Protein 3W5M (pdb70)

Sequence (1030 aa):
ALRVTSPSVEYVQRPLGLDAAHPRLSWPMASAAPGRRQSAYQVRVASSAAGLSHPDVWDSGKVVSDDSVLVPYAGPPLKPRTRYFWSVRVWDADGGASEWSAPSWWETGLMGASQWSAKWISAPAPLTEAPSLEGSSWIWFPEGEPANSAPAATRWFRRRTVDLPDDITGATLAISADNVYAVSVDGAEVARTDLEADNEGWRRPAVIDVLDHVHSGNNTLAVSASNASVGPAGWICVLVLTTASGEKKIFSDASWKSTDHEPADGWREPDFDDSGWPAAKVAAAWGAGPWGRVAPVASAANQLRHEFRLPHKKVSRARLYATALGLYEAHLNGRRVGRRDQLAPGWTDYRKRVQYQTYDVTSSVRPGANALAAYVAPGWYAGNVGMFGPHQYGERPALLAQLEVEYADGTSERITSGPDWRAASGPIVSADLLSGETYDARKETAGWTSPGFDDRAWLAVRGADNDVPEQIVAQVDGPVRIAKELPARKVTEPKPGVFVLDLGQNMVGSVRLRVSGDAGTTVRRLRHAEVLNPDGTIYTANLRSAAATDTYTLKGQGEETYEPRFTFHGFRYVEVTGFPGKPSTTSVTGRVMHTSAPFTFEFETNVPMLNKLHSNITWGQRGNFLSVPTDTPARDERLGWTGDINVFAPTAAYTMESARFLTKWLVDLRDAQTSDGAFTDVAPAVGNLLGGNGVAGWGDAGVTVPWALYQAYGDRQVLADALPSVHAWLRYLEKHSDGLLRPADGYGDWLNVSSDETPKDVIATAYFAHSADLAARMATELGKDAAPYTDLFTRIRKAFQTAYVASDGKVKGDTQSAYVLTLSMNLVPDALRKAAADRLVALIEAKDWHLSTGFLGTPRLLPVLTDTGHTDVAYRLLHQRTFPSWGYPIDKGSTTMWERWDSIQPDGGFQTPEMNSFNHYAYGSVGEWMYANIAGIAPGRAGYRRQVVIRPRPGGEVTSARATFASLHGPVSTRWQQRSGGFVLTCSVPPNTTAEVWIPADHPDRVQHTHGTFVRAEDGCAVFEVGSGSHRFTVKL

InterPro domains:
  IPR008902 Alpha-L-rhamnosidase, concanavalin-like domain [PF05592] (494-593)
  IPR008928 Six-hairpin glycosidase superfamily [SSF48208] (600-995)
  IPR008979 Galactose-binding-like domain superfamily [SSF49785] (107-230)
  IPR008979 Galactose-binding-like domain superfamily [SSF49785] (259-379)
  IPR012341 Six-hairpin glycosidase-like superfamily [G3DSA:1.50.10.10] (596-932)
  IPR013737 Bacterial alpha-L-rhamnosidase N-terminal [PF08531] (314-483)
  IPR013783 Immunoglobulin-like fold [G3DSA:2.60.40.10] (1-111)
  IPR016007 Alpha-L-rhamnosidase [PIRSF010631] (2-1030)
  IPR016007 Alpha-L-rhamnosidase [PTHR33307] (278-1029)
  IPR035396 Alpha-L-rhamnosidase, six-hairpin glycosidase domain [PF17389] (599-930)
  IPR035398 Alpha-L-rhamnosidase C-terminal domain [PF17390] (932-1008)
  IPR036116 Fibronectin type III superfamily [SSF49265] (26-110)
  IPR053565 Glycosyl Hydrolase 78 [NF041573] (3-1029)
  IPR061277 Rha78A-like, N-terminal immunoglobulin domain [PF25788] (6-113)

B-factor: mean 30.26, std 10.43, range [14.69, 96.05]

Solvent-accessible surface area: 38287 Å² total; per-residue (Å²): 117,6,140,19,41,68,16,18,1,25,28,35,81,120,16,51,10,33,38,36,60,104,0,15,1,7,0,20,8,30,22,118,47,60,48,38,127,1,42,2,22,14,1,45,0,0,68,48,45,92,23,11,69,156,37,100,34,40,61,30,26,115,49,131,26,70,73,2,26,19,15,72,2,70,18,74,130,21,127,45,48,26,64,9,39,1,4,0,64,0,21,14,48,143,42,40,50,12,141,74,7,81,77,12,46,0,0,0,0,0,44,31,67,103,38,27,55,14,128,36,2,1,4,18,44,102,31,15,72,12,50,34,0,89,61,3,18,0,0,0,21,52,36,69,111,0,17,110,49,3,57,58,28,45,24,32,0,5,44,72,8,97,5,46,104,122,32,95,19,3,34,10,0,0,2,2,11,22,10,11,2,5,0,4,46,27,39,86,28,20,125,55,59,88,157,81,35,120,85,24,27,123,146,12,38,59,35,99,1,75,119,62,16,84,56,25,98,0,3,9,0,0,18,1,15,6,54,70,117,12,48,0,0,0,0,5,1,3,11,0,55,16,110,111,38,113,84,81,10,52,0,37,57,75,2,61,0,13,48,136,140,20,72,148,23,23,43,82,62,146,45,105,29,89,73,26,60,51,3,67,60,18,11,57,36,30,46,42,75,11,27,174,14,52,10,70,37,16,19,0,4,1,0,1,26,60,22,201,3,38,141,86,157,29,66,41,0,6,2,0,0,0,0,2,0,0,8,17,8,18,1,12,46,171,68,10,42,154,10,19,6,9,2,5,1,2,14,4,138,76,37,0,5,3,9,19,22,82,8,44,121,22,15,103,80,11,57,0,0,3,0,2,9,3,0,5,2,12,4,4,1,40,4,4,81,58,23,42,61,57,26,17,99,39,12,0,1,3,4,0,0,12,0,53,5,71,94,71,59,64,72,112,25,35,0,3,110,96,2,67,0,16,57,5,0,1,65,37,0,6,4,8,42,4,0,46,18,14,2,138,104,64,34,98,44,21,19,34,28,77,43,92,27,199,100,20,75,61,13,75,55,26,91,22,112,103,4,136,82,23,35,9,37,62,3,2,24,8,60,56,57,87,78,22,86,7,176,106,47,51,80,34,105,126,38,36,13,4,0,11,3,20,16,6,0,2,0,0,0,50,0,81,3,63,26,116,62,33,36,38,0,110,0,80,0,0,6,19,53,42,141,89,21,24,10,27,35,51,2,3,81,88,4,55,2,27,0,23,3,14,0,76,34,124,56,109,7,67,3,61,1,62,4,2,7,0,2,0,47,24,0,16,0,33,38,33,46,58,161,7,60,56,105,7,0,16,0,12,2,4,5,1,31,13,82,82,15,11,109,14,82,10,69,10,108,29,0,44,72,0,21,35,0,1,12,23,0,0,25,4,0,1,5,3,1,0,8,4,0,1,2,6,6,12,8,0,0,28,0,0,7,0,9,7,0,1,47,0,0,2,17,1,0,12,0,0,35,2,0,29,4,0,2,39,2,0,62,19,19,34,39,130,76,6,0,0,12,2,2,0,1,39,12,23,159,54,36,63,9,20,6,0,8,0,1,0,2,0,14,0,0,30,9,1,14,53,11,10,22,0,127,79,8,0,48,76,0,9,95,12,0,78,30,0,8,159,22,3,79,158,68,28,122,60,21,60,18,62,61,100,26,61,2,1,83,36,25,37,113,26,105,1,35,66,25,2,3,2,0,0,4,1,0,13,0,0,15,4,0,11,87,0,0,84,71,30,72,126,107,19,64,79,29,65,72,12,21,72,98,0,72,146,23,0,37,112,44,12,21,50,116,91,0,76,3,95,40,48,5,1,2,0,0,0,2,0,2,31,1,69,0,4,40,125,100,35,52,160,35,0,2,68,66,0,25,38,28,0,101,81,94,102,51,14,4,2,0,0,5,0,0,2,10,46,0,2,40,2,0,12,106,34,64,41,20,106,13,0,3,125,3,0,24,30,151,83,61,14,2,4,0,17,13,23,78,79,42,8,11,3,14,15,4,33,10,24,0,25,54,80,134,42,42,48,36,51,54,137,39,0,1,3,0,5,1,1,6,0,0,4,0,39,4,0,0,23,18,0,0,0,0,23,38,35,147,26,3,6,36,44,0,33,0,47,3,55,30,24,55,97,2,62,37,6,107,2,49,2,51,12,31,11,10,80,1,26,5,157,2,66,76,168,110,77,16,12,39,0,40,7,42,3,5,11,4,4,56,2,28,0,14,0,43,10,132,120,34,122,168,12,101,69,90,60,34,87,77,60,96,62,74,106,49,11,0,0,1,89,9,22,2,11,86,4,119,0,41,16,127,171

CATH classification: 2.60.40.10 (+5 more: 2.60.120.260, 2.60.120.260, 2.60.120.260)

Secondary structure (DSSP, 8-state):
--EE-S-EETTBSS-EEE--SSPEEE--EE-SSSS--EEEEEEEEESSSGGGGS-SSEE---EE----SSEE--SSPPPTT-EEEEEEEEEESSS-B-PPPPPEEEEE---SGGG-----EE--HHHHS----TT-EEEE-SSSBTTTBB-S-EEEEEEEEEEPSS--EEEEEEEEESEEEEEETTEEEEE--TTT-SSGGGS-EEEE-TTT--SEEEEEEEEEE-SSSB--EEEEEEEEEETTEEEEEESSTTSEEESS-PPTTTTSTT---TTSPBPEEEEETT-TTT-S--------EEEEEEEEE-SS-EEEEEEEEEEESEEEEEETTEE-SS-SSBT----TTTEEEEEEEE-TTT--SEEEEEEEEEE-HHHHS--TTS-S-SS-SS-EEEEEEEEEETTS-EEEEE-STT-EEE--SEEEEETTTEEEEEGGG--TTTTSTT---TTSEE-EE--SPPPSEEEE--SPPEEEEEEEE--EEEEEETTEEEEEEEEEEEEEEEEEE---TT-EEEEEEESEE-TTS-EE-GGGTT---EEEEE----SSEEE--SS--EEEEEEEEES-SS---GGGEEEEEEEES--B-EEEEES-HHHHHHHHHHHHHHHHTEESEE-S-SSSS----BHHHHHHHHHHHHHHB--HHHHHHHHHHHHHH--TTSPPBSBSS--TT--B--TTTTTHHHHHHHHHHHHH--HHHHHHHHHHHHHHHHHHHHTSBTTBPPS-S--STT-SS----HHHHHHHHHHHHHHHHHHHHHHTT---HHHHHHHHHHHHHHHHHHB-TTS-BTT--HHHHHHHHHTT-S-GGGHHHHHHHHHHHHHHTTS-----TTTHHHHHHHHHHTT-HHHHHHHHH--SSSSSHHHHHTT-SS--SSTTSB-TTS-B--TTS--S--SGGGGGHHHHHHHTS--EEEEGGGTEEEE----BTTB-EEEEEEEETTEEEEEEEEEETTEEEEEEEE-TT-EEEEEEE-SSGGG-EESSSEEEEEETTEEEEEE-SEEEEEEE--

Radius of gyration: 32.04 Å; Cα contacts (8 Å, |Δi|>4): 2719; chains: 1; bounding box: 63×103×83 Å

Nearest PDB structures (foldseek):
  3w5n-assembly1_A  TM=1.001E+00  e=0.000E+00  Streptomyces avermitilis MA-4680 = NBRC 14893
  6i60-assembly2_B  TM=9.278E-01  e=6.886E-88  Dictyoglomus thermophilum H-6-12
  6i60-assembly1_A  TM=9.262E-01  e=3.200E-88  Dictyoglomus thermophilum H-6-12
  6gsz-assembly1_A  TM=9.195E-01  e=7.601E-87  Aspergillus terreus
  2okx-assembly1_A  TM=4.926E-01  e=2.659E-33  Bacillus sp. GL1

Foldseek 3Di:
DKAWDDKAWLQHFAAEAAQDQWIFIATFIFDQDFFKFFQWKWKAKAQDQVCRVVHDWDIPDIGGDRDGGRHTHDTDGDDAQGKIKMWMWTAIPVGDIYPTHRIGIYTHHQNFDVSAPFFKWFADCVQFFDDWQAPAFWWDAPDPQQLWWDAQFKKKKKAKDAAAAAFPWKKKKKAWQWWKWKDKQPHTFDIDDLVPTDPRNLAIDMGTCPVRDHGTIMMMMMMGGHRHITHITMWMWMWTDHPVGIDIDIPDQNMFMDRDDDDPVVRHDPDDRVVTHGIHGSGRQQDRPRGNRTHAFWFFKKKKDKDADAPAAWPWKKKKKAKLAFKWKFKAHGTFDFFFRPPFDFLQQAETAIEMGTCRVRDDHTMMMMMMGGTHAQNAAFAFPFGGNQQHHGMIMWMWMWIAGPVGDIDIDIHDQRMFIDRAFFRHFHAQQHTEGANQRHQPQNNRGPGDCPVTHTIDRDPGNHHPYYHHQQFFGKGQPDKQFFPFWDPLDPQKIKTFSLFFAKFWKKFWAADDAFQKKKKFFAADPDPSRHGDCLLQPPRRRMYMYGDRRDPGDIDHDRRYMATHRMIIIHRGDDDDGSRRIMGGHIAGPWDWFKDKDFPDPLVVLLVLQLLRLQRNQHHSARAQFSHHSHSFNFQLQCLQAQLLSLFTTVCVSSVLVQLVQQVVCQDPQLWGARTGVDTDPPGTLAFSTSLSLQRNLVSCCQAAVDLVSLVVSLVSLVSSLVSQVVQDDLLFHDQDHCALPQFQPQGDRSRLRRLLRSLLSLVSSLVSCVSVVHDSVVSVVVSVSSLVVSCVPAADPQGQGPSLGLQSLLSCLQSVSGPPVRNLSSLVSSLVNCVVVVLEHRTGLRRQLRRCVSCVVNPNNQSSLSQQPDQDPQHSNVVVVVSQSHAWNHSPCQHPVGHGDDSVHTGSRGSRNSSCSSVCCCAQQVWGAPHTQPLETERHHDDYHPTFWMKMWGQTSSGIWIWTWGDDPNKIKIKIFFTRSHKYKHWDAAPDAVQKDKPFFDFDDDDPRTTITITGGHIMMIMDDD

Structure (mmCIF, N/CA/C/O backbone):
data_3W5M
#
_entry.id   3W5M
#
_cell.length_a   52.769
_cell.length_b   128.414
_cell.length_c   75.173
_cell.angle_alpha   90.00
_cell.angle_beta   99.34
_cell.angle_gamma   90.00
#
_symmetry.space_group_name_H-M   'P 1 21 1'
#
loop_
_entity.id
_entity.type
_entity.pdbx_description
1 polymer 'Putative rhamnosidase'
2 non-polymer 'CALCIUM ION'
3 non-polymer 2-AMINO-2-HYDROXYMETHYL-PROPANE-1,3-DIOL
4 water water
#
loop_
_atom_site.group_PDB
_atom_site.id
_atom_site.type_symbol
_atom_site.label_atom_id
_atom_site.label_alt_id
_atom_site.label_comp_id
_atom_site.label_asym_id
_atom_site.label_entity_id
_atom_site.label_seq_id
_atom_site.pdbx_PDB_ins_code
_atom_site.Cartn_x
_atom_site.Cartn_y
_atom_site.Cartn_z
_atom_site.occupancy
_atom_site.B_iso_or_equiv
_atom_site.auth_seq_id
_atom_site.auth_comp_id
_atom_site.auth_asym_id
_atom_site.auth_atom_id
_atom_site.pdbx_PDB_model_num
ATOM 1 N N . ALA A 1 3 ? 30.773 55.608 19.838 1.00 57.20 3 ALA A N 1
ATOM 2 C CA . ALA A 1 3 ? 29.354 55.181 20.015 1.00 52.44 3 ALA A CA 1
ATOM 3 C C . ALA A 1 3 ? 29.178 53.643 20.048 1.00 48.79 3 ALA A C 1
ATOM 4 O O . ALA A 1 3 ? 30.115 52.867 19.803 1.00 46.63 3 ALA A O 1
ATOM 6 N N . LEU A 1 4 ? 27.956 53.243 20.381 1.00 45.42 4 LEU A N 1
ATOM 7 C CA . LEU A 1 4 ? 27.535 51.855 20.500 1.00 38.80 4 LEU A CA 1
ATOM 8 C C . LEU A 1 4 ? 26.952 51.416 19.157 1.00 32.85 4 LEU A C 1
ATOM 9 O O . LEU A 1 4 ? 26.183 52.150 18.565 1.00 33.99 4 LEU A O 1
ATOM 14 N N . ARG A 1 5 ? 27.314 50.240 18.660 1.00 29.57 5 ARG A N 1
ATOM 15 C CA . ARG A 1 5 ? 26.674 49.740 17.436 1.00 26.71 5 ARG A CA 1
ATOM 16 C C . ARG A 1 5 ? 26.230 48.279 17.573 1.00 25.39 5 ARG A C 1
ATOM 17 O O . ARG A 1 5 ? 26.871 47.520 18.265 1.00 24.29 5 ARG A O 1
ATOM 25 N N . VAL A 1 6 ? 25.149 47.904 16.899 1.00 26.55 6 VAL A N 1
ATOM 26 C CA . VAL A 1 6 ? 24.645 46.530 16.971 1.00 26.00 6 VAL A CA 1
ATOM 27 C C . VAL A 1 6 ? 25.388 45.683 15.947 1.00 29.14 6 VAL A C 1
ATOM 28 O O . VAL A 1 6 ? 25.540 46.095 14.796 1.00 29.57 6 VAL A O 1
ATOM 32 N N . THR A 1 7 ? 25.882 44.522 16.371 1.00 29.39 7 THR A N 1
ATOM 33 C CA . THR A 1 7 ? 26.605 43.615 15.468 1.00 31.64 7 THR A CA 1
ATOM 34 C C . THR A 1 7 ? 25.941 42.246 15.530 1.00 33.55 7 THR A C 1
ATOM 35 O O . THR A 1 7 ? 25.624 41.767 16.617 1.00 38.33 7 THR A O 1
ATOM 39 N N . SER A 1 8 ? 25.724 41.625 14.379 1.00 33.39 8 SER A N 1
ATOM 40 C CA . SER A 1 8 ? 25.219 40.231 14.327 1.00 35.27 8 SER A CA 1
ATOM 41 C C . SER A 1 8 ? 23.887 40.015 15.061 1.00 30.15 8 SER A C 1
ATOM 42 O O . SER A 1 8 ? 23.795 39.151 15.951 1.00 32.20 8 SER A O 1
ATOM 45 N N . PRO A 1 9 ? 22.852 40.772 14.687 1.00 28.33 9 PRO A N 1
ATOM 46 C CA . PRO A 1 9 ? 21.613 40.488 15.397 1.00 27.54 9 PRO A CA 1
ATOM 47 C C . PRO A 1 9 ? 21.048 39.113 15.002 1.00 25.15 9 PRO A C 1
ATOM 48 O O . PRO A 1 9 ? 21.315 38.609 13.913 1.00 24.47 9 PRO A O 1
ATOM 52 N N . SER A 1 10 ? 20.302 38.487 15.897 1.00 23.01 10 SER A N 1
ATOM 53 C CA . SER A 1 10 ? 19.845 37.121 15.629 1.00 20.94 10 SER A CA 1
ATOM 54 C C . SER A 1 10 ? 18.413 36.923 16.100 1.00 20.62 10 SER A C 1
ATOM 55 O O . SER A 1 10 ? 17.881 37.710 16.879 1.00 18.85 10 SER A O 1
ATOM 58 N N . VAL A 1 11 ? 17.804 35.855 15.601 1.00 20.09 11 VAL A N 1
ATOM 59 C CA . VAL A 1 11 ? 16.431 35.513 15.938 1.00 19.45 11 VAL A CA 1
ATOM 60 C C . VAL A 1 11 ? 16.463 34.033 16.324 1.00 19.39 11 VAL A C 1
ATOM 61 O O . VAL A 1 11 ? 16.924 33.189 15.559 1.00 19.09 11 VAL A O 1
ATOM 65 N N . GLU A 1 12 ? 15.994 33.711 17.523 1.00 17.83 12 GLU A N 1
ATOM 66 C CA . GLU A 1 12 ? 16.063 32.328 17.984 1.00 18.69 12 GLU A CA 1
ATOM 67 C C . GLU A 1 12 ? 17.455 31.705 17.771 1.00 18.01 12 GLU A C 1
ATOM 68 O O . GLU A 1 12 ? 17.560 30.584 17.251 1.00 18.55 12 GLU A O 1
ATOM 74 N N . TYR A 1 13 ? 18.490 32.433 18.211 1.00 18.11 13 TYR A N 1
ATOM 75 C CA . TYR A 1 13 ? 19.888 31.985 18.231 1.00 18.85 13 TYR A CA 1
ATOM 76 C C . TYR A 1 13 ? 20.561 31.976 16.873 1.00 19.32 13 TYR A C 1
ATOM 77 O O . TYR A 1 13 ? 21.717 31.592 16.777 1.00 21.56 13 TYR A O 1
ATOM 86 N N . VAL A 1 14 ? 19.863 32.351 15.817 1.00 19.45 14 VAL A N 1
ATOM 87 C CA . VAL A 1 14 ? 20.519 32.238 14.495 1.00 19.98 14 VAL A CA 1
ATOM 88 C C . VAL A 1 14 ? 20.335 33.513 13.651 1.00 22.24 14 VAL A C 1
ATOM 89 O O . VAL A 1 14 ? 19.388 34.257 13.848 1.00 22.12 14 VAL A O 1
ATOM 93 N N . GLN A 1 15 ? 21.218 33.718 12.674 1.00 22.69 15 GLN A N 1
ATOM 94 C CA . GLN A 1 15 ? 21.060 34.805 11.742 1.00 25.12 15 GLN A CA 1
ATOM 95 C C . GLN A 1 15 ? 20.163 34.341 10.596 1.00 23.68 15 GLN A C 1
ATOM 96 O O . GLN A 1 15 ? 20.403 33.295 9.991 1.00 23.41 15 GLN A O 1
ATOM 102 N N . ARG A 1 16 ? 19.104 35.092 10.327 1.00 22.15 16 ARG A N 1
ATOM 103 C CA . ARG A 1 16 ? 18.227 34.804 9.166 1.00 21.96 16 ARG A CA 1
ATOM 104 C C . ARG A 1 16 ? 17.616 33.389 9.104 1.00 21.46 16 ARG A C 1
ATOM 105 O O . ARG A 1 16 ? 17.758 32.680 8.098 1.00 22.78 16 ARG A O 1
ATOM 113 N N . PRO A 1 17 ? 16.913 32.961 10.171 1.00 19.57 17 PRO A N 1
ATOM 114 C CA . PRO A 1 17 ? 16.324 31.620 10.111 1.00 20.57 17 PRO A CA 1
ATOM 115 C C . PRO A 1 17 ? 15.227 31.573 9.068 1.00 21.67 17 PRO A C 1
ATOM 116 O O . PRO A 1 17 ? 14.413 32.497 8.988 1.00 21.66 17 PRO A O 1
ATOM 120 N N . LEU A 1 18 ? 15.238 30.515 8.272 1.00 22.24 18 LEU A N 1
ATOM 121 C CA . LEU A 1 18 ? 14.255 30.302 7.221 1.00 24.41 18 LEU A CA 1
ATOM 122 C C . LEU A 1 18 ? 13.342 29.176 7.662 1.00 24.89 18 LEU A C 1
ATOM 123 O O . LEU A 1 18 ? 13.780 28.014 7.797 1.00 27.06 18 LEU A O 1
ATOM 128 N N . GLY A 1 19 ? 12.060 29.489 7.860 1.00 23.59 19 GLY A N 1
ATOM 129 C CA . GLY A 1 19 ? 11.078 28.458 8.236 1.00 22.87 19 GLY A CA 1
ATOM 130 C C . GLY A 1 19 ? 10.950 28.342 9.758 1.00 23.71 19 GLY A C 1
ATOM 131 O O . GLY A 1 19 ? 11.031 27.252 10.307 1.00 25.81 19 GLY A O 1
ATOM 132 N N . LEU A 1 20 ? 10.762 29.468 10.422 1.00 20.98 20 LEU A N 1
ATOM 133 C CA . LEU A 1 20 ? 10.710 29.544 11.882 1.00 21.97 20 LEU A CA 1
ATOM 134 C C . LEU A 1 20 ? 9.243 29.671 12.278 1.00 23.80 20 LEU A C 1
ATOM 135 O O . LEU A 1 20 ? 8.566 30.613 11.842 1.00 24.11 20 LEU A O 1
ATOM 140 N N . ASP A 1 21 ? 8.759 28.754 13.116 1.00 23.49 21 ASP A N 1
ATOM 141 C CA . ASP A 1 21 ? 7.350 28.736 13.473 1.00 24.70 21 ASP A CA 1
ATOM 142 C C . ASP A 1 21 ? 6.965 29.399 14.803 1.00 25.08 21 ASP A C 1
ATOM 143 O O . ASP A 1 21 ? 5.775 29.466 15.114 1.00 24.87 21 ASP A O 1
ATOM 148 N N . ALA A 1 22 ? 7.941 29.912 15.557 1.00 25.62 22 ALA A N 1
ATOM 149 C CA . ALA A 1 22 ? 7.670 30.586 16.838 1.00 25.82 22 ALA A CA 1
ATOM 150 C C . ALA A 1 22 ? 6.657 31.724 16.654 1.00 26.29 22 ALA A C 1
ATOM 151 O O . ALA A 1 22 ? 6.785 32.524 15.721 1.00 23.32 22 ALA A O 1
ATOM 153 N N . ALA A 1 23 ? 5.629 31.776 17.513 1.00 23.73 23 ALA A N 1
ATOM 154 C CA . ALA A 1 23 ? 4.682 32.903 17.489 1.00 23.34 23 ALA A CA 1
ATOM 155 C C . ALA A 1 23 ? 5.332 34.225 17.935 1.00 22.28 23 ALA A C 1
ATOM 156 O O . ALA A 1 23 ? 4.994 35.335 17.448 1.00 22.52 23 ALA A O 1
ATOM 158 N N . HIS A 1 24 ? 6.255 34.113 18.879 1.00 21.53 24 HIS A N 1
ATOM 159 C CA . HIS A 1 24 ? 6.972 35.260 19.414 1.00 21.68 24 HIS A CA 1
ATOM 160 C C . HIS A 1 24 ? 8.467 35.017 19.361 1.00 20.73 24 HIS A C 1
ATOM 161 O O . HIS A 1 24 ? 9.121 34.783 20.404 1.00 21.03 24 HIS A O 1
ATOM 168 N N . PRO A 1 25 ? 9.042 35.075 18.129 1.00 21.20 25 PRO A N 1
ATOM 169 C CA . PRO A 1 25 ? 10.482 34.785 17.979 1.00 20.32 25 PRO A CA 1
ATOM 170 C C . PRO A 1 25 ? 11.316 35.725 18.840 1.00 19.82 25 PRO A C 1
ATOM 171 O O . PRO A 1 25 ? 11.012 36.915 18.919 1.00 22.30 25 PRO A O 1
ATOM 175 N N . ARG A 1 26 ? 12.373 35.201 19.456 1.00 20.31 26 ARG A N 1
ATOM 176 C CA . ARG A 1 26 ? 13.187 35.977 20.411 1.00 18.96 26 ARG A CA 1
ATOM 177 C C . ARG A 1 26 ? 14.380 36.599 19.722 1.00 20.01 26 ARG A C 1
ATOM 178 O O . ARG A 1 26 ? 15.200 35.898 19.119 1.00 19.79 26 ARG A O 1
ATOM 186 N N . LEU A 1 27 ? 14.496 37.911 19.863 1.00 18.96 27 LEU A N 1
ATOM 187 C CA . LEU A 1 27 ? 15.461 38.712 19.114 1.00 20.07 27 LEU A CA 1
ATOM 188 C C . LEU A 1 27 ? 16.644 39.042 20.018 1.00 19.73 27 LEU A C 1
ATOM 189 O O . LEU A 1 27 ? 16.463 39.279 21.233 1.00 21.92 27 LEU A O 1
ATOM 194 N N . SER A 1 28 ? 17.852 39.068 19.450 1.00 20.09 28 SER A N 1
ATOM 195 C CA . SER A 1 28 ? 19.054 39.393 20.218 1.00 20.56 28 SER A CA 1
ATOM 196 C C . SER A 1 28 ? 19.930 40.383 19.467 1.00 21.48 28 SER A C 1
ATOM 197 O O . SER A 1 28 ? 20.032 40.307 18.230 1.00 19.71 28 SER A O 1
ATOM 200 N N . TRP A 1 29 ? 20.564 41.292 20.196 1.00 21.56 29 TRP A N 1
ATOM 201 C CA . TRP A 1 29 ? 21.462 42.294 19.577 1.00 22.85 29 TRP A CA 1
ATOM 202 C C . TRP A 1 29 ? 22.771 42.492 20.351 1.00 24.56 29 TRP A C 1
ATOM 203 O O . TRP A 1 29 ? 22.901 43.414 21.156 1.00 24.99 29 TRP A O 1
ATOM 214 N N . PRO A 1 30 ? 23.757 41.617 20.096 1.00 24.00 30 PRO A N 1
ATOM 215 C CA . PRO A 1 30 ? 25.083 41.889 20.647 1.00 25.35 30 PRO A CA 1
ATOM 216 C C . PRO A 1 30 ? 25.516 43.299 20.201 1.00 24.85 30 PRO A C 1
ATOM 217 O O . PRO A 1 30 ? 25.183 43.737 19.079 1.00 23.95 30 PRO A O 1
ATOM 221 N N . MET A 1 31 ? 26.202 44.024 21.070 1.00 23.97 31 MET A N 1
ATOM 222 C CA . MET A 1 31 ? 26.666 45.360 20.707 1.00 24.49 31 MET A CA 1
ATOM 223 C C . MET A 1 31 ? 28.190 45.449 20.822 1.00 25.33 31 MET A C 1
ATOM 224 O O . MET A 1 31 ? 28.804 44.683 21.550 1.00 25.66 31 MET A O 1
ATOM 229 N N . ALA A 1 32 ? 28.792 46.376 20.084 1.00 26.60 32 ALA A N 1
ATOM 230 C CA . ALA A 1 32 ? 30.246 46.583 20.147 1.00 28.58 32 ALA A CA 1
ATOM 231 C C . ALA A 1 32 ? 30.550 48.043 20.389 1.00 28.42 32 ALA A C 1
ATOM 232 O O . ALA A 1 32 ? 29.835 48.921 19.906 1.00 30.09 32 ALA A O 1
ATOM 234 N N . SER A 1 33 ? 31.593 48.309 21.170 1.00 30.59 33 SER A N 1
ATOM 235 C CA . SER A 1 33 ? 32.000 49.696 21.429 1.00 33.14 33 SER A CA 1
ATOM 236 C C . SER A 1 33 ? 33.466 49.696 21.780 1.00 34.35 33 SER A C 1
ATOM 237 O O . SER A 1 33 ? 33.889 48.909 22.632 1.00 32.76 33 SER A O 1
ATOM 240 N N . ALA A 1 34 ? 34.221 50.600 21.160 1.00 34.38 34 ALA A N 1
ATOM 241 C CA . ALA A 1 34 ? 35.633 50.811 21.523 1.00 37.11 34 ALA A CA 1
ATOM 242 C C . ALA A 1 34 ? 35.805 51.479 22.915 1.00 39.78 34 ALA A C 1
ATOM 243 O O . ALA A 1 34 ? 36.849 51.319 23.551 1.00 41.76 34 ALA A O 1
ATOM 245 N N . ALA A 1 35 ? 34.786 52.202 23.389 1.00 37.53 35 ALA A N 1
ATOM 246 C CA . ALA A 1 35 ? 34.803 52.826 24.723 1.00 36.68 35 ALA A CA 1
ATOM 247 C C . ALA A 1 35 ? 34.340 51.859 25.816 1.00 35.56 35 ALA A C 1
ATOM 248 O O . ALA A 1 35 ? 33.350 51.153 25.625 1.00 37.11 35 ALA A O 1
ATOM 250 N N . PRO A 1 36 ? 35.024 51.852 26.977 1.00 35.48 36 PRO A N 1
ATOM 251 C CA . PRO A 1 36 ? 34.637 50.973 28.091 1.00 35.34 36 PRO A CA 1
ATOM 252 C C . PRO A 1 36 ? 33.365 51.414 28.815 1.00 34.83 36 PRO A C 1
ATOM 253 O O . PRO A 1 36 ? 32.924 52.543 28.638 1.00 37.81 36 PRO A O 1
ATOM 257 N N . GLY A 1 37 ? 32.785 50.509 29.596 1.00 33.51 37 GLY A N 1
ATOM 258 C CA . GLY A 1 37 ? 31.723 50.810 30.570 1.00 35.22 37 GLY A CA 1
ATOM 259 C C . GLY A 1 37 ? 30.321 51.101 30.044 1.00 36.25 37 GLY A C 1
ATOM 260 O O . GLY A 1 37 ? 29.598 51.884 30.658 1.00 35.86 37 GLY A O 1
ATOM 261 N N . ARG A 1 38 ? 29.935 50.462 28.933 1.00 34.41 38 ARG A N 1
ATOM 262 C CA . ARG A 1 38 ? 28.672 50.740 28.234 1.00 34.48 38 ARG A CA 1
ATOM 263 C C . ARG A 1 38 ? 27.529 49.846 28.689 1.00 35.69 38 ARG A C 1
ATOM 264 O O . ARG A 1 38 ? 27.705 48.634 28.850 1.00 33.43 38 ARG A O 1
ATOM 272 N N . ARG A 1 39 ? 26.364 50.459 28.896 1.00 34.88 39 ARG A N 1
ATOM 273 C CA . ARG A 1 39 ? 25.152 49.751 29.250 1.00 36.19 39 ARG A CA 1
ATOM 274 C C . ARG A 1 39 ? 24.032 50.264 28.364 1.00 36.26 39 ARG A C 1
ATOM 275 O O . ARG A 1 39 ? 24.041 51.426 27.947 1.00 34.53 39 ARG A O 1
ATOM 283 N N . GLN A 1 40 ? 23.054 49.408 28.106 1.00 32.86 40 GLN A N 1
ATOM 284 C CA . GLN A 1 40 ? 21.850 49.814 27.389 1.00 30.34 40 GLN A CA 1
ATOM 285 C C . GLN A 1 40 ? 20.774 50.323 28.363 1.00 30.53 40 GLN A C 1
ATOM 286 O O . GLN A 1 40 ? 20.477 49.673 29.357 1.00 29.56 40 GLN A O 1
ATOM 292 N N . SER A 1 41 ? 20.203 51.492 28.049 1.00 32.29 41 SER A N 1
ATOM 293 C CA . SER A 1 41 ? 19.071 52.046 28.796 1.00 32.25 41 SER A CA 1
ATOM 294 C C . SER A 1 41 ? 17.740 51.794 28.091 1.00 28.77 41 SER A C 1
ATOM 295 O O . SER A 1 41 ? 16.705 51.692 28.754 1.00 31.26 41 SER A O 1
ATOM 298 N N . ALA A 1 42 ? 17.764 51.706 26.761 1.00 30.21 42 ALA A N 1
ATOM 299 C CA . ALA A 1 42 ? 16.523 51.531 25.997 1.00 28.29 42 ALA A CA 1
ATOM 300 C C . ALA A 1 42 ? 16.776 50.842 24.682 1.00 27.30 42 ALA A C 1
ATOM 301 O O . ALA A 1 42 ? 17.911 50.843 24.206 1.00 29.08 42 ALA A O 1
ATOM 303 N N . TYR A 1 43 ? 15.727 50.280 24.076 1.00 25.08 43 TYR A N 1
ATOM 304 C CA . TYR A 1 43 ? 15.831 49.739 22.714 1.00 27.04 43 TYR A CA 1
ATOM 305 C C . TYR A 1 43 ? 14.575 50.059 21.936 1.00 26.13 43 TYR A C 1
ATOM 306 O O . TYR A 1 43 ? 13.552 50.392 22.515 1.00 29.50 43 TYR A O 1
ATOM 315 N N . GLN A 1 44 ? 14.655 49.923 20.626 1.00 26.77 44 GLN A N 1
ATOM 316 C CA . GLN A 1 44 ? 13.492 50.049 19.781 1.00 28.90 44 GLN A CA 1
ATOM 317 C C . GLN A 1 44 ? 13.610 49.098 18.639 1.00 27.41 44 GLN A C 1
ATOM 318 O O . GLN A 1 44 ? 14.590 49.151 17.886 1.00 26.72 44 GLN A O 1
ATOM 324 N N . VAL A 1 45 ? 12.582 48.256 18.468 1.00 26.60 45 VAL A N 1
ATOM 325 C CA . VAL A 1 45 ? 12.561 47.299 17.382 1.00 26.92 45 VAL A CA 1
ATOM 326 C C . VAL A 1 45 ? 11.515 47.663 16.340 1.00 26.70 45 VAL A C 1
ATOM 327 O O . VAL A 1 45 ? 10.399 48.018 16.678 1.00 28.56 45 VAL A O 1
ATOM 331 N N . ARG A 1 46 ? 11.888 47.577 15.077 1.00 27.76 46 ARG A N 1
ATOM 332 C CA . ARG A 1 46 ? 10.908 47.721 14.001 1.00 29.56 46 ARG A CA 1
ATOM 333 C C . ARG A 1 46 ? 10.899 46.491 13.147 1.00 28.02 46 ARG A C 1
ATOM 334 O O . ARG A 1 46 ? 11.946 45.910 12.910 1.00 27.32 46 ARG A O 1
ATOM 342 N N . VAL A 1 47 ? 9.708 46.118 12.678 1.00 27.62 47 VAL A N 1
ATOM 343 C CA . VAL A 1 47 ? 9.511 44.969 11.809 1.00 26.87 47 VAL A CA 1
ATOM 344 C C . VAL A 1 47 ? 8.630 45.432 10.657 1.00 26.79 47 VAL A C 1
ATOM 345 O O . VAL A 1 47 ? 7.641 46.138 10.881 1.00 26.10 47 VAL A O 1
ATOM 349 N N . ALA A 1 48 ? 8.993 45.024 9.447 1.00 26.88 48 ALA A N 1
ATOM 350 C CA . ALA A 1 48 ? 8.316 45.438 8.232 1.00 29.05 48 ALA A CA 1
ATOM 351 C C . ALA A 1 48 ? 8.385 44.360 7.154 1.00 30.42 48 ALA A C 1
ATOM 352 O O . ALA A 1 48 ? 9.160 43.387 7.266 1.00 29.57 48 ALA A O 1
ATOM 354 N N . SER A 1 49 ? 7.579 44.517 6.102 1.00 30.36 49 SER A N 1
ATOM 355 C CA . SER A 1 49 ? 7.477 43.511 5.049 1.00 30.29 49 SER A CA 1
ATOM 356 C C . SER A 1 49 ? 8.595 43.637 4.010 1.00 30.60 49 SER A C 1
ATOM 357 O O . SER A 1 49 ? 8.723 42.797 3.122 1.00 31.51 49 SER A O 1
ATOM 360 N N . SER A 1 50 ? 9.427 44.674 4.136 1.00 31.17 50 SER A N 1
ATOM 361 C CA . SER A 1 50 ? 10.600 44.820 3.279 1.00 34.19 50 SER A CA 1
ATOM 362 C C . SER A 1 50 ? 11.690 45.589 4.023 1.00 32.93 50 SER A C 1
ATOM 363 O O . SER A 1 50 ? 11.406 46.261 5.013 1.00 33.48 50 SER A O 1
ATOM 366 N N . ALA A 1 51 ? 12.926 45.478 3.535 1.00 35.02 51 ALA A N 1
ATOM 367 C CA . ALA A 1 51 ? 14.070 46.140 4.157 1.00 37.70 51 ALA A CA 1
ATOM 368 C C . ALA A 1 51 ? 13.934 47.660 4.089 1.00 39.48 51 ALA A C 1
ATOM 369 O O . ALA A 1 51 ? 14.123 48.333 5.101 1.00 41.10 51 ALA A O 1
ATOM 371 N N . ALA A 1 52 ? 13.565 48.185 2.915 1.00 41.59 52 ALA A N 1
ATOM 372 C CA . ALA A 1 52 ? 13.338 49.632 2.728 1.00 40.47 52 ALA A CA 1
ATOM 373 C C . ALA A 1 52 ? 12.152 50.115 3.547 1.00 39.38 52 ALA A C 1
ATOM 374 O O . ALA A 1 52 ? 12.160 51.221 4.073 1.00 42.49 52 ALA A O 1
ATOM 376 N N . GLY A 1 53 ? 11.143 49.265 3.684 1.00 39.09 53 GLY A N 1
ATOM 377 C CA . GLY A 1 53 ? 9.963 49.588 4.480 1.00 34.82 53 GLY A CA 1
ATOM 378 C C . GLY A 1 53 ? 10.172 49.835 5.961 1.00 34.86 53 GLY A C 1
ATOM 379 O O . GLY A 1 53 ? 9.249 50.248 6.645 1.00 33.48 53 GLY A O 1
ATOM 380 N N . LEU A 1 54 ? 11.377 49.581 6.478 1.00 36.23 54 LEU A N 1
ATOM 381 C CA . LEU A 1 54 ? 11.632 49.745 7.919 1.00 34.27 54 LEU A CA 1
ATOM 382 C C . LEU A 1 54 ? 11.539 51.185 8.459 1.00 37.39 54 LEU A C 1
ATOM 383 O O . LEU A 1 54 ? 11.262 51.393 9.646 1.00 37.80 54 LEU A O 1
ATOM 388 N N . SER A 1 55 ? 11.756 52.175 7.594 1.00 41.71 55 SER A N 1
ATOM 389 C CA . SER A 1 55 ? 11.601 53.593 7.980 1.00 45.27 55 SER A CA 1
ATOM 390 C C . SER A 1 55 ? 10.137 53.994 8.224 1.00 47.10 55 SER A C 1
ATOM 391 O O . SER A 1 55 ? 9.854 54.914 9.014 1.00 46.22 55 SER A O 1
ATOM 394 N N . HIS A 1 56 ? 9.220 53.299 7.548 1.00 46.02 56 HIS A N 1
ATOM 395 C CA . HIS A 1 56 ? 7.776 53.402 7.806 1.00 49.49 56 HIS A CA 1
ATOM 396 C C . HIS A 1 56 ? 7.228 51.983 7.987 1.00 45.28 56 HIS A C 1
ATOM 397 O O . HIS A 1 56 ? 6.617 51.439 7.071 1.00 43.47 56 HIS A O 1
ATOM 404 N N . PRO A 1 57 ? 7.476 51.370 9.165 1.00 43.80 57 PRO A N 1
ATOM 405 C CA . PRO A 1 57 ? 7.221 49.932 9.384 1.00 40.29 57 PRO A CA 1
ATOM 406 C C . PRO A 1 57 ? 5.740 49.574 9.411 1.00 37.03 57 PRO A C 1
ATOM 407 O O . PRO A 1 57 ? 4.974 50.180 10.143 1.00 38.03 57 PRO A O 1
ATOM 411 N N . ASP A 1 58 ? 5.365 48.575 8.621 1.00 37.36 58 ASP A N 1
ATOM 412 C CA . ASP A 1 58 ? 3.975 48.131 8.511 1.00 36.25 58 ASP A CA 1
ATOM 413 C C . ASP A 1 58 ? 3.625 46.929 9.394 1.00 37.05 58 ASP A C 1
ATOM 414 O O . ASP A 1 58 ? 2.457 46.560 9.467 1.00 37.14 58 ASP A O 1
ATOM 419 N N . VAL A 1 59 ? 4.610 46.309 10.056 1.00 33.93 59 VAL A N 1
ATOM 420 C CA . VAL A 1 59 ? 4.286 45.160 10.936 1.00 31.55 59 VAL A CA 1
ATOM 421 C C . VAL A 1 59 ? 4.306 45.575 12.408 1.00 30.07 59 VAL A C 1
ATOM 422 O O . VAL A 1 59 ? 3.308 45.473 13.106 1.00 31.82 59 VAL A O 1
ATOM 426 N N . TRP A 1 60 ? 5.443 46.071 12.887 1.00 31.23 60 TRP A N 1
ATOM 427 C CA . TRP A 1 60 ? 5.577 46.430 14.294 1.00 29.84 60 TRP A CA 1
ATOM 428 C C . TRP A 1 60 ? 6.597 47.539 14.482 1.00 29.96 60 TRP A C 1
ATOM 429 O O . TRP A 1 60 ? 7.565 47.644 13.737 1.00 29.18 60 TRP A O 1
ATOM 440 N N . ASP A 1 61 ? 6.341 48.361 15.486 1.00 30.82 61 ASP A N 1
ATOM 441 C CA . ASP A 1 61 ? 7.296 49.316 15.990 1.00 31.79 61 ASP A CA 1
ATOM 442 C C . ASP A 1 61 ? 7.092 49.336 17.481 1.00 29.72 61 ASP A C 1
ATOM 443 O O . ASP A 1 61 ? 6.091 49.841 17.954 1.00 30.97 61 ASP A O 1
ATOM 448 N N . SER A 1 62 ? 8.046 48.804 18.238 1.00 30.07 62 SER A N 1
ATOM 449 C CA . SER A 1 62 ? 7.907 48.747 19.688 1.00 28.49 62 SER A CA 1
ATOM 450 C C . SER A 1 62 ? 7.860 50.146 20.280 1.00 30.90 62 SER A C 1
ATOM 451 O O . SER A 1 62 ? 7.475 50.292 21.432 1.00 32.52 62 SER A O 1
ATOM 454 N N . GLY A 1 63 ? 8.290 51.147 19.504 1.00 33.99 63 GLY A N 1
ATOM 455 C CA . GLY A 1 63 ? 8.705 52.434 20.074 1.00 36.48 63 GLY A CA 1
ATOM 456 C C . GLY A 1 63 ? 9.892 52.266 21.027 1.00 37.33 63 GLY A C 1
ATOM 457 O O . GLY A 1 63 ? 10.419 51.154 21.200 1.00 37.55 63 GLY A O 1
ATOM 458 N N . LYS A 1 64 ? 10.316 53.357 21.658 1.00 38.41 64 LYS A N 1
ATOM 459 C CA . LYS A 1 64 ? 11.458 53.318 22.588 1.00 37.55 64 LYS A CA 1
ATOM 460 C C . LYS A 1 64 ? 11.061 52.633 23.897 1.00 36.33 64 LYS A C 1
ATOM 461 O O . LYS A 1 64 ? 10.201 53.113 24.623 1.00 37.07 64 LYS A O 1
ATOM 467 N N . VAL A 1 65 ? 11.691 51.492 24.187 1.00 35.57 65 VAL A N 1
ATOM 468 C CA . VAL A 1 65 ? 11.352 50.707 25.369 1.00 32.14 65 VAL A CA 1
ATOM 469 C C . VAL A 1 65 ? 12.483 50.807 26.376 1.00 34.96 65 VAL A C 1
ATOM 470 O O . VAL A 1 65 ? 13.642 50.489 26.068 1.00 33.81 65 VAL A O 1
ATOM 474 N N . VAL A 1 66 ? 12.144 51.265 27.580 1.00 35.04 66 VAL A N 1
ATOM 475 C CA . VAL A 1 66 ? 13.125 51.458 28.661 1.00 36.52 66 VAL A CA 1
ATOM 476 C C . VAL A 1 66 ? 13.410 50.102 29.303 1.00 37.92 66 VAL A C 1
ATOM 477 O O . VAL A 1 66 ? 12.541 49.517 29.954 1.00 35.42 66 VAL A O 1
ATOM 481 N N . SER A 1 67 ? 14.625 49.597 29.088 1.00 33.51 67 SER A N 1
ATOM 482 C CA . SER A 1 67 ? 15.001 48.227 29.455 1.00 33.90 67 SER A CA 1
ATOM 483 C C . SER A 1 67 ? 16.487 48.062 29.182 1.00 32.90 67 SER A C 1
ATOM 484 O O . SER A 1 67 ? 17.017 48.676 28.246 1.00 34.02 67 SER A O 1
ATOM 487 N N . ASP A 1 68 ? 17.160 47.254 29.994 1.00 32.74 68 ASP A N 1
ATOM 488 C CA . ASP A 1 68 ? 18.529 46.855 29.676 1.00 32.52 68 ASP A CA 1
ATOM 489 C C . ASP A 1 68 ? 18.599 45.468 29.025 1.00 31.62 68 ASP A C 1
ATOM 490 O O . ASP A 1 68 ? 19.682 44.897 28.924 1.00 31.41 68 ASP A O 1
ATOM 495 N N . ASP A 1 69 ? 17.456 44.929 28.597 1.00 29.29 69 ASP A N 1
ATOM 496 C CA . ASP A 1 69 ? 17.420 43.612 27.937 1.00 30.71 69 ASP A CA 1
ATOM 497 C C . ASP A 1 69 ? 17.917 43.719 26.501 1.00 26.57 69 ASP A C 1
ATOM 498 O O . ASP A 1 69 ? 17.430 44.543 25.724 1.00 26.23 69 ASP A O 1
ATOM 503 N N . SER A 1 70 ? 18.880 42.882 26.146 1.00 24.75 70 SER A N 1
ATOM 504 C CA . SER A 1 70 ? 19.425 42.908 24.783 1.00 22.58 70 SER A CA 1
ATOM 505 C C . SER A 1 70 ? 19.557 41.515 24.156 1.00 23.32 70 SER A C 1
ATOM 506 O O . SER A 1 70 ? 19.995 41.357 22.989 1.00 22.70 70 SER A O 1
ATOM 509 N N . VAL A 1 71 ? 19.121 40.513 24.910 1.00 22.94 71 VAL A N 1
ATOM 510 C CA . VAL A 1 71 ? 19.248 39.118 24.502 1.00 23.77 71 VAL A CA 1
ATOM 511 C C . VAL A 1 71 ? 17.920 38.402 24.715 1.00 22.82 71 VAL A C 1
ATOM 512 O O . VAL A 1 71 ? 17.313 38.484 25.811 1.00 25.14 71 VAL A O 1
ATOM 516 N N . LEU A 1 72 ? 17.467 37.718 23.666 1.00 21.12 72 LEU A N 1
ATOM 517 C CA . LEU A 1 72 ? 16.243 36.870 23.679 1.00 22.35 72 LEU A CA 1
ATOM 518 C C . LEU A 1 72 ? 14.981 37.666 24.040 1.00 24.51 72 LEU A C 1
ATOM 519 O O . LEU A 1 72 ? 14.146 37.226 24.856 1.00 23.22 72 LEU A O 1
ATOM 524 N N . VAL A 1 73 ? 14.864 38.850 23.444 1.00 21.61 73 VAL A N 1
ATOM 525 C CA . VAL A 1 73 ? 13.684 39.711 23.640 1.00 21.76 73 VAL A CA 1
ATOM 526 C C . VAL A 1 73 ? 12.573 39.244 22.705 1.00 20.86 73 VAL A C 1
ATOM 527 O O . VAL A 1 73 ? 12.752 39.226 21.473 1.00 19.83 73 VAL A O 1
ATOM 531 N N . PRO A 1 74 ? 11.414 38.822 23.264 1.00 22.19 74 PRO A N 1
ATOM 532 C CA . PRO A 1 74 ? 10.364 38.277 22.390 1.00 23.40 74 PRO A CA 1
ATOM 533 C C . PRO A 1 74 ? 9.683 39.313 21.533 1.00 22.78 74 PRO A C 1
ATOM 534 O O . PRO A 1 74 ? 9.300 40.402 22.013 1.00 24.65 74 PRO A O 1
ATOM 538 N N . TYR A 1 75 ? 9.546 38.981 20.258 1.00 24.07 75 TYR A N 1
ATOM 539 C CA . TYR A 1 75 ? 8.631 39.712 19.377 1.00 23.04 75 TYR A CA 1
ATOM 540 C C . TYR A 1 75 ? 7.294 39.924 20.074 1.00 24.51 75 TYR A C 1
ATOM 541 O O . TYR A 1 75 ? 6.708 38.971 20.594 1.00 24.79 75 TYR A O 1
ATOM 550 N N . ALA A 1 76 ? 6.811 41.161 20.085 1.00 24.96 76 ALA A N 1
ATOM 551 C CA . ALA A 1 76 ? 5.512 41.436 20.746 1.00 28.36 76 ALA A CA 1
ATOM 552 C C . ALA A 1 76 ? 4.615 42.335 19.917 1.00 29.22 76 ALA A C 1
ATOM 553 O O . ALA A 1 76 ? 3.861 43.141 20.448 1.00 30.62 76 ALA A O 1
ATOM 555 N N . GLY A 1 77 ? 4.681 42.184 18.603 1.00 28.26 77 GLY A N 1
ATOM 556 C CA . GLY A 1 77 ? 3.753 42.872 17.713 1.00 28.19 77 GLY A CA 1
ATOM 557 C C . GLY A 1 77 ? 2.555 42.013 17.340 1.00 28.94 77 GLY A C 1
ATOM 558 O O . GLY A 1 77 ? 2.270 41.029 18.010 1.00 27.83 77 GLY A O 1
ATOM 559 N N . PRO A 1 78 ? 1.853 42.390 16.255 1.00 30.38 78 PRO A N 1
ATOM 560 C CA . PRO A 1 78 ? 0.652 41.695 15.786 1.00 29.95 78 PRO A CA 1
ATOM 561 C C . PRO A 1 78 ? 0.957 40.253 15.366 1.00 29.89 78 PRO A C 1
ATOM 562 O O . PRO A 1 78 ? 2.087 39.954 15.006 1.00 31.28 78 PRO A O 1
ATOM 566 N N . PRO A 1 79 ? -0.039 39.347 15.447 1.00 29.75 79 PRO A N 1
ATOM 567 C CA . PRO A 1 79 ? 0.219 37.931 15.143 1.00 27.83 79 PRO A CA 1
ATOM 568 C C . PRO A 1 79 ? 0.913 37.739 13.792 1.00 27.09 79 PRO A C 1
ATOM 569 O O . PRO A 1 79 ? 0.489 38.319 12.790 1.00 26.74 79 PRO A O 1
ATOM 573 N N . LEU A 1 80 ? 1.964 36.917 13.766 1.00 25.81 80 LEU A N 1
ATOM 574 C CA . LEU A 1 80 ? 2.654 36.603 12.506 1.00 26.38 80 LEU A CA 1
ATOM 575 C C . LEU A 1 80 ? 1.854 35.649 11.615 1.00 26.33 80 LEU A C 1
ATOM 576 O O . LEU A 1 80 ? 1.124 34.782 12.116 1.00 29.50 80 LEU A O 1
ATOM 581 N N . LYS A 1 81 ? 1.994 35.824 10.303 1.00 24.88 81 LYS A N 1
ATOM 582 C CA . LYS A 1 81 ? 1.357 34.993 9.293 1.00 25.73 81 LYS A CA 1
ATOM 583 C C . LYS A 1 81 ? 2.364 33.941 8.811 1.00 25.11 81 LYS A C 1
ATOM 584 O O . LYS A 1 81 ? 3.597 34.186 8.866 1.00 24.31 81 LYS A O 1
ATOM 590 N N . PRO A 1 82 ? 1.857 32.802 8.306 1.00 24.26 82 PRO A N 1
ATOM 591 C CA . PRO A 1 82 ? 2.708 31.751 7.723 1.00 24.28 82 PRO A CA 1
ATOM 592 C C . PRO A 1 82 ? 3.371 32.177 6.397 1.00 23.97 82 PRO A C 1
ATOM 593 O O . PRO A 1 82 ? 2.878 33.080 5.715 1.00 24.11 82 PRO A O 1
ATOM 597 N N . ARG A 1 83 ? 4.473 31.512 6.057 1.00 21.99 83 ARG A N 1
ATOM 598 C CA . ARG A 1 83 ? 5.185 31.696 4.776 1.00 23.47 83 ARG A CA 1
ATOM 599 C C . ARG A 1 83 ? 5.586 33.139 4.510 1.00 23.13 83 ARG A C 1
ATOM 600 O O . ARG A 1 83 ? 5.572 33.574 3.347 1.00 24.16 83 ARG A O 1
ATOM 608 N N . THR A 1 84 ? 5.899 33.893 5.553 1.00 21.48 84 THR A N 1
ATOM 609 C CA . THR A 1 84 ? 6.165 35.313 5.355 1.00 22.83 84 THR A CA 1
ATOM 610 C C . THR A 1 84 ? 7.526 35.717 5.835 1.00 22.47 84 THR A C 1
ATOM 611 O O . THR A 1 84 ? 7.937 35.339 6.942 1.00 21.63 84 THR A O 1
ATOM 615 N N . ARG A 1 85 ? 8.232 36.478 4.997 1.00 21.40 85 ARG A N 1
ATOM 616 C CA . ARG A 1 85 ? 9.516 37.044 5.423 1.00 23.18 85 ARG A CA 1
ATOM 617 C C . ARG A 1 85 ? 9.325 38.368 6.183 1.00 24.93 85 ARG A C 1
ATOM 618 O O . ARG A 1 85 ? 8.650 39.290 5.699 1.00 26.30 85 ARG A O 1
ATOM 626 N N . TYR A 1 86 ? 9.856 38.442 7.399 1.00 23.24 86 TYR A N 1
ATOM 627 C CA . TYR A 1 86 ? 9.775 39.635 8.218 1.00 23.36 86 TYR A CA 1
ATOM 628 C C . TYR A 1 86 ? 11.138 40.282 8.351 1.00 25.58 86 TYR A C 1
ATOM 629 O O . TYR A 1 86 ? 12.084 39.660 8.842 1.00 23.67 86 TYR A O 1
ATOM 638 N N . PHE A 1 87 ? 11.230 41.540 7.926 1.00 24.60 87 PHE A N 1
ATOM 639 C CA . PHE A 1 87 ? 12.483 42.283 8.033 1.00 26.48 87 PHE A CA 1
ATOM 640 C C . PHE A 1 87 ? 12.479 43.049 9.339 1.00 26.07 87 PHE A C 1
ATOM 641 O O . PHE A 1 87 ? 11.416 43.476 9.828 1.00 27.06 87 PHE A O 1
ATOM 649 N N . TRP A 1 88 ? 13.645 43.129 9.972 1.00 25.26 88 TRP A N 1
ATOM 650 C CA . TRP A 1 88 ? 13.736 43.824 11.224 1.00 22.59 88 TRP A CA 1
ATOM 651 C C . TRP A 1 88 ? 15.052 44.533 11.429 1.00 24.20 88 TRP A C 1
ATOM 652 O O . TRP A 1 88 ? 16.060 44.227 10.815 1.00 24.17 88 TRP A O 1
ATOM 663 N N . SER A 1 89 ? 15.000 45.475 12.346 1.00 25.50 89 SER A N 1
ATOM 664 C CA . SER A 1 89 ? 16.105 46.321 12.665 1.00 27.00 89 SER A CA 1
ATOM 665 C C . SER A 1 89 ? 15.887 46.764 14.089 1.00 25.19 89 SER A C 1
ATOM 666 O O . SER A 1 89 ? 14.759 46.888 14.542 1.00 24.60 89 SER A O 1
ATOM 669 N N . VAL A 1 90 ? 16.977 46.993 14.799 1.00 26.37 90 VAL A N 1
ATOM 670 C CA . VAL A 1 90 ? 16.913 47.505 16.163 1.00 24.63 90 VAL A CA 1
ATOM 671 C C . VAL A 1 90 ? 17.959 48.630 16.329 1.00 27.15 90 VAL A C 1
ATOM 672 O O . VAL A 1 90 ? 18.973 48.683 15.603 1.00 28.44 90 VAL A O 1
ATOM 676 N N . ARG A 1 91 ? 17.685 49.519 17.266 1.00 25.76 91 ARG A N 1
ATOM 677 C CA . ARG A 1 91 ? 18.637 50.531 17.699 1.00 30.49 91 ARG A CA 1
ATOM 678 C C . ARG A 1 91 ? 18.486 50.639 19.190 1.00 29.06 91 ARG A C 1
ATOM 679 O O . ARG A 1 91 ? 17.455 50.259 19.749 1.00 29.01 91 ARG A O 1
ATOM 687 N N . VAL A 1 92 ? 19.537 51.107 19.847 1.00 28.35 92 VAL A N 1
ATOM 688 C CA . VAL A 1 92 ? 19.531 51.192 21.293 1.00 29.00 92 VAL A CA 1
ATOM 689 C C . VAL A 1 92 ? 20.048 52.552 21.728 1.00 32.75 92 VAL A C 1
ATOM 690 O O . VAL A 1 92 ? 20.697 53.268 20.945 1.00 36.14 92 VAL A O 1
ATOM 694 N N . TRP A 1 93 ? 19.782 52.863 22.985 1.00 31.24 93 TRP A N 1
ATOM 695 C CA . TRP A 1 93 ? 20.288 54.042 23.664 1.00 37.19 93 TRP A CA 1
ATOM 696 C C . TRP A 1 93 ? 21.232 53.594 24.779 1.00 37.74 93 TRP A C 1
ATOM 697 O O . TRP A 1 93 ? 20.870 52.745 25.611 1.00 40.62 93 TRP A O 1
ATOM 708 N N . ASP A 1 94 ? 22.445 54.148 24.785 1.00 36.23 94 ASP A N 1
ATOM 709 C CA . ASP A 1 94 ? 23.403 53.891 25.872 1.00 39.29 94 ASP A CA 1
ATOM 710 C C . ASP A 1 94 ? 22.934 54.565 27.166 1.00 38.16 94 ASP A C 1
ATOM 711 O O . ASP A 1 94 ? 21.907 55.227 27.174 1.00 42.34 94 ASP A O 1
ATOM 716 N N . ALA A 1 95 ? 23.687 54.411 28.249 1.00 39.12 95 ALA A N 1
ATOM 717 C CA . ALA A 1 95 ? 23.285 54.945 29.557 1.00 42.14 95 ALA A CA 1
ATOM 718 C C . ALA A 1 95 ? 23.250 56.485 29.641 1.00 43.44 95 ALA A C 1
ATOM 719 O O . ALA A 1 95 ? 22.739 57.038 30.606 1.00 44.88 95 ALA A O 1
ATOM 721 N N . ASP A 1 96 ? 23.791 57.167 28.634 1.00 48.56 96 ASP A N 1
ATOM 722 C CA . ASP A 1 96 ? 23.716 58.634 28.565 1.00 52.42 96 ASP A CA 1
ATOM 723 C C . ASP A 1 96 ? 22.476 59.122 27.828 1.00 53.06 96 ASP A C 1
ATOM 724 O O . ASP A 1 96 ? 21.907 60.157 28.181 1.00 55.90 96 ASP A O 1
ATOM 729 N N . GLY A 1 97 ? 22.054 58.366 26.816 1.00 49.86 97 GLY A N 1
ATOM 730 C CA . GLY A 1 97 ? 20.844 58.675 26.063 1.00 46.81 97 GLY A CA 1
ATOM 731 C C . GLY A 1 97 ? 21.114 58.778 24.575 1.00 48.98 97 GLY A C 1
ATOM 732 O O . GLY A 1 97 ? 20.212 59.081 23.793 1.00 53.71 97 GLY A O 1
ATOM 733 N N . GLY A 1 98 ? 22.357 58.530 24.174 1.00 45.59 98 GLY A N 1
ATOM 734 C CA . GLY A 1 98 ? 22.712 58.540 22.752 1.00 46.32 98 GLY A CA 1
ATOM 735 C C . GLY A 1 98 ? 22.290 57.264 22.038 1.00 45.63 98 GLY A C 1
ATOM 736 O O . GLY A 1 98 ? 22.553 56.161 22.518 1.00 45.81 98 GLY A O 1
ATOM 737 N N . ALA A 1 99 ? 21.664 57.427 20.877 1.00 43.57 99 ALA A N 1
ATOM 738 C CA . ALA A 1 99 ? 21.130 56.325 20.099 1.00 42.42 99 ALA A CA 1
ATOM 739 C C . ALA A 1 99 ? 22.167 55.784 19.131 1.00 42.39 99 ALA A C 1
ATOM 740 O O . ALA A 1 99 ? 23.014 56.524 18.647 1.00 40.11 99 ALA A O 1
ATOM 742 N N . SER A 1 100 ? 22.089 54.496 18.825 1.00 37.24 100 SER A N 1
ATOM 743 C CA . SER A 1 100 ? 23.003 53.896 17.869 1.00 33.79 100 SER A CA 1
ATOM 744 C C . SER A 1 100 ? 22.456 54.096 16.472 1.00 32.22 100 SER A C 1
ATOM 745 O O . SER A 1 100 ? 21.344 54.568 16.307 1.00 31.56 100 SER A O 1
ATOM 748 N N . GLU A 1 101 ? 23.221 53.692 15.463 1.00 35.52 101 GLU A N 1
ATOM 749 C CA . GLU A 1 101 ? 22.639 53.492 14.127 1.00 39.16 101 GLU A CA 1
ATOM 750 C C . GLU A 1 101 ? 21.543 52.419 14.260 1.00 38.51 101 GLU A C 1
ATOM 751 O O . GLU A 1 101 ? 21.539 51.647 15.236 1.00 35.42 101 GLU A O 1
ATOM 757 N N . TRP A 1 102 ? 20.624 52.374 13.297 1.00 33.90 102 TRP A N 1
ATOM 758 C CA . TRP A 1 102 ? 19.746 51.215 13.178 1.00 31.29 102 TRP A CA 1
ATOM 759 C C . TRP A 1 102 ? 20.615 50.090 12.695 1.00 32.41 102 TRP A C 1
ATOM 760 O O . TRP A 1 102 ? 21.518 50.314 11.853 1.00 29.55 102 TRP A O 1
ATOM 771 N N . SER A 1 103 ? 20.393 48.886 13.228 1.00 28.84 103 SER A N 1
ATOM 772 C CA . SER A 1 103 ? 21.225 47.766 12.825 1.00 30.22 103 SER A CA 1
ATOM 773 C C . SER A 1 103 ? 20.961 47.576 11.347 1.00 29.77 103 SER A C 1
ATOM 774 O O . SER A 1 103 ? 19.852 47.861 10.883 1.00 35.45 103 SER A O 1
ATOM 777 N N . ALA A 1 104 ? 21.950 47.108 10.597 1.00 32.39 104 ALA A N 1
ATOM 778 C CA . ALA A 1 104 ? 21.738 46.768 9.205 1.00 32.27 104 ALA A CA 1
ATOM 779 C C . ALA A 1 104 ? 20.534 45.805 9.150 1.00 35.17 104 ALA A C 1
ATOM 780 O O . ALA A 1 104 ? 20.482 44.834 9.906 1.00 32.35 104 ALA A O 1
ATOM 782 N N . PRO A 1 105 ? 19.544 46.094 8.283 1.00 36.65 105 PRO A N 1
ATOM 783 C CA . PRO A 1 105 ? 18.332 45.263 8.262 1.00 32.71 105 PRO A CA 1
ATOM 784 C C . PRO A 1 105 ? 18.610 43.767 8.165 1.00 32.31 105 PRO A C 1
ATOM 785 O O . PRO A 1 105 ? 19.516 43.339 7.448 1.00 32.54 105 PRO A O 1
ATOM 789 N N . SER A 1 106 ? 17.838 42.972 8.909 1.00 28.39 106 SER A N 1
ATOM 790 C CA . SER A 1 106 ? 17.972 41.525 8.836 1.00 26.34 106 SER A CA 1
ATOM 791 C C . SER A 1 106 ? 16.576 40.942 8.643 1.00 24.55 106 SER A C 1
ATOM 792 O O . SER A 1 106 ? 15.620 41.693 8.465 1.00 25.29 106 SER A O 1
ATOM 795 N N . TRP A 1 107 ? 16.437 39.620 8.665 1.00 23.52 107 TRP A N 1
ATOM 796 C CA . TRP A 1 107 ? 15.118 39.051 8.453 1.00 24.16 107 TRP A CA 1
ATOM 797 C C . TRP A 1 107 ? 14.986 37.675 9.095 1.00 24.89 107 TRP A C 1
ATOM 798 O O . TRP A 1 107 ? 16.005 37.003 9.383 1.00 25.27 107 TRP A O 1
ATOM 809 N N . TRP A 1 108 ? 13.744 37.281 9.366 1.00 23.13 108 TRP A N 1
ATOM 810 C CA . TRP A 1 108 ? 13.419 35.854 9.564 1.00 22.12 108 TRP A CA 1
ATOM 811 C C . TRP A 1 108 ? 12.220 35.533 8.693 1.00 22.33 108 TRP A C 1
ATOM 812 O O . TRP A 1 108 ? 11.485 36.437 8.298 1.00 22.92 108 TRP A O 1
ATOM 823 N N . GLU A 1 109 ? 12.031 34.264 8.367 1.00 22.06 109 GLU A N 1
ATOM 824 C CA . GLU A 1 109 ? 10.897 33.872 7.561 1.00 21.79 109 GLU A CA 1
ATOM 825 C C . GLU A 1 109 ? 10.128 32.757 8.254 1.00 21.74 109 GLU A C 1
ATOM 826 O O . GLU A 1 109 ? 10.702 31.745 8.649 1.00 19.47 109 GLU A O 1
ATOM 832 N N . THR A 1 110 ? 8.813 32.945 8.400 1.00 20.92 110 THR A N 1
ATOM 833 C CA . THR A 1 110 ? 7.986 31.915 9.015 1.00 20.20 110 THR A CA 1
ATOM 834 C C . THR A 1 110 ? 7.808 30.736 8.086 1.00 21.70 110 THR A C 1
ATOM 835 O O . THR A 1 110 ? 7.841 30.865 6.832 1.00 19.90 110 THR A O 1
ATOM 839 N N . GLY A 1 111 ? 7.616 29.569 8.693 1.00 22.68 111 GLY A N 1
ATOM 840 C CA . GLY A 1 111 ? 7.190 28.407 7.940 1.00 23.53 111 GLY A CA 1
ATOM 841 C C . GLY A 1 111 ? 5.680 28.317 7.813 1.00 24.74 111 GLY A C 1
ATOM 842 O O . GLY A 1 111 ? 4.962 29.337 7.784 1.00 24.67 111 GLY A O 1
ATOM 843 N N . LEU A 1 112 ? 5.192 27.078 7.766 1.00 22.75 112 LEU A N 1
ATOM 844 C CA . LEU A 1 112 ? 3.789 26.811 7.507 1.00 22.84 112 LEU A CA 1
ATOM 845 C C . LEU A 1 112 ? 2.913 27.048 8.731 1.00 24.94 112 LEU A C 1
ATOM 846 O O . LEU A 1 112 ? 1.698 27.204 8.601 1.00 25.71 112 LEU A O 1
ATOM 851 N N . MET A 1 113 ? 3.528 27.071 9.909 1.00 25.49 113 MET A N 1
ATOM 852 C CA . MET A 1 113 ? 2.845 27.383 11.177 1.00 29.68 113 MET A CA 1
ATOM 853 C C . MET A 1 113 ? 1.532 26.619 11.351 1.00 32.76 113 MET A C 1
ATOM 854 O O . MET A 1 113 ? 0.472 27.229 11.539 1.00 38.32 113 MET A O 1
ATOM 859 N N . GLY A 1 114 ? 1.581 25.302 11.274 1.00 34.15 114 GLY A N 1
ATOM 860 C CA . GLY A 1 114 ? 0.377 24.527 11.536 1.00 37.75 114 GLY A CA 1
ATOM 861 C C . GLY A 1 114 ? -0.009 23.561 10.441 1.00 40.14 114 GLY A C 1
ATOM 862 O O . GLY A 1 114 ? 0.168 23.844 9.242 1.00 35.00 114 GLY A O 1
ATOM 863 N N . ALA A 1 115 ? -0.577 22.431 10.872 1.00 41.11 115 ALA A N 1
ATOM 864 C CA . ALA A 1 115 ? -0.976 21.333 9.993 1.00 39.55 115 ALA A CA 1
ATOM 865 C C . ALA A 1 115 ? -1.894 21.763 8.863 1.00 36.20 115 ALA A C 1
ATOM 866 O O . ALA A 1 115 ? -1.785 21.229 7.772 1.00 37.81 115 ALA A O 1
ATOM 868 N N . SER A 1 116 ? -2.772 22.738 9.104 1.00 35.15 116 SER A N 1
ATOM 869 C CA . SER A 1 116 ? -3.769 23.104 8.112 1.00 35.28 116 SER A CA 1
ATOM 870 C C . SER A 1 116 ? -3.162 23.740 6.860 1.00 34.27 116 SER A C 1
ATOM 871 O O . SER A 1 116 ? -3.824 23.839 5.829 1.00 33.13 116 SER A O 1
ATOM 874 N N . GLN A 1 117 ? -1.893 24.148 6.948 1.00 31.16 117 GLN A N 1
ATOM 875 C CA . GLN A 1 117 ? -1.237 24.805 5.829 1.00 29.45 117 GLN A CA 1
ATOM 876 C C . GLN A 1 117 ? -0.589 23.807 4.869 1.00 27.95 117 GLN A C 1
ATOM 877 O O . GLN A 1 117 ? -0.112 24.205 3.789 1.00 28.24 117 GLN A O 1
ATOM 883 N N . TRP A 1 118 ? -0.618 22.521 5.233 1.00 24.69 118 TRP A N 1
ATOM 884 C CA . TRP A 1 118 ? -0.174 21.448 4.342 1.00 23.93 118 TRP A CA 1
ATOM 885 C C . TRP A 1 118 ? -1.353 20.923 3.546 1.00 24.37 118 TRP A C 1
ATOM 886 O O . TRP A 1 118 ? -2.430 20.648 4.103 1.00 24.22 118 TRP A O 1
ATOM 897 N N . SER A 1 119 ? -1.169 20.770 2.239 1.00 22.56 119 SER A N 1
ATOM 898 C CA . SER A 1 119 ? -2.123 20.002 1.462 1.00 24.51 119 SER A CA 1
ATOM 899 C C . SER A 1 119 ? -1.482 18.729 0.859 1.00 24.31 119 SER A C 1
ATOM 900 O O . SER A 1 119 ? -2.154 17.918 0.208 1.00 24.34 119 SER A O 1
ATOM 903 N N . ALA A 1 120 ? -0.176 18.567 1.075 1.00 23.49 120 ALA A N 1
ATOM 904 C CA . ALA A 1 120 ? 0.553 17.391 0.615 1.00 24.57 120 ALA A CA 1
ATOM 905 C C . ALA A 1 120 ? -0.006 16.100 1.254 1.00 23.64 120 ALA A C 1
ATOM 906 O O . ALA A 1 120 ? -0.610 16.155 2.325 1.00 24.17 120 ALA A O 1
ATOM 908 N N . LYS A 1 121 ? 0.183 14.957 0.597 1.00 23.42 121 LYS A N 1
ATOM 909 C CA . LYS A 1 121 ? -0.158 13.639 1.158 1.00 26.71 121 LYS A CA 1
ATOM 910 C C . LYS A 1 121 ? 1.089 12.810 1.435 1.00 25.67 121 LYS A C 1
ATOM 911 O O . LYS A 1 121 ? 2.077 12.864 0.672 1.00 23.17 121 LYS A O 1
ATOM 917 N N . TRP A 1 122 ? 1.035 12.016 2.504 1.00 23.04 122 TRP A N 1
ATOM 918 C CA . TRP A 1 122 ? 2.110 11.080 2.789 1.00 21.93 122 TRP A CA 1
ATOM 919 C C . TRP A 1 122 ? 2.151 10.008 1.721 1.00 21.54 122 TRP A C 1
ATOM 920 O O . TRP A 1 122 ? 1.135 9.363 1.440 1.00 24.07 122 TRP A O 1
ATOM 931 N N . ILE A 1 123 ? 3.331 9.780 1.138 1.00 20.45 123 ILE A N 1
ATOM 932 C CA . ILE A 1 123 ? 3.473 8.718 0.155 1.00 20.13 123 ILE A CA 1
ATOM 933 C C . ILE A 1 123 ? 4.655 7.796 0.458 1.00 20.70 123 ILE A C 1
ATOM 934 O O . ILE A 1 123 ? 5.666 8.219 1.048 1.00 19.45 123 ILE A O 1
ATOM 939 N N . SER A 1 124 ? 4.535 6.555 -0.012 1.00 22.61 124 SER A N 1
ATOM 940 C CA . SER A 1 124 ? 5.550 5.504 0.164 1.00 22.78 124 SER A CA 1
ATOM 941 C C . SER A 1 124 ? 5.769 4.814 -1.173 1.00 23.38 124 SER A C 1
ATOM 942 O O . SER A 1 124 ? 4.870 4.813 -2.013 1.00 22.19 124 SER A O 1
ATOM 945 N N . ALA A 1 125 ? 6.937 4.192 -1.359 1.00 22.66 125 ALA A N 1
ATOM 946 C CA . ALA A 1 125 ? 7.117 3.268 -2.485 1.00 21.52 125 ALA A CA 1
ATOM 947 C C . ALA A 1 125 ? 6.185 2.056 -2.275 1.00 22.27 125 ALA A C 1
ATOM 948 O O . ALA A 1 125 ? 5.878 1.717 -1.125 1.00 21.81 125 ALA A O 1
ATOM 950 N N . PRO A 1 126 ? 5.722 1.415 -3.373 1.00 20.75 126 PRO A N 1
ATOM 951 C CA . PRO A 1 126 ? 4.791 0.285 -3.242 1.00 22.89 126 PRO A CA 1
ATOM 952 C C . PRO A 1 126 ? 5.458 -0.982 -2.688 1.00 24.69 126 PRO A C 1
ATOM 953 O O . PRO A 1 126 ? 6.696 -1.033 -2.590 1.00 25.37 126 PRO A O 1
ATOM 957 N N . ALA A 1 127 ? 4.647 -1.985 -2.340 1.00 25.24 127 ALA A N 1
ATOM 958 C CA . ALA A 1 127 ? 5.102 -3.197 -1.639 1.00 26.48 127 ALA A CA 1
ATOM 959 C C . ALA A 1 127 ? 6.276 -3.961 -2.289 1.00 27.64 127 ALA A C 1
ATOM 960 O O . ALA A 1 127 ? 7.165 -4.423 -1.573 1.00 28.05 127 ALA A O 1
ATOM 962 N N . PRO A 1 128 ? 6.290 -4.082 -3.632 1.00 27.36 128 PRO A N 1
ATOM 963 C CA . PRO A 1 128 ? 7.422 -4.749 -4.282 1.00 27.61 128 PRO A CA 1
ATOM 964 C C . PRO A 1 128 ? 8.791 -4.078 -4.001 1.00 28.12 128 PRO A C 1
ATOM 965 O O . PRO A 1 128 ? 9.837 -4.724 -4.132 1.00 28.51 128 PRO A O 1
ATOM 969 N N . LEU A 1 129 ? 8.778 -2.798 -3.622 1.00 25.55 129 LEU A N 1
ATOM 970 C CA . LEU A 1 129 ? 10.009 -2.027 -3.395 1.00 25.77 129 LEU A CA 1
ATOM 971 C C . LEU A 1 129 ? 10.360 -1.862 -1.900 1.00 26.62 129 LEU A C 1
ATOM 972 O O . LEU A 1 129 ? 11.514 -1.619 -1.553 1.00 26.19 129 LEU A O 1
ATOM 977 N N . THR A 1 130 ? 9.368 -2.005 -1.030 1.00 26.69 130 THR A N 1
ATOM 978 C CA . THR A 1 130 ? 9.582 -1.756 0.393 1.00 27.79 130 THR A CA 1
ATOM 979 C C . THR A 1 130 ? 9.494 -3.030 1.237 1.00 31.94 130 THR A C 1
ATOM 980 O O . THR A 1 130 ? 9.776 -2.998 2.438 1.00 33.88 130 THR A O 1
ATOM 984 N N . GLU A 1 131 ? 9.041 -4.131 0.643 1.00 30.98 131 GLU A N 1
ATOM 985 C CA . GLU A 1 131 ? 9.019 -5.390 1.378 1.00 32.85 131 GLU A CA 1
ATOM 986 C C . GLU A 1 131 ? 10.004 -6.371 0.782 1.00 30.88 131 GLU A C 1
ATOM 987 O O . GLU A 1 131 ? 10.106 -6.499 -0.432 1.00 33.16 131 GLU A O 1
ATOM 993 N N . ALA A 1 132 ? 10.720 -7.072 1.648 1.00 29.64 132 ALA A N 1
ATOM 994 C CA . ALA A 1 132 ? 11.564 -8.168 1.205 1.00 30.72 132 ALA A CA 1
ATOM 995 C C . ALA A 1 132 ? 10.663 -9.259 0.647 1.00 31.21 132 ALA A C 1
ATOM 996 O O . ALA A 1 132 ? 9.495 -9.379 1.075 1.00 29.10 132 ALA A O 1
ATOM 998 N N . PRO A 1 133 ? 11.181 -10.039 -0.328 1.00 33.03 133 PRO A N 1
ATOM 999 C CA . PRO A 1 133 ? 10.544 -11.295 -0.727 1.00 31.78 133 PRO A CA 1
ATOM 1000 C C . PRO A 1 133 ? 10.116 -12.009 0.555 1.00 31.47 133 PRO A C 1
ATOM 1001 O O . PRO A 1 133 ? 10.922 -12.122 1.460 1.00 31.44 133 PRO A O 1
ATOM 1005 N N . SER A 1 134 ? 8.852 -12.421 0.654 1.00 29.74 134 SER A N 1
ATOM 1006 C CA . SER A 1 134 ? 8.314 -12.929 1.916 1.00 32.11 134 SER A CA 1
ATOM 1007 C C . SER A 1 134 ? 8.152 -14.460 1.958 1.00 30.23 134 SER A C 1
ATOM 1008 O O . SER A 1 134 ? 8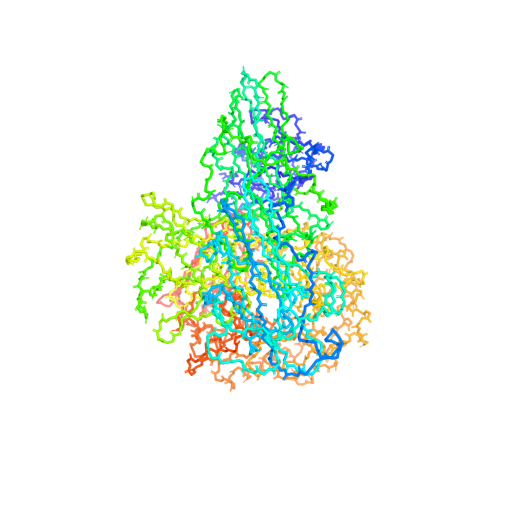.222 -15.144 0.942 1.00 28.52 134 SER A O 1
ATOM 1011 N N . LEU A 1 135 ? 7.894 -14.971 3.147 1.00 27.56 135 LEU A N 1
ATOM 1012 C CA . LEU A 1 135 ? 7.783 -16.409 3.362 1.00 26.27 135 LEU A CA 1
ATOM 1013 C C . LEU A 1 135 ? 6.348 -16.914 3.241 1.00 26.56 135 LEU A C 1
ATOM 1014 O O . LEU A 1 135 ? 6.084 -18.111 3.405 1.00 26.78 135 LEU A O 1
ATOM 1019 N N . GLU A 1 136 ? 5.423 -16.002 2.940 1.00 29.44 136 GLU A N 1
ATOM 1020 C CA . GLU A 1 136 ? 3.998 -16.311 2.809 1.00 30.17 136 GLU A CA 1
ATOM 1021 C C . GLU A 1 136 ? 3.766 -17.311 1.683 1.00 30.33 136 GLU A C 1
ATOM 1022 O O . GLU A 1 136 ? 4.358 -17.213 0.609 1.00 33.36 136 GLU A O 1
ATOM 1028 N N . GLY A 1 137 ? 2.922 -18.293 1.943 1.00 29.35 137 GLY A N 1
ATOM 1029 C CA . GLY A 1 137 ? 2.725 -19.373 0.984 1.00 26.49 137 GLY A CA 1
ATOM 1030 C C . GLY A 1 137 ? 3.664 -20.548 1.212 1.00 25.70 137 GLY A C 1
ATOM 1031 O O . GLY A 1 137 ? 3.453 -21.601 0.632 1.00 25.71 137 GLY A O 1
ATOM 1032 N N . SER A 1 138 ? 4.686 -20.385 2.059 1.00 23.81 138 SER A N 1
ATOM 1033 C CA . SER A 1 138 ? 5.622 -21.458 2.325 1.00 22.67 138 SER A CA 1
ATOM 1034 C C . SER A 1 138 ? 5.264 -22.201 3.614 1.00 22.47 138 SER A C 1
ATOM 1035 O O . SER A 1 138 ? 4.329 -21.816 4.343 1.00 20.62 138 SER A O 1
ATOM 1038 N N . SER A 1 139 ? 5.994 -23.275 3.871 1.00 20.44 139 SER A N 1
ATOM 1039 C CA . SER A 1 139 ? 5.769 -24.089 5.066 1.00 21.72 139 SER A CA 1
ATOM 1040 C C . SER A 1 139 ? 7.064 -24.315 5.794 1.00 20.54 139 SER A C 1
ATOM 1041 O O . SER A 1 139 ? 8.133 -24.452 5.156 1.00 18.80 139 SER A O 1
ATOM 1044 N N . TRP A 1 140 ? 6.992 -24.358 7.130 1.00 19.81 140 TRP A N 1
ATOM 1045 C CA . TRP A 1 140 ? 8.109 -24.818 7.941 1.00 19.39 140 TRP A CA 1
ATOM 1046 C C . TRP A 1 140 ? 8.169 -26.325 7.820 1.00 19.20 140 TRP A C 1
ATOM 1047 O O . TRP A 1 140 ? 7.147 -26.989 8.002 1.00 19.84 140 TRP A O 1
ATOM 1058 N N . ILE A 1 141 ? 9.335 -26.859 7.463 1.00 17.59 141 ILE A N 1
ATOM 1059 C CA . ILE A 1 141 ? 9.469 -28.301 7.291 1.00 18.08 141 ILE A CA 1
ATOM 1060 C C . ILE A 1 141 ? 10.564 -28.884 8.169 1.00 17.54 141 ILE A C 1
ATOM 1061 O O . ILE A 1 141 ? 11.472 -28.169 8.632 1.00 18.14 141 ILE A O 1
ATOM 1066 N N . TRP A 1 142 ? 10.460 -30.195 8.422 1.00 18.68 142 TRP A N 1
ATOM 1067 C CA . TRP A 1 142 ? 11.492 -30.932 9.132 1.00 18.24 142 TRP A CA 1
ATOM 1068 C C . TRP A 1 142 ? 11.480 -32.356 8.645 1.00 17.79 142 TRP A C 1
ATOM 1069 O O . TRP A 1 142 ? 10.690 -32.711 7.777 1.00 18.19 142 TRP A O 1
ATOM 1080 N N . PHE A 1 143 ? 12.366 -33.174 9.196 1.00 18.54 143 PHE A N 1
ATOM 1081 C CA . PHE A 1 143 ? 12.286 -34.614 8.997 1.00 19.92 143 PHE A CA 1
ATOM 1082 C C . PHE A 1 143 ? 10.983 -35.160 9.637 1.00 21.32 143 PHE A C 1
ATOM 1083 O O . PHE A 1 143 ? 10.535 -34.626 10.678 1.00 21.48 143 PHE A O 1
ATOM 1091 N N . PRO A 1 144 ? 10.355 -36.185 9.014 1.00 21.25 144 PRO A N 1
ATOM 1092 C CA . PRO A 1 144 ? 9.107 -36.721 9.571 1.00 21.92 144 PRO A CA 1
ATOM 1093 C C . PRO A 1 144 ? 9.369 -37.537 10.827 1.00 23.15 144 PRO A C 1
ATOM 1094 O O . PRO A 1 144 ? 9.406 -38.772 10.777 1.00 21.77 144 PRO A O 1
ATOM 1098 N N . GLU A 1 145 ? 9.579 -36.833 11.931 1.00 24.31 145 GLU A N 1
ATOM 1099 C CA . GLU A 1 145 ? 9.706 -37.456 13.259 1.00 25.88 145 GLU A CA 1
ATOM 1100 C C . GLU A 1 145 ? 8.784 -36.683 14.217 1.00 25.95 145 GLU A C 1
ATOM 1101 O O . GLU A 1 145 ? 8.929 -35.472 14.389 1.00 24.29 145 GLU A O 1
ATOM 1107 N N . GLY A 1 146 ? 7.808 -37.378 14.791 1.00 26.95 146 GLY A N 1
ATOM 1108 C CA . GLY A 1 146 ? 6.836 -36.762 15.699 1.00 28.39 146 GLY A CA 1
ATOM 1109 C C . GLY A 1 146 ? 6.160 -35.481 15.200 1.00 29.53 146 GLY A C 1
ATOM 1110 O O . GLY A 1 146 ? 5.637 -35.406 14.074 1.00 28.00 146 GLY A O 1
ATOM 1111 N N . GLU A 1 147 ? 6.167 -34.485 16.074 1.00 28.00 147 GLU A N 1
ATOM 1112 C CA . GLU A 1 147 ? 5.475 -33.224 15.872 1.00 30.39 147 GLU A CA 1
ATOM 1113 C C . GLU A 1 147 ? 6.524 -32.115 16.042 1.00 25.86 147 GLU A C 1
ATOM 1114 O O . GLU A 1 147 ? 6.699 -31.559 17.134 1.00 23.54 147 GLU A O 1
ATOM 1120 N N . PRO A 1 148 ? 7.279 -31.834 14.972 1.00 23.40 148 PRO A N 1
ATOM 1121 C CA . PRO A 1 148 ? 8.456 -30.981 15.141 1.00 22.31 148 PRO A CA 1
ATOM 1122 C C . PRO A 1 148 ? 8.186 -29.552 15.621 1.00 22.94 148 PRO A C 1
ATOM 1123 O O . PRO A 1 148 ? 9.048 -28.962 16.292 1.00 23.56 148 PRO A O 1
ATOM 1127 N N . ALA A 1 149 ? 7.017 -29.010 15.311 1.00 22.74 149 ALA A N 1
ATOM 1128 C CA . ALA A 1 149 ? 6.652 -27.675 15.765 1.00 24.14 149 ALA A CA 1
ATOM 1129 C C . ALA A 1 149 ? 6.528 -27.639 17.299 1.00 26.55 149 ALA A C 1
ATOM 1130 O O . ALA A 1 149 ? 6.760 -26.608 17.921 1.00 25.70 149 ALA A O 1
ATOM 1132 N N . ASN A 1 150 ? 6.228 -28.791 17.888 1.00 26.26 150 ASN A N 1
ATOM 1133 C CA . ASN A 1 150 ? 6.174 -28.941 19.344 1.00 30.38 150 ASN A CA 1
ATOM 1134 C C . ASN A 1 150 ? 7.533 -29.356 19.913 1.00 30.63 150 ASN A C 1
ATOM 1135 O O . ASN A 1 150 ? 8.072 -28.686 20.801 1.00 30.89 150 ASN A O 1
ATOM 1140 N N . SER A 1 151 ? 8.100 -30.447 19.396 1.00 29.05 151 SER A N 1
ATOM 1141 C CA . SER A 1 151 ? 9.352 -30.976 19.927 1.00 28.40 151 SER A CA 1
ATOM 1142 C C . SER A 1 151 ? 10.060 -31.867 18.900 1.00 26.79 151 SER A C 1
ATOM 1143 O O . SER A 1 151 ? 9.440 -32.726 18.297 1.00 27.54 151 SER A O 1
ATOM 1146 N N . ALA A 1 152 ? 11.349 -31.643 18.712 1.00 26.24 152 ALA A N 1
ATOM 1147 C CA . ALA A 1 152 ? 12.183 -32.502 17.889 1.00 25.90 152 ALA A CA 1
ATOM 1148 C C . ALA A 1 152 ? 13.497 -32.681 18.635 1.00 26.15 152 ALA A C 1
ATOM 1149 O O . ALA A 1 152 ? 13.827 -31.847 19.494 1.00 29.19 152 ALA A O 1
ATOM 1151 N N . PRO A 1 153 ? 14.247 -33.776 18.343 1.00 27.47 153 PRO A N 1
ATOM 1152 C CA . PRO A 1 153 ? 15.551 -33.971 19.007 1.00 28.18 153 PRO A CA 1
ATOM 1153 C C . PRO A 1 153 ? 16.542 -32.856 18.661 1.00 27.36 153 PRO A C 1
ATOM 1154 O O . PRO A 1 153 ? 16.371 -32.171 17.640 1.00 29.23 153 PRO A O 1
ATOM 1158 N N . ALA A 1 154 ? 17.577 -32.694 19.486 1.00 28.15 154 ALA A N 1
ATOM 1159 C CA . ALA A 1 154 ? 18.672 -31.773 19.185 1.00 27.79 154 ALA A CA 1
ATOM 1160 C C . ALA A 1 154 ? 19.623 -32.460 18.190 1.00 29.95 154 ALA A C 1
ATOM 1161 O O . ALA A 1 154 ? 20.623 -33.093 18.580 1.00 34.57 154 ALA A O 1
ATOM 1163 N N . ALA A 1 155 ? 19.305 -32.346 16.907 1.00 28.19 155 ALA A N 1
ATOM 1164 C CA . ALA A 1 155 ? 20.033 -33.072 15.892 1.00 26.83 155 ALA A CA 1
ATOM 1165 C C . ALA A 1 155 ? 20.062 -32.286 14.586 1.00 26.23 155 ALA A C 1
ATOM 1166 O O . ALA A 1 155 ? 19.392 -31.249 14.452 1.00 27.59 155 ALA A O 1
ATOM 1168 N N . THR A 1 156 ? 20.872 -32.773 13.651 1.00 24.48 156 THR A N 1
ATOM 1169 C CA . THR A 1 156 ? 20.918 -32.256 12.276 1.00 23.58 156 THR A CA 1
ATOM 1170 C C . THR A 1 156 ? 20.072 -33.144 11.372 1.00 20.38 156 THR A C 1
ATOM 1171 O O . THR A 1 156 ? 20.073 -34.374 11.528 1.00 21.17 156 THR A O 1
ATOM 1175 N N . ARG A 1 157 ? 19.330 -32.524 10.450 1.00 20.61 157 ARG A N 1
ATOM 1176 C CA . ARG A 1 157 ? 18.582 -33.254 9.416 1.00 19.80 157 ARG A CA 1
ATOM 1177 C C . ARG A 1 157 ? 18.983 -32.695 8.046 1.00 19.51 157 ARG A C 1
ATOM 1178 O O . ARG A 1 157 ? 19.470 -31.568 7.959 1.00 19.86 157 ARG A O 1
ATOM 1186 N N . TRP A 1 158 ? 18.816 -33.514 7.013 1.00 18.79 158 TRP A N 1
ATOM 1187 C CA . TRP A 1 158 ? 19.283 -33.166 5.666 1.00 19.89 158 TRP A CA 1
ATOM 1188 C C . TRP A 1 158 ? 18.097 -33.193 4.705 1.00 19.71 158 TRP A C 1
ATOM 1189 O O . TRP A 1 158 ? 17.182 -34.038 4.856 1.00 21.41 158 TRP A O 1
ATOM 1200 N N . PHE A 1 159 ? 18.115 -32.299 3.713 1.00 17.91 159 PHE A N 1
ATOM 1201 C CA . PHE A 1 159 ? 16.986 -32.088 2.807 1.00 17.81 159 PHE A CA 1
ATOM 1202 C C . PHE A 1 159 ? 17.484 -31.843 1.400 1.00 18.26 159 PHE A C 1
ATOM 1203 O O . PHE A 1 159 ? 18.490 -31.127 1.224 1.00 17.95 159 PHE A O 1
ATOM 1211 N N . ARG A 1 160 ? 16.748 -32.397 0.440 1.00 18.62 160 ARG A N 1
ATOM 1212 C CA . ARG A 1 160 ? 17.021 -32.195 -0.981 1.00 19.03 160 ARG A CA 1
ATOM 1213 C C . ARG A 1 160 ? 15.760 -31.937 -1.766 1.00 19.89 160 ARG A C 1
ATOM 1214 O O . ARG A 1 160 ? 14.688 -32.481 -1.446 1.00 21.16 160 ARG A O 1
ATOM 1222 N N . ARG A 1 161 ? 15.901 -31.145 -2.828 1.00 20.10 161 ARG A N 1
ATOM 1223 C CA A ARG A 1 161 ? 14.835 -30.997 -3.812 0.50 21.47 161 ARG A CA 1
ATOM 1224 C CA B ARG A 1 161 ? 14.826 -30.884 -3.774 0.50 21.86 161 ARG A CA 1
ATOM 1225 C C . ARG A 1 161 ? 15.430 -30.634 -5.155 1.00 22.02 161 ARG A C 1
ATOM 1226 O O . ARG A 1 161 ? 16.286 -29.775 -5.272 1.00 24.56 161 ARG A O 1
ATOM 1241 N N . THR A 1 162 ? 14.981 -31.354 -6.165 1.00 23.51 162 THR A N 1
ATOM 1242 C CA . THR A 1 162 ? 15.341 -31.013 -7.540 1.00 26.40 162 THR A CA 1
ATOM 1243 C C . THR A 1 162 ? 14.129 -30.388 -8.195 1.00 27.09 162 THR A C 1
ATOM 1244 O O . THR A 1 162 ? 13.069 -31.013 -8.238 1.00 27.47 162 THR A O 1
ATOM 1248 N N . VAL A 1 163 ? 14.304 -29.161 -8.693 1.00 27.07 163 VAL A N 1
ATOM 1249 C CA . VAL A 1 163 ? 13.223 -28.373 -9.322 1.00 28.47 163 VAL A CA 1
ATOM 1250 C C . VAL A 1 163 ? 13.581 -27.924 -10.732 1.00 28.73 163 VAL A C 1
ATOM 1251 O O . VAL A 1 163 ? 14.731 -27.565 -11.007 1.00 28.58 163 VAL A O 1
ATOM 1255 N N . ASP A 1 164 ? 12.577 -27.937 -11.606 1.00 29.73 164 ASP A N 1
ATOM 1256 C CA . ASP A 1 164 ? 12.724 -27.575 -13.008 1.00 31.14 164 ASP A CA 1
ATOM 1257 C C . ASP A 1 164 ? 12.329 -26.099 -13.126 1.00 31.88 164 ASP A C 1
ATOM 1258 O O . ASP A 1 164 ? 11.162 -25.734 -12.967 1.00 34.28 164 ASP A O 1
ATOM 1263 N N . LEU A 1 165 ? 13.313 -25.248 -13.378 1.00 28.76 165 LEU A N 1
ATOM 1264 C CA . LEU A 1 165 ? 13.080 -23.798 -13.394 1.00 29.46 165 LEU A CA 1
ATOM 1265 C C . LEU A 1 165 ? 12.832 -23.303 -14.820 1.00 31.00 165 LEU A C 1
ATOM 1266 O O . LEU A 1 165 ? 13.332 -23.906 -15.762 1.00 29.16 165 LEU A O 1
ATOM 1271 N N . PRO A 1 166 ? 12.075 -22.185 -14.975 1.00 30.80 166 PRO A N 1
ATOM 1272 C CA . PRO A 1 166 ? 11.689 -21.757 -16.322 1.00 31.73 166 PRO A CA 1
ATOM 1273 C C . PRO A 1 166 ? 12.836 -21.121 -17.097 1.00 29.77 166 PRO A C 1
ATOM 1274 O O . PRO A 1 166 ? 13.911 -20.815 -16.540 1.00 27.55 166 PRO A O 1
ATOM 1278 N N . ASP A 1 167 ? 12.609 -20.931 -18.390 1.00 31.71 167 ASP A N 1
ATOM 1279 C CA . ASP A 1 167 ? 13.554 -20.232 -19.238 1.00 32.40 167 ASP A CA 1
ATOM 1280 C C . ASP A 1 167 ? 13.585 -18.727 -18.985 1.00 33.61 167 ASP A C 1
ATOM 1281 O O . ASP A 1 167 ? 12.638 -18.156 -18.424 1.00 32.26 167 ASP A O 1
ATOM 1286 N N . ASP A 1 168 ? 14.678 -18.084 -19.410 1.00 33.65 168 ASP A N 1
ATOM 1287 C CA . ASP A 1 168 ? 14.778 -16.617 -19.429 1.00 31.69 168 ASP A CA 1
ATOM 1288 C C . ASP A 1 168 ? 14.648 -15.977 -18.052 1.00 29.64 168 ASP A C 1
ATOM 1289 O O . ASP A 1 168 ? 13.942 -14.991 -17.876 1.00 28.04 168 ASP A O 1
ATOM 1294 N N . ILE A 1 169 ? 15.353 -16.546 -17.089 1.00 28.06 169 ILE A N 1
ATOM 1295 C CA . ILE A 1 169 ? 15.369 -16.043 -15.737 1.00 28.22 169 ILE A CA 1
ATOM 1296 C C . ILE A 1 169 ? 16.177 -14.750 -15.714 1.00 30.03 169 ILE A C 1
ATOM 1297 O O . ILE A 1 169 ? 17.345 -14.743 -16.112 1.00 29.08 169 ILE A O 1
ATOM 1302 N N . THR A 1 170 ? 15.565 -13.665 -15.247 1.00 28.05 170 THR A N 1
ATOM 1303 C CA . THR A 1 170 ? 16.291 -12.393 -15.095 1.00 30.52 170 THR A CA 1
ATOM 1304 C C . THR A 1 170 ? 16.707 -12.089 -13.641 1.00 30.11 170 THR A C 1
ATOM 1305 O O . THR A 1 170 ? 17.554 -11.234 -13.402 1.00 31.03 170 THR A O 1
ATOM 1309 N N . GLY A 1 171 ? 16.116 -12.787 -12.676 1.00 29.44 171 GLY A N 1
ATOM 1310 C CA . GLY A 1 171 ? 16.421 -12.527 -11.261 1.00 26.90 171 GLY A CA 1
ATOM 1311 C C . GLY A 1 171 ? 16.033 -13.710 -10.398 1.00 26.76 171 GLY A C 1
ATOM 1312 O O . GLY A 1 171 ? 15.103 -14.445 -10.744 1.00 27.93 171 GLY A O 1
ATOM 1313 N N . ALA A 1 172 ? 16.756 -13.913 -9.294 1.00 25.30 172 ALA A N 1
ATOM 1314 C CA . ALA A 1 172 ? 16.458 -15.024 -8.387 1.00 25.79 172 ALA A CA 1
ATOM 1315 C C . ALA A 1 172 ? 16.834 -14.633 -6.978 1.00 25.57 172 ALA A C 1
ATOM 1316 O O . ALA A 1 172 ? 17.939 -14.145 -6.736 1.00 26.32 172 ALA A O 1
ATOM 1318 N N . THR A 1 173 ? 15.915 -14.835 -6.042 1.00 24.87 173 THR A N 1
ATOM 1319 C CA . THR A 1 173 ? 16.206 -14.554 -4.628 1.00 23.92 173 THR A CA 1
ATOM 1320 C C . THR A 1 173 ? 15.763 -15.717 -3.771 1.00 23.45 173 THR A C 1
ATOM 1321 O O . THR A 1 173 ? 14.777 -16.396 -4.091 1.00 21.98 173 THR A O 1
ATOM 1325 N N . LEU A 1 174 ? 16.517 -15.951 -2.704 1.00 22.02 174 LEU A N 1
ATOM 1326 C CA . LEU A 1 174 ? 16.164 -16.967 -1.725 1.00 22.06 174 LEU A CA 1
ATOM 1327 C C . LEU A 1 174 ? 15.956 -16.317 -0.368 1.00 21.58 174 LEU A C 1
ATOM 1328 O O . LEU A 1 174 ? 16.852 -15.641 0.133 1.00 24.29 174 LEU A O 1
ATOM 1333 N N . ALA A 1 175 ? 14.771 -16.504 0.217 1.00 20.04 175 ALA A N 1
ATOM 1334 C CA . ALA A 1 175 ? 14.526 -16.072 1.596 1.00 20.53 175 ALA A CA 1
ATOM 1335 C C . ALA A 1 175 ? 14.455 -17.373 2.414 1.00 20.05 175 ALA A C 1
ATOM 1336 O O . ALA A 1 175 ? 13.830 -18.335 1.991 1.00 20.41 175 ALA A O 1
ATOM 1338 N N . ILE A 1 176 ? 15.131 -17.403 3.551 1.00 19.40 176 ILE A N 1
ATOM 1339 C CA . ILE A 1 176 ? 15.281 -18.664 4.288 1.00 20.86 176 ILE A CA 1
ATOM 1340 C C . ILE A 1 176 ? 15.468 -18.358 5.776 1.00 21.37 176 ILE A C 1
ATOM 1341 O O . ILE A 1 176 ? 16.123 -17.385 6.158 1.00 21.96 176 ILE A O 1
ATOM 1346 N N . SER A 1 177 ? 14.847 -19.174 6.615 1.00 21.68 177 SER A N 1
ATOM 1347 C CA . SER A 1 177 ? 15.044 -19.078 8.037 1.00 21.34 177 SER A CA 1
ATOM 1348 C C . SER A 1 177 ? 15.024 -20.489 8.631 1.00 22.24 177 SER A C 1
ATOM 1349 O O . SER A 1 177 ? 14.402 -21.378 8.051 1.00 19.61 177 SER A O 1
ATOM 1352 N N . ALA A 1 178 ? 15.685 -20.701 9.773 1.00 20.11 178 ALA A N 1
ATOM 1353 C CA . ALA A 1 178 ? 15.551 -22.010 10.430 1.00 21.52 178 ALA A CA 1
ATOM 1354 C C . ALA A 1 178 ? 15.577 -21.861 11.927 1.00 22.41 178 ALA A C 1
ATOM 1355 O O . ALA A 1 178 ? 16.277 -21.005 12.450 1.00 22.69 178 ALA A O 1
ATOM 1357 N N . ASP A 1 179 ? 14.802 -22.709 12.583 1.00 22.28 179 ASP A N 1
ATOM 1358 C CA . ASP A 1 179 ? 14.937 -22.980 14.001 1.00 21.89 179 ASP A CA 1
ATOM 1359 C C . ASP A 1 179 ? 15.719 -24.309 14.097 1.00 22.54 179 ASP A C 1
ATOM 1360 O O . ASP A 1 179 ? 15.112 -25.373 13.946 1.00 24.77 179 ASP A O 1
ATOM 1365 N N . ASN A 1 180 ? 17.041 -24.309 14.345 1.00 22.25 180 ASN A N 1
ATOM 1366 C CA . ASN A 1 180 ? 17.840 -23.138 14.722 1.00 24.17 180 ASN A CA 1
ATOM 1367 C C . ASN A 1 180 ? 18.821 -22.616 13.698 1.00 24.59 180 ASN A C 1
ATOM 1368 O O . ASN A 1 180 ? 19.060 -21.405 13.645 1.00 23.76 180 ASN A O 1
ATOM 1373 N N . VAL A 1 181 ? 19.406 -23.509 12.902 1.00 23.23 181 VAL A N 1
ATOM 1374 C CA . VAL A 1 181 ? 20.397 -23.069 11.900 1.00 24.52 181 VAL A CA 1
ATOM 1375 C C . VAL A 1 181 ? 20.278 -23.856 10.601 1.00 24.59 181 VAL A C 1
ATOM 1376 O O . VAL A 1 181 ? 19.668 -24.941 10.574 1.00 24.51 181 VAL A O 1
ATOM 1380 N N . TYR A 1 182 ? 20.891 -23.332 9.538 1.00 24.73 182 TYR A N 1
ATOM 1381 C CA . TYR A 1 182 ? 20.814 -23.966 8.223 1.00 24.09 182 TYR A CA 1
ATOM 1382 C C . TYR A 1 182 ? 22.113 -23.769 7.434 1.00 24.88 182 TYR A C 1
ATOM 1383 O O . TYR A 1 182 ? 22.906 -22.875 7.744 1.00 27.11 182 TYR A O 1
ATOM 1392 N N . ALA A 1 183 ? 22.330 -24.622 6.431 1.00 24.22 183 ALA A N 1
ATOM 1393 C CA . ALA A 1 183 ? 23.343 -24.380 5.394 1.00 22.42 183 ALA A CA 1
ATOM 1394 C C . ALA A 1 183 ? 22.704 -24.816 4.075 1.00 23.44 183 ALA A C 1
ATOM 1395 O O . ALA A 1 183 ? 22.289 -25.964 3.932 1.00 23.04 183 ALA A O 1
ATOM 1397 N N . VAL A 1 184 ? 22.561 -23.883 3.146 1.00 21.38 184 VAL A N 1
ATOM 1398 C CA . VAL A 1 184 ? 21.867 -24.164 1.900 1.00 21.97 184 VAL A CA 1
ATOM 1399 C C . VAL A 1 184 ? 22.820 -24.032 0.700 1.00 24.38 184 VAL A C 1
ATOM 1400 O O . VAL A 1 184 ? 23.706 -23.153 0.690 1.00 24.38 184 VAL A O 1
ATOM 1404 N N . SER A 1 185 ? 22.639 -24.932 -0.263 1.00 22.89 185 SER A N 1
ATOM 1405 C CA . SER A 1 185 ? 23.418 -24.969 -1.506 1.00 24.56 185 SER A CA 1
ATOM 1406 C C . SER A 1 185 ? 22.531 -25.081 -2.737 1.00 25.26 185 SER A C 1
ATOM 1407 O O . SER A 1 185 ? 21.409 -25.597 -2.672 1.00 24.10 185 SER A O 1
ATOM 1410 N N . VAL A 1 186 ? 23.050 -24.599 -3.868 1.00 26.05 186 VAL A N 1
ATOM 1411 C CA . VAL A 1 186 ? 22.470 -24.841 -5.171 1.00 28.24 186 VAL A CA 1
ATOM 1412 C C . VAL A 1 186 ? 23.490 -25.542 -6.089 1.00 31.97 186 VAL A C 1
ATOM 1413 O O . VAL A 1 186 ? 24.629 -25.080 -6.216 1.00 32.95 186 VAL A O 1
ATOM 1417 N N . ASP A 1 187 ? 23.064 -26.650 -6.705 1.00 33.63 187 ASP A N 1
ATOM 1418 C CA . ASP A 1 187 ? 23.900 -27.527 -7.553 1.00 35.80 187 ASP A CA 1
ATOM 1419 C C . ASP A 1 187 ? 25.262 -27.852 -6.931 1.00 36.08 187 ASP A C 1
ATOM 1420 O O . ASP A 1 187 ? 26.276 -27.977 -7.639 1.00 34.93 187 ASP A O 1
ATOM 1425 N N . GLY A 1 188 ? 25.270 -27.999 -5.609 1.00 31.68 188 GLY A N 1
ATOM 1426 C CA . GLY A 1 188 ? 26.490 -28.307 -4.862 1.00 30.93 188 GLY A CA 1
ATOM 1427 C C . GLY A 1 188 ? 27.266 -27.106 -4.330 1.00 28.91 188 GLY A C 1
ATOM 1428 O O . GLY A 1 188 ? 28.219 -27.272 -3.572 1.00 32.44 188 GLY A O 1
ATOM 1429 N N . ALA A 1 189 ? 26.890 -25.893 -4.702 1.00 27.72 189 ALA A N 1
ATOM 1430 C CA . ALA A 1 189 ? 27.621 -24.742 -4.172 1.00 30.05 189 ALA A CA 1
ATOM 1431 C C . ALA A 1 189 ? 26.839 -24.064 -3.048 1.00 31.35 189 ALA A C 1
ATOM 1432 O O . ALA A 1 189 ? 25.708 -23.643 -3.263 1.00 27.73 189 ALA A O 1
ATOM 1434 N N . GLU A 1 190 ? 27.440 -23.953 -1.858 1.00 31.72 190 GLU A N 1
ATOM 1435 C CA . GLU A 1 190 ? 26.779 -23.288 -0.719 1.00 32.97 190 GLU A CA 1
ATOM 1436 C C . GLU A 1 190 ? 26.505 -21.809 -1.023 1.00 33.55 190 GLU A C 1
ATOM 1437 O O . GLU A 1 190 ? 27.373 -21.105 -1.539 1.00 35.66 190 GLU A O 1
ATOM 1443 N N . VAL A 1 191 ? 25.303 -21.336 -0.713 1.00 31.61 191 VAL A N 1
ATOM 1444 C CA . VAL A 1 191 ? 24.961 -19.941 -0.982 1.00 31.81 191 VAL A CA 1
ATOM 1445 C C . VAL A 1 191 ? 24.668 -19.138 0.289 1.00 34.83 191 VAL A C 1
ATOM 1446 O O . VAL A 1 191 ? 24.654 -17.905 0.243 1.00 34.20 191 VAL A O 1
ATOM 1450 N N . ALA A 1 192 ? 24.440 -19.826 1.410 1.00 32.01 192 ALA A N 1
ATOM 1451 C CA . ALA A 1 192 ? 24.176 -19.173 2.696 1.00 30.82 192 ALA A CA 1
ATOM 1452 C C . ALA A 1 192 ? 24.207 -20.199 3.818 1.00 31.84 192 ALA A C 1
ATOM 1453 O O . ALA A 1 192 ? 23.905 -21.373 3.599 1.00 28.19 192 ALA A O 1
ATOM 1455 N N . ARG A 1 193 ? 24.558 -19.736 5.012 1.00 32.55 193 ARG A N 1
ATOM 1456 C CA . ARG A 1 193 ? 24.491 -20.536 6.237 1.00 32.10 193 ARG A CA 1
ATOM 1457 C C . ARG A 1 193 ? 24.386 -19.653 7.464 1.00 33.23 193 ARG A C 1
ATOM 1458 O O . ARG A 1 193 ? 24.735 -18.477 7.428 1.00 33.63 193 ARG A O 1
ATOM 1466 N N . THR A 1 194 ? 23.870 -20.231 8.539 1.00 33.13 194 THR A N 1
ATOM 1467 C CA . THR A 1 194 ? 23.935 -19.659 9.884 1.00 34.90 194 THR A CA 1
ATOM 1468 C C . THR A 1 194 ? 24.614 -20.671 10.791 1.00 37.09 194 THR A C 1
ATOM 1469 O O . THR A 1 194 ? 24.655 -21.865 10.470 1.00 36.07 194 THR A O 1
ATOM 1473 N N . ASP A 1 195 ? 25.181 -20.212 11.906 1.00 43.47 195 ASP A N 1
ATOM 1474 C CA . ASP A 1 195 ? 26.033 -21.098 12.728 1.00 52.40 195 ASP A CA 1
ATOM 1475 C C . ASP A 1 195 ? 25.500 -21.285 14.151 1.00 52.53 195 ASP A C 1
ATOM 1476 O O . ASP A 1 195 ? 25.033 -20.322 14.771 1.00 50.12 195 ASP A O 1
ATOM 1481 N N . LEU A 1 196 ? 25.559 -22.526 14.647 1.00 56.49 196 LEU A N 1
ATOM 1482 C CA . LEU A 1 196 ? 24.976 -22.880 15.954 1.00 61.83 196 LEU A CA 1
ATOM 1483 C C . LEU A 1 196 ? 25.502 -22.030 17.106 1.00 64.51 196 LEU A C 1
ATOM 1484 O O . LEU A 1 196 ? 24.719 -21.557 17.938 1.00 62.96 196 LEU A O 1
ATOM 1489 N N . GLU A 1 197 ? 26.820 -21.831 17.139 1.00 68.60 197 GLU A N 1
ATOM 1490 C CA . GLU A 1 197 ? 27.459 -21.001 18.171 1.00 73.67 197 GLU A CA 1
ATOM 1491 C C . GLU A 1 197 ? 26.998 -19.533 18.156 1.00 72.37 197 GLU A C 1
ATOM 1492 O O . GLU A 1 197 ? 26.869 -18.912 19.217 1.00 75.68 197 GLU A O 1
ATOM 1498 N N . ALA A 1 198 ? 26.723 -18.995 16.968 1.00 64.06 198 ALA A N 1
ATOM 1499 C CA . ALA A 1 198 ? 26.330 -17.595 16.828 1.00 59.42 198 ALA A CA 1
ATOM 1500 C C . ALA A 1 198 ? 24.813 -17.378 16.929 1.00 58.83 198 ALA A C 1
ATOM 1501 O O . ALA A 1 198 ? 24.352 -16.233 16.990 1.00 58.91 198 ALA A O 1
ATOM 1503 N N . ASP A 1 199 ? 24.041 -18.463 16.962 1.00 57.95 199 ASP A N 1
ATOM 1504 C CA . ASP A 1 199 ? 22.577 -18.350 16.973 1.00 57.88 199 ASP A CA 1
ATOM 1505 C C . ASP A 1 199 ? 22.017 -17.783 18.270 1.00 57.58 199 ASP A C 1
ATOM 1506 O O . ASP A 1 199 ? 22.297 -18.283 19.360 1.00 56.19 199 ASP A O 1
ATOM 1511 N N . ASN A 1 200 ? 21.222 -16.730 18.137 1.00 55.04 200 ASN A N 1
ATOM 1512 C CA . ASN A 1 200 ? 20.323 -16.355 19.209 1.00 53.59 200 ASN A CA 1
ATOM 1513 C C . ASN A 1 200 ? 18.902 -16.090 18.697 1.00 47.91 200 ASN A C 1
ATOM 1514 O O . ASN A 1 200 ? 18.538 -14.946 18.412 1.00 44.28 200 ASN A O 1
ATOM 1519 N N . GLU A 1 201 ? 18.116 -17.168 18.595 1.00 40.34 201 GLU A N 1
ATOM 1520 C CA . GLU A 1 201 ? 16.766 -17.143 18.022 1.00 38.56 201 GLU A CA 1
ATOM 1521 C C . GLU A 1 201 ? 16.765 -16.528 16.611 1.00 34.63 201 GLU A C 1
ATOM 1522 O O . GLU A 1 201 ? 15.886 -15.738 16.242 1.00 32.42 201 GLU A O 1
ATOM 1528 N N . GLY A 1 202 ? 17.776 -16.915 15.838 1.00 32.53 202 GLY A N 1
ATOM 1529 C CA . GLY A 1 202 ? 17.912 -16.526 14.446 1.00 29.29 202 GLY A CA 1
ATOM 1530 C C . GLY A 1 202 ? 16.729 -16.821 13.554 1.00 28.25 202 GLY A C 1
ATOM 1531 O O . GLY A 1 202 ? 16.580 -16.189 12.506 1.00 27.68 202 GLY A O 1
ATOM 1532 N N . TRP A 1 203 ? 15.867 -17.756 13.960 1.00 28.03 203 TRP A N 1
ATOM 1533 C CA . TRP A 1 203 ? 14.668 -18.072 13.169 1.00 26.80 203 TRP A CA 1
ATOM 1534 C C . TRP A 1 203 ? 13.749 -16.864 13.011 1.00 26.40 203 TRP A C 1
ATOM 1535 O O . TRP A 1 203 ? 12.952 -16.799 12.065 1.00 25.76 203 TRP A O 1
ATOM 1546 N N . ARG A 1 204 ? 13.849 -15.924 13.962 1.00 26.92 204 ARG A N 1
ATOM 1547 C CA . ARG A 1 204 ? 13.113 -14.655 13.905 1.00 26.35 204 ARG A CA 1
ATOM 1548 C C . ARG A 1 204 ? 13.535 -13.743 12.781 1.00 27.16 204 ARG A C 1
ATOM 1549 O O . ARG A 1 204 ? 12.782 -12.824 12.417 1.00 27.36 204 ARG A O 1
ATOM 1557 N N . ARG A 1 205 ? 14.735 -13.967 12.246 1.00 26.41 205 ARG A N 1
ATOM 1558 C CA . ARG A 1 205 ? 15.347 -13.017 11.305 1.00 25.64 205 ARG A CA 1
ATOM 1559 C C . ARG A 1 205 ? 15.776 -13.716 10.032 1.00 24.44 205 ARG A C 1
ATOM 1560 O O . ARG A 1 205 ? 16.962 -14.015 9.852 1.00 24.11 205 ARG A O 1
ATOM 1568 N N . PRO A 1 206 ? 14.801 -14.022 9.159 1.00 25.63 206 PRO A N 1
ATOM 1569 C CA . PRO A 1 206 ? 15.111 -14.634 7.859 1.00 25.70 206 PRO A CA 1
ATOM 1570 C C . PRO A 1 206 ? 16.118 -13.822 7.054 1.00 27.01 206 PRO A C 1
ATOM 1571 O O . PRO A 1 206 ? 16.078 -12.597 7.078 1.00 28.25 206 PRO A O 1
ATOM 1575 N N . ALA A 1 207 ? 17.005 -14.511 6.351 1.00 26.45 207 ALA A N 1
ATOM 1576 C CA . ALA A 1 207 ? 17.943 -13.888 5.417 1.00 25.64 207 ALA A CA 1
ATOM 1577 C C . ALA A 1 207 ? 17.358 -13.920 4.011 1.00 28.67 207 ALA A C 1
ATOM 1578 O O . ALA A 1 207 ? 16.646 -14.877 3.625 1.00 24.63 207 ALA A O 1
ATOM 1580 N N . VAL A 1 208 ? 17.666 -12.876 3.241 1.00 28.62 208 VAL A N 1
ATOM 1581 C CA . VAL A 1 208 ? 17.333 -12.832 1.825 1.00 30.38 208 VAL A CA 1
ATOM 1582 C C . VAL A 1 208 ? 18.642 -12.758 1.025 1.00 31.04 208 VAL A C 1
ATOM 1583 O O . VAL A 1 208 ? 19.457 -11.879 1.264 1.00 30.69 208 VAL A O 1
ATOM 1587 N N . ILE A 1 209 ? 18.828 -13.685 0.089 1.00 29.11 209 ILE A N 1
ATOM 1588 C CA . ILE A 1 209 ? 20.103 -13.838 -0.639 1.00 31.40 209 ILE A CA 1
ATOM 1589 C C . ILE A 1 209 ? 19.817 -13.780 -2.135 1.00 29.58 209 ILE A C 1
ATOM 1590 O O . ILE A 1 209 ? 18.921 -14.464 -2.611 1.00 27.92 209 ILE A O 1
ATOM 1595 N N . ASP A 1 210 ? 20.561 -12.963 -2.877 1.00 29.61 210 ASP A N 1
ATOM 1596 C CA . ASP A 1 210 ? 20.476 -13.031 -4.333 1.00 32.87 210 ASP A CA 1
ATOM 1597 C C . ASP A 1 210 ? 21.220 -14.284 -4.800 1.00 30.11 210 ASP A C 1
ATOM 1598 O O . ASP A 1 210 ? 22.369 -14.464 -4.451 1.00 31.76 210 ASP A O 1
ATOM 1603 N N . VAL A 1 211 ? 20.562 -15.128 -5.600 1.00 28.87 211 VAL A N 1
ATOM 1604 C CA . VAL A 1 211 ? 21.136 -16.406 -6.060 1.00 26.52 211 VAL A CA 1
ATOM 1605 C C . VAL A 1 211 ? 21.139 -16.545 -7.581 1.00 27.05 211 VAL A C 1
ATOM 1606 O O . VAL A 1 211 ? 21.257 -17.655 -8.108 1.00 24.51 211 VAL A O 1
ATOM 1610 N N . LEU A 1 212 ? 21.012 -15.425 -8.287 1.00 27.93 212 LEU A N 1
ATOM 1611 C CA . LEU A 1 212 ? 21.022 -15.470 -9.747 1.00 29.33 212 LEU A CA 1
ATOM 1612 C C . LEU A 1 212 ? 22.294 -16.150 -10.295 1.00 30.26 212 LEU A C 1
ATOM 1613 O O . LEU A 1 212 ? 22.218 -16.882 -11.294 1.00 34.17 212 LEU A O 1
ATOM 1618 N N . ASP A 1 213 ? 23.438 -15.922 -9.640 1.00 31.99 213 ASP A N 1
ATOM 1619 C CA . ASP A 1 213 ? 24.748 -16.501 -10.039 1.00 34.11 213 ASP A CA 1
ATOM 1620 C C . ASP A 1 213 ? 24.879 -18.016 -9.857 1.00 32.51 213 ASP A C 1
ATOM 1621 O O . ASP A 1 213 ? 25.904 -18.590 -10.243 1.00 30.95 213 ASP A O 1
ATOM 1626 N N . HIS A 1 214 ? 23.861 -18.661 -9.272 1.00 31.99 214 HIS A N 1
ATOM 1627 C CA . HIS A 1 214 ? 23.867 -20.124 -9.060 1.00 32.15 214 HIS A CA 1
ATOM 1628 C C . HIS A 1 214 ? 22.670 -20.874 -9.647 1.00 31.29 214 HIS A C 1
ATOM 1629 O O . HIS A 1 214 ? 22.687 -22.095 -9.680 1.00 32.14 214 HIS A O 1
ATOM 1636 N N . VAL A 1 215 ? 21.650 -20.166 -10.128 1.00 28.31 215 VAL A N 1
ATOM 1637 C CA . VAL A 1 215 ? 20.503 -20.841 -10.757 1.00 27.68 215 VAL A CA 1
ATOM 1638 C C . VAL A 1 215 ? 20.492 -20.758 -12.278 1.00 29.20 215 VAL A C 1
ATOM 1639 O O . VAL A 1 215 ? 21.110 -19.863 -12.872 1.00 29.09 215 VAL A O 1
ATOM 1643 N N . HIS A 1 216 ? 19.794 -21.702 -12.896 1.00 27.21 216 HIS A N 1
ATOM 1644 C CA . HIS A 1 216 ? 19.681 -21.749 -14.346 1.00 29.42 216 HIS A CA 1
ATOM 1645 C C . HIS A 1 216 ? 18.365 -22.389 -14.741 1.00 29.25 216 HIS A C 1
ATOM 1646 O O . HIS A 1 216 ? 17.625 -22.890 -13.902 1.00 28.50 216 HIS A O 1
ATOM 1653 N N . SER A 1 217 ? 18.063 -22.384 -16.028 1.00 30.07 217 SER A N 1
ATOM 1654 C CA . SER A 1 217 ? 16.854 -23.010 -16.487 1.00 30.09 217 SER A CA 1
ATOM 1655 C C . SER A 1 217 ? 16.995 -24.520 -16.347 1.00 29.51 217 SER A C 1
ATOM 1656 O O . SER A 1 217 ? 18.108 -25.046 -16.285 1.00 31.35 217 SER A O 1
ATOM 1659 N N . GLY A 1 218 ? 15.871 -25.224 -16.283 1.00 29.02 218 GLY A N 1
ATOM 1660 C CA . GLY A 1 218 ? 15.926 -26.682 -16.219 1.00 29.78 218 GLY A CA 1
ATOM 1661 C C . GLY A 1 218 ? 16.113 -27.125 -14.782 1.00 28.93 218 GLY A C 1
ATOM 1662 O O . GLY A 1 218 ? 15.861 -26.355 -13.851 1.00 27.74 218 GLY A O 1
ATOM 1663 N N . ASN A 1 219 ? 16.558 -28.363 -14.596 1.00 30.15 219 ASN A N 1
ATOM 1664 C CA . ASN A 1 219 ? 16.680 -28.934 -13.247 1.00 28.74 219 ASN A CA 1
ATOM 1665 C C . ASN A 1 219 ? 17.821 -28.316 -12.437 1.00 28.31 219 ASN A C 1
ATOM 1666 O O . ASN A 1 219 ? 18.952 -28.222 -12.913 1.00 27.49 219 ASN A O 1
ATOM 1671 N N . ASN A 1 220 ? 17.523 -27.912 -11.203 1.00 25.88 220 ASN A N 1
ATOM 1672 C CA . ASN A 1 220 ? 18.506 -27.351 -10.274 1.00 25.03 220 ASN A CA 1
ATOM 1673 C C . ASN A 1 220 ? 18.275 -28.150 -8.996 1.00 24.06 220 ASN A C 1
ATOM 1674 O O . ASN A 1 220 ? 17.112 -28.384 -8.645 1.00 22.71 220 ASN A O 1
ATOM 1679 N N . THR A 1 221 ? 19.347 -28.521 -8.304 1.00 22.74 221 THR A N 1
ATOM 1680 C CA . THR A 1 221 ? 19.244 -29.273 -7.059 1.00 23.88 221 THR A CA 1
ATOM 1681 C C . THR A 1 221 ? 19.518 -28.351 -5.883 1.00 23.10 221 THR A C 1
ATOM 1682 O O . THR A 1 221 ? 20.567 -27.721 -5.802 1.00 24.80 221 THR A O 1
ATOM 1686 N N . LEU A 1 222 ? 18.546 -28.240 -4.982 1.00 22.07 222 LEU A N 1
ATOM 1687 C CA . LEU A 1 222 ? 18.693 -27.439 -3.771 1.00 22.14 222 LEU A CA 1
ATOM 1688 C C . LEU A 1 222 ? 18.919 -28.446 -2.665 1.00 21.62 222 LEU A C 1
ATOM 1689 O O . LEU A 1 222 ? 18.322 -29.535 -2.679 1.00 21.58 222 LEU A O 1
ATOM 1694 N N . ALA A 1 223 ? 19.795 -28.102 -1.731 1.00 22.03 223 ALA A N 1
ATOM 1695 C CA . ALA A 1 223 ? 20.082 -28.986 -0.611 1.00 20.89 223 ALA A CA 1
ATOM 1696 C C . ALA A 1 223 ? 20.286 -28.170 0.633 1.00 20.27 223 ALA A C 1
ATOM 1697 O O . ALA A 1 223 ? 20.913 -27.095 0.609 1.00 21.73 223 ALA A O 1
ATOM 1699 N N . VAL A 1 224 ? 19.784 -28.675 1.757 1.00 19.10 224 VAL A N 1
ATOM 1700 C CA . VAL A 1 224 ? 19.805 -27.875 2.974 1.00 19.55 224 VAL A CA 1
ATOM 1701 C C . VAL A 1 224 ? 20.135 -28.838 4.082 1.00 20.09 224 VAL A C 1
ATOM 1702 O O . VAL A 1 224 ? 19.558 -29.909 4.134 1.00 19.30 224 VAL A O 1
ATOM 1706 N N . SER A 1 225 ? 21.098 -28.483 4.923 1.00 21.14 225 SER A N 1
ATOM 1707 C CA . SER A 1 225 ? 21.209 -29.096 6.273 1.00 21.50 225 SER A CA 1
ATOM 1708 C C . SER A 1 225 ? 20.604 -28.112 7.272 1.00 22.94 225 SER A C 1
ATOM 1709 O O . SER A 1 225 ? 20.679 -26.906 7.076 1.00 22.72 225 SER A O 1
ATOM 1712 N N . ALA A 1 226 ? 19.953 -28.623 8.313 1.00 21.92 226 ALA A N 1
ATOM 1713 C CA . ALA A 1 226 ? 19.396 -27.768 9.344 1.00 22.45 226 ALA A CA 1
ATOM 1714 C C . ALA A 1 226 ? 19.580 -28.490 10.659 1.00 23.68 226 ALA A C 1
ATOM 1715 O O . ALA A 1 226 ? 19.461 -29.719 10.717 1.00 22.41 226 ALA A O 1
ATOM 1717 N N . SER A 1 227 ? 19.854 -27.725 11.716 1.00 24.08 227 SER A N 1
ATOM 1718 C CA . SER A 1 227 ? 20.120 -28.314 13.026 1.00 25.33 227 SER A CA 1
ATOM 1719 C C . SER A 1 227 ? 19.230 -27.701 14.089 1.00 23.99 227 SER A C 1
ATOM 1720 O O . SER A 1 227 ? 18.988 -26.486 14.098 1.00 23.93 227 SER A O 1
ATOM 1723 N N . ASN A 1 228 ? 18.747 -28.546 14.991 1.00 23.70 228 ASN A N 1
ATOM 1724 C CA . ASN A 1 228 ? 17.979 -28.065 16.141 1.00 23.58 228 ASN A CA 1
ATOM 1725 C C . ASN A 1 228 ? 18.933 -28.052 17.324 1.00 24.62 228 ASN A C 1
ATOM 1726 O O . ASN A 1 228 ? 19.616 -29.054 17.572 1.00 26.77 228 ASN A O 1
ATOM 1731 N N . ALA A 1 229 ? 18.988 -26.927 18.039 1.00 25.53 229 ALA A N 1
ATOM 1732 C CA . ALA A 1 229 ? 20.024 -26.689 19.069 1.00 27.55 229 ALA A CA 1
ATOM 1733 C C . ALA A 1 229 ? 19.775 -27.403 20.393 1.00 29.71 229 ALA A C 1
ATOM 1734 O O . ALA A 1 229 ? 20.711 -27.688 21.161 1.00 30.70 229 ALA A O 1
ATOM 1736 N N . SER A 1 230 ? 18.516 -27.688 20.678 1.00 30.85 230 SER A N 1
ATOM 1737 C CA . SER A 1 230 ? 18.157 -28.390 21.890 1.00 32.24 230 SER A CA 1
ATOM 1738 C C . SER A 1 230 ? 16.802 -29.043 21.675 1.00 32.66 230 SER A C 1
ATOM 1739 O O . SER A 1 230 ? 16.089 -28.707 20.726 1.00 34.06 230 SER A O 1
ATOM 1742 N N . VAL A 1 231 ? 16.434 -29.963 22.556 1.00 31.08 231 VAL A N 1
ATOM 1743 C CA . VAL A 1 231 ? 15.140 -30.617 22.454 1.00 31.86 231 VAL A CA 1
ATOM 1744 C C . VAL A 1 231 ? 14.032 -29.572 22.576 1.00 31.98 231 VAL A C 1
ATOM 1745 O O . VAL A 1 231 ? 13.977 -28.810 23.551 1.00 33.08 231 VAL A O 1
ATOM 1749 N N . GLY A 1 232 ? 13.150 -29.552 21.579 1.00 29.02 232 GLY A N 1
ATOM 1750 C CA . GLY A 1 232 ? 12.131 -28.536 21.439 1.00 28.24 232 GLY A CA 1
ATOM 1751 C C . GLY A 1 232 ? 11.874 -28.315 19.959 1.00 26.39 232 GLY A C 1
ATOM 1752 O O . GLY A 1 232 ? 12.334 -29.117 19.144 1.00 27.61 232 GLY A O 1
ATOM 1753 N N . PRO A 1 233 ? 11.141 -27.246 19.611 1.00 26.33 233 PRO A N 1
ATOM 1754 C CA . PRO A 1 233 ? 10.685 -26.987 18.222 1.00 24.04 233 PRO A CA 1
ATOM 1755 C C . PRO A 1 233 ? 11.806 -26.903 17.188 1.00 22.90 233 PRO A C 1
ATOM 1756 O O . PRO A 1 233 ? 12.878 -26.387 17.476 1.00 23.40 233 PRO A O 1
ATOM 1760 N N . ALA A 1 234 ? 11.555 -27.450 16.008 1.00 22.03 234 ALA A N 1
ATOM 1761 C CA . ALA A 1 234 ? 12.514 -27.367 14.915 1.00 20.43 234 ALA A CA 1
ATOM 1762 C C . ALA A 1 234 ? 11.739 -27.244 13.647 1.00 21.72 234 ALA A C 1
ATOM 1763 O O . ALA A 1 234 ? 10.597 -27.715 13.534 1.00 23.10 234 ALA A O 1
ATOM 1765 N N . GLY A 1 235 ? 12.367 -26.592 12.680 1.00 19.28 235 GLY A N 1
ATOM 1766 C CA . GLY A 1 235 ? 11.787 -26.469 11.364 1.00 20.95 235 GLY A CA 1
ATOM 1767 C C . GLY A 1 235 ? 12.575 -25.446 10.565 1.00 18.57 235 GLY A C 1
ATOM 1768 O O . GLY A 1 235 ? 13.247 -24.580 11.138 1.00 20.12 235 GLY A O 1
ATOM 1769 N N . TRP A 1 236 ? 12.449 -25.495 9.244 1.00 19.17 236 TRP A N 1
ATOM 1770 C CA . TRP A 1 236 ? 13.116 -24.464 8.423 1.00 18.36 236 TRP A CA 1
ATOM 1771 C C . TRP A 1 236 ? 12.156 -24.146 7.285 1.00 18.73 236 TRP A C 1
ATOM 1772 O O . TRP A 1 236 ? 11.268 -24.948 6.967 1.00 18.42 236 TRP A O 1
ATOM 1783 N N . ILE A 1 237 ? 12.279 -22.949 6.718 1.00 16.95 237 ILE A N 1
ATOM 1784 C CA . ILE A 1 237 ? 11.314 -22.503 5.742 1.00 17.82 237 ILE A CA 1
ATOM 1785 C C . ILE A 1 237 ? 12.056 -21.683 4.675 1.00 18.65 237 ILE A C 1
ATOM 1786 O O . ILE A 1 237 ? 13.027 -20.964 5.002 1.00 18.53 237 ILE A O 1
ATOM 1791 N N . CYS A 1 238 ? 11.627 -21.773 3.414 1.00 19.30 238 CYS A N 1
ATOM 1792 C CA . CYS A 1 238 ? 12.241 -20.922 2.396 1.00 20.10 238 CYS A CA 1
ATOM 1793 C C . CYS A 1 238 ? 11.270 -20.598 1.272 1.00 19.41 238 CYS A C 1
ATOM 1794 O O . CYS A 1 238 ? 10.229 -21.271 1.119 1.00 19.16 238 CYS A O 1
ATOM 1797 N N . VAL A 1 239 ? 11.591 -19.539 0.518 1.00 18.50 239 VAL A N 1
ATOM 1798 C CA . VAL A 1 239 ? 10.984 -19.320 -0.797 1.00 19.50 239 VAL A CA 1
ATOM 1799 C C . VAL A 1 239 ? 12.105 -18.957 -1.765 1.00 19.86 239 VAL A C 1
ATOM 1800 O O . VAL A 1 239 ? 12.956 -18.121 -1.460 1.00 20.70 239 VAL A O 1
ATOM 1804 N N . LEU A 1 240 ? 12.086 -19.605 -2.912 1.00 21.01 240 LEU A N 1
ATOM 1805 C CA . LEU A 1 240 ? 12.980 -19.239 -4.007 1.00 21.55 240 LEU A CA 1
ATOM 1806 C C . LEU A 1 240 ? 12.106 -18.551 -5.041 1.00 22.66 240 LEU A C 1
ATOM 1807 O O . LEU A 1 240 ? 11.182 -19.160 -5.583 1.00 22.84 240 LEU A O 1
ATOM 1812 N N . VAL A 1 241 ? 12.349 -17.257 -5.254 1.00 23.88 241 VAL A N 1
ATOM 1813 C CA . VAL A 1 241 ? 11.572 -16.476 -6.248 1.00 25.31 241 VAL A CA 1
ATOM 1814 C C . VAL A 1 241 ? 12.378 -16.346 -7.538 1.00 24.99 241 VAL A C 1
ATOM 1815 O O . VAL A 1 241 ? 13.474 -15.827 -7.522 1.00 27.74 241 VAL A O 1
ATOM 1819 N N . LEU A 1 242 ? 11.829 -16.808 -8.642 1.00 26.56 242 LEU A N 1
ATOM 1820 C CA . LEU A 1 242 ? 12.489 -16.632 -9.922 1.00 26.95 242 LEU A CA 1
ATOM 1821 C C . LEU A 1 242 ? 11.689 -15.617 -10.719 1.00 29.64 242 LEU A C 1
ATOM 1822 O O . LEU A 1 242 ? 10.488 -15.814 -10.960 1.00 30.81 242 LEU A O 1
ATOM 1827 N N . THR A 1 243 ? 12.343 -14.528 -11.107 1.00 31.75 243 THR A N 1
ATOM 1828 C CA . THR A 1 243 ? 11.701 -13.508 -11.927 1.00 32.51 243 THR A CA 1
ATOM 1829 C C . THR A 1 243 ? 12.059 -13.715 -13.405 1.00 34.17 243 THR A C 1
ATOM 1830 O O . THR A 1 243 ? 13.226 -13.902 -13.746 1.00 32.28 243 THR A O 1
ATOM 1834 N N . THR A 1 244 ? 11.027 -13.742 -14.243 1.00 35.63 244 THR A N 1
ATOM 1835 C CA . THR A 1 244 ? 11.131 -13.726 -15.704 1.00 41.97 244 THR A CA 1
ATOM 1836 C C . THR A 1 244 ? 10.206 -12.598 -16.208 1.00 45.54 244 THR A C 1
ATOM 1837 O O . THR A 1 244 ? 9.401 -12.064 -15.428 1.00 43.83 244 THR A O 1
ATOM 1841 N N . ALA A 1 245 ? 10.309 -12.235 -17.489 1.00 50.18 245 ALA A N 1
ATOM 1842 C CA . ALA A 1 245 ? 9.464 -11.167 -18.061 1.00 54.78 245 ALA A CA 1
ATOM 1843 C C . ALA A 1 245 ? 7.953 -11.468 -17.968 1.00 57.37 245 ALA A C 1
ATOM 1844 O O . ALA A 1 245 ? 7.129 -10.548 -17.972 1.00 59.38 245 ALA A O 1
ATOM 1846 N N . SER A 1 246 ? 7.609 -12.756 -17.867 1.00 61.07 246 SER A N 1
ATOM 1847 C CA . SER A 1 246 ? 6.223 -13.202 -17.718 1.00 59.02 246 SER A CA 1
ATOM 1848 C C . SER A 1 246 ? 5.845 -13.492 -16.254 1.00 60.42 246 SER A C 1
ATOM 1849 O O . SER A 1 246 ? 5.103 -14.441 -15.975 1.00 63.90 246 SER A O 1
ATOM 1852 N N . GLY A 1 247 ? 6.358 -12.673 -15.333 1.00 52.70 247 GLY A N 1
ATOM 1853 C CA . GLY A 1 247 ? 6.020 -12.771 -13.914 1.00 50.35 247 GLY A CA 1
ATOM 1854 C C . GLY A 1 247 ? 6.977 -13.571 -13.033 1.00 47.34 247 GLY A C 1
ATOM 1855 O O . GLY A 1 247 ? 8.105 -13.870 -13.425 1.00 45.07 247 GLY A O 1
ATOM 1856 N N . GLU A 1 248 ? 6.510 -13.900 -11.831 1.00 43.58 248 GLU A N 1
ATOM 1857 C CA . GLU A 1 248 ? 7.287 -14.652 -10.853 1.00 43.30 248 GLU A CA 1
ATOM 1858 C C . GLU A 1 248 ? 6.912 -16.123 -10.850 1.00 42.86 248 GLU A C 1
ATOM 1859 O O . GLU A 1 248 ? 5.771 -16.487 -11.140 1.00 45.11 248 GLU A O 1
ATOM 1865 N N . LYS A 1 249 ? 7.883 -16.966 -10.526 1.00 39.05 249 LYS A N 1
ATOM 1866 C CA . LYS A 1 249 ? 7.618 -18.352 -10.145 1.00 35.03 249 LYS A CA 1
ATOM 1867 C C . LYS A 1 249 ? 8.221 -18.562 -8.748 1.00 31.76 249 LYS A C 1
ATOM 1868 O O . LYS A 1 249 ? 9.372 -18.178 -8.502 1.00 28.41 249 LYS A O 1
ATOM 1874 N N . LYS A 1 250 ? 7.444 -19.149 -7.836 1.00 28.98 250 LYS A N 1
ATOM 1875 C CA . LYS A 1 250 ? 7.945 -19.407 -6.481 1.00 28.48 250 LYS A CA 1
ATOM 1876 C C . LYS A 1 250 ? 8.079 -20.900 -6.203 1.00 26.75 250 LYS A C 1
ATOM 1877 O O . LYS A 1 250 ? 7.198 -21.671 -6.564 1.00 27.76 250 LYS A O 1
ATOM 1883 N N . ILE A 1 251 ? 9.184 -21.303 -5.574 1.00 24.26 251 ILE A N 1
ATOM 1884 C CA . ILE A 1 251 ? 9.386 -22.669 -5.107 1.00 23.14 251 ILE A CA 1
ATOM 1885 C C . ILE A 1 251 ? 9.413 -22.592 -3.577 1.00 22.16 251 ILE A C 1
ATOM 1886 O O . ILE A 1 251 ? 10.148 -21.776 -3.018 1.00 20.49 251 ILE A O 1
ATOM 1891 N N . PHE A 1 252 ? 8.631 -23.441 -2.912 1.00 20.62 252 PHE A N 1
ATOM 1892 C CA . PHE A 1 252 ? 8.555 -23.392 -1.446 1.00 21.82 252 PHE A CA 1
ATOM 1893 C C . PHE A 1 252 ? 9.235 -24.558 -0.777 1.00 21.19 252 PHE A C 1
ATOM 1894 O O . PHE A 1 252 ? 9.447 -25.590 -1.406 1.00 20.72 252 PHE A O 1
ATOM 1902 N N . SER A 1 253 ? 9.542 -24.407 0.519 1.00 21.57 253 SER A N 1
ATOM 1903 C CA . SER A 1 253 ? 9.807 -25.553 1.380 1.00 19.92 253 SER A CA 1
ATOM 1904 C C . SER A 1 253 ? 8.442 -26.218 1.667 1.00 21.18 253 SER A C 1
ATOM 1905 O O . SER A 1 253 ? 7.459 -25.547 2.047 1.00 21.36 253 SER A O 1
ATOM 1908 N N . ASP A 1 254 ? 8.371 -27.521 1.439 1.00 21.19 254 ASP A N 1
ATOM 1909 C CA . ASP A 1 254 ? 7.086 -28.247 1.520 1.00 21.75 254 ASP A CA 1
ATOM 1910 C C . ASP A 1 254 ? 7.369 -29.749 1.384 1.00 21.24 254 ASP A C 1
ATOM 1911 O O . ASP A 1 254 ? 8.539 -30.147 1.384 1.00 20.05 254 ASP A O 1
ATOM 1916 N N . ALA A 1 255 ? 6.320 -30.583 1.313 1.00 20.98 255 ALA A N 1
ATOM 1917 C CA . ALA A 1 255 ? 6.494 -32.053 1.289 1.00 21.30 255 ALA A CA 1
ATOM 1918 C C . ALA A 1 255 ? 7.049 -32.614 -0.040 1.00 22.34 255 ALA A C 1
ATOM 1919 O O . ALA A 1 255 ? 7.291 -33.822 -0.168 1.00 24.67 255 ALA A O 1
ATOM 1921 N N . SER A 1 256 ? 7.233 -31.747 -1.024 1.00 22.62 256 SER A N 1
ATOM 1922 C CA . SER A 1 256 ? 7.952 -32.142 -2.249 1.00 24.53 256 SER A CA 1
ATOM 1923 C C . SER A 1 256 ? 9.467 -32.317 -2.038 1.00 24.45 256 SER A C 1
ATOM 1924 O O . SER A 1 256 ? 10.167 -32.824 -2.941 1.00 25.44 256 SER A O 1
ATOM 1927 N N . TRP A 1 257 ? 9.981 -31.883 -0.879 1.00 22.85 257 TRP A N 1
ATOM 1928 C CA . TRP A 1 257 ? 11.390 -32.055 -0.533 1.00 21.54 257 TRP A CA 1
ATOM 1929 C C . TRP A 1 257 ? 11.565 -33.420 0.078 1.00 22.61 257 TRP A C 1
ATOM 1930 O O . TRP A 1 257 ? 10.663 -33.910 0.759 1.00 23.24 257 TRP A O 1
ATOM 1941 N N . LYS A 1 258 ? 12.727 -34.016 -0.153 1.00 20.62 258 LYS A N 1
ATOM 1942 C CA . LYS A 1 258 ? 13.099 -35.278 0.497 1.00 20.93 258 LYS A CA 1
ATOM 1943 C C . LYS A 1 258 ? 13.931 -34.948 1.715 1.00 20.10 258 LYS A C 1
ATOM 1944 O O . LYS A 1 258 ? 14.664 -33.960 1.707 1.00 18.08 258 LYS A O 1
ATOM 1950 N N . SER A 1 259 ? 13.830 -35.773 2.762 1.00 20.43 259 SER A N 1
ATOM 1951 C CA . SER A 1 259 ? 14.614 -35.573 3.967 1.00 19.37 259 SER A CA 1
ATOM 1952 C C . SER A 1 259 ? 15.239 -36.865 4.487 1.00 19.49 259 SER A C 1
ATOM 1953 O O . SER A 1 259 ? 14.712 -37.944 4.235 1.00 18.68 259 SER A O 1
ATOM 1956 N N . THR A 1 260 ? 16.349 -36.749 5.217 1.00 19.58 260 THR A N 1
ATOM 1957 C CA . THR A 1 260 ? 16.906 -37.921 5.906 1.00 21.93 260 THR A CA 1
ATOM 1958 C C . THR A 1 260 ? 17.405 -37.578 7.287 1.00 21.83 260 THR A C 1
ATOM 1959 O O . THR A 1 260 ? 17.790 -36.435 7.524 1.00 20.92 260 THR A O 1
ATOM 1963 N N . ASP A 1 261 ? 17.387 -38.571 8.182 1.00 24.38 261 ASP A N 1
ATOM 1964 C CA . ASP A 1 261 ? 17.902 -38.428 9.549 1.00 26.43 261 ASP A CA 1
ATOM 1965 C C . ASP A 1 261 ? 19.232 -39.137 9.843 1.00 29.49 261 ASP A C 1
ATOM 1966 O O . ASP A 1 261 ? 19.630 -39.222 11.006 1.00 29.08 261 ASP A O 1
ATOM 1971 N N . HIS A 1 262 ? 19.901 -39.668 8.816 1.00 29.56 262 HIS A N 1
ATOM 1972 C CA . HIS A 1 262 ? 21.245 -40.254 8.987 1.00 34.28 262 HIS A CA 1
ATOM 1973 C C . HIS A 1 262 ? 22.160 -39.468 8.085 1.00 33.18 262 HIS A C 1
ATOM 1974 O O . HIS A 1 262 ? 21.835 -39.280 6.897 1.00 33.34 262 HIS A O 1
ATOM 1981 N N . GLU A 1 263 ? 23.285 -39.008 8.630 1.00 32.44 263 GLU A N 1
ATOM 1982 C CA . GLU A 1 263 ? 24.256 -38.264 7.849 1.00 32.77 263 GLU A CA 1
ATOM 1983 C C . GLU A 1 263 ? 24.527 -38.917 6.476 1.00 31.63 263 GLU A C 1
ATOM 1984 O O . GLU A 1 263 ? 24.953 -40.077 6.411 1.00 31.33 263 GLU A O 1
ATOM 1990 N N . PRO A 1 264 ? 24.244 -38.193 5.375 1.00 30.50 264 PRO A N 1
ATOM 1991 C CA . PRO A 1 264 ? 24.434 -38.831 4.068 1.00 30.03 264 PRO A CA 1
ATOM 1992 C C . PRO A 1 264 ? 25.906 -38.911 3.610 1.00 31.67 264 PRO A C 1
ATOM 1993 O O . PRO A 1 264 ? 26.770 -38.206 4.140 1.00 30.61 264 PRO A O 1
ATOM 1997 N N . ALA A 1 265 ? 26.150 -39.766 2.621 1.00 30.29 265 ALA A N 1
ATOM 1998 C CA . ALA A 1 265 ? 27.455 -39.924 1.967 1.00 31.57 265 ALA A CA 1
ATOM 1999 C C . ALA A 1 265 ? 27.881 -38.610 1.328 1.00 33.97 265 ALA A C 1
ATOM 2000 O O . ALA A 1 265 ? 27.049 -37.759 1.004 1.00 33.07 265 ALA A O 1
ATOM 2002 N N . ASP A 1 266 ? 29.167 -38.397 1.109 1.00 35.30 266 ASP A N 1
ATOM 2003 C CA . ASP A 1 266 ? 29.435 -37.150 0.426 1.00 39.41 266 ASP A CA 1
ATOM 2004 C C . ASP A 1 266 ? 29.009 -37.176 -1.041 1.00 34.78 266 ASP A C 1
ATOM 2005 O O . ASP A 1 266 ? 28.922 -38.244 -1.659 1.00 35.67 266 ASP A O 1
ATOM 2010 N N . GLY A 1 267 ? 28.654 -35.995 -1.541 1.00 29.78 267 GLY A N 1
ATOM 2011 C CA . GLY A 1 267 ? 27.986 -35.865 -2.821 1.00 29.83 267 GLY A CA 1
ATOM 2012 C C . GLY A 1 267 ? 26.539 -35.488 -2.611 1.00 25.53 267 GLY A C 1
ATOM 2013 O O . GLY A 1 267 ? 25.858 -35.125 -3.556 1.00 27.31 267 GLY A O 1
ATOM 2014 N N . TRP A 1 268 ? 26.071 -35.549 -1.365 1.00 26.08 268 TRP A N 1
ATOM 2015 C CA . TRP A 1 268 ? 24.627 -35.406 -1.080 1.00 24.03 268 TRP A CA 1
ATOM 2016 C C . TRP A 1 268 ? 24.059 -34.065 -1.484 1.00 25.01 268 TRP A C 1
ATOM 2017 O O . TRP A 1 268 ? 22.829 -33.919 -1.563 1.00 25.82 268 TRP A O 1
ATOM 2028 N N . ARG A 1 269 ? 24.925 -33.068 -1.700 1.00 24.06 269 ARG A N 1
ATOM 2029 C CA . ARG A 1 269 ? 24.451 -31.768 -2.191 1.00 23.75 269 ARG A CA 1
ATOM 2030 C C . ARG A 1 269 ? 24.394 -31.721 -3.725 1.00 25.45 269 ARG A C 1
ATOM 2031 O O . ARG A 1 269 ? 23.857 -30.777 -4.290 1.00 26.70 269 ARG A O 1
ATOM 2039 N N . GLU A 1 270 ? 24.929 -32.745 -4.387 1.00 27.10 270 GLU A N 1
ATOM 2040 C CA . GLU A 1 270 ? 25.078 -32.690 -5.864 1.00 29.77 270 GLU A CA 1
ATOM 2041 C C . GLU A 1 270 ? 23.847 -33.150 -6.613 1.00 28.74 270 GLU A C 1
ATOM 2042 O O . GLU A 1 270 ? 23.062 -33.965 -6.091 1.00 28.28 270 GLU A O 1
ATOM 2048 N N . PRO A 1 271 ? 23.683 -32.671 -7.861 1.00 29.58 271 PRO A N 1
ATOM 2049 C CA . PRO A 1 271 ? 22.538 -33.088 -8.651 1.00 30.62 271 PRO A CA 1
ATOM 2050 C C . PRO A 1 271 ? 22.288 -34.597 -8.732 1.00 33.34 271 PRO A C 1
ATOM 2051 O O . PRO A 1 271 ? 21.131 -35.012 -8.603 1.00 35.90 271 PRO A O 1
ATOM 2055 N N . ASP A 1 272 ? 23.329 -35.407 -8.932 1.00 31.06 272 ASP A N 1
ATOM 2056 C CA . ASP A 1 272 ? 23.094 -36.821 -9.282 1.00 36.83 272 ASP A CA 1
ATOM 2057 C C . ASP A 1 272 ? 23.115 -37.818 -8.118 1.00 35.41 272 ASP A C 1
ATOM 2058 O O . ASP A 1 272 ? 23.157 -39.038 -8.323 1.00 41.78 272 ASP A O 1
ATOM 2063 N N . PHE A 1 273 ? 23.036 -37.291 -6.904 1.00 32.09 273 PHE A N 1
ATOM 2064 C CA . PHE A 1 273 ? 23.037 -38.090 -5.685 1.00 30.81 273 PHE A CA 1
ATOM 2065 C C . PHE A 1 273 ? 21.734 -38.874 -5.589 1.00 29.95 273 PHE A C 1
ATOM 2066 O O . PHE A 1 273 ? 20.673 -38.352 -5.954 1.00 28.56 273 PHE A O 1
ATOM 2074 N N . ASP A 1 274 ? 21.781 -40.108 -5.086 1.00 26.29 274 ASP A N 1
ATOM 2075 C CA . ASP A 1 274 ? 20.546 -40.875 -5.028 1.00 27.16 274 ASP A CA 1
ATOM 2076 C C . ASP A 1 274 ? 19.784 -40.661 -3.709 1.00 25.52 274 ASP A C 1
ATOM 2077 O O . ASP A 1 274 ? 20.215 -41.123 -2.671 1.00 25.53 274 ASP A O 1
ATOM 2082 N N . ASP A 1 275 ? 18.654 -39.982 -3.779 1.00 25.11 275 ASP A N 1
ATOM 2083 C CA . ASP A 1 275 ? 17.871 -39.743 -2.562 1.00 27.32 275 ASP A CA 1
ATOM 2084 C C . ASP A 1 275 ? 16.553 -40.482 -2.700 1.00 27.26 275 ASP A C 1
ATOM 2085 O O . ASP A 1 275 ? 15.563 -40.178 -2.011 1.00 25.74 275 ASP A O 1
ATOM 2090 N N . SER A 1 276 ? 16.509 -41.456 -3.605 1.00 26.57 276 SER A N 1
ATOM 2091 C CA . SER A 1 276 ? 15.227 -42.109 -3.850 1.00 26.98 276 SER A CA 1
ATOM 2092 C C . SER A 1 276 ? 14.706 -42.871 -2.610 1.00 26.93 276 SER A C 1
ATOM 2093 O O . SER A 1 276 ? 13.494 -43.040 -2.473 1.00 27.37 276 SER A O 1
ATOM 2096 N N . GLY A 1 277 ? 15.601 -43.256 -1.702 1.00 26.88 277 GLY A N 1
ATOM 2097 C CA . GLY A 1 277 ? 15.230 -43.920 -0.436 1.00 28.10 277 GLY A CA 1
ATOM 2098 C C . GLY A 1 277 ? 14.919 -42.985 0.728 1.00 27.96 277 GLY A C 1
ATOM 2099 O O . GLY A 1 277 ? 14.588 -43.446 1.827 1.00 31.98 277 GLY A O 1
ATOM 2100 N N . TRP A 1 278 ? 15.028 -41.668 0.514 1.00 26.14 278 TRP A N 1
ATOM 2101 C CA . TRP A 1 278 ? 14.756 -40.657 1.564 1.00 25.19 278 TRP A CA 1
ATOM 2102 C C . TRP A 1 278 ? 13.232 -40.427 1.622 1.00 23.20 278 TRP A C 1
ATOM 2103 O O . TRP A 1 278 ? 12.601 -40.274 0.578 1.00 26.00 278 TRP A O 1
ATOM 2114 N N . PRO A 1 279 ? 12.628 -40.397 2.826 1.00 22.69 279 PRO A N 1
ATOM 2115 C CA . PRO A 1 279 ? 11.205 -40.069 2.923 1.00 21.34 279 PRO A CA 1
ATOM 2116 C C . PRO A 1 279 ? 10.929 -38.617 2.573 1.00 22.25 279 PRO A C 1
ATOM 2117 O O . PRO A 1 279 ? 11.857 -37.784 2.579 1.00 21.92 279 PRO A O 1
ATOM 2121 N N . ALA A 1 280 ? 9.672 -38.294 2.280 1.00 21.56 280 ALA A N 1
ATOM 2122 C CA . ALA A 1 280 ? 9.275 -36.904 2.082 1.00 20.01 280 ALA A CA 1
ATOM 2123 C C . ALA A 1 280 ? 9.467 -36.113 3.381 1.00 20.98 280 ALA A C 1
ATOM 2124 O O . ALA A 1 280 ? 9.230 -36.642 4.474 1.00 20.77 280 ALA A O 1
ATOM 2126 N N . ALA A 1 281 ? 9.894 -34.852 3.260 1.00 19.43 281 ALA A N 1
ATOM 2127 C CA . ALA A 1 281 ? 9.897 -33.943 4.387 1.00 19.63 281 ALA A CA 1
ATOM 2128 C C . ALA A 1 281 ? 8.468 -33.779 4.917 1.00 20.10 281 ALA A C 1
ATOM 2129 O O . ALA A 1 281 ? 7.495 -33.922 4.161 1.00 21.46 281 ALA A O 1
ATOM 2131 N N . LYS A 1 282 ? 8.356 -33.498 6.209 1.00 19.10 282 LYS A N 1
ATOM 2132 C CA . LYS A 1 282 ? 7.079 -33.252 6.864 1.00 20.42 282 LYS A CA 1
ATOM 2133 C C . LYS A 1 282 ? 6.893 -31.754 7.094 1.00 20.99 282 LYS A C 1
ATOM 2134 O O . LYS A 1 282 ? 7.809 -31.069 7.570 1.00 21.07 282 LYS A O 1
ATOM 2140 N N . VAL A 1 283 ? 5.694 -31.257 6.774 1.00 20.23 283 VAL A N 1
ATOM 2141 C CA . VAL A 1 283 ? 5.340 -29.881 7.116 1.00 19.73 283 VAL A CA 1
ATOM 2142 C C . VAL A 1 283 ? 5.140 -29.865 8.637 1.00 19.77 283 VAL A C 1
ATOM 2143 O O . VAL A 1 283 ? 4.315 -30.645 9.186 1.00 19.45 283 VAL A O 1
ATOM 2147 N N . ALA A 1 284 ? 5.908 -29.009 9.311 1.00 19.43 284 ALA A N 1
ATOM 2148 C CA . ALA A 1 284 ? 5.784 -28.801 10.767 1.00 20.62 284 ALA A CA 1
ATOM 2149 C C . ALA A 1 284 ? 4.675 -27.781 11.076 1.00 21.15 284 ALA A C 1
ATOM 2150 O O . ALA A 1 284 ? 3.960 -27.910 12.073 1.00 20.85 284 ALA A O 1
ATOM 2152 N N . ALA A 1 285 ? 4.547 -26.765 10.220 1.00 20.94 285 ALA A N 1
ATOM 2153 C CA . ALA A 1 285 ? 3.503 -25.721 10.313 1.00 21.39 285 ALA A CA 1
ATOM 2154 C C . ALA A 1 285 ? 3.535 -24.902 9.046 1.00 21.44 285 ALA A C 1
ATOM 2155 O O . ALA A 1 285 ? 4.619 -24.660 8.496 1.00 21.31 285 ALA A O 1
ATOM 2157 N N . ALA A 1 286 ? 2.362 -24.436 8.613 1.00 21.17 286 ALA A N 1
ATOM 2158 C CA . ALA A 1 286 ? 2.299 -23.456 7.543 1.00 22.17 286 ALA A CA 1
ATOM 2159 C C . ALA A 1 286 ? 2.883 -22.144 8.091 1.00 22.65 286 ALA A C 1
ATOM 2160 O O . ALA A 1 286 ? 2.956 -21.926 9.324 1.00 20.90 286 ALA A O 1
ATOM 2162 N N . TRP A 1 287 ? 3.314 -21.268 7.186 1.00 22.14 287 TRP A N 1
ATOM 2163 C CA . TRP A 1 287 ? 3.801 -19.984 7.645 1.00 22.79 287 TRP A CA 1
ATOM 2164 C C . TRP A 1 287 ? 2.702 -19.287 8.445 1.00 22.52 287 TRP A C 1
ATOM 2165 O O . TRP A 1 287 ? 1.546 -19.275 8.045 1.00 24.32 287 TRP A O 1
ATOM 2176 N N . GLY A 1 288 ? 3.069 -18.729 9.585 1.00 24.82 288 GLY A N 1
ATOM 2177 C CA . GLY A 1 288 ? 2.060 -18.083 10.419 1.00 26.97 288 GLY A CA 1
ATOM 2178 C C . GLY A 1 288 ? 1.580 -18.980 11.526 1.00 28.53 288 GLY A C 1
ATOM 2179 O O . GLY A 1 288 ? 1.135 -18.490 12.573 1.00 28.05 288 GLY A O 1
ATOM 2180 N N . ALA A 1 289 ? 1.670 -20.291 11.308 1.00 28.58 289 ALA A N 1
ATOM 2181 C CA . ALA A 1 289 ? 1.346 -21.281 12.339 1.00 28.63 289 ALA A CA 1
ATOM 2182 C C . ALA A 1 289 ? 2.565 -21.702 13.159 1.00 30.51 289 ALA A C 1
ATOM 2183 O O . ALA A 1 289 ? 3.652 -21.137 13.027 1.00 31.52 289 ALA A O 1
ATOM 2185 N N . GLY A 1 290 ? 2.387 -22.694 14.029 1.00 29.47 290 GLY A N 1
ATOM 2186 C CA . GLY A 1 290 ? 3.482 -23.159 14.901 1.00 28.64 290 GLY A CA 1
ATOM 2187 C C . GLY A 1 290 ? 3.834 -22.115 15.948 1.00 29.39 290 GLY A C 1
ATOM 2188 O O . GLY A 1 290 ? 3.093 -21.143 16.125 1.00 32.80 290 GLY A O 1
ATOM 2189 N N . PRO A 1 291 ? 4.958 -22.295 16.647 1.00 28.30 291 PRO A N 1
ATOM 2190 C CA . PRO A 1 291 ? 5.343 -21.280 17.637 1.00 28.84 291 PRO A CA 1
ATOM 2191 C C . PRO A 1 291 ? 6.010 -20.047 17.041 1.00 29.14 291 PRO A C 1
ATOM 2192 O O . PRO A 1 291 ? 6.344 -19.115 17.784 1.00 29.57 291 PRO A O 1
ATOM 2196 N N . TRP A 1 292 ? 6.221 -20.037 15.717 1.00 27.42 292 TRP A N 1
ATOM 2197 C CA . TRP A 1 292 ? 7.122 -19.065 15.119 1.00 25.54 292 TRP A CA 1
ATOM 2198 C C . TRP A 1 292 ? 6.450 -17.770 14.651 1.00 27.74 292 TRP A C 1
ATOM 2199 O O . TRP A 1 292 ? 7.139 -16.757 14.466 1.00 30.83 292 TRP A O 1
ATOM 2210 N N . GLY A 1 293 ? 5.122 -17.812 14.453 1.00 29.16 293 GLY A N 1
ATOM 2211 C CA . GLY A 1 293 ? 4.325 -16.653 14.040 1.00 28.49 293 GLY A CA 1
ATOM 2212 C C . GLY A 1 293 ? 4.648 -16.118 12.653 1.00 30.90 293 GLY A C 1
ATOM 2213 O O . GLY A 1 293 ? 5.204 -16.835 11.807 1.00 28.90 293 GLY A O 1
ATOM 2214 N N . ARG A 1 294 ? 4.339 -14.843 12.435 1.00 29.29 294 ARG A N 1
ATOM 2215 C CA . ARG A 1 294 ? 4.352 -14.262 11.093 1.00 30.43 294 ARG A CA 1
ATOM 2216 C C . ARG A 1 294 ? 5.720 -13.683 10.727 1.00 30.63 294 ARG A C 1
ATOM 2217 O O . ARG A 1 294 ? 5.846 -12.502 10.379 1.00 29.94 294 ARG A O 1
ATOM 2225 N N . VAL A 1 295 ? 6.734 -14.543 10.763 1.00 28.88 295 VAL A N 1
ATOM 2226 C CA . VAL A 1 295 ? 8.119 -14.168 10.544 1.00 29.55 295 VAL A CA 1
ATOM 2227 C C . VAL A 1 295 ? 8.333 -13.602 9.134 1.00 26.32 295 VAL A C 1
ATOM 2228 O O . VAL A 1 295 ? 7.862 -14.175 8.163 1.00 25.26 295 VAL A O 1
ATOM 2232 N N . ALA A 1 296 ? 9.020 -12.461 9.031 1.00 26.24 296 ALA A N 1
ATOM 2233 C CA . ALA A 1 296 ? 9.320 -11.848 7.724 1.00 25.65 296 ALA A CA 1
ATOM 2234 C C . ALA A 1 296 ? 10.740 -11.308 7.637 1.00 25.65 296 ALA A C 1
ATOM 2235 O O . ALA A 1 296 ? 11.249 -10.738 8.602 1.00 27.45 296 ALA A O 1
ATOM 2237 N N . PRO A 1 297 ? 11.384 -11.459 6.468 1.00 26.16 297 PRO A N 1
ATOM 2238 C CA . PRO A 1 297 ? 12.686 -10.825 6.259 1.00 25.18 297 PRO A CA 1
ATOM 2239 C C . PRO A 1 297 ? 12.492 -9.309 6.276 1.00 24.19 297 PRO A C 1
ATOM 2240 O O . PRO A 1 297 ? 11.406 -8.824 5.949 1.00 26.57 297 PRO A O 1
ATOM 2244 N N . VAL A 1 298 ? 13.522 -8.584 6.685 1.00 26.91 298 VAL A N 1
ATOM 2245 C CA . VAL A 1 298 ? 13.495 -7.121 6.754 1.00 28.30 298 VAL A CA 1
ATOM 2246 C C . VAL A 1 298 ? 14.132 -6.534 5.485 1.00 29.72 298 VAL A C 1
ATOM 2247 O O . VAL A 1 298 ? 15.202 -6.947 5.095 1.00 30.95 298 VAL A O 1
ATOM 2251 N N . ALA A 1 299 ? 13.464 -5.599 4.833 1.00 30.55 299 ALA A N 1
ATOM 2252 C CA . ALA A 1 299 ? 14.084 -4.919 3.701 1.00 32.61 299 ALA A CA 1
ATOM 2253 C C . ALA A 1 299 ? 14.303 -3.474 4.142 1.00 30.26 299 ALA A C 1
ATOM 2254 O O . ALA A 1 299 ? 13.488 -2.906 4.849 1.00 32.57 299 ALA A O 1
ATOM 2256 N N . SER A 1 300 ? 15.420 -2.891 3.754 1.00 26.52 300 SER A N 1
ATOM 2257 C CA . SER A 1 300 ? 15.733 -1.553 4.189 1.00 24.76 300 SER A CA 1
ATOM 2258 C C . SER A 1 300 ? 16.182 -0.678 3.026 1.00 22.31 300 SER A C 1
ATOM 2259 O O . SER A 1 300 ? 17.077 0.121 3.195 1.00 20.78 300 SER A O 1
ATOM 2262 N N . ALA A 1 301 ? 15.556 -0.804 1.855 1.00 22.16 301 ALA A N 1
ATOM 2263 C CA . ALA A 1 301 ? 16.039 -0.041 0.705 1.00 21.91 301 ALA A CA 1
ATOM 2264 C C . ALA A 1 301 ? 15.718 1.443 0.902 1.00 22.17 301 ALA A C 1
ATOM 2265 O O . ALA A 1 301 ? 14.797 1.773 1.664 1.00 22.20 301 ALA A O 1
ATOM 2267 N N . ALA A 1 302 ? 16.515 2.319 0.276 1.00 19.27 302 ALA A N 1
ATOM 2268 C CA . ALA A 1 302 ? 16.207 3.756 0.138 1.00 19.54 302 ALA A CA 1
ATOM 2269 C C . ALA A 1 302 ? 15.736 3.921 -1.265 1.00 19.14 302 ALA A C 1
ATOM 2270 O O . ALA A 1 302 ? 16.556 4.050 -2.186 1.00 20.14 302 ALA A O 1
ATOM 2272 N N . ASN A 1 303 ? 14.427 3.850 -1.455 1.00 18.13 303 ASN A N 1
ATOM 2273 C CA . ASN A 1 303 ? 13.865 3.922 -2.825 1.00 17.51 303 ASN A CA 1
ATOM 2274 C C . ASN A 1 303 ? 13.848 5.302 -3.429 1.00 16.85 303 ASN A C 1
ATOM 2275 O O . ASN A 1 303 ? 13.930 6.295 -2.728 1.00 17.97 303 ASN A O 1
ATOM 2280 N N . GLN A 1 304 ? 13.743 5.372 -4.758 1.00 17.82 304 GLN A N 1
ATOM 2281 C CA . GLN A 1 304 ? 13.596 6.622 -5.466 1.00 17.63 304 GLN A CA 1
ATOM 2282 C C . GLN A 1 304 ? 12.133 6.959 -5.772 1.00 18.63 304 GLN A C 1
ATOM 2283 O O . GLN A 1 304 ? 11.392 6.107 -6.238 1.00 20.52 304 GLN A O 1
ATOM 2289 N N . LEU A 1 305 ? 11.734 8.194 -5.485 1.00 18.91 305 LEU A N 1
ATOM 2290 C CA . LEU A 1 305 ? 10.370 8.676 -5.770 1.00 20.11 305 LEU A CA 1
ATOM 2291 C C . LEU A 1 305 ? 10.477 9.941 -6.604 1.00 20.54 305 LEU A C 1
ATOM 2292 O O . LEU A 1 305 ? 11.375 10.750 -6.390 1.00 21.39 305 LEU A O 1
ATOM 2297 N N . ARG A 1 306 ? 9.601 10.121 -7.592 1.00 20.17 306 ARG A N 1
ATOM 2298 C CA . ARG A 1 306 ? 9.729 11.307 -8.433 1.00 20.37 306 ARG A CA 1
ATOM 2299 C C . ARG A 1 306 ? 8.406 11.717 -9.027 1.00 19.69 306 ARG A C 1
ATOM 2300 O O . ARG A 1 306 ? 7.488 10.898 -9.131 1.00 19.90 306 ARG A O 1
ATOM 2308 N N . HIS A 1 307 ? 8.376 12.971 -9.451 1.00 19.94 307 HIS A N 1
ATOM 2309 C CA . HIS A 1 307 ? 7.223 13.580 -10.080 1.00 22.83 307 HIS A CA 1
ATOM 2310 C C . HIS A 1 307 ? 7.673 14.673 -11.045 1.00 22.89 307 HIS A C 1
ATOM 2311 O O . HIS A 1 307 ? 8.381 15.608 -10.638 1.00 21.55 307 HIS A O 1
ATOM 2318 N N . GLU A 1 308 ? 7.242 14.578 -12.309 1.00 24.82 308 GLU A N 1
ATOM 2319 C CA . GLU A 1 308 ? 7.403 15.702 -13.252 1.00 26.12 308 GLU A CA 1
ATOM 2320 C C . GLU A 1 308 ? 6.148 16.562 -13.334 1.00 25.79 308 GLU A C 1
ATOM 2321 O O . GLU A 1 308 ? 5.025 16.059 -13.145 1.00 27.70 308 GLU A O 1
ATOM 2327 N N . PHE A 1 309 ? 6.354 17.846 -13.580 1.00 26.91 309 PHE A N 1
ATOM 2328 C CA . PHE A 1 309 ? 5.275 18.822 -13.655 1.00 28.86 309 PHE A CA 1
ATOM 2329 C C . PHE A 1 309 ? 5.723 20.014 -14.491 1.00 31.54 309 PHE A C 1
ATOM 2330 O O . PHE A 1 309 ? 6.927 20.257 -14.685 1.00 34.60 309 PHE A O 1
ATOM 2338 N N . ARG A 1 310 ? 4.740 20.763 -14.975 1.00 32.48 310 ARG A N 1
ATOM 2339 C CA . ARG A 1 310 ? 4.963 21.924 -15.812 1.00 34.80 310 ARG A CA 1
ATOM 2340 C C . ARG A 1 310 ? 4.644 23.177 -14.995 1.00 33.22 310 ARG A C 1
ATOM 2341 O O . ARG A 1 310 ? 3.655 23.211 -14.256 1.00 33.07 310 ARG A O 1
ATOM 2349 N N . LEU A 1 311 ? 5.505 24.183 -15.085 1.00 32.07 311 LEU A N 1
ATOM 2350 C CA . LEU A 1 311 ? 5.257 25.480 -14.476 1.00 33.29 311 LEU A CA 1
ATOM 2351 C C . LEU A 1 311 ? 5.062 26.529 -15.584 1.00 35.39 311 LEU A C 1
ATOM 2352 O O . LEU A 1 311 ? 5.528 26.320 -16.710 1.00 35.00 311 LEU A O 1
ATOM 2357 N N . PRO A 1 312 ? 4.379 27.654 -15.274 1.00 36.77 312 PRO A N 1
ATOM 2358 C CA . PRO A 1 312 ? 4.193 28.656 -16.336 1.00 37.89 312 PRO A CA 1
ATOM 2359 C C . PRO A 1 312 ? 5.472 29.408 -16.693 1.00 37.65 312 PRO A C 1
ATOM 2360 O O . PRO A 1 312 ? 6.401 29.462 -15.884 1.00 34.73 312 PRO A O 1
ATOM 2364 N N . HIS A 1 313 ? 5.515 29.990 -17.895 1.00 40.62 313 HIS A N 1
ATOM 2365 C CA . HIS A 1 313 ? 6.607 30.893 -18.280 1.00 40.88 313 HIS A CA 1
ATOM 2366 C C . HIS A 1 313 ? 6.328 32.302 -17.770 1.00 41.21 313 HIS A C 1
ATOM 2367 O O . HIS A 1 313 ? 5.922 33.189 -18.534 1.00 40.31 313 HIS A O 1
ATOM 2374 N N . LYS A 1 314 ? 6.516 32.490 -16.467 1.00 39.46 314 LYS A N 1
ATOM 2375 C CA . LYS A 1 314 ? 6.375 33.780 -15.818 1.00 36.60 314 LYS A CA 1
ATOM 2376 C C . LYS A 1 314 ? 7.547 33.936 -14.910 1.00 33.13 314 LYS A C 1
ATOM 2377 O O . LYS A 1 314 ? 8.133 32.950 -14.472 1.00 34.27 314 LYS A O 1
ATOM 2383 N N . LYS A 1 315 ? 7.837 35.180 -14.561 1.00 33.67 315 LYS A N 1
ATOM 2384 C CA . LYS A 1 315 ? 8.909 35.507 -13.649 1.00 31.50 315 LYS A CA 1
ATOM 2385 C C . LYS A 1 315 ? 8.585 35.004 -12.219 1.00 32.27 315 LYS A C 1
ATOM 2386 O O . LYS A 1 315 ? 7.549 35.339 -11.662 1.00 30.61 315 LYS A O 1
ATOM 2392 N N . VAL A 1 316 ? 9.480 34.187 -11.670 1.00 31.11 316 VAL A N 1
ATOM 2393 C CA . VAL A 1 316 ? 9.364 33.641 -10.305 1.00 29.33 316 VAL A CA 1
ATOM 2394 C C . VAL A 1 316 ? 9.834 34.686 -9.317 1.00 30.33 316 VAL A C 1
ATOM 2395 O O . VAL A 1 316 ? 10.917 35.268 -9.475 1.00 29.43 316 VAL A O 1
ATOM 2399 N N . SER A 1 317 ? 9.016 34.952 -8.304 1.00 25.94 317 SER A N 1
ATOM 2400 C CA . SER A 1 317 ? 9.436 35.820 -7.231 1.00 26.69 317 SER A CA 1
ATOM 2401 C C . SER A 1 317 ? 10.047 35.021 -6.082 1.00 27.04 317 SER A C 1
ATOM 2402 O O . SER A 1 317 ? 10.917 35.533 -5.381 1.00 26.91 317 SER A O 1
ATOM 2405 N N . ARG A 1 318 ? 9.610 33.766 -5.894 1.00 26.66 318 ARG A N 1
ATOM 2406 C CA . ARG A 1 318 ? 10.093 32.965 -4.744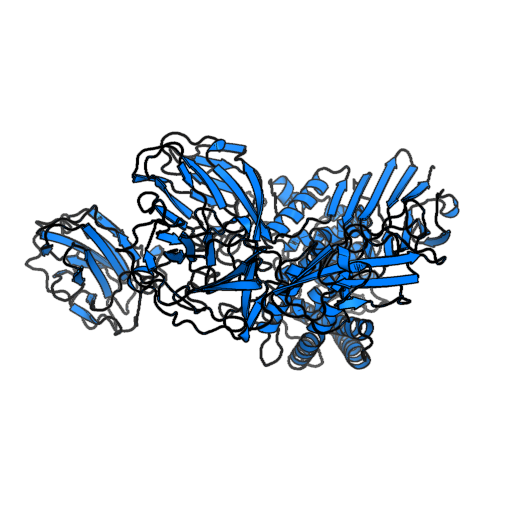 1.00 27.73 318 ARG A CA 1
ATOM 2407 C C . ARG A 1 318 ? 9.660 31.512 -4.893 1.00 24.98 318 ARG A C 1
ATOM 2408 O O . ARG A 1 318 ? 8.594 31.240 -5.430 1.00 25.26 318 ARG A O 1
ATOM 2416 N N . ALA A 1 319 ? 10.479 30.565 -4.441 1.00 23.12 319 ALA A N 1
ATOM 2417 C CA . ALA A 1 319 ? 10.007 29.179 -4.343 1.00 20.06 319 ALA A CA 1
ATOM 2418 C C . ALA A 1 319 ? 10.566 28.572 -3.067 1.00 20.63 319 ALA A C 1
ATOM 2419 O O . ALA A 1 319 ? 11.716 28.862 -2.683 1.00 20.08 319 ALA A O 1
ATOM 2421 N N . ARG A 1 320 ? 9.736 27.747 -2.405 1.00 18.82 320 ARG A N 1
ATOM 2422 C CA . ARG A 1 320 ? 10.112 27.100 -1.155 1.00 17.63 320 ARG A CA 1
ATOM 2423 C C . ARG A 1 320 ? 9.729 25.655 -1.256 1.00 17.37 320 ARG A C 1
ATOM 2424 O O . ARG A 1 320 ? 8.679 25.312 -1.852 1.00 17.33 320 ARG A O 1
ATOM 2432 N N . LEU A 1 321 ? 10.579 24.778 -0.724 1.00 16.98 321 LEU A N 1
ATOM 2433 C CA . LEU A 1 321 ? 10.183 23.398 -0.547 1.00 17.21 321 LEU A CA 1
ATOM 2434 C C . LEU A 1 321 ? 10.102 23.155 0.961 1.00 17.54 321 LEU A C 1
ATOM 2435 O O . LEU A 1 321 ? 11.070 23.395 1.671 1.00 17.68 321 LEU A O 1
ATOM 2440 N N . TYR A 1 322 ? 8.948 22.680 1.406 1.00 17.09 322 TYR A N 1
ATOM 2441 C CA . TYR A 1 322 ? 8.752 22.178 2.770 1.00 17.17 322 TYR A CA 1
ATOM 2442 C C . TYR A 1 322 ? 8.679 20.653 2.672 1.00 16.95 322 TYR A C 1
ATOM 2443 O O . TYR A 1 322 ? 7.941 20.100 1.834 1.00 17.42 322 TYR A O 1
ATOM 2452 N N . ALA A 1 323 ? 9.453 19.955 3.506 1.00 17.15 323 ALA A N 1
ATOM 2453 C CA . ALA A 1 323 ? 9.482 18.499 3.420 1.00 17.75 323 ALA A CA 1
ATOM 2454 C C . ALA A 1 323 ? 9.751 17.852 4.750 1.00 17.92 323 ALA A C 1
ATOM 2455 O O . ALA A 1 323 ? 10.353 18.451 5.659 1.00 18.20 323 ALA A O 1
ATOM 2457 N N . THR A 1 324 ? 9.323 16.609 4.841 1.00 19.67 324 THR A N 1
ATOM 2458 C CA . THR A 1 324 ? 9.656 15.762 5.982 1.00 19.84 324 THR A CA 1
ATOM 2459 C C . THR A 1 324 ? 9.502 14.299 5.562 1.00 18.71 324 THR A C 1
ATOM 2460 O O . THR A 1 324 ? 9.102 14.001 4.425 1.00 18.34 324 THR A O 1
ATOM 2464 N N . ALA A 1 325 ? 9.880 13.369 6.440 1.00 17.84 325 ALA A N 1
ATOM 2465 C CA . ALA A 1 325 ? 9.728 11.958 6.171 1.00 17.14 325 ALA A CA 1
ATOM 2466 C C . ALA A 1 325 ? 9.465 11.233 7.477 1.00 17.52 325 ALA A C 1
ATOM 2467 O O . ALA A 1 325 ? 9.920 11.657 8.543 1.00 17.64 325 ALA A O 1
ATOM 2469 N N . LEU A 1 326 ? 8.685 10.175 7.386 1.00 17.46 326 LEU A N 1
ATOM 2470 C CA . LEU A 1 326 ? 8.705 9.152 8.429 1.00 19.22 326 LEU A CA 1
ATOM 2471 C C . LEU A 1 326 ? 9.761 8.174 7.985 1.00 17.10 326 LEU A C 1
ATOM 2472 O O . LEU A 1 326 ? 9.513 7.324 7.127 1.00 17.61 326 LEU A O 1
ATOM 2477 N N . GLY A 1 327 ? 10.980 8.374 8.479 1.00 16.64 327 GLY A N 1
ATOM 2478 C CA . GLY A 1 327 ? 12.161 7.754 7.845 1.00 16.34 327 GLY A CA 1
ATOM 2479 C C . GLY A 1 327 ? 13.203 8.836 7.616 1.00 16.84 327 GLY A C 1
ATOM 2480 O O . GLY A 1 327 ? 13.373 9.722 8.462 1.00 16.90 327 GLY A O 1
ATOM 2481 N N . LEU A 1 328 ? 13.880 8.803 6.465 1.00 16.03 328 LEU A N 1
ATOM 2482 C CA . LEU A 1 328 ? 14.846 9.838 6.134 1.00 15.20 328 LEU A CA 1
ATOM 2483 C C . LEU A 1 328 ? 14.647 10.119 4.651 1.00 15.04 328 LEU A C 1
ATOM 2484 O O . LEU A 1 328 ? 14.195 9.239 3.932 1.00 14.69 328 LEU A O 1
ATOM 2489 N N . TYR A 1 329 ? 15.018 11.322 4.222 1.00 15.27 329 TYR A N 1
ATOM 2490 C CA . TYR A 1 329 ? 14.872 11.674 2.808 1.00 15.51 329 TYR A CA 1
ATOM 2491 C C . TYR A 1 329 ? 16.030 12.575 2.378 1.00 14.84 329 TYR A C 1
ATOM 2492 O O . TYR A 1 329 ? 16.702 13.230 3.210 1.00 15.53 329 TYR A O 1
ATOM 2501 N N . GLU A 1 330 ? 16.218 12.635 1.065 1.00 16.18 330 GLU A N 1
ATOM 2502 C CA . GLU A 1 330 ? 17.071 13.640 0.441 1.00 16.72 330 GLU A CA 1
ATOM 2503 C C . GLU A 1 330 ? 16.347 14.000 -0.833 1.00 16.76 330 GLU A C 1
ATOM 2504 O O . GLU A 1 330 ? 16.020 13.106 -1.604 1.00 18.12 330 GLU A O 1
ATOM 2510 N N . ALA A 1 331 ? 16.081 15.287 -1.019 1.00 16.47 331 ALA A N 1
ATOM 2511 C CA . ALA A 1 331 ? 15.302 15.756 -2.134 1.00 16.86 331 ALA A CA 1
ATOM 2512 C C . ALA A 1 331 ? 16.204 16.373 -3.174 1.00 18.37 331 ALA A C 1
ATOM 2513 O O . ALA A 1 331 ? 17.268 16.935 -2.856 1.00 19.05 331 ALA A O 1
ATOM 2515 N N . HIS A 1 332 ? 15.718 16.310 -4.401 1.00 19.42 332 HIS A N 1
ATOM 2516 C CA . HIS A 1 332 ? 16.391 16.812 -5.593 1.00 22.04 332 HIS A CA 1
ATOM 2517 C C . HIS A 1 332 ? 15.368 17.542 -6.452 1.00 22.22 332 HIS A C 1
ATOM 2518 O O . HIS A 1 332 ? 14.198 17.138 -6.521 1.00 22.94 332 HIS A O 1
ATOM 2525 N N . LEU A 1 333 ? 15.803 18.620 -7.107 1.00 19.85 333 LEU A N 1
ATOM 2526 C CA . LEU A 1 333 ? 14.905 19.389 -7.969 1.00 20.41 333 LEU A CA 1
ATOM 2527 C C . LEU A 1 333 ? 15.710 19.770 -9.241 1.00 20.57 333 LEU A C 1
ATOM 2528 O O . LEU A 1 333 ? 16.745 20.433 -9.137 1.00 21.98 333 LEU A O 1
ATOM 2533 N N . ASN A 1 334 ? 15.234 19.311 -10.391 1.00 21.58 334 ASN A N 1
ATOM 2534 C CA . ASN A 1 334 ? 15.835 19.672 -11.711 1.00 22.01 334 ASN A CA 1
ATOM 2535 C C . ASN A 1 334 ? 17.331 19.423 -11.740 1.00 23.31 334 ASN A C 1
ATOM 2536 O O . ASN A 1 334 ? 18.121 20.321 -12.049 1.00 25.65 334 ASN A O 1
ATOM 2541 N N . GLY A 1 335 ? 17.711 18.208 -11.348 1.00 23.50 335 GLY A N 1
ATOM 2542 C CA . GLY A 1 335 ? 19.092 17.748 -11.415 1.00 25.77 335 GLY A CA 1
ATOM 2543 C C . GLY A 1 335 ? 20.058 18.265 -10.363 1.00 27.24 335 GLY A C 1
ATOM 2544 O O . GLY A 1 335 ? 21.245 18.082 -10.507 1.00 27.92 335 GLY A O 1
ATOM 2545 N N . ARG A 1 336 ? 19.553 18.882 -9.296 1.00 24.89 336 ARG A N 1
ATOM 2546 C CA . ARG A 1 336 ? 20.377 19.498 -8.270 1.00 26.62 336 ARG A CA 1
ATOM 2547 C C . ARG A 1 336 ? 19.809 19.102 -6.904 1.00 26.01 336 ARG A C 1
ATOM 2548 O O . ARG A 1 336 ? 18.607 19.238 -6.664 1.00 25.24 336 ARG A O 1
ATOM 2556 N N . ARG A 1 337 ? 20.670 18.581 -6.035 1.00 24.44 337 ARG A N 1
ATOM 2557 C CA . ARG A 1 337 ? 20.274 18.241 -4.667 1.00 24.20 337 ARG A CA 1
ATOM 2558 C C . ARG A 1 337 ? 19.767 19.479 -3.938 1.00 22.00 337 ARG A C 1
ATOM 2559 O O . ARG A 1 337 ? 20.318 20.563 -4.097 1.00 21.14 337 ARG A O 1
ATOM 2567 N N . VAL A 1 338 ? 18.716 19.336 -3.119 1.00 19.96 338 VAL A N 1
ATOM 2568 C CA . VAL A 1 338 ? 18.146 20.476 -2.431 1.00 18.51 338 VAL A CA 1
ATOM 2569 C C . VAL A 1 338 ? 18.799 20.526 -1.034 1.00 19.37 338 VAL A C 1
ATOM 2570 O O . VAL A 1 338 ? 18.740 19.529 -0.269 1.00 19.00 338 VAL A O 1
ATOM 2574 N N . GLY A 1 339 ? 19.399 21.669 -0.716 1.00 19.07 339 GLY A N 1
ATOM 2575 C CA . GLY A 1 339 ? 20.019 21.908 0.588 1.00 21.10 339 GLY A CA 1
ATOM 2576 C C . GLY A 1 339 ? 21.296 21.144 0.870 1.00 22.52 339 GLY A C 1
ATOM 2577 O O . GLY A 1 339 ? 21.937 20.603 -0.034 1.00 23.86 339 GLY A O 1
ATOM 2578 N N . ARG A 1 340 ? 21.702 21.143 2.128 1.00 20.70 340 ARG A N 1
ATOM 2579 C CA A ARG A 1 340 ? 22.936 20.501 2.539 0.50 22.59 340 ARG A CA 1
ATOM 2580 C CA B ARG A 1 340 ? 22.923 20.427 2.501 0.50 22.46 340 ARG A CA 1
ATOM 2581 C C . ARG A 1 340 ? 22.738 19.726 3.842 1.00 23.15 340 ARG A C 1
ATOM 2582 O O . ARG A 1 340 ? 23.685 19.523 4.606 1.00 24.74 340 ARG A O 1
ATOM 2597 N N . ASP A 1 341 ? 21.508 19.297 4.098 1.00 20.98 341 ASP A N 1
ATOM 2598 C CA . ASP A 1 341 ? 21.227 18.594 5.352 1.00 22.77 341 ASP A CA 1
ATOM 2599 C C . ASP A 1 341 ? 21.551 17.131 5.142 1.00 20.92 341 ASP A C 1
ATOM 2600 O O . ASP A 1 341 ? 21.488 16.635 4.022 1.00 23.31 341 ASP A O 1
ATOM 2605 N N . GLN A 1 342 ? 21.864 16.437 6.230 1.00 18.62 342 GLN A N 1
ATOM 2606 C CA . GLN A 1 342 ? 22.081 15.001 6.202 1.00 18.34 342 GLN A CA 1
ATOM 2607 C C . GLN A 1 342 ? 21.077 14.376 7.172 1.00 19.98 342 GLN A C 1
ATOM 2608 O O . GLN A 1 342 ? 20.743 14.996 8.189 1.00 18.76 342 GLN A O 1
ATOM 2614 N N . LEU A 1 343 ? 20.640 13.147 6.883 1.00 18.69 343 LEU A N 1
ATOM 2615 C CA . LEU A 1 343 ? 19.753 12.417 7.813 1.00 18.14 343 LEU A CA 1
ATOM 2616 C C . LEU A 1 343 ? 18.486 13.193 8.210 1.00 18.85 343 LEU A C 1
ATOM 2617 O O . LEU A 1 343 ? 18.028 13.091 9.352 1.00 18.31 343 LEU A O 1
ATOM 2622 N N . ALA A 1 344 ? 17.924 13.970 7.280 1.00 18.57 344 ALA A N 1
ATOM 2623 C CA . ALA A 1 344 ? 16.720 14.763 7.547 1.00 18.75 344 ALA A CA 1
ATOM 2624 C C . ALA A 1 344 ? 15.587 13.757 7.646 1.00 18.43 344 ALA A C 1
ATOM 2625 O O . ALA A 1 344 ? 15.539 12.827 6.851 1.00 17.01 344 ALA A O 1
ATOM 2627 N N . PRO A 1 345 ? 14.609 13.970 8.550 1.00 16.69 345 PRO A N 1
ATOM 2628 C CA . PRO A 1 345 ? 14.298 15.111 9.370 1.00 17.33 345 PRO A CA 1
ATOM 2629 C C . PRO A 1 345 ? 14.877 14.980 10.790 1.00 18.24 345 PRO A C 1
ATOM 2630 O O . PRO A 1 345 ? 14.684 15.881 11.588 1.00 22.35 345 PRO A O 1
ATOM 2634 N N . GLY A 1 346 ? 15.552 13.878 11.096 1.00 17.23 346 GLY A N 1
ATOM 2635 C CA . GLY A 1 346 ? 16.070 13.682 12.466 1.00 18.35 346 GLY A CA 1
ATOM 2636 C C . GLY A 1 346 ? 15.109 12.815 13.274 1.00 18.51 346 GLY A C 1
ATOM 2637 O O . GLY A 1 346 ? 14.071 12.408 12.763 1.00 18.10 346 GLY A O 1
ATOM 2638 N N . TRP A 1 347 ? 15.464 12.547 14.540 1.00 17.34 347 TRP A N 1
ATOM 2639 C CA . TRP A 1 347 ? 14.746 11.615 15.385 1.00 17.54 347 TRP A CA 1
ATOM 2640 C C . TRP A 1 347 ? 13.915 12.375 16.421 1.00 17.66 347 TRP A C 1
ATOM 2641 O O . TRP A 1 347 ? 14.452 13.144 17.228 1.00 18.15 347 TRP A O 1
ATOM 2652 N N . THR A 1 348 ? 12.612 12.171 16.332 1.00 16.71 348 THR A N 1
ATOM 2653 C CA . THR A 1 348 ? 11.665 12.561 17.383 1.00 17.18 348 THR A CA 1
ATOM 2654 C C . THR A 1 348 ? 10.761 11.360 17.682 1.00 17.53 348 THR A C 1
ATOM 2655 O O . THR A 1 348 ? 10.787 10.351 16.948 1.00 16.83 348 THR A O 1
ATOM 2659 N N . ASP A 1 349 ? 9.943 11.437 18.746 1.00 18.72 349 ASP A N 1
ATOM 2660 C CA . ASP A 1 349 ? 8.910 10.413 18.876 1.00 20.00 349 ASP A CA 1
ATOM 2661 C C . ASP A 1 349 ? 7.837 10.654 17.800 1.00 20.10 349 ASP A C 1
ATOM 2662 O O . ASP A 1 349 ? 6.931 11.505 17.975 1.00 19.86 349 ASP A O 1
ATOM 2667 N N . TYR A 1 350 ? 7.925 9.903 16.693 1.00 19.64 350 TYR A N 1
ATOM 2668 C CA . TYR A 1 350 ? 7.096 10.176 15.520 1.00 20.07 350 TYR A CA 1
ATOM 2669 C C . TYR A 1 350 ? 5.576 10.047 15.733 1.00 22.13 350 TYR A C 1
ATOM 2670 O O . TYR A 1 350 ? 4.786 10.512 14.916 1.00 24.61 350 TYR A O 1
ATOM 2679 N N . ARG A 1 351 ? 5.176 9.392 16.806 1.00 23.75 351 ARG A N 1
ATOM 2680 C CA . ARG A 1 351 ? 3.757 9.338 17.176 1.00 26.04 351 ARG A CA 1
ATOM 2681 C C . ARG A 1 351 ? 3.300 10.727 17.633 1.00 25.99 351 ARG A C 1
ATOM 2682 O O . ARG A 1 351 ? 2.162 11.127 17.377 1.00 27.78 351 ARG A O 1
ATOM 2690 N N . LYS A 1 352 ? 4.188 11.463 18.305 1.00 24.26 352 LYS A N 1
ATOM 2691 C CA . LYS A 1 352 ? 3.841 12.769 18.856 1.00 23.64 352 LYS A CA 1
ATOM 2692 C C . LYS A 1 352 ? 4.193 13.931 17.953 1.00 22.95 352 LYS A C 1
ATOM 2693 O O . LYS A 1 352 ? 3.432 14.905 17.873 1.00 22.45 352 LYS A O 1
ATOM 2699 N N . ARG A 1 353 ? 5.338 13.850 17.276 1.00 20.13 353 ARG A N 1
ATOM 2700 C CA . ARG A 1 353 ? 5.745 14.965 16.418 1.00 20.18 353 ARG A 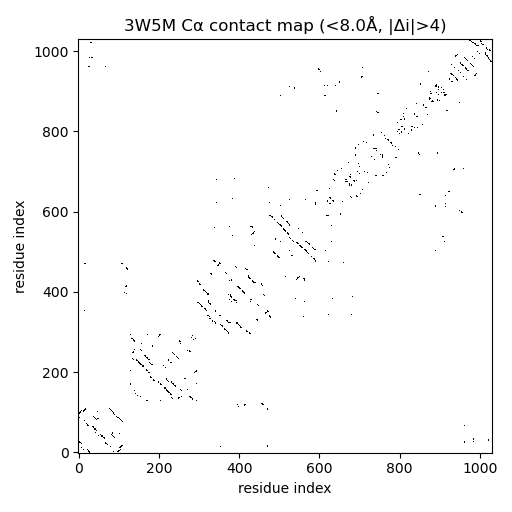CA 1
ATOM 2701 C C . ARG A 1 353 ? 6.764 14.487 15.382 1.00 19.17 353 ARG A C 1
ATOM 2702 O O . ARG A 1 353 ? 7.518 13.510 15.609 1.00 18.85 353 ARG A O 1
ATOM 2710 N N . VAL A 1 354 ? 6.736 15.142 14.230 1.00 18.99 354 VAL A N 1
ATOM 2711 C CA . VAL A 1 354 ? 7.806 14.992 13.252 1.00 18.51 354 VAL A CA 1
ATOM 2712 C C . VAL A 1 354 ? 8.252 16.414 12.885 1.00 18.70 354 VAL A C 1
ATOM 2713 O O . VAL A 1 354 ? 7.443 17.334 12.843 1.00 19.63 354 VAL A O 1
ATOM 2717 N N . GLN A 1 355 ? 9.538 16.594 12.612 1.00 18.25 355 GLN A N 1
ATOM 2718 C CA . GLN A 1 355 ? 10.056 17.932 12.309 1.00 18.02 355 GLN A CA 1
ATOM 2719 C C . GLN A 1 355 ? 10.159 18.080 10.787 1.00 17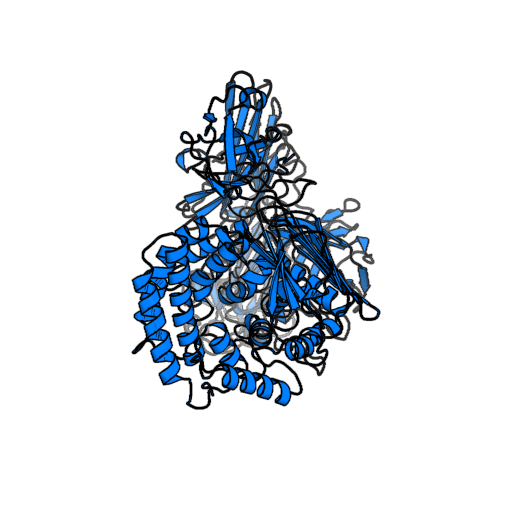.31 355 GLN A C 1
ATOM 2720 O O . GLN A 1 355 ? 10.524 17.130 10.122 1.00 19.27 355 GLN A O 1
ATOM 2726 N N . TYR A 1 356 ? 9.797 19.239 10.248 1.00 17.34 356 TYR A N 1
ATOM 2727 C CA . TYR A 1 356 ? 9.944 19.488 8.782 1.00 16.59 356 TYR A CA 1
ATOM 2728 C C . TYR A 1 356 ? 11.018 20.548 8.518 1.00 17.26 356 TYR A C 1
ATOM 2729 O O . TYR A 1 356 ? 11.396 21.353 9.409 1.00 17.47 356 TYR A O 1
ATOM 2738 N N . GLN A 1 357 ? 11.532 20.521 7.291 1.00 17.94 357 GLN A N 1
ATOM 2739 C CA . GLN A 1 357 ? 12.614 21.415 6.848 1.00 18.39 357 GLN A CA 1
ATOM 2740 C C . GLN A 1 357 ? 12.072 22.342 5.776 1.00 17.99 357 GLN A C 1
ATOM 2741 O O . GLN A 1 357 ? 11.138 21.986 5.057 1.00 18.24 357 GLN A O 1
ATOM 2747 N N . THR A 1 358 ? 12.664 23.531 5.690 1.00 18.43 358 THR A N 1
ATOM 2748 C CA . THR A 1 358 ? 12.279 24.545 4.702 1.00 19.87 358 THR A CA 1
ATOM 2749 C C . THR A 1 358 ? 13.518 24.899 3.872 1.00 18.90 358 THR A C 1
ATOM 2750 O O . THR A 1 358 ? 14.579 25.194 4.439 1.00 19.18 358 THR A O 1
ATOM 2754 N N . TYR A 1 359 ? 13.366 24.862 2.546 1.00 19.22 359 TYR A N 1
ATOM 2755 C CA . TYR A 1 359 ? 14.477 25.161 1.642 1.00 20.45 359 TYR A CA 1
ATOM 2756 C C . TYR A 1 359 ? 14.090 26.241 0.661 1.00 20.95 359 TYR A C 1
ATOM 2757 O O . TYR A 1 359 ? 12.972 26.254 0.162 1.00 19.33 359 TYR A O 1
ATOM 2766 N N . ASP A 1 360 ? 15.040 27.142 0.396 1.00 22.01 360 ASP A N 1
ATOM 2767 C CA . ASP A 1 360 ? 14.879 28.168 -0.622 1.00 22.14 360 ASP A CA 1
ATOM 2768 C C . ASP A 1 360 ? 15.301 27.571 -1.957 1.00 22.48 360 ASP A C 1
ATOM 2769 O O . ASP A 1 360 ? 16.491 27.265 -2.164 1.00 22.74 360 ASP A O 1
ATOM 2774 N N . VAL A 1 361 ? 14.358 27.418 -2.875 1.00 21.04 361 VAL A N 1
ATOM 2775 C CA . VAL A 1 361 ? 14.665 26.819 -4.166 1.00 22.15 361 VAL A CA 1
ATOM 2776 C C . VAL A 1 361 ? 14.311 27.738 -5.338 1.00 21.64 361 VAL A C 1
ATOM 2777 O O . VAL A 1 361 ? 14.107 27.271 -6.453 1.00 25.25 361 VAL A O 1
ATOM 2781 N N . THR A 1 362 ? 14.262 29.033 -5.072 1.00 23.30 362 THR A N 1
ATOM 2782 C CA . THR A 1 362 ? 13.902 30.027 -6.081 1.00 25.85 362 THR A CA 1
ATOM 2783 C C . THR A 1 362 ? 14.703 29.839 -7.377 1.00 28.87 362 THR A C 1
ATOM 2784 O O . THR A 1 362 ? 14.134 29.876 -8.471 1.00 28.78 362 THR A O 1
ATOM 2788 N N . SER A 1 363 ? 16.004 29.605 -7.256 1.00 28.75 363 SER A N 1
ATOM 2789 C CA . SER A 1 363 ? 16.857 29.599 -8.464 1.00 31.78 363 SER A CA 1
ATOM 2790 C C . SER A 1 363 ? 16.922 28.240 -9.151 1.00 29.55 363 SER A C 1
ATOM 2791 O O . SER A 1 363 ? 17.529 28.105 -10.229 1.00 31.84 363 SER A O 1
ATOM 2794 N N . SER A 1 364 ? 16.268 27.242 -8.551 1.00 27.15 364 SER A N 1
ATOM 2795 C CA . SER A 1 364 ? 16.195 25.899 -9.088 1.00 28.01 364 SER A CA 1
ATOM 2796 C C . SER A 1 364 ? 14.962 25.625 -9.927 1.00 27.38 364 SER A C 1
ATOM 2797 O O . SER A 1 364 ? 14.973 24.716 -10.739 1.00 30.19 364 SER A O 1
ATOM 2800 N N . VAL A 1 365 ? 13.890 26.390 -9.749 1.00 27.77 365 VAL A N 1
ATOM 2801 C CA . VAL A 1 365 ? 12.670 26.110 -10.515 1.00 28.05 365 VAL A CA 1
ATOM 2802 C C . VAL A 1 365 ? 12.822 26.659 -11.929 1.00 26.86 365 VAL A C 1
ATOM 2803 O O . VAL A 1 365 ? 13.619 27.564 -12.140 1.00 30.77 365 VAL A O 1
ATOM 2807 N N . ARG A 1 366 ? 12.057 26.102 -12.858 1.00 26.88 366 ARG A N 1
ATOM 2808 C CA . ARG A 1 366 ? 12.146 26.435 -14.290 1.00 29.02 366 ARG A CA 1
ATOM 2809 C C . ARG A 1 366 ? 10.795 26.748 -14.893 1.00 30.15 366 ARG A C 1
ATOM 2810 O O . ARG A 1 366 ? 9.767 26.223 -14.429 1.00 28.75 366 ARG A O 1
ATOM 2818 N N . PRO A 1 367 ? 10.786 27.576 -15.961 1.00 30.00 367 PRO A N 1
ATOM 2819 C CA . PRO A 1 367 ? 9.602 27.638 -16.807 1.00 32.23 367 PRO A CA 1
ATOM 2820 C C . PRO A 1 367 ? 9.458 26.323 -17.528 1.00 31.89 367 PRO A C 1
ATOM 2821 O O . PRO A 1 367 ? 10.456 25.727 -17.918 1.00 34.83 367 PRO A O 1
ATOM 2825 N N . GLY A 1 368 ? 8.239 25.865 -17.717 1.00 31.45 368 GLY A N 1
ATOM 2826 C CA . GLY A 1 368 ? 8.033 24.624 -18.421 1.00 32.34 368 GLY A CA 1
ATOM 2827 C C . GLY A 1 368 ? 8.344 23.458 -17.510 1.00 32.97 368 GLY A C 1
ATOM 2828 O O . GLY A 1 368 ? 7.964 23.459 -16.334 1.00 32.32 368 GLY A O 1
ATOM 2829 N N . ALA A 1 369 ? 9.070 22.484 -18.047 1.00 29.28 369 ALA A N 1
ATOM 2830 C CA . ALA A 1 369 ? 9.178 21.180 -17.430 1.00 27.74 369 ALA A CA 1
ATOM 2831 C C . ALA A 1 369 ? 10.134 21.153 -16.242 1.00 26.32 369 ALA A C 1
ATOM 2832 O O . ALA A 1 369 ? 11.255 21.678 -16.280 1.00 25.27 369 ALA A O 1
ATOM 2834 N N . ASN A 1 370 ? 9.647 20.526 -15.180 1.00 25.43 370 ASN A N 1
ATOM 2835 C CA . ASN A 1 370 ? 10.351 20.441 -13.909 1.00 24.78 370 ASN A CA 1
ATOM 2836 C C . ASN A 1 370 ? 10.251 19.007 -13.401 1.00 22.63 370 ASN A C 1
ATOM 2837 O O . ASN A 1 370 ? 9.318 18.278 -13.763 1.00 22.11 370 ASN A O 1
ATOM 2842 N N . ALA A 1 371 ? 11.223 18.590 -12.591 1.00 22.01 371 ALA A N 1
ATOM 2843 C CA . ALA A 1 371 ? 11.142 17.304 -11.903 1.00 22.13 371 ALA A CA 1
ATOM 2844 C C . ALA A 1 371 ? 11.507 17.501 -10.412 1.00 20.72 371 ALA A C 1
ATOM 2845 O O . ALA A 1 371 ? 12.493 18.152 -10.083 1.00 19.91 371 ALA A O 1
ATOM 2847 N N . LEU A 1 372 ? 10.691 16.938 -9.530 1.00 21.15 372 LEU A N 1
ATOM 2848 C CA . LEU A 1 372 ? 10.997 16.917 -8.092 1.00 20.86 372 LEU A CA 1
ATOM 2849 C C . LEU A 1 372 ? 11.188 15.438 -7.735 1.00 20.04 372 LEU A C 1
ATOM 2850 O O . LEU A 1 372 ? 10.480 14.572 -8.233 1.00 20.10 372 LEU A O 1
ATOM 2855 N N . ALA A 1 373 ? 12.182 15.133 -6.907 1.00 20.31 373 ALA A N 1
ATOM 2856 C CA . ALA A 1 373 ? 12.547 13.744 -6.705 1.00 18.82 373 ALA A CA 1
ATOM 2857 C C . ALA A 1 373 ? 13.078 13.571 -5.291 1.00 18.44 373 ALA A C 1
ATOM 2858 O O . ALA A 1 373 ? 13.573 14.529 -4.722 1.00 18.60 373 ALA A O 1
ATOM 2860 N N . ALA A 1 374 ? 12.985 12.360 -4.747 1.00 17.58 374 ALA A N 1
ATOM 2861 C CA . ALA A 1 374 ? 13.578 12.125 -3.409 1.00 18.01 374 ALA A CA 1
ATOM 2862 C C . ALA A 1 374 ? 14.000 10.681 -3.223 1.00 17.66 374 ALA A C 1
ATOM 2863 O O . ALA A 1 374 ? 13.367 9.785 -3.757 1.00 18.88 374 ALA A O 1
ATOM 2865 N N . TYR A 1 375 ? 15.071 10.465 -2.446 1.00 16.98 375 TYR A N 1
ATOM 2866 C CA . TYR A 1 375 ? 15.353 9.174 -1.855 1.00 16.16 375 TYR A CA 1
ATOM 2867 C C . TYR A 1 375 ? 14.603 9.152 -0.539 1.00 16.16 375 TYR A C 1
ATOM 2868 O O . TYR A 1 375 ? 14.546 10.178 0.134 1.00 16.67 375 TYR A O 1
ATOM 2877 N N . VAL A 1 376 ? 14.032 8.001 -0.225 1.00 16.34 376 VAL A N 1
ATOM 2878 C CA . VAL A 1 376 ? 13.296 7.799 1.044 1.00 17.15 376 VAL A CA 1
ATOM 2879 C C . VAL A 1 376 ? 13.783 6.519 1.731 1.00 16.81 376 VAL A C 1
ATOM 2880 O O . VAL A 1 376 ? 13.632 5.435 1.173 1.00 17.07 376 VAL A O 1
ATOM 2884 N N . ALA A 1 377 ? 14.344 6.634 2.949 1.00 17.88 377 ALA A N 1
ATOM 2885 C CA . ALA A 1 377 ? 14.999 5.498 3.633 1.00 17.81 377 ALA A CA 1
ATOM 2886 C C . ALA A 1 377 ? 14.379 5.225 5.000 1.00 17.94 377 ALA A C 1
ATOM 2887 O O . ALA A 1 377 ? 13.702 6.084 5.519 1.00 18.83 377 ALA A O 1
ATOM 2889 N N . PRO A 1 378 ? 14.663 4.055 5.602 1.00 18.82 378 PRO A N 1
ATOM 2890 C CA . PRO A 1 378 ? 14.074 3.699 6.932 1.00 18.29 378 PRO A CA 1
ATOM 2891 C C . PRO A 1 378 ? 14.454 4.566 8.133 1.00 18.63 378 PRO A C 1
ATOM 2892 O O . PRO A 1 378 ? 13.570 4.858 8.949 1.00 18.25 378 PRO A O 1
ATOM 2896 N N . GLY A 1 379 ? 15.742 4.945 8.287 1.00 18.35 379 GLY A N 1
ATOM 2897 C CA . GLY A 1 379 ? 16.185 5.799 9.409 1.00 17.96 379 GLY A CA 1
ATOM 2898 C C . GLY A 1 379 ? 15.820 5.237 10.776 1.00 17.43 379 GLY A C 1
ATOM 2899 O O . GLY A 1 379 ? 15.837 4.025 10.988 1.00 17.79 379 GLY A O 1
ATOM 2900 N N . TRP A 1 380 ? 15.472 6.127 11.700 1.00 17.04 380 TRP A N 1
ATOM 2901 C CA . TRP A 1 380 ? 15.069 5.728 13.041 1.00 17.75 380 TRP A CA 1
ATOM 2902 C C . TRP A 1 380 ? 13.622 5.267 13.049 1.00 17.97 380 TRP A C 1
ATOM 2903 O O . TRP A 1 380 ? 13.214 4.476 13.909 1.00 17.55 380 TRP A O 1
ATOM 2914 N N . TYR A 1 381 ? 12.839 5.766 12.101 1.00 17.88 381 TYR A N 1
ATOM 2915 C CA . TYR A 1 381 ? 11.428 5.417 12.020 1.00 18.50 381 TYR A CA 1
ATOM 2916 C C . TYR A 1 381 ? 11.216 3.891 11.808 1.00 19.42 381 TYR A C 1
ATOM 2917 O O . TYR A 1 381 ? 10.391 3.276 12.469 1.00 18.49 381 TYR A O 1
ATOM 2926 N N . ALA A 1 382 ? 11.986 3.295 10.898 1.00 18.24 382 ALA A N 1
ATOM 2927 C CA . ALA A 1 382 ? 11.731 1.904 10.487 1.00 19.46 382 ALA A CA 1
ATOM 2928 C C . ALA A 1 382 ? 12.977 1.006 10.507 1.00 19.02 382 ALA A C 1
ATOM 2929 O O . ALA A 1 382 ? 12.863 -0.207 10.423 1.00 20.62 382 ALA A O 1
ATOM 2931 N N . GLY A 1 383 ? 14.170 1.587 10.648 1.00 19.91 383 GLY A N 1
ATOM 2932 C CA . GLY A 1 383 ? 15.394 0.786 10.608 1.00 18.62 383 GLY A CA 1
ATOM 2933 C C . GLY A 1 383 ? 15.832 0.374 12.001 1.00 20.93 383 GLY A C 1
ATOM 2934 O O . GLY A 1 383 ? 15.127 0.663 12.991 1.00 18.87 383 GLY A O 1
ATOM 2935 N N . ASN A 1 384 ? 16.961 -0.348 12.091 1.00 21.15 384 ASN A N 1
ATOM 2936 C CA . ASN A 1 384 ? 17.494 -0.733 13.423 1.00 21.63 384 ASN A CA 1
ATOM 2937 C C . ASN A 1 384 ? 17.740 0.475 14.335 1.00 21.31 384 ASN A C 1
ATOM 2938 O O . ASN A 1 384 ? 18.293 1.489 13.909 1.00 22.95 384 ASN A O 1
ATOM 2943 N N . VAL A 1 385 ? 17.361 0.360 15.606 1.00 21.21 385 VAL A N 1
ATOM 2944 C CA . VAL A 1 385 ? 17.518 1.446 16.566 1.00 21.32 385 VAL A CA 1
ATOM 2945 C C . VAL A 1 385 ? 18.059 0.770 17.815 1.00 21.62 385 VAL A C 1
ATOM 2946 O O . VAL A 1 385 ? 17.466 -0.209 18.301 1.00 22.85 385 VAL A O 1
ATOM 2950 N N . GLY A 1 386 ? 19.189 1.277 18.301 1.00 22.28 386 GLY A N 1
ATOM 2951 C CA . GLY A 1 386 ? 19.855 0.727 19.502 1.00 23.21 386 GLY A CA 1
ATOM 2952 C C . GLY A 1 386 ? 20.034 -0.787 19.427 1.00 23.53 386 GLY A C 1
ATOM 2953 O O . GLY A 1 386 ? 20.407 -1.334 18.387 1.00 23.41 386 GLY A O 1
ATOM 2954 N N . MET A 1 387 ? 19.759 -1.465 20.543 1.00 24.87 387 MET A N 1
ATOM 2955 C CA . MET A 1 387 ? 19.882 -2.918 20.589 1.00 26.03 387 MET A CA 1
ATOM 2956 C C . MET A 1 387 ? 18.514 -3.612 20.429 1.00 26.07 387 MET A C 1
ATOM 2957 O O . MET A 1 387 ? 18.298 -4.761 20.858 1.00 26.03 387 MET A O 1
ATOM 2962 N N . PHE A 1 388 ? 17.600 -2.929 19.735 1.00 24.26 388 PHE A N 1
ATOM 2963 C CA . PHE A 1 388 ? 16.185 -3.271 19.738 1.00 24.72 388 PHE A CA 1
ATOM 2964 C C . PHE A 1 388 ? 15.607 -3.703 18.394 1.00 22.92 388 PHE A C 1
ATOM 2965 O O . PHE A 1 388 ? 14.429 -4.025 18.298 1.00 24.15 388 PHE A O 1
ATOM 2973 N N . GLY A 1 389 ? 16.426 -3.706 17.356 1.00 22.87 389 GLY A N 1
ATOM 2974 C CA . GLY A 1 389 ? 15.931 -4.118 16.033 1.00 22.57 389 GLY A CA 1
ATOM 2975 C C . GLY A 1 389 ? 15.130 -3.041 15.323 1.00 22.95 389 GLY A C 1
ATOM 2976 O O . GLY A 1 389 ? 15.112 -1.873 15.759 1.00 22.17 389 GLY A O 1
ATOM 2977 N N . PRO A 1 390 ? 14.497 -3.409 14.195 1.00 23.12 390 PRO A N 1
ATOM 2978 C CA . PRO A 1 390 ? 13.860 -2.484 13.271 1.00 23.12 390 PRO A CA 1
ATOM 2979 C C . PRO A 1 390 ? 12.392 -2.248 13.600 1.00 23.23 390 PRO A C 1
ATOM 2980 O O . PRO A 1 390 ? 11.893 -2.797 14.594 1.00 25.59 390 PRO A O 1
ATOM 2984 N N . HIS A 1 391 ? 11.725 -1.406 12.798 1.00 22.39 391 HIS A N 1
ATOM 2985 C CA . HIS A 1 391 ? 10.280 -1.163 12.886 1.00 21.56 391 HIS A CA 1
ATOM 2986 C C . HIS A 1 391 ? 9.837 -0.637 14.248 1.00 22.75 391 HIS A C 1
ATOM 2987 O O . HIS A 1 391 ? 8.791 -1.037 14.754 1.00 23.92 391 HIS A O 1
ATOM 2994 N N . GLN A 1 392 ? 10.631 0.248 14.845 1.00 22.87 392 GLN A N 1
ATOM 2995 C CA . GLN A 1 392 ? 10.253 0.842 16.138 1.00 23.93 392 GLN A CA 1
ATOM 2996 C C . GLN A 1 392 ? 8.978 1.688 16.031 1.00 24.86 392 GLN A C 1
ATOM 2997 O O . GLN A 1 392 ? 8.167 1.690 16.944 1.00 23.98 392 GLN A O 1
ATOM 3003 N N . TYR A 1 393 ? 8.783 2.388 14.915 1.00 22.08 393 TYR A N 1
ATOM 3004 C CA . TYR A 1 393 ? 7.624 3.264 14.776 1.00 21.24 393 TYR A CA 1
ATOM 3005 C C . TYR A 1 393 ? 6.679 2.854 13.645 1.00 23.33 393 TYR A C 1
ATOM 3006 O O . TYR A 1 393 ? 5.495 3.221 13.627 1.00 23.38 393 TYR A O 1
ATOM 3015 N N . GLY A 1 394 ? 7.217 2.146 12.664 1.00 23.25 394 GLY A N 1
ATOM 3016 C CA . GLY A 1 394 ? 6.430 1.737 11.501 1.00 23.53 394 GLY A CA 1
ATOM 3017 C C . GLY A 1 394 ? 7.271 0.822 10.637 1.00 24.48 394 GLY A C 1
ATOM 3018 O O . GLY A 1 394 ? 8.473 0.614 10.912 1.00 21.70 394 GLY A O 1
ATOM 3019 N N . GLU A 1 395 ? 6.660 0.295 9.582 1.00 24.86 395 GLU A N 1
ATOM 3020 C CA . GLU A 1 395 ? 7.316 -0.747 8.766 1.00 28.73 395 GLU A CA 1
ATOM 3021 C C . GLU A 1 395 ? 7.941 -0.214 7.494 1.00 28.17 395 GLU A C 1
ATOM 3022 O O . GLU A 1 395 ? 8.875 -0.823 6.974 1.00 27.08 395 GLU A O 1
ATOM 3028 N N . ARG A 1 396 ? 7.377 0.867 6.965 1.00 27.59 396 ARG A N 1
ATOM 3029 C CA . ARG A 1 396 ? 7.780 1.395 5.659 1.00 30.64 396 ARG A CA 1
ATOM 3030 C C . ARG A 1 396 ? 7.967 2.883 5.787 1.00 28.15 396 ARG A C 1
ATOM 3031 O O . ARG A 1 396 ? 7.132 3.567 6.419 1.00 29.51 396 ARG A O 1
ATOM 3039 N N . PRO A 1 397 ? 9.024 3.415 5.156 1.00 23.02 397 PRO A N 1
ATOM 3040 C CA . PRO A 1 397 ? 9.131 4.869 5.213 1.00 21.63 397 PRO A CA 1
ATOM 3041 C C . PRO A 1 397 ? 8.194 5.639 4.279 1.00 20.11 397 PRO A C 1
ATOM 3042 O O . PRO A 1 397 ? 7.748 5.136 3.225 1.00 20.75 397 PRO A O 1
ATOM 3046 N N . ALA A 1 398 ? 7.909 6.869 4.675 1.00 17.97 398 ALA A N 1
ATOM 3047 C CA . ALA A 1 398 ? 7.013 7.729 3.945 1.00 18.85 398 ALA A CA 1
ATOM 3048 C C . ALA A 1 398 ? 7.557 9.146 3.817 1.00 17.64 398 ALA A C 1
ATOM 3049 O O . ALA A 1 398 ? 8.287 9.613 4.679 1.00 17.53 398 ALA A O 1
ATOM 3051 N N . LEU A 1 399 ? 7.185 9.804 2.724 1.00 17.06 399 LEU A N 1
ATOM 3052 C CA . LEU A 1 399 ? 7.603 11.173 2.373 1.00 16.80 399 LEU A CA 1
ATOM 3053 C C . LEU A 1 399 ? 6.413 12.136 2.384 1.00 16.77 399 LEU A C 1
ATOM 3054 O O . LEU A 1 399 ? 5.330 11.803 1.896 1.00 17.96 399 LEU A O 1
ATOM 3059 N N . LEU A 1 400 ? 6.642 13.357 2.862 1.00 16.66 400 LEU A N 1
ATOM 3060 C CA . LEU A 1 400 ? 5.685 14.446 2.716 1.00 17.84 400 LEU A CA 1
ATOM 3061 C C . LEU A 1 400 ? 6.425 15.632 2.101 1.00 18.93 400 LEU A C 1
ATOM 3062 O O . LEU A 1 400 ? 7.457 16.081 2.617 1.00 18.80 400 LEU A O 1
ATOM 3067 N N . ALA A 1 401 ? 5.953 16.115 0.951 1.00 18.62 401 ALA A N 1
ATOM 3068 C CA . ALA A 1 401 ? 6.665 17.240 0.299 1.00 19.48 401 ALA A CA 1
ATOM 3069 C C . ALA A 1 401 ? 5.689 18.233 -0.330 1.00 17.42 401 ALA A C 1
ATOM 3070 O O . ALA A 1 401 ? 4.695 17.823 -0.938 1.00 18.83 401 ALA A O 1
ATOM 3072 N N . GLN A 1 402 ? 5.972 19.510 -0.159 1.00 17.72 402 GLN A N 1
ATOM 3073 C CA . GLN A 1 402 ? 5.129 20.604 -0.706 1.00 17.66 402 GLN A CA 1
ATOM 3074 C C . GLN A 1 402 ? 6.012 21.712 -1.249 1.00 16.40 402 GLN A C 1
ATOM 3075 O O . GLN A 1 402 ? 6.716 22.366 -0.508 1.00 15.50 402 GLN A O 1
ATOM 3081 N N . LEU A 1 403 ? 5.974 21.871 -2.574 1.00 18.06 403 LEU A N 1
ATOM 3082 C CA . LEU A 1 403 ? 6.733 22.906 -3.251 1.00 19.26 403 LEU A CA 1
ATOM 3083 C C . LEU A 1 403 ? 5.788 24.030 -3.621 1.00 19.45 403 LEU A C 1
ATOM 3084 O O . LEU A 1 403 ? 4.746 23.795 -4.268 1.00 23.20 403 LEU A O 1
ATOM 3089 N N . GLU A 1 404 ? 6.133 25.233 -3.188 1.00 20.51 404 GLU A N 1
ATOM 3090 C CA . GLU A 1 404 ? 5.318 26.428 -3.433 1.00 21.00 404 GLU A CA 1
ATOM 3091 C C . GLU A 1 404 ? 6.100 27.426 -4.251 1.00 20.96 404 GLU A C 1
ATOM 3092 O O . GLU A 1 404 ? 7.156 27.863 -3.852 1.00 19.90 404 GLU A O 1
ATOM 3098 N N . VAL A 1 405 ? 5.571 27.760 -5.412 1.00 19.65 405 VAL A N 1
ATOM 3099 C CA . VAL A 1 405 ? 6.208 28.761 -6.269 1.00 22.08 405 VAL A CA 1
ATOM 3100 C C . VAL A 1 405 ? 5.296 29.978 -6.373 1.00 21.58 405 VAL A C 1
ATOM 3101 O O . VAL A 1 405 ? 4.122 29.830 -6.741 1.00 26.14 405 VAL A O 1
ATOM 3105 N N . GLU A 1 406 ? 5.824 31.151 -6.043 1.00 22.53 406 GLU A N 1
ATOM 3106 C CA . GLU A 1 406 ? 5.101 32.435 -6.155 1.00 25.13 406 GLU A CA 1
ATOM 3107 C C . GLU A 1 406 ? 5.645 33.160 -7.372 1.00 24.81 406 GLU A C 1
ATOM 3108 O O . GLU A 1 406 ? 6.851 33.166 -7.598 1.00 25.02 406 GLU A O 1
ATOM 3114 N N . TYR A 1 407 ? 4.757 33.810 -8.104 1.00 24.37 407 TYR A N 1
ATOM 3115 C CA . TYR A 1 407 ? 5.125 34.530 -9.317 1.00 25.37 407 TYR A CA 1
ATOM 3116 C C . TYR A 1 407 ? 4.956 36.044 -9.110 1.00 25.76 407 TYR A C 1
ATOM 3117 O O . TYR A 1 407 ? 4.176 36.472 -8.245 1.00 25.86 407 TYR A O 1
ATOM 3126 N N . ALA A 1 408 ? 5.727 36.837 -9.863 1.00 25.26 408 ALA A N 1
ATOM 3127 C CA . ALA A 1 408 ? 5.754 38.278 -9.703 1.00 24.95 408 ALA A CA 1
ATOM 3128 C C . ALA A 1 408 ? 4.390 38.906 -9.962 1.00 23.68 408 ALA A C 1
ATOM 3129 O O . ALA A 1 408 ? 4.101 39.939 -9.396 1.00 28.12 408 ALA A O 1
ATOM 3131 N N . ASP A 1 409 ? 3.544 38.270 -10.768 1.00 25.34 409 ASP A N 1
ATOM 3132 C CA . ASP A 1 409 ? 2.162 38.764 -10.976 1.00 23.94 409 ASP A CA 1
ATOM 3133 C C . ASP A 1 409 ? 1.201 38.453 -9.810 1.00 25.65 409 ASP A C 1
ATOM 3134 O O . ASP A 1 409 ? -0.003 38.723 -9.911 1.00 23.31 409 ASP A O 1
ATOM 3139 N N . GLY A 1 410 ? 1.745 37.864 -8.744 1.00 24.97 410 GLY A N 1
ATOM 3140 C CA . GLY A 1 410 ? 0.999 37.516 -7.532 1.00 23.07 410 GLY A CA 1
ATOM 3141 C C . GLY A 1 410 ? 0.327 36.153 -7.567 1.00 23.02 410 GLY A C 1
ATOM 3142 O O . GLY A 1 410 ? -0.338 35.782 -6.590 1.00 24.22 410 GLY A O 1
ATOM 3143 N N . THR A 1 411 ? 0.449 35.419 -8.678 1.00 21.43 411 THR A N 1
ATOM 3144 C CA . THR A 1 411 ? -0.105 34.054 -8.772 1.00 21.56 411 THR A CA 1
ATOM 3145 C C . THR A 1 411 ? 0.869 33.038 -8.159 1.00 21.66 411 THR A C 1
ATOM 3146 O O . THR A 1 411 ? 2.024 33.369 -7.849 1.00 22.34 411 THR A O 1
ATOM 3150 N N . SER A 1 412 ? 0.397 31.816 -7.968 1.00 22.87 412 SER A N 1
ATOM 3151 C CA . SER A 1 412 ? 1.260 30.761 -7.432 1.00 23.04 412 SER A CA 1
ATOM 3152 C C . SER A 1 412 ? 0.854 29.366 -7.863 1.00 22.19 412 SER A C 1
ATOM 3153 O O . SER A 1 412 ? -0.243 29.132 -8.384 1.00 21.97 412 SER A O 1
ATOM 3156 N N . GLU A 1 413 ? 1.771 28.419 -7.674 1.00 22.58 413 GLU A N 1
ATOM 3157 C CA . GLU A 1 413 ? 1.523 27.034 -8.004 1.00 24.61 413 GLU A CA 1
ATOM 3158 C C . GLU A 1 413 ? 1.976 26.242 -6.790 1.00 23.56 413 GLU A C 1
ATOM 3159 O O . GLU A 1 413 ? 2.963 26.598 -6.144 1.00 23.80 413 GLU A O 1
ATOM 3165 N N . ARG A 1 414 ? 1.246 25.185 -6.484 1.00 23.34 414 ARG A N 1
ATOM 3166 C CA . ARG A 1 414 ? 1.654 24.265 -5.429 1.00 24.63 414 ARG A CA 1
ATOM 3167 C C . ARG A 1 414 ? 1.763 22.845 -5.991 1.00 24.45 414 ARG A C 1
ATOM 3168 O O . ARG A 1 414 ? 0.808 22.312 -6.567 1.00 25.24 414 ARG A O 1
ATOM 3176 N N . ILE A 1 415 ? 2.937 22.232 -5.833 1.00 24.14 415 ILE A N 1
ATOM 3177 C CA . ILE A 1 415 ? 3.173 20.871 -6.300 1.00 23.09 415 ILE A CA 1
ATOM 3178 C C . ILE A 1 415 ? 3.377 20.051 -5.028 1.00 23.53 415 ILE A C 1
ATOM 3179 O O . ILE A 1 415 ? 4.114 20.468 -4.144 1.00 23.37 415 ILE A O 1
ATOM 3184 N N . THR A 1 416 ? 2.681 18.926 -4.902 1.00 23.59 416 THR A N 1
ATOM 3185 C CA . THR A 1 416 ? 2.810 18.130 -3.686 1.00 22.57 416 THR A CA 1
ATOM 3186 C C . THR A 1 416 ? 3.028 16.652 -3.957 1.00 22.73 416 THR A C 1
ATOM 3187 O O . THR A 1 416 ? 2.691 16.130 -5.024 1.00 21.47 416 THR A O 1
ATOM 3191 N N . SER A 1 417 ? 3.580 15.984 -2.948 1.00 21.02 417 SER A N 1
ATOM 3192 C CA . SER A 1 417 ? 3.551 14.550 -2.846 1.00 20.36 417 SER A CA 1
ATOM 3193 C C . SER A 1 417 ? 2.100 14.080 -2.853 1.00 22.54 417 SER A C 1
ATOM 3194 O O . SER A 1 417 ? 1.218 14.682 -2.191 1.00 21.95 417 SER A O 1
ATOM 3197 N N . GLY A 1 418 ? 1.889 12.996 -3.587 1.00 22.15 418 GLY A N 1
ATOM 3198 C CA . GLY A 1 418 ? 0.569 12.413 -3.800 1.00 23.66 418 GLY A CA 1
ATOM 3199 C C . GLY A 1 418 ? 0.581 11.275 -4.816 1.00 25.40 418 GLY A C 1
ATOM 3200 O O . GLY A 1 418 ? 1.649 10.830 -5.260 1.00 23.30 418 GLY A O 1
ATOM 3201 N N . PRO A 1 419 ? -0.618 10.782 -5.183 1.00 26.78 419 PRO A N 1
ATOM 3202 C CA . PRO A 1 419 ? -0.777 9.498 -5.873 1.00 26.57 419 PRO A CA 1
ATOM 3203 C C . PRO A 1 419 ? -0.158 9.448 -7.262 1.00 25.97 419 PRO A C 1
ATOM 3204 O O . PRO A 1 419 ? 0.098 8.350 -7.760 1.00 24.94 419 PRO A O 1
ATOM 3208 N N . ASP A 1 420 ? 0.094 10.606 -7.874 1.00 25.74 420 ASP A N 1
ATOM 3209 C CA . ASP A 1 420 ? 0.639 10.632 -9.228 1.00 27.92 420 ASP A CA 1
ATOM 3210 C C . ASP A 1 420 ? 2.183 10.406 -9.283 1.00 27.00 420 ASP A C 1
ATOM 3211 O O . ASP A 1 420 ? 2.762 10.250 -10.368 1.00 27.73 420 ASP A O 1
ATOM 3216 N N . TRP A 1 421 ? 2.854 10.374 -8.127 1.00 22.96 421 TRP A N 1
ATOM 3217 C CA . TRP A 1 421 ? 4.310 10.135 -8.100 1.00 21.56 421 TRP A CA 1
ATOM 3218 C C . TRP A 1 421 ? 4.654 8.693 -8.483 1.00 20.96 421 TRP A C 1
ATOM 3219 O O . TRP A 1 421 ? 3.840 7.772 -8.339 1.00 22.40 421 TRP A O 1
ATOM 3230 N N . ARG A 1 422 ? 5.883 8.472 -8.955 1.00 21.09 422 ARG A N 1
ATOM 3231 C CA . ARG A 1 422 ? 6.306 7.147 -9.376 1.00 21.14 422 ARG A CA 1
ATOM 3232 C C . ARG A 1 422 ? 7.594 6.760 -8.631 1.00 19.64 422 ARG A C 1
ATOM 3233 O O . ARG A 1 422 ? 8.313 7.634 -8.200 1.00 19.57 422 ARG A O 1
ATOM 3241 N N . ALA A 1 423 ? 7.818 5.465 -8.493 1.00 20.19 423 ALA A N 1
ATOM 3242 C CA . ALA A 1 423 ? 8.880 4.901 -7.660 1.00 21.15 423 ALA A CA 1
ATOM 3243 C C . ALA A 1 423 ? 9.658 3.802 -8.351 1.00 21.93 423 ALA A C 1
ATOM 3244 O O . ALA A 1 423 ? 9.124 3.077 -9.213 1.00 24.32 423 ALA A O 1
ATOM 3246 N N . ALA A 1 424 ? 10.933 3.673 -7.969 1.00 20.61 424 ALA A N 1
ATOM 3247 C CA . ALA A 1 424 ? 11.825 2.610 -8.457 1.00 20.58 424 ALA A CA 1
ATOM 3248 C C . ALA A 1 424 ? 12.830 2.303 -7.366 1.00 21.09 424 ALA A C 1
ATOM 3249 O O . ALA A 1 424 ? 13.088 3.164 -6.505 1.00 21.15 424 ALA A O 1
ATOM 3251 N N . SER A 1 425 ? 13.436 1.117 -7.433 1.00 21.92 425 SER A N 1
ATOM 3252 C CA . SER A 1 425 ? 14.431 0.705 -6.426 1.00 23.84 425 SER A CA 1
ATOM 3253 C C . SER A 1 425 ? 15.707 1.552 -6.488 1.00 24.49 425 SER A C 1
ATOM 3254 O O . SER A 1 425 ? 16.209 1.986 -5.451 1.00 25.41 425 SER A O 1
ATOM 3257 N N . GLY A 1 426 ? 16.221 1.822 -7.691 1.00 21.88 426 GLY A N 1
ATOM 3258 C CA . GLY A 1 426 ? 17.466 2.604 -7.797 1.00 22.68 426 GLY A CA 1
ATOM 3259 C C . GLY A 1 426 ? 18.664 1.878 -7.171 1.00 20.23 426 GLY A C 1
ATOM 3260 O O . GLY A 1 426 ? 18.586 0.696 -6.937 1.00 20.41 426 GLY A O 1
ATOM 3261 N N . PRO A 1 427 ? 19.762 2.604 -6.872 1.00 19.46 427 PRO A N 1
ATOM 3262 C CA . PRO A 1 427 ? 20.994 1.927 -6.465 1.00 19.66 427 PRO A CA 1
ATOM 3263 C C . PRO A 1 427 ? 21.139 1.632 -4.961 1.00 20.36 427 PRO A C 1
ATOM 3264 O O . PRO A 1 427 ? 21.994 0.823 -4.568 1.00 21.03 427 PRO A O 1
ATOM 3268 N N . ILE A 1 428 ? 20.346 2.292 -4.118 1.00 19.06 428 ILE A N 1
ATOM 3269 C CA . ILE A 1 428 ? 20.553 2.072 -2.675 1.00 17.97 428 ILE A CA 1
ATOM 3270 C C . ILE A 1 428 ? 19.761 0.866 -2.185 1.00 20.22 428 ILE A C 1
ATOM 3271 O O . ILE A 1 428 ? 18.587 0.983 -1.786 1.00 19.59 428 ILE A O 1
ATOM 3276 N N . VAL A 1 429 ? 20.430 -0.290 -2.210 1.00 18.79 429 VAL A N 1
ATOM 3277 C CA . VAL A 1 429 ? 19.835 -1.596 -1.956 1.00 20.14 429 VAL A CA 1
ATOM 3278 C C . VAL A 1 429 ? 19.439 -1.741 -0.494 1.00 21.42 429 VAL A C 1
ATOM 3279 O O . VAL A 1 429 ? 18.379 -2.294 -0.158 1.00 22.82 429 VAL A O 1
ATOM 3283 N N . SER A 1 430 ? 20.272 -1.215 0.386 1.00 20.45 430 SER A N 1
ATOM 3284 C CA . SER A 1 430 ? 19.992 -1.310 1.804 1.00 21.26 430 SER A CA 1
ATOM 3285 C C . SER A 1 430 ? 20.548 -0.069 2.494 1.00 20.86 430 SER A C 1
ATOM 3286 O O . SER A 1 430 ? 21.617 0.423 2.138 1.00 18.77 430 SER A O 1
ATOM 3289 N N . ALA A 1 431 ? 19.826 0.472 3.471 1.00 21.11 431 ALA A N 1
ATOM 3290 C CA . ALA A 1 431 ? 20.328 1.658 4.161 1.00 19.41 431 ALA A CA 1
ATOM 3291 C C . ALA A 1 431 ? 19.847 1.601 5.601 1.00 21.56 431 ALA A C 1
ATOM 3292 O O . ALA A 1 431 ? 18.639 1.716 5.859 1.00 21.51 431 ALA A O 1
ATOM 3294 N N . ASP A 1 432 ? 20.780 1.430 6.520 1.00 19.01 432 ASP A N 1
ATOM 3295 C CA . ASP A 1 432 ? 20.403 1.304 7.931 1.00 20.09 432 ASP A CA 1
ATOM 3296 C C . ASP A 1 432 ? 21.377 2.101 8.755 1.00 19.55 432 ASP A C 1
ATOM 3297 O O . ASP A 1 432 ? 22.575 2.087 8.481 1.00 19.50 432 ASP A O 1
ATOM 3302 N N . LEU A 1 433 ? 20.894 2.763 9.809 1.00 19.00 433 LEU A N 1
ATOM 3303 C CA . LEU A 1 433 ? 21.806 3.633 10.558 1.00 18.34 433 LEU A CA 1
ATOM 3304 C C . LEU A 1 433 ? 22.924 2.836 11.204 1.00 20.05 433 LEU A C 1
ATOM 3305 O O . LEU A 1 433 ? 24.074 3.295 11.264 1.00 19.35 433 LEU A O 1
ATOM 3310 N N . LEU A 1 434 ? 22.576 1.665 11.716 1.00 19.40 434 LEU A N 1
ATOM 3311 C CA . LEU A 1 434 ? 23.552 0.809 12.387 1.00 20.46 434 LEU A CA 1
ATOM 3312 C C . LEU A 1 434 ? 24.318 -0.159 11.465 1.00 20.22 434 LEU A C 1
ATOM 3313 O O . LEU A 1 434 ? 25.532 -0.346 11.621 1.00 21.20 434 LEU A O 1
ATOM 3318 N N . SER A 1 435 ? 23.617 -0.771 10.516 1.00 21.41 435 SER A N 1
ATOM 3319 C CA . SER A 1 435 ? 24.225 -1.833 9.725 1.00 21.69 435 SER A CA 1
ATOM 3320 C C . SER A 1 435 ? 25.102 -1.278 8.625 1.00 21.59 435 SER A C 1
ATOM 3321 O O . SER A 1 435 ? 26.111 -1.909 8.240 1.00 22.04 435 SER A O 1
ATOM 3324 N N . GLY A 1 436 ? 24.720 -0.109 8.111 1.00 20.70 436 GLY A N 1
ATOM 3325 C CA . GLY A 1 436 ? 25.434 0.570 7.014 1.00 18.63 436 GLY A CA 1
ATOM 3326 C C . GLY A 1 436 ? 24.584 0.659 5.751 1.00 19.34 436 GLY A C 1
ATOM 3327 O O . GLY A 1 436 ? 23.393 0.345 5.751 1.00 19.24 436 GLY A O 1
ATOM 3328 N N . GLU A 1 437 ? 25.207 1.070 4.658 1.00 19.44 437 GLU A N 1
ATOM 3329 C CA . GLU A 1 437 ? 24.479 1.246 3.422 1.00 20.11 437 GLU A CA 1
ATOM 3330 C C . GLU A 1 437 ? 25.138 0.389 2.343 1.00 20.90 437 GLU A C 1
ATOM 3331 O O . GLU A 1 437 ? 26.356 0.262 2.331 1.00 21.63 437 GLU A O 1
ATOM 3337 N N . THR A 1 438 ? 24.329 -0.165 1.454 1.00 18.97 438 THR A N 1
ATOM 3338 C CA . THR A 1 438 ? 24.792 -1.023 0.366 1.00 20.82 438 THR A CA 1
ATOM 3339 C C . THR A 1 438 ? 24.295 -0.341 -0.884 1.00 19.52 438 THR A C 1
ATOM 3340 O O . THR A 1 438 ? 23.112 -0.043 -1.003 1.00 18.08 438 THR A O 1
ATOM 3344 N N . TYR A 1 439 ? 25.204 -0.064 -1.825 1.00 19.34 439 TYR A N 1
ATOM 3345 C CA . TYR A 1 439 ? 24.886 0.741 -2.980 1.00 18.30 439 TYR A CA 1
ATOM 3346 C C . TYR A 1 439 ? 25.454 0.010 -4.194 1.00 19.78 439 TYR A C 1
ATOM 3347 O O . TYR A 1 439 ? 26.629 -0.353 -4.182 1.00 19.07 439 TYR A O 1
ATOM 3356 N N . ASP A 1 440 ? 24.631 -0.194 -5.212 1.00 19.20 440 ASP A N 1
ATOM 3357 C CA . ASP A 1 440 ? 25.076 -0.830 -6.465 1.00 21.67 440 ASP A CA 1
ATOM 3358 C C . ASP A 1 440 ? 24.947 0.196 -7.605 1.00 21.65 440 ASP A C 1
ATOM 3359 O O . ASP A 1 440 ? 23.842 0.557 -8.033 1.00 22.70 440 ASP A O 1
ATOM 3364 N N . ALA A 1 441 ? 26.084 0.698 -8.089 1.00 21.23 441 ALA A N 1
ATOM 3365 C CA . ALA A 1 441 ? 26.090 1.805 -9.059 1.00 22.07 441 ALA A CA 1
ATOM 3366 C C . ALA A 1 441 ? 25.530 1.366 -10.405 1.00 23.68 441 ALA A C 1
ATOM 3367 O O . ALA A 1 441 ? 25.140 2.198 -11.227 1.00 23.19 441 ALA A O 1
ATOM 3369 N N . ARG A 1 442 ? 25.458 0.060 -10.606 1.00 22.66 442 ARG A N 1
ATOM 3370 C CA . ARG A 1 442 ? 24.867 -0.467 -11.841 1.00 26.05 442 ARG A CA 1
ATOM 3371 C C . ARG A 1 442 ? 23.375 -0.239 -11.891 1.00 27.92 442 ARG A C 1
ATOM 3372 O O . ARG A 1 442 ? 22.779 -0.232 -12.970 1.00 28.01 442 ARG A O 1
ATOM 3380 N N . LYS A 1 443 ? 22.788 -0.034 -10.715 1.00 26.45 443 LYS A N 1
ATOM 3381 C CA . LYS A 1 443 ? 21.355 0.150 -10.599 1.00 26.63 443 LYS A CA 1
ATOM 3382 C C . LYS A 1 443 ? 20.966 1.627 -10.619 1.00 26.59 443 LYS A C 1
ATOM 3383 O O . LYS A 1 443 ? 19.802 1.961 -10.355 1.00 27.91 443 LYS A O 1
ATOM 3389 N N . GLU A 1 444 ? 21.919 2.504 -10.920 1.00 24.88 444 GLU A N 1
ATOM 3390 C CA . GLU A 1 444 ? 21.628 3.919 -11.105 1.00 25.23 444 GLU A CA 1
ATOM 3391 C C . GLU A 1 444 ? 20.652 4.132 -12.274 1.00 27.25 444 GLU A C 1
ATOM 3392 O O . GLU A 1 444 ? 20.668 3.390 -13.255 1.00 27.92 444 GLU A O 1
ATOM 3398 N N . THR A 1 445 ? 19.800 5.142 -12.144 1.00 25.78 445 THR A N 1
ATOM 3399 C CA . THR A 1 445 ? 18.851 5.488 -13.204 1.00 26.64 445 THR A CA 1
ATOM 3400 C C . THR A 1 445 ? 19.197 6.908 -13.617 1.00 28.85 445 THR A C 1
ATOM 3401 O O . THR A 1 445 ? 18.604 7.887 -13.159 1.00 26.43 445 THR A O 1
ATOM 3405 N N . ALA A 1 446 ? 20.189 7.032 -14.498 1.00 27.27 446 ALA A N 1
ATOM 3406 C CA . ALA A 1 446 ? 20.683 8.346 -14.870 1.00 28.85 446 ALA A CA 1
ATOM 3407 C C . ALA A 1 446 ? 19.585 9.282 -15.367 1.00 27.06 446 ALA A C 1
ATOM 3408 O O . ALA A 1 446 ? 18.770 8.911 -16.236 1.00 28.95 446 ALA A O 1
ATOM 3410 N N . GLY A 1 447 ? 19.573 10.491 -14.818 1.00 24.49 447 GLY A N 1
ATOM 3411 C CA . GLY A 1 447 ? 18.651 11.539 -15.271 1.00 25.04 447 GLY A CA 1
ATOM 3412 C C . GLY A 1 447 ? 17.338 11.627 -14.489 1.00 24.49 447 GLY A C 1
ATOM 3413 O O . GLY A 1 447 ? 16.501 12.484 -14.782 1.00 23.28 447 GLY A O 1
ATOM 3414 N N . TRP A 1 448 ? 17.179 10.800 -13.459 1.00 23.66 448 TRP A N 1
ATOM 3415 C CA . TRP A 1 448 ? 15.876 10.694 -12.791 1.00 22.24 448 TRP A CA 1
ATOM 3416 C C . TRP A 1 448 ? 15.495 11.937 -11.990 1.00 23.31 448 TRP A C 1
ATOM 3417 O O . TRP A 1 448 ? 14.310 12.122 -11.647 1.00 23.20 448 TRP A O 1
ATOM 3428 N N . THR A 1 449 ? 16.471 12.771 -11.638 1.00 23.07 449 THR A N 1
ATOM 3429 C CA . THR A 1 449 ? 16.156 14.007 -10.904 1.00 24.26 449 THR A CA 1
ATOM 3430 C C . THR A 1 449 ? 15.919 15.181 -11.839 1.00 23.42 449 THR A C 1
ATOM 3431 O O . THR A 1 449 ? 15.747 16.302 -11.392 1.00 22.96 449 THR A O 1
ATOM 3435 N N . SER A 1 450 ? 15.902 14.901 -13.147 1.00 24.75 450 SER A N 1
ATOM 3436 C CA . SER A 1 450 ? 15.666 15.921 -14.167 1.00 25.66 450 SER A CA 1
ATOM 3437 C C . SER A 1 450 ? 14.413 15.664 -15.009 1.00 23.47 450 SER A C 1
ATOM 3438 O O . SER A 1 450 ? 14.002 14.516 -15.183 1.00 25.66 450 SER A O 1
ATOM 3441 N N . PRO A 1 451 ? 13.809 16.736 -15.553 1.00 25.40 451 PRO A N 1
ATOM 3442 C CA . PRO A 1 451 ? 12.642 16.529 -16.404 1.00 26.58 451 PRO A CA 1
ATOM 3443 C C . PRO A 1 451 ? 13.049 15.838 -17.693 1.00 28.36 451 PRO A C 1
ATOM 3444 O O . PRO A 1 451 ? 14.230 15.794 -18.004 1.00 29.48 451 PRO A O 1
ATOM 3448 N N . GLY A 1 452 ? 12.071 15.276 -18.408 1.00 30.83 452 GLY A N 1
ATOM 3449 C CA . GLY A 1 452 ? 12.324 14.567 -19.661 1.00 33.20 452 GLY A CA 1
ATOM 3450 C C . GLY A 1 452 ? 12.774 13.125 -19.461 1.00 34.30 452 GLY A C 1
ATOM 3451 O O . GLY A 1 452 ? 13.228 12.480 -20.400 1.00 37.25 452 GLY A O 1
ATOM 3452 N N . PHE A 1 453 ? 12.665 12.621 -18.232 1.00 33.73 453 PHE A N 1
ATOM 3453 C CA . PHE A 1 453 ? 13.091 11.251 -17.896 1.00 31.92 453 PHE A CA 1
ATOM 3454 C C . PHE A 1 453 ? 12.007 10.221 -18.203 1.00 32.30 453 PHE A C 1
ATOM 3455 O O . PHE A 1 453 ? 10.835 10.442 -17.950 1.00 34.08 453 PHE A O 1
ATOM 3463 N N . ASP A 1 454 ? 12.400 9.082 -18.759 1.00 34.67 454 ASP A N 1
ATOM 3464 C CA . ASP A 1 454 ? 11.441 8.033 -19.084 1.00 36.84 454 ASP A CA 1
ATOM 3465 C C . ASP A 1 454 ? 11.197 7.119 -17.885 1.00 35.36 454 ASP A C 1
ATOM 3466 O O . ASP A 1 454 ? 11.978 6.182 -17.661 1.00 34.33 454 ASP A O 1
ATOM 3471 N N . ASP A 1 455 ? 10.124 7.383 -17.125 1.00 34.72 455 ASP A N 1
ATOM 3472 C CA . ASP A 1 455 ? 9.756 6.556 -15.969 1.00 35.02 455 ASP A CA 1
ATOM 3473 C C . ASP A 1 455 ? 8.533 5.637 -16.169 1.00 37.46 455 ASP A C 1
ATOM 3474 O O . ASP A 1 455 ? 7.868 5.247 -15.201 1.00 34.35 455 ASP A O 1
ATOM 3479 N N . ARG A 1 456 ? 8.245 5.258 -17.411 1.00 42.73 456 ARG A N 1
ATOM 3480 C CA . ARG A 1 456 ? 7.051 4.439 -17.682 1.00 42.38 456 ARG A CA 1
ATOM 3481 C C . ARG A 1 456 ? 7.057 3.076 -16.987 1.00 40.90 456 ARG A C 1
ATOM 3482 O O . ARG A 1 456 ? 5.994 2.540 -16.681 1.00 43.30 456 ARG A O 1
ATOM 3490 N N . ALA A 1 457 ? 8.247 2.529 -16.737 1.00 38.93 457 ALA A N 1
ATOM 3491 C CA . ALA A 1 457 ? 8.389 1.262 -16.015 1.00 39.30 457 ALA A CA 1
ATOM 3492 C C . ALA A 1 457 ? 8.682 1.424 -14.510 1.00 35.82 457 ALA A C 1
ATOM 3493 O O . ALA A 1 457 ? 8.979 0.453 -13.827 1.00 38.78 457 ALA A O 1
ATOM 3495 N N . TRP A 1 458 ? 8.624 2.654 -14.010 1.00 33.06 458 TRP A N 1
ATOM 3496 C CA . TRP A 1 458 ? 8.544 2.891 -12.558 1.00 30.44 458 TRP A CA 1
ATOM 3497 C C . TRP A 1 458 ? 7.142 2.514 -12.033 1.00 32.58 458 TRP A C 1
ATOM 3498 O O . TRP A 1 458 ? 6.211 2.327 -12.823 1.00 34.69 458 TRP A O 1
ATOM 3509 N N . LEU A 1 459 ? 6.965 2.380 -10.714 1.00 28.82 459 LEU A N 1
ATOM 3510 C CA . LEU A 1 459 ? 5.666 1.941 -10.188 1.00 29.21 459 LEU A CA 1
ATOM 3511 C C . LEU A 1 459 ? 4.914 3.078 -9.516 1.00 29.45 459 LEU A C 1
ATOM 3512 O O . LEU A 1 459 ? 5.543 3.971 -8.957 1.00 29.49 459 LEU A O 1
ATOM 3517 N N . ALA A 1 460 ? 3.575 3.053 -9.561 1.00 25.62 460 ALA A N 1
ATOM 3518 C CA . ALA A 1 460 ? 2.789 4.040 -8.817 1.00 24.69 460 ALA A CA 1
ATOM 3519 C C . ALA A 1 460 ? 3.146 3.942 -7.332 1.00 23.05 460 ALA A C 1
ATOM 3520 O O . ALA A 1 460 ? 3.303 2.834 -6.798 1.00 23.75 460 ALA A O 1
ATOM 3522 N N . VAL A 1 461 ? 3.322 5.096 -6.689 1.00 22.75 461 VAL A N 1
ATOM 3523 C CA . VAL A 1 461 ? 3.451 5.153 -5.224 1.00 22.72 461 VAL A CA 1
ATOM 3524 C C . VAL A 1 461 ? 2.150 4.752 -4.555 1.00 24.89 461 VAL A C 1
ATOM 3525 O O . VAL A 1 461 ? 1.116 4.656 -5.198 1.00 25.63 461 VAL A O 1
ATOM 3529 N N . ARG A 1 462 ? 2.188 4.499 -3.257 1.00 27.24 462 ARG A N 1
ATOM 3530 C CA . ARG A 1 462 ? 0.953 4.244 -2.518 1.00 29.85 462 ARG A CA 1
ATOM 3531 C C . ARG A 1 462 ? 0.822 5.325 -1.464 1.00 30.19 462 ARG A C 1
ATOM 3532 O O . ARG A 1 462 ? 1.809 6.018 -1.130 1.00 28.46 462 ARG A O 1
ATOM 3540 N N . GLY A 1 463 ? -0.395 5.524 -0.967 1.00 30.57 463 GLY A N 1
ATOM 3541 C CA . GLY A 1 463 ? -0.567 6.328 0.224 1.00 31.23 463 GLY A CA 1
ATOM 3542 C C . GLY A 1 463 ? 0.064 5.509 1.320 1.00 33.13 463 GLY A C 1
ATOM 3543 O O . GLY A 1 463 ? -0.045 4.277 1.325 1.00 35.57 463 GLY A O 1
ATOM 3544 N N . ALA A 1 464 ? 0.749 6.183 2.225 1.00 33.92 464 ALA A N 1
ATOM 3545 C CA . ALA A 1 464 ? 1.378 5.557 3.369 1.00 35.31 464 ALA A CA 1
ATOM 3546 C C . ALA A 1 464 ? 0.321 5.071 4.359 1.00 38.28 464 ALA A C 1
ATOM 3547 O O . ALA A 1 464 ? -0.737 5.683 4.491 1.00 39.95 464 ALA A O 1
ATOM 3549 N N . ASP A 1 465 ? 0.608 3.973 5.044 1.00 39.66 465 ASP A N 1
ATOM 3550 C CA . ASP A 1 465 ? -0.323 3.407 6.021 1.00 43.38 465 ASP A CA 1
ATOM 3551 C C . ASP A 1 465 ? 0.198 3.661 7.426 1.00 42.20 465 ASP A C 1
ATOM 3552 O O . ASP A 1 465 ? -0.261 3.063 8.403 1.00 41.58 465 ASP A O 1
ATOM 3557 N N . ASN A 1 466 ? 1.175 4.559 7.494 1.00 40.67 466 ASN A N 1
ATOM 3558 C CA . ASN A 1 466 ? 1.789 5.000 8.729 1.00 40.30 466 ASN A CA 1
ATOM 3559 C C . ASN A 1 466 ? 0.822 5.825 9.576 1.00 40.54 466 ASN A C 1
ATOM 3560 O O . ASN A 1 466 ? 0.055 6.645 9.052 1.00 37.73 466 ASN A O 1
ATOM 3565 N N . ASP A 1 467 ? 0.865 5.626 10.891 1.00 42.53 467 ASP A N 1
ATOM 3566 C CA . ASP A 1 467 ? 0.204 6.543 11.812 1.00 42.04 467 ASP A CA 1
ATOM 3567 C C . ASP A 1 467 ? 0.689 7.967 11.532 1.00 39.94 467 ASP A C 1
ATOM 3568 O O . ASP A 1 467 ? 1.878 8.189 11.313 1.00 36.60 467 ASP A O 1
ATOM 3573 N N . VAL A 1 468 ? -0.237 8.916 11.505 1.00 35.55 468 VAL A N 1
ATOM 3574 C CA . VAL A 1 468 ? 0.079 10.308 11.275 1.00 36.93 468 VAL A CA 1
ATOM 3575 C C . VAL A 1 468 ? 0.565 10.916 12.593 1.00 36.54 468 VAL A C 1
ATOM 3576 O O . VAL A 1 468 ? -0.138 10.811 13.613 1.00 33.00 468 VAL A O 1
ATOM 3580 N N . PRO A 1 469 ? 1.762 11.548 12.595 1.00 34.94 469 PRO A N 1
ATOM 3581 C CA . PRO A 1 469 ? 2.219 12.259 13.798 1.00 34.86 469 PRO A CA 1
ATOM 3582 C C . PRO A 1 469 ? 1.205 13.296 14.220 1.00 33.78 469 PRO A C 1
ATOM 3583 O O . PRO A 1 469 ? 0.631 13.953 13.359 1.00 32.82 469 PRO A O 1
ATOM 3587 N N . GLU A 1 470 ? 1.014 13.453 15.533 1.00 34.00 470 GLU A N 1
ATOM 3588 C CA . GLU A 1 470 ? 0.104 14.461 16.084 1.00 33.86 470 GLU A CA 1
ATOM 3589 C C . GLU A 1 470 ? 0.423 15.892 15.634 1.00 35.85 470 GLU A C 1
ATOM 3590 O O . GLU A 1 470 ? -0.480 16.685 15.372 1.00 37.19 470 GLU A O 1
ATOM 3596 N N . GLN A 1 471 ? 1.711 16.216 15.533 1.00 30.90 471 GLN A N 1
ATOM 3597 C CA . GLN A 1 471 ? 2.153 17.569 15.192 1.00 27.16 471 GLN A CA 1
ATOM 3598 C C . GLN A 1 471 ? 3.246 17.477 14.131 1.00 25.60 471 GLN A C 1
ATOM 3599 O O . GLN A 1 471 ? 4.073 16.575 14.190 1.00 25.50 471 GLN A O 1
ATOM 3605 N N . ILE A 1 472 ? 3.220 18.393 13.166 1.00 23.76 472 ILE A N 1
ATOM 3606 C CA . ILE A 1 472 ? 4.296 18.577 12.198 1.00 24.24 472 ILE A CA 1
ATOM 3607 C C . ILE A 1 472 ? 4.860 19.963 12.485 1.00 25.17 472 ILE A C 1
ATOM 3608 O O . ILE A 1 472 ? 4.160 20.981 12.334 1.00 26.95 472 ILE A O 1
ATOM 3613 N N . VAL A 1 473 ? 6.108 20.014 12.964 1.00 22.78 473 VAL A N 1
ATOM 3614 C CA . VAL A 1 473 ? 6.658 21.258 13.507 1.00 21.79 473 VAL A CA 1
ATOM 3615 C C . VAL A 1 473 ? 7.967 21.609 12.814 1.00 20.11 473 VAL A C 1
ATOM 3616 O O . VAL A 1 473 ? 8.700 20.702 12.449 1.00 17.80 473 VAL A O 1
ATOM 3620 N N . ALA A 1 474 ? 8.236 22.902 12.610 1.00 19.41 474 ALA A N 1
ATOM 3621 C CA . ALA A 1 474 ? 9.489 23.333 11.945 1.00 20.69 474 ALA A CA 1
ATOM 3622 C C . ALA A 1 474 ? 10.647 22.877 12.821 1.00 21.19 474 ALA A C 1
ATOM 3623 O O . ALA A 1 474 ? 10.564 22.983 14.066 1.00 20.60 474 ALA A O 1
ATOM 3625 N N . GLN A 1 475 ? 11.694 22.338 12.200 1.00 20.30 475 GLN A N 1
ATOM 3626 C CA . GLN A 1 475 ? 12.804 21.769 12.972 1.00 20.48 475 GLN A CA 1
ATOM 3627 C C . GLN A 1 475 ? 13.391 22.808 13.926 1.00 20.22 475 GLN A C 1
ATOM 3628 O O . GLN A 1 475 ? 13.721 23.930 13.527 1.00 19.16 475 GLN A O 1
ATOM 3634 N N . VAL A 1 476 ? 13.520 22.423 15.194 1.00 19.70 476 VAL A N 1
ATOM 3635 C CA . VAL A 1 476 ? 13.999 23.332 16.219 1.00 19.45 476 VAL A CA 1
ATOM 3636 C C . VAL A 1 476 ? 15.536 23.345 16.311 1.00 18.88 476 VAL A C 1
ATOM 3637 O O . VAL A 1 476 ? 16.148 24.418 16.413 1.00 21.11 476 VAL A O 1
ATOM 3641 N N . ASP A 1 477 ? 16.158 22.171 16.343 1.00 19.60 477 ASP A N 1
ATOM 3642 C CA . ASP A 1 477 ? 17.624 22.090 16.398 1.00 19.36 477 ASP A CA 1
ATOM 3643 C C . ASP A 1 477 ? 18.233 22.393 15.016 1.00 19.12 477 ASP A C 1
ATOM 3644 O O . ASP A 1 477 ? 17.509 22.401 14.018 1.00 18.64 477 ASP A O 1
ATOM 3649 N N . GLY A 1 478 ? 19.544 22.674 14.968 1.00 18.47 478 GLY A N 1
ATOM 3650 C CA . GLY A 1 478 ? 20.262 22.764 13.677 1.00 18.18 478 GLY A CA 1
ATOM 3651 C C . GLY A 1 478 ? 20.297 21.427 12.994 1.00 16.86 478 GLY A C 1
ATOM 3652 O O . GLY A 1 478 ? 20.723 20.452 13.587 1.00 17.35 478 GLY A O 1
ATOM 3653 N N . PRO A 1 479 ? 19.859 21.372 11.728 1.00 18.36 479 PRO A N 1
ATOM 3654 C CA . PRO A 1 479 ? 19.940 20.176 10.924 1.00 17.45 479 PRO A CA 1
ATOM 3655 C C . PRO A 1 479 ? 21.363 19.626 10.917 1.00 16.45 479 PRO A C 1
ATOM 3656 O O . PRO A 1 479 ? 22.331 20.382 11.032 1.00 15.88 479 PRO A O 1
ATOM 3660 N N . VAL A 1 480 ? 21.494 18.316 10.865 1.00 16.82 480 VAL A N 1
ATOM 3661 C CA . VAL A 1 480 ? 22.804 17.695 10.797 1.00 16.89 480 VAL A CA 1
ATOM 3662 C C . VAL A 1 480 ? 23.398 18.073 9.432 1.00 17.46 480 VAL A C 1
ATOM 3663 O O . VAL A 1 480 ? 22.715 17.962 8.419 1.00 18.92 480 VAL A O 1
ATOM 3667 N N . ARG A 1 481 ? 24.643 18.556 9.431 1.00 18.06 481 ARG A N 1
ATOM 3668 C CA . ARG A 1 481 ? 25.308 18.892 8.153 1.00 18.04 481 ARG A CA 1
ATOM 3669 C C . ARG A 1 481 ? 26.762 18.478 8.248 1.00 18.67 481 ARG A C 1
ATOM 3670 O O . ARG A 1 481 ? 27.262 18.258 9.339 1.00 18.02 481 ARG A O 1
ATOM 3678 N N . ILE A 1 482 ? 27.427 18.311 7.097 1.00 18.47 482 ILE A N 1
ATOM 3679 C CA . ILE A 1 482 ? 28.881 18.044 7.093 1.00 18.06 482 ILE A CA 1
ATOM 3680 C C . ILE A 1 482 ? 29.578 19.318 7.529 1.00 19.23 482 ILE A C 1
ATOM 3681 O O . ILE A 1 482 ? 29.336 20.400 6.963 1.00 21.30 482 ILE A O 1
ATOM 3686 N N . ALA A 1 483 ? 30.403 19.220 8.568 1.00 20.00 483 ALA A N 1
ATOM 3687 C CA . ALA A 1 483 ? 31.058 20.406 9.111 1.00 20.31 483 ALA A CA 1
ATOM 3688 C C . ALA A 1 483 ? 32.498 20.468 8.636 1.00 21.79 483 ALA A C 1
ATOM 3689 O O . ALA A 1 483 ? 33.098 21.543 8.611 1.00 23.53 483 ALA A O 1
ATOM 3691 N N . LYS A 1 484 ? 33.065 19.312 8.308 1.00 22.60 484 LYS A N 1
ATOM 3692 C CA . LYS A 1 484 ? 34.467 19.234 7.819 1.00 23.79 484 LYS A CA 1
ATOM 3693 C C . LYS A 1 484 ? 34.793 17.864 7.279 1.00 23.94 484 LYS A C 1
ATOM 3694 O O . LYS A 1 484 ? 34.066 16.895 7.530 1.00 20.42 484 LYS A O 1
ATOM 3700 N N . GLU A 1 485 ? 35.866 17.809 6.486 1.00 22.96 485 GLU A N 1
ATOM 3701 C CA . GLU A 1 485 ? 36.347 16.559 5.920 1.00 23.91 485 GLU A CA 1
ATOM 3702 C C . GLU A 1 485 ? 37.696 16.211 6.563 1.00 24.49 485 GLU A C 1
ATOM 3703 O O . GLU A 1 485 ? 38.457 17.121 6.900 1.00 24.42 485 GLU A O 1
ATOM 3709 N N . LEU A 1 486 ? 37.959 14.922 6.766 1.00 22.76 486 LEU A N 1
ATOM 3710 C CA . LEU A 1 486 ? 39.238 14.434 7.283 1.00 24.96 486 LEU A CA 1
ATOM 3711 C C . LEU A 1 486 ? 39.877 13.502 6.270 1.00 25.40 486 LEU A C 1
ATOM 3712 O O . LEU A 1 486 ? 39.456 12.357 6.148 1.00 25.44 486 LEU A O 1
ATOM 3717 N N . PRO A 1 487 ? 40.913 13.973 5.548 1.00 27.68 487 PRO A N 1
ATOM 3718 C CA . PRO A 1 487 ? 41.545 13.060 4.574 1.00 27.15 487 PRO A CA 1
ATOM 3719 C C . PRO A 1 487 ? 42.256 11.945 5.328 1.00 26.62 487 PRO A C 1
ATOM 3720 O O . PRO A 1 487 ? 42.695 12.162 6.441 1.00 29.33 487 PRO A O 1
ATOM 3724 N N . ALA A 1 488 ? 42.355 10.757 4.749 1.00 27.87 488 ALA A N 1
ATOM 3725 C CA . ALA A 1 488 ? 43.098 9.677 5.370 1.00 28.49 488 ALA A CA 1
ATOM 3726 C C . ALA A 1 488 ? 44.548 10.139 5.508 1.00 30.89 488 ALA A C 1
ATOM 3727 O O . ALA A 1 488 ? 45.066 10.807 4.613 1.00 32.18 488 ALA A O 1
ATOM 3729 N N . ARG A 1 489 ? 45.169 9.829 6.643 1.00 33.78 489 ARG A N 1
ATOM 3730 C CA . ARG A 1 489 ? 46.505 10.320 6.958 1.00 34.94 489 ARG A CA 1
ATOM 3731 C C . ARG A 1 489 ? 47.562 9.289 6.612 1.00 36.19 489 ARG A C 1
ATOM 3732 O O . ARG A 1 489 ? 48.730 9.636 6.435 1.00 36.76 489 ARG A O 1
ATOM 3740 N N . LYS A 1 490 ? 47.153 8.023 6.540 1.00 33.51 490 LYS A N 1
ATOM 3741 C CA . LYS A 1 490 ? 48.016 6.918 6.111 1.00 35.34 490 LYS A CA 1
ATOM 3742 C C . LYS A 1 490 ? 47.204 5.673 5.763 1.00 35.92 490 LYS A C 1
ATOM 3743 O O . LYS A 1 490 ? 46.058 5.502 6.209 1.00 32.93 490 LYS A O 1
ATOM 3749 N N . VAL A 1 491 ? 47.833 4.806 4.975 1.00 33.48 491 VAL A N 1
ATOM 3750 C CA . VAL A 1 491 ? 47.273 3.541 4.525 1.00 33.16 491 VAL A CA 1
ATOM 3751 C C . VAL A 1 491 ? 48.223 2.441 4.981 1.00 36.03 491 VAL A C 1
ATOM 3752 O O . VAL A 1 491 ? 49.434 2.516 4.740 1.00 35.30 491 VAL A O 1
ATOM 3756 N N . THR A 1 492 ? 47.697 1.444 5.676 1.00 33.24 492 THR A N 1
ATOM 3757 C CA . THR A 1 492 ? 48.473 0.257 5.991 1.00 33.78 492 THR A CA 1
ATOM 3758 C C . THR A 1 492 ? 47.811 -0.949 5.323 1.00 34.09 492 THR A C 1
ATOM 3759 O O . THR A 1 492 ? 46.659 -0.879 4.900 1.00 32.28 492 THR A O 1
ATOM 3763 N N . GLU A 1 493 ? 48.554 -2.043 5.210 1.00 33.67 493 GLU A N 1
ATOM 3764 C CA . GLU A 1 493 ? 48.016 -3.303 4.718 1.00 33.12 493 GLU A CA 1
ATOM 3765 C C . GLU A 1 493 ? 48.420 -4.395 5.694 1.00 37.03 493 GLU A C 1
ATOM 3766 O O . GLU A 1 493 ? 49.435 -5.076 5.467 1.00 38.67 493 GLU A O 1
ATOM 3772 N N . PRO A 1 494 ? 47.669 -4.546 6.811 1.00 34.64 494 PRO A N 1
ATOM 3773 C CA . PRO A 1 494 ? 48.030 -5.532 7.846 1.00 36.39 494 PRO A CA 1
ATOM 3774 C C . PRO A 1 494 ? 47.778 -7.006 7.515 1.00 40.60 494 PRO A C 1
ATOM 3775 O O . PRO A 1 494 ? 48.274 -7.877 8.233 1.00 41.18 494 PRO A O 1
ATOM 3779 N N . LYS A 1 495 ? 46.987 -7.272 6.477 1.00 41.96 495 LYS A N 1
ATOM 3780 C CA . LYS A 1 495 ? 46.790 -8.615 5.918 1.00 40.53 495 LYS A CA 1
ATOM 3781 C C . LYS A 1 495 ? 46.661 -8.404 4.409 1.00 42.63 495 LYS A C 1
ATOM 3782 O O . LYS A 1 495 ? 46.208 -7.332 3.986 1.00 38.37 495 LYS A O 1
ATOM 3788 N N . PRO A 1 496 ? 47.068 -9.406 3.582 1.00 42.78 496 PRO A N 1
ATOM 3789 C CA . PRO A 1 496 ? 47.057 -9.158 2.131 1.00 43.03 496 PRO A CA 1
ATOM 3790 C C . PRO A 1 496 ? 45.664 -8.735 1.625 1.00 39.25 496 PRO A C 1
ATOM 3791 O O . PRO A 1 496 ? 44.672 -9.392 1.930 1.00 37.34 496 PRO A O 1
ATOM 3795 N N . GLY A 1 497 ? 45.614 -7.617 0.902 1.00 38.12 497 GLY A N 1
ATOM 3796 C CA . GLY A 1 497 ? 44.359 -7.098 0.317 1.00 37.85 497 GLY A CA 1
ATOM 3797 C C . GLY A 1 497 ? 43.362 -6.530 1.318 1.00 35.03 497 GLY A C 1
ATOM 3798 O O . GLY A 1 497 ? 42.227 -6.196 0.955 1.00 32.33 497 GLY A O 1
ATOM 3799 N N . VAL A 1 498 ? 43.775 -6.432 2.578 1.00 33.63 498 VAL A N 1
ATOM 3800 C CA . VAL A 1 498 ? 42.948 -5.799 3.618 1.00 32.38 498 VAL A CA 1
ATOM 3801 C C . VAL A 1 498 ? 43.647 -4.538 4.088 1.00 32.48 498 VAL A C 1
ATOM 3802 O O . VAL A 1 498 ? 44.620 -4.605 4.848 1.00 36.60 498 VAL A O 1
ATOM 3806 N N . PHE A 1 499 ? 43.166 -3.390 3.617 1.00 28.56 499 PHE A N 1
ATOM 3807 C CA . PHE A 1 499 ? 43.823 -2.116 3.862 1.00 29.88 499 PHE A CA 1
ATOM 3808 C C . PHE A 1 499 ? 43.125 -1.385 4.996 1.00 31.50 499 PHE A C 1
ATOM 3809 O O . PHE A 1 499 ? 41.898 -1.482 5.139 1.00 30.21 499 PHE A O 1
ATOM 3817 N N . VAL A 1 500 ? 43.911 -0.691 5.813 1.00 28.52 500 VAL A N 1
ATOM 3818 C CA . VAL A 1 500 ? 43.374 0.074 6.939 1.00 25.72 500 VAL A CA 1
ATOM 3819 C C . VAL A 1 500 ? 43.832 1.514 6.771 1.00 28.32 500 VAL A C 1
ATOM 3820 O O . VAL A 1 500 ? 45.033 1.782 6.640 1.00 28.73 500 VAL A O 1
ATOM 3824 N N . LEU A 1 501 ? 42.877 2.446 6.714 1.00 26.82 501 LEU A N 1
ATOM 3825 C CA . LEU A 1 501 ? 43.204 3.847 6.519 1.00 26.22 501 LEU A CA 1
ATOM 3826 C C . LEU A 1 501 ? 42.876 4.592 7.803 1.00 25.24 501 LEU A C 1
ATOM 3827 O O . LEU A 1 501 ? 41.786 4.417 8.369 1.00 25.72 501 LEU A O 1
ATOM 3832 N N . ASP A 1 502 ? 43.841 5.377 8.267 1.00 24.21 502 ASP A N 1
ATOM 3833 C CA . ASP A 1 502 ? 43.755 6.106 9.529 1.00 26.11 502 ASP A CA 1
ATOM 3834 C C . ASP A 1 502 ? 43.422 7.551 9.245 1.00 26.29 502 ASP A C 1
ATOM 3835 O O . ASP A 1 502 ? 44.150 8.235 8.530 1.00 26.05 502 ASP A O 1
ATOM 3840 N N . LEU A 1 503 ? 42.293 8.003 9.797 1.00 24.89 503 LEU A N 1
ATOM 3841 C CA . LEU A 1 503 ? 41.851 9.374 9.632 1.00 24.26 503 LEU A CA 1
ATOM 3842 C C . LEU A 1 503 ? 42.441 10.287 10.731 1.00 23.53 503 LEU A C 1
ATOM 3843 O O . LEU A 1 503 ? 42.320 11.505 10.651 1.00 25.32 503 LEU A O 1
ATOM 3848 N N . GLY A 1 504 ? 43.049 9.675 11.744 1.00 22.62 504 GLY A N 1
ATOM 3849 C CA . GLY A 1 504 ? 43.832 10.403 12.756 1.00 23.96 504 GLY A CA 1
ATOM 3850 C C . GLY A 1 504 ? 42.970 10.973 13.860 1.00 25.38 504 GLY A C 1
ATOM 3851 O O . GLY A 1 504 ? 43.488 11.535 14.846 1.00 25.29 504 GLY A O 1
ATOM 3852 N N . GLN A 1 505 ? 41.656 10.832 13.703 1.00 22.79 505 GLN A N 1
ATOM 3853 C CA . GLN A 1 505 ? 40.706 11.396 14.686 1.00 21.28 505 GLN A CA 1
ATOM 3854 C C . GLN A 1 505 ? 39.495 10.480 14.729 1.00 20.14 505 GLN A C 1
ATOM 3855 O O . GLN A 1 505 ? 39.014 10.083 13.677 1.00 19.14 505 GLN A O 1
ATOM 3861 N N . ASN A 1 506 ? 38.996 10.150 15.922 1.00 19.47 506 ASN A N 1
ATOM 3862 C CA . ASN A 1 506 ? 37.790 9.351 16.045 1.00 20.08 506 ASN A CA 1
ATOM 3863 C C . ASN A 1 506 ? 36.612 10.296 15.754 1.00 20.91 506 ASN A C 1
ATOM 3864 O O . ASN A 1 506 ? 36.296 11.156 16.577 1.00 21.21 506 ASN A O 1
ATOM 3869 N N . MET A 1 507 ? 35.964 10.106 14.593 1.00 20.14 507 MET A N 1
ATOM 3870 C CA . MET A 1 507 ? 34.984 11.044 14.067 1.00 17.62 507 MET A CA 1
ATOM 3871 C C . MET A 1 507 ? 33.632 10.346 13.873 1.00 17.47 507 MET A C 1
ATOM 3872 O O . MET A 1 507 ? 33.492 9.106 14.044 1.00 18.24 507 MET A O 1
ATOM 3877 N N . VAL A 1 508 ? 32.610 11.138 13.545 1.00 16.59 508 VAL A N 1
ATOM 3878 C CA . VAL A 1 508 ? 31.279 10.580 13.326 1.00 16.74 508 VAL A CA 1
ATOM 3879 C C . VAL A 1 508 ? 30.741 11.115 12.025 1.00 15.96 508 VAL A C 1
ATOM 3880 O O . VAL A 1 508 ? 30.765 12.336 11.795 1.00 16.37 508 VAL A O 1
ATOM 3884 N N . GLY A 1 509 ? 30.209 10.209 11.207 1.00 16.98 509 GLY A N 1
ATOM 3885 C CA . GLY A 1 509 ? 29.762 10.573 9.845 1.00 18.33 509 GLY A CA 1
ATOM 3886 C C . GLY A 1 509 ? 29.975 9.392 8.930 1.00 16.58 509 GLY A C 1
ATOM 3887 O O . GLY A 1 509 ? 29.679 8.244 9.294 1.00 16.64 509 GLY A O 1
ATOM 3888 N N . SER A 1 510 ? 30.461 9.646 7.716 1.00 18.74 510 SER A N 1
ATOM 3889 C CA . SER A 1 510 ? 30.694 8.532 6.795 1.00 19.41 510 SER A CA 1
ATOM 3890 C C . SER A 1 510 ? 31.754 9.001 5.786 1.00 21.39 510 SER A C 1
ATOM 3891 O O . SER A 1 510 ? 32.135 10.156 5.794 1.00 21.50 510 SER A O 1
ATOM 3894 N N . VAL A 1 511 ? 32.217 8.122 4.913 1.00 21.63 511 VAL A N 1
ATOM 3895 C CA . VAL A 1 511 ? 33.341 8.485 4.070 1.00 22.55 511 VAL A CA 1
ATOM 3896 C C . VAL A 1 511 ? 32.909 8.862 2.651 1.00 22.56 511 VAL A C 1
ATOM 3897 O O . VAL A 1 511 ? 31.785 8.622 2.250 1.00 23.92 511 VAL A O 1
ATOM 3901 N N . ARG A 1 512 ? 33.801 9.498 1.924 1.00 20.08 512 ARG A N 1
ATOM 3902 C CA . ARG A 1 512 ? 33.733 9.521 0.465 1.00 20.06 512 ARG A CA 1
ATOM 3903 C C . ARG A 1 512 ? 34.786 8.546 -0.015 1.00 20.75 512 ARG A C 1
ATOM 3904 O O . ARG A 1 512 ? 35.966 8.645 0.394 1.00 20.87 512 ARG A O 1
ATOM 3912 N N . LEU A 1 513 ? 34.362 7.620 -0.874 1.00 20.01 513 LEU A N 1
ATOM 3913 C CA . LEU A 1 513 ? 35.236 6.631 -1.494 1.00 21.18 513 LEU A CA 1
ATOM 3914 C C . LEU A 1 513 ? 35.431 7.055 -2.940 1.00 22.48 513 LEU A C 1
ATOM 3915 O O . LEU A 1 513 ? 34.429 7.348 -3.630 1.00 22.03 513 LEU A O 1
ATOM 3920 N N . ARG A 1 514 ? 36.702 7.136 -3.376 1.00 22.30 514 ARG A N 1
ATOM 3921 C CA . ARG A 1 514 ? 37.027 7.274 -4.803 1.00 25.22 514 ARG A CA 1
ATOM 3922 C C . ARG A 1 514 ? 37.670 5.971 -5.259 1.00 24.97 514 ARG A C 1
ATOM 3923 O O . ARG A 1 514 ? 38.572 5.446 -4.600 1.00 25.30 514 ARG A O 1
ATOM 3931 N N . VAL A 1 515 ? 37.178 5.420 -6.358 1.00 26.30 515 VAL A N 1
ATOM 3932 C CA . VAL A 1 515 ? 37.656 4.124 -6.834 1.00 26.11 515 VAL A CA 1
ATOM 3933 C C . VAL A 1 515 ? 37.453 4.004 -8.348 1.00 26.68 515 VAL A C 1
ATOM 3934 O O . VAL A 1 515 ? 36.454 4.467 -8.895 1.00 25.88 515 VAL A O 1
ATOM 3938 N N . SER A 1 516 ? 38.428 3.403 -9.025 1.00 28.57 516 SER A N 1
ATOM 3939 C CA . SER A 1 516 ? 38.302 3.111 -10.457 1.00 30.27 516 SER A CA 1
ATOM 3940 C C . SER A 1 516 ? 38.477 1.635 -10.625 1.00 29.30 516 SER A C 1
ATOM 3941 O O . SER A 1 516 ? 39.365 1.038 -10.017 1.00 32.07 516 SER A O 1
ATOM 3944 N N . GLY A 1 517 ? 37.651 1.026 -11.460 1.00 29.26 517 GLY A N 1
ATOM 3945 C CA . GLY A 1 517 ? 37.742 -0.419 -11.628 1.00 27.43 517 GLY A CA 1
ATOM 3946 C C . GLY A 1 517 ? 36.621 -0.964 -12.483 1.00 29.20 517 GLY A C 1
ATOM 3947 O O . GLY A 1 517 ? 35.757 -0.211 -12.977 1.00 28.44 517 GLY A O 1
ATOM 3948 N N . ASP A 1 518 ? 36.616 -2.277 -12.633 1.00 27.90 518 ASP A N 1
ATOM 3949 C CA . ASP A 1 518 ? 35.630 -2.927 -13.482 1.00 30.44 518 ASP A CA 1
ATOM 3950 C C . ASP A 1 518 ? 34.233 -2.865 -12.888 1.00 30.18 518 ASP A C 1
ATOM 3951 O O . ASP A 1 518 ? 34.079 -2.976 -11.653 1.00 30.14 518 ASP A O 1
ATOM 3956 N N . ALA A 1 519 ? 33.232 -2.656 -13.756 1.00 27.91 519 ALA A N 1
ATOM 3957 C CA . ALA A 1 519 ? 31.810 -2.785 -13.366 1.00 29.61 519 ALA A CA 1
ATOM 3958 C C . ALA A 1 519 ? 31.583 -4.128 -12.650 1.00 28.64 519 ALA A C 1
ATOM 3959 O O . ALA A 1 519 ? 32.070 -5.139 -13.111 1.00 31.42 519 ALA A O 1
ATOM 3961 N N . GLY A 1 520 ? 30.885 -4.135 -11.507 1.00 29.39 520 GLY A N 1
ATOM 3962 C CA . GLY A 1 520 ? 30.647 -5.387 -10.771 1.00 26.93 520 GLY A CA 1
ATOM 3963 C C . GLY A 1 520 ? 31.646 -5.639 -9.641 1.00 28.46 520 GLY A C 1
ATOM 3964 O O . GLY A 1 520 ? 31.460 -6.545 -8.837 1.00 29.46 520 GLY A O 1
ATOM 3965 N N . THR A 1 521 ? 32.730 -4.862 -9.578 1.00 29.75 521 THR A N 1
ATOM 3966 C CA . THR A 1 521 ? 33.686 -4.999 -8.452 1.00 28.10 521 THR A CA 1
ATOM 3967 C C . THR A 1 521 ? 32.981 -4.498 -7.186 1.00 26.03 521 THR A C 1
ATOM 3968 O O . THR A 1 521 ? 32.418 -3.425 -7.205 1.00 24.59 521 THR A O 1
ATOM 3972 N N . THR A 1 522 ? 33.006 -5.288 -6.124 1.00 25.94 522 THR A N 1
ATOM 3973 C CA . THR A 1 522 ? 32.454 -4.852 -4.815 1.00 26.23 522 THR A CA 1
ATOM 3974 C C . THR A 1 522 ? 33.483 -4.469 -3.739 1.00 25.31 522 THR A C 1
ATOM 3975 O O . THR A 1 522 ? 34.279 -5.299 -3.306 1.00 25.83 522 THR A O 1
ATOM 3979 N N . VAL A 1 523 ? 33.426 -3.209 -3.292 1.00 23.02 523 VAL A N 1
ATOM 3980 C CA . VAL A 1 523 ? 34.317 -2.723 -2.232 1.00 22.89 523 VAL A CA 1
ATOM 3981 C C . VAL A 1 523 ? 33.521 -2.680 -0.942 1.00 22.70 523 VAL A C 1
ATOM 3982 O O . VAL A 1 523 ? 32.409 -2.181 -0.928 1.00 22.32 523 VAL A O 1
ATOM 3986 N N . ARG A 1 524 ? 34.124 -3.199 0.111 1.00 21.97 524 ARG A N 1
ATOM 3987 C CA A ARG A 1 524 ? 33.525 -3.175 1.437 0.50 23.40 524 ARG A CA 1
ATOM 3988 C CA B ARG A 1 524 ? 33.531 -3.217 1.440 0.50 23.42 524 ARG A CA 1
ATOM 3989 C C . ARG A 1 524 ? 34.323 -2.262 2.365 1.00 23.20 524 ARG A C 1
ATOM 3990 O O . ARG A 1 524 ? 35.549 -2.264 2.357 1.00 21.75 524 ARG A O 1
ATOM 4005 N N . LEU A 1 525 ? 33.612 -1.461 3.162 1.00 22.47 525 LEU A N 1
ATOM 4006 C CA . LEU A 1 525 ? 34.246 -0.505 4.072 1.00 20.61 525 LEU A CA 1
ATOM 4007 C C . LEU A 1 525 ? 33.709 -0.791 5.441 1.00 20.33 525 LEU A C 1
ATOM 4008 O O . LEU A 1 525 ? 32.534 -0.553 5.687 1.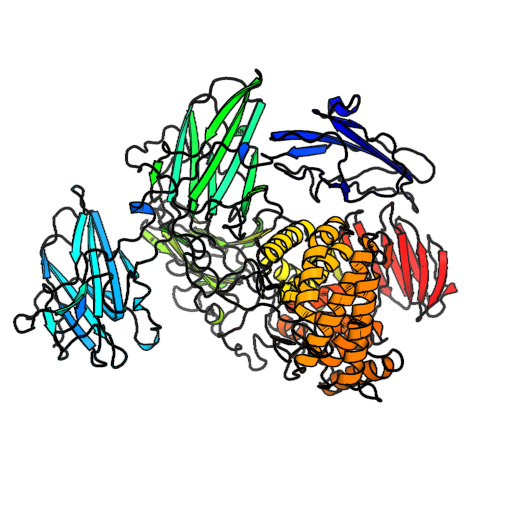00 22.22 525 LEU A O 1
ATOM 4013 N N . ARG A 1 526 ? 34.569 -1.261 6.326 1.00 19.88 526 ARG A N 1
ATOM 4014 C CA . ARG A 1 526 ? 34.215 -1.425 7.738 1.00 20.18 526 ARG A CA 1
ATOM 4015 C C . ARG A 1 526 ? 34.833 -0.288 8.551 1.00 19.84 526 ARG A C 1
ATOM 4016 O O . ARG A 1 526 ? 35.863 0.275 8.182 1.00 20.71 526 A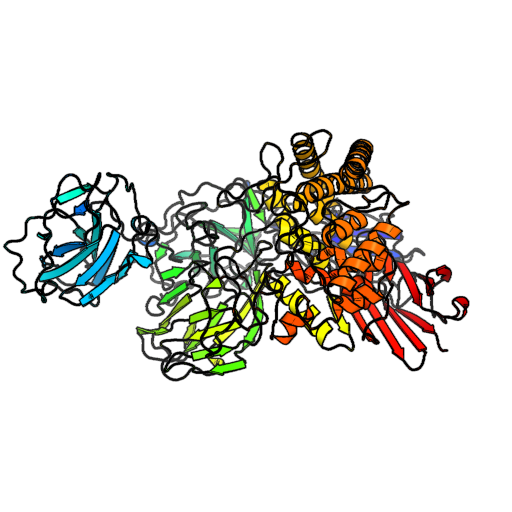RG A O 1
ATOM 4024 N N . HIS A 1 527 ? 34.185 0.070 9.660 1.00 19.61 527 HIS A N 1
ATOM 4025 C CA . HIS A 1 527 ? 34.562 1.245 10.398 1.00 19.73 527 HIS A CA 1
ATOM 4026 C C . HIS A 1 527 ? 34.807 0.871 11.849 1.00 20.18 527 HIS A C 1
ATOM 4027 O O . HIS A 1 527 ? 34.017 0.133 12.440 1.00 22.27 527 HIS A O 1
ATOM 4034 N N . ALA A 1 528 ? 35.917 1.365 12.394 1.00 20.49 528 ALA A N 1
ATOM 4035 C CA . ALA A 1 528 ? 36.333 1.015 13.772 1.00 20.42 528 ALA A CA 1
ATOM 4036 C C . ALA A 1 528 ? 36.890 2.183 14.518 1.00 19.21 528 ALA A C 1
ATOM 4037 O O . ALA A 1 528 ? 37.526 3.065 13.946 1.00 19.45 528 ALA A O 1
ATOM 4039 N N . GLU A 1 529 ? 36.711 2.151 15.838 1.00 20.51 529 GLU A N 1
ATOM 4040 C CA . GLU A 1 529 ? 37.246 3.209 16.695 1.00 22.63 529 GLU A CA 1
ATOM 4041 C C . GLU A 1 529 ? 38.726 2.982 17.050 1.00 23.09 529 GLU A C 1
ATOM 4042 O O . GLU A 1 529 ? 39.451 3.940 17.289 1.00 23.09 529 GLU A O 1
ATOM 4048 N N . VAL A 1 530 ? 39.139 1.717 17.111 1.00 22.72 530 VAL A N 1
ATOM 4049 C CA . VAL A 1 530 ? 40.495 1.324 17.559 1.00 23.73 530 VAL A CA 1
ATOM 4050 C C . VAL A 1 530 ? 41.015 0.136 16.748 1.00 24.78 530 VAL A C 1
ATOM 4051 O O . VAL A 1 530 ? 40.258 -0.479 15.970 1.00 23.66 530 VAL A O 1
ATOM 4055 N N . LEU A 1 531 ? 42.303 -0.179 16.945 1.00 24.49 531 LEU A N 1
ATOM 4056 C CA . LEU A 1 531 ? 42.986 -1.273 16.250 1.00 25.57 531 LEU A CA 1
ATOM 4057 C C . LEU A 1 531 ? 43.431 -2.337 17.226 1.00 28.43 531 LEU A C 1
ATOM 4058 O O . LEU A 1 531 ? 43.602 -2.070 18.428 1.00 28.39 531 LEU A O 1
ATOM 4063 N N . ASN A 1 532 ? 43.582 -3.560 16.733 1.00 29.46 532 ASN A N 1
ATOM 4064 C CA . ASN A 1 532 ? 44.255 -4.614 17.503 1.00 31.22 532 ASN A CA 1
ATOM 4065 C C . ASN A 1 532 ? 45.765 -4.382 17.432 1.00 31.97 532 ASN A C 1
ATOM 4066 O O . ASN A 1 532 ? 46.233 -3.653 16.551 1.00 30.04 532 ASN A O 1
ATOM 4071 N N . PRO A 1 533 ? 46.556 -5.023 18.334 1.00 35.38 533 PRO A N 1
ATOM 4072 C CA . PRO A 1 533 ? 48.016 -4.794 18.248 1.00 34.91 533 PRO A CA 1
ATOM 4073 C C . PRO A 1 533 ? 48.642 -5.167 16.894 1.00 35.54 533 PRO A C 1
ATOM 4074 O O . PRO A 1 533 ? 49.656 -4.590 16.524 1.00 38.97 533 PRO A O 1
ATOM 4078 N N . ASP A 1 534 ? 48.026 -6.068 16.134 1.00 38.25 534 ASP A N 1
ATOM 4079 C CA . ASP A 1 534 ? 48.550 -6.404 14.787 1.00 40.93 534 ASP A CA 1
ATOM 4080 C C . ASP A 1 534 ? 48.244 -5.361 13.693 1.00 39.11 534 ASP A C 1
ATOM 4081 O O . ASP A 1 534 ? 48.724 -5.476 12.556 1.00 39.41 534 ASP A O 1
ATOM 4086 N N . GLY A 1 535 ? 47.451 -4.344 14.029 1.00 35.54 535 GLY A N 1
ATOM 4087 C CA . GLY A 1 535 ? 47.158 -3.284 13.070 1.00 31.43 535 GLY A CA 1
ATOM 4088 C C . GLY A 1 535 ? 45.876 -3.511 12.282 1.00 30.67 535 GLY A C 1
ATOM 4089 O O . GLY A 1 535 ? 45.523 -2.686 11.432 1.00 29.49 535 GLY A O 1
ATOM 4090 N N . THR A 1 536 ? 45.179 -4.614 12.562 1.00 29.10 536 THR A N 1
ATOM 4091 C CA . THR A 1 536 ? 43.838 -4.868 11.983 1.00 27.77 536 THR A CA 1
ATOM 4092 C C . THR A 1 536 ? 42.789 -4.130 12.831 1.00 26.61 536 THR A C 1
ATOM 4093 O O . THR A 1 536 ? 43.037 -3.861 14.018 1.00 23.83 536 THR A O 1
ATOM 4097 N N . ILE A 1 537 ? 41.629 -3.828 12.236 1.00 25.23 537 ILE A N 1
ATOM 4098 C CA . ILE A 1 537 ? 40.563 -3.143 12.983 1.00 24.62 537 ILE A CA 1
ATOM 4099 C C . ILE A 1 537 ? 39.887 -4.020 14.028 1.00 24.61 537 ILE A C 1
ATOM 4100 O O . ILE A 1 537 ? 39.732 -5.242 13.856 1.00 23.26 537 ILE A O 1
ATOM 4105 N N . TYR A 1 538 ? 39.545 -3.391 15.152 1.00 23.13 538 TYR A N 1
ATOM 4106 C CA . TYR A 1 538 ? 38.844 -4.045 16.230 1.00 24.04 538 TYR A CA 1
ATOM 4107 C C . TYR A 1 538 ? 37.416 -3.535 16.218 1.00 24.71 538 TYR A C 1
ATOM 4108 O O . TYR A 1 538 ? 37.206 -2.320 16.303 1.00 25.07 538 TYR A O 1
ATOM 4117 N N . THR A 1 539 ? 36.453 -4.451 16.137 1.00 24.92 539 THR A N 1
ATOM 4118 C CA . THR A 1 539 ? 35.037 -4.069 16.015 1.00 26.87 539 THR A CA 1
ATOM 4119 C C . THR A 1 539 ? 34.143 -4.761 17.044 1.00 24.62 539 THR A C 1
ATOM 4120 O O . THR A 1 539 ? 32.948 -4.523 17.066 1.00 23.59 539 THR A O 1
ATOM 4124 N N . ALA A 1 540 ? 34.706 -5.610 17.905 1.00 25.94 540 ALA A N 1
ATOM 4125 C CA . ALA A 1 540 ? 33.887 -6.350 18.874 1.00 24.03 540 ALA A CA 1
ATOM 4126 C C . ALA A 1 540 ? 33.017 -5.449 19.775 1.00 23.17 540 ALA A C 1
ATOM 4127 O O . ALA A 1 540 ? 31.898 -5.827 20.170 1.00 23.67 540 ALA A O 1
ATOM 4129 N N . ASN A 1 541 ? 33.515 -4.255 20.075 1.00 23.67 541 ASN A N 1
ATOM 4130 C CA . ASN A 1 541 ? 32.784 -3.321 20.967 1.00 24.73 541 ASN A CA 1
ATOM 4131 C C . ASN A 1 541 ? 31.552 -2.689 20.293 1.00 23.99 541 ASN A C 1
ATOM 4132 O O . ASN A 1 541 ? 30.721 -2.048 20.952 1.00 21.61 541 ASN A O 1
ATOM 4137 N N . LEU A 1 542 ? 31.455 -2.862 18.963 1.00 22.59 542 LEU A N 1
ATOM 4138 C CA . LEU A 1 542 ? 30.314 -2.364 18.217 1.00 21.80 542 LEU A CA 1
ATOM 4139 C C . LEU A 1 542 ? 29.087 -3.269 18.389 1.00 23.27 542 LEU A C 1
ATOM 4140 O O . LEU A 1 542 ? 27.962 -2.869 18.050 1.00 22.97 542 LEU A O 1
ATOM 4145 N N . ARG A 1 543 ? 29.302 -4.479 18.929 1.00 22.51 543 ARG A N 1
ATOM 4146 C CA . ARG A 1 543 ? 28.271 -5.437 19.187 1.00 21.60 543 ARG A CA 1
ATOM 4147 C C . ARG A 1 543 ? 27.509 -5.746 17.889 1.00 24.78 543 ARG A C 1
ATOM 4148 O O . ARG A 1 543 ? 28.131 -6.086 16.888 1.00 22.64 543 ARG A O 1
ATOM 4156 N N . SER A 1 544 ? 26.194 -5.585 17.870 1.00 23.12 544 SER A N 1
ATOM 4157 C CA . SER A 1 544 ? 25.428 -5.935 16.669 1.00 24.64 544 SER A CA 1
ATOM 4158 C C . SER A 1 544 ? 25.488 -4.943 15.503 1.00 25.23 544 SER A C 1
ATOM 4159 O O . SER A 1 544 ? 25.049 -5.280 14.405 1.00 26.15 544 SER A O 1
ATOM 4162 N N . ALA A 1 545 ? 26.032 -3.742 15.710 1.00 23.71 545 ALA A N 1
ATOM 4163 C CA . ALA A 1 545 ? 26.145 -2.761 14.615 1.00 23.82 545 ALA A CA 1
ATOM 4164 C C . ALA A 1 545 ? 27.261 -3.148 13.618 1.00 23.31 545 ALA A C 1
ATOM 4165 O O . ALA A 1 545 ? 28.444 -3.041 13.937 1.00 26.07 545 ALA A O 1
ATOM 4167 N N . ALA A 1 546 ? 26.903 -3.587 12.409 1.00 23.57 546 ALA A N 1
ATOM 4168 C CA . ALA A 1 546 ? 27.927 -3.949 11.432 1.00 22.56 546 ALA A CA 1
ATOM 4169 C C . ALA A 1 546 ? 28.799 -2.755 11.011 1.00 22.25 546 ALA A C 1
ATOM 4170 O O . ALA A 1 546 ? 30.009 -2.910 10.791 1.00 23.53 546 ALA A O 1
ATOM 4172 N N . ALA A 1 547 ? 28.192 -1.561 10.924 1.00 21.64 547 ALA A N 1
ATOM 4173 C CA . ALA A 1 547 ? 28.869 -0.330 10.469 1.00 21.26 547 ALA A CA 1
ATOM 4174 C C . ALA A 1 547 ? 29.706 -0.582 9.194 1.00 19.88 547 ALA A C 1
ATOM 4175 O O . ALA A 1 547 ? 30.872 -0.189 9.102 1.00 19.63 547 ALA A O 1
ATOM 4177 N N . THR A 1 548 ? 29.074 -1.242 8.239 1.00 20.12 548 THR A N 1
ATOM 4178 C CA . THR A 1 548 ? 29.721 -1.602 6.970 1.00 20.11 548 THR A CA 1
ATOM 4179 C C . THR A 1 548 ? 28.983 -1.027 5.786 1.00 20.10 548 THR A C 1
ATOM 4180 O O . THR A 1 548 ? 27.773 -1.242 5.623 1.00 21.59 548 THR A O 1
ATOM 4184 N N . ASP A 1 549 ? 29.720 -0.314 4.936 1.00 20.13 549 ASP A N 1
ATOM 4185 C CA . ASP A 1 549 ? 29.144 0.206 3.684 1.00 21.03 549 ASP A CA 1
ATOM 4186 C C . ASP A 1 549 ? 29.764 -0.555 2.520 1.00 21.67 549 ASP A C 1
ATOM 4187 O O . ASP A 1 549 ? 30.974 -0.838 2.528 1.00 21.11 549 ASP A O 1
ATOM 4192 N N . THR A 1 550 ? 28.934 -0.890 1.532 1.00 22.20 550 THR A N 1
ATOM 4193 C CA . THR A 1 550 ? 29.334 -1.771 0.452 1.00 22.55 550 THR A CA 1
ATOM 4194 C C . THR A 1 550 ? 29.018 -1.018 -0.826 1.00 22.38 550 THR A C 1
ATOM 4195 O O . THR A 1 550 ? 27.928 -0.448 -0.958 1.00 22.46 550 THR A O 1
ATOM 4199 N N . TYR A 1 551 ? 29.970 -0.979 -1.765 1.00 22.18 551 TYR A N 1
ATOM 4200 C CA . TYR A 1 551 ? 29.759 -0.267 -3.010 1.00 21.48 551 TYR A CA 1
ATOM 4201 C C . TYR A 1 551 ? 30.157 -1.149 -4.183 1.00 22.30 551 TYR A C 1
ATOM 4202 O O . TYR A 1 551 ? 31.260 -1.647 -4.208 1.00 23.73 551 TYR A O 1
ATOM 4211 N N . THR A 1 552 ? 29.254 -1.312 -5.148 1.00 22.30 552 THR A N 1
ATOM 4212 C CA . THR A 1 552 ? 29.532 -2.112 -6.344 1.00 23.59 552 THR A CA 1
ATOM 4213 C C . THR A 1 552 ? 29.703 -1.151 -7.516 1.00 24.54 552 THR A C 1
ATOM 4214 O O . THR A 1 552 ? 28.854 -0.320 -7.763 1.00 24.07 552 THR A O 1
ATOM 4218 N N . LEU A 1 553 ? 30.818 -1.268 -8.229 1.00 23.14 553 LEU A N 1
ATOM 4219 C CA . LEU A 1 553 ? 31.185 -0.311 -9.279 1.00 25.19 553 LEU A CA 1
ATOM 4220 C C . LEU A 1 553 ? 30.358 -0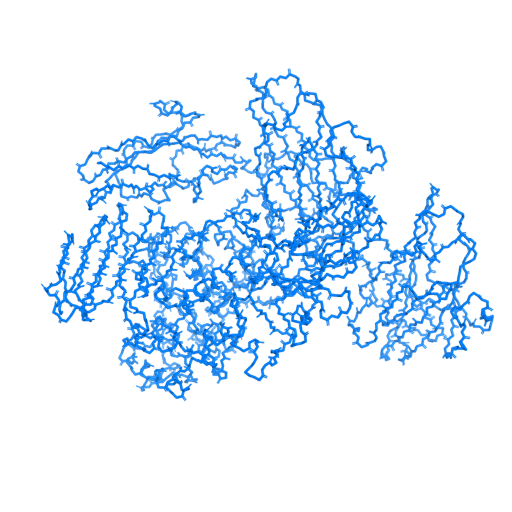.434 -10.554 1.00 24.17 553 LEU A C 1
ATOM 4221 O O . LEU A 1 553 ? 29.910 -1.530 -10.895 1.00 25.55 553 LEU A O 1
ATOM 4226 N N . LYS A 1 554 ? 30.175 0.698 -11.236 1.00 26.59 554 LYS A N 1
ATOM 4227 C CA . LYS A 1 554 ? 29.547 0.710 -12.578 1.00 28.02 554 LYS A CA 1
ATOM 4228 C C . LYS A 1 554 ? 30.589 0.696 -13.724 1.00 29.52 554 LYS A C 1
ATOM 4229 O O . LYS A 1 554 ? 30.218 0.638 -14.892 1.00 31.17 554 LYS A O 1
ATOM 4235 N N . GLY A 1 555 ? 31.878 0.763 -13.377 1.00 32.71 555 GLY A N 1
ATOM 4236 C CA . GLY A 1 555 ? 32.984 0.767 -14.360 1.00 32.58 555 GLY A CA 1
ATOM 4237 C C . GLY A 1 555 ? 33.066 2.023 -15.177 1.00 35.23 555 GLY A C 1
ATOM 4238 O O . GLY A 1 555 ? 33.192 1.969 -16.403 1.00 38.33 555 GLY A O 1
ATOM 4239 N N . GLN A 1 556 ? 33.016 3.166 -14.511 1.00 36.96 556 GLN A N 1
ATOM 4240 C CA . GLN A 1 556 ? 32.905 4.429 -15.205 1.00 41.66 556 GLN A CA 1
ATOM 4241 C C . GLN A 1 556 ? 33.857 5.462 -14.625 1.00 39.60 556 GLN A C 1
ATOM 4242 O O . GLN A 1 556 ? 33.429 6.338 -13.874 1.00 41.75 556 GLN A O 1
ATOM 4248 N N . GLY A 1 557 ? 35.145 5.356 -14.970 1.00 40.93 557 GLY A N 1
ATOM 4249 C CA . GLY A 1 557 ? 36.142 6.363 -14.582 1.00 39.54 557 GLY A CA 1
ATOM 4250 C C . GLY A 1 557 ? 36.424 6.385 -13.089 1.00 34.42 557 GLY A C 1
ATOM 4251 O O . GLY A 1 557 ? 36.406 5.354 -12.467 1.00 36.20 557 GLY A O 1
ATOM 4252 N N . GLU A 1 558 ? 36.712 7.558 -12.526 1.00 37.66 558 GLU A N 1
ATOM 4253 C CA . GLU A 1 558 ? 37.009 7.657 -11.093 1.00 35.82 558 GLU A CA 1
ATOM 4254 C C . GLU A 1 558 ? 35.697 7.842 -10.317 1.00 36.16 558 GLU A C 1
ATOM 4255 O O . GLU A 1 558 ? 35.278 8.981 -10.031 1.00 32.92 558 GLU A O 1
ATOM 4261 N N . GLU A 1 559 ? 35.073 6.715 -9.967 1.00 30.79 559 GLU A N 1
ATOM 4262 C CA . GLU A 1 559 ? 33.776 6.711 -9.285 1.00 29.32 559 GLU A CA 1
ATOM 4263 C C . GLU A 1 559 ? 33.828 7.349 -7.901 1.00 29.69 559 GLU A C 1
ATOM 4264 O O . GLU A 1 559 ? 34.869 7.335 -7.257 1.00 29.38 559 GLU A O 1
ATOM 4270 N N . THR A 1 560 ? 32.713 7.944 -7.471 1.00 28.26 560 THR A N 1
ATOM 4271 C CA . THR A 1 560 ? 32.656 8.607 -6.160 1.00 27.25 560 THR A CA 1
ATOM 4272 C C . THR A 1 560 ? 31.481 8.015 -5.440 1.00 25.25 560 THR A C 1
ATOM 4273 O O . THR A 1 560 ? 30.388 8.053 -5.989 1.00 26.04 560 THR A O 1
ATOM 4277 N N . TYR A 1 561 ? 31.697 7.459 -4.244 1.00 20.89 561 TYR A N 1
ATOM 4278 C CA . TYR A 1 561 ? 30.572 6.938 -3.454 1.00 20.81 561 TYR A CA 1
ATOM 4279 C C . TYR A 1 561 ? 30.513 7.676 -2.118 1.00 21.71 561 TYR A C 1
ATOM 4280 O O . TYR A 1 561 ? 31.524 7.740 -1.395 1.00 20.22 561 TYR A O 1
ATOM 4289 N N . GLU A 1 562 ? 29.337 8.227 -1.793 1.00 20.81 562 GLU A N 1
ATOM 4290 C CA . GLU A 1 562 ? 29.151 8.916 -0.518 1.00 21.77 562 GLU A CA 1
ATOM 4291 C C . GLU A 1 562 ? 27.855 8.403 0.094 1.00 20.99 562 GLU A C 1
ATOM 4292 O O . GLU A 1 562 ? 26.792 8.711 -0.422 1.00 22.44 562 GLU A O 1
ATOM 4298 N N . PRO A 1 563 ? 27.928 7.632 1.180 1.00 19.79 563 PRO A N 1
ATOM 4299 C CA . PRO A 1 563 ? 26.657 7.155 1.783 1.00 19.65 563 PRO A CA 1
ATOM 4300 C C . PRO A 1 563 ? 25.713 8.301 2.170 1.00 19.08 563 PRO A C 1
ATOM 4301 O O . PRO A 1 563 ? 26.168 9.432 2.436 1.00 21.89 563 PRO A O 1
ATOM 4305 N N . ARG A 1 564 ? 24.410 8.029 2.214 1.00 18.99 564 ARG A N 1
ATOM 4306 C CA . ARG A 1 564 ? 23.447 9.085 2.578 1.00 20.02 564 ARG A CA 1
ATOM 4307 C C . ARG A 1 564 ? 22.646 8.751 3.852 1.00 17.97 564 ARG A C 1
ATOM 4308 O O . ARG A 1 564 ? 22.233 9.651 4.570 1.00 17.96 564 ARG A O 1
ATOM 4316 N N . PHE A 1 565 ? 22.374 7.474 4.078 1.00 17.90 565 PHE A N 1
ATOM 4317 C CA . PHE A 1 565 ? 21.369 7.099 5.089 1.00 18.72 565 PHE A CA 1
ATOM 4318 C C . PHE A 1 565 ? 21.909 6.220 6.191 1.00 18.05 565 PHE A C 1
ATOM 4319 O O . PHE A 1 565 ? 21.210 5.327 6.747 1.00 19.50 565 PHE A O 1
ATOM 4327 N N . THR A 1 566 ? 23.173 6.456 6.505 1.00 18.21 566 THR A N 1
ATOM 4328 C CA . THR A 1 566 ? 23.807 5.723 7.614 1.00 17.89 566 THR A CA 1
ATOM 4329 C C . THR A 1 566 ? 24.826 6.669 8.226 1.00 16.65 566 THR A C 1
ATOM 4330 O O . THR A 1 566 ? 25.130 7.700 7.649 1.00 17.39 566 THR A O 1
ATOM 4334 N N . PHE A 1 567 ? 25.319 6.339 9.415 1.00 16.45 567 PHE A N 1
ATOM 4335 C CA . PHE A 1 567 ? 26.490 7.030 9.967 1.00 17.40 567 PHE A CA 1
ATOM 4336 C C . PHE A 1 567 ? 27.225 6.104 10.894 1.00 16.48 567 PHE A C 1
ATOM 4337 O O . PHE A 1 567 ? 26.621 5.175 11.423 1.00 16.84 567 PHE A O 1
ATOM 4345 N N . HIS A 1 568 ? 28.526 6.346 11.072 1.00 16.47 568 HIS A N 1
ATOM 4346 C CA . HIS A 1 568 ? 29.332 5.482 11.935 1.00 17.44 568 HIS A CA 1
ATOM 4347 C C . HIS A 1 568 ? 30.235 6.351 12.801 1.00 16.31 568 HIS A C 1
ATOM 4348 O O . HIS A 1 568 ? 30.516 7.518 12.481 1.00 17.86 568 HIS A O 1
ATOM 4355 N N . GLY A 1 569 ? 30.705 5.763 13.889 1.00 17.40 569 GLY A N 1
ATOM 4356 C CA . GLY A 1 569 ? 31.725 6.381 14.754 1.00 17.53 569 GLY A CA 1
ATOM 4357 C C . GLY A 1 569 ? 33.029 5.603 14.588 1.00 17.79 569 GLY A C 1
ATOM 4358 O O . GLY A 1 569 ? 33.061 4.385 14.796 1.00 19.64 569 GLY A O 1
ATOM 4359 N N . PHE A 1 570 ? 34.089 6.289 14.179 1.00 18.15 570 PHE A N 1
ATOM 4360 C CA . PHE A 1 570 ? 35.316 5.589 13.742 1.00 18.94 570 PHE A CA 1
ATOM 4361 C C . PHE A 1 570 ? 36.464 6.537 13.573 1.00 18.78 570 PHE A C 1
ATOM 4362 O O . PHE A 1 570 ? 36.268 7.737 13.285 1.00 18.32 570 PHE A O 1
ATOM 4370 N N . ARG A 1 571 ? 37.661 5.970 13.726 1.00 18.87 571 ARG A N 1
ATOM 4371 C CA . ARG A 1 571 ? 38.916 6.609 13.334 1.00 20.05 571 ARG A CA 1
ATOM 4372 C C . ARG A 1 571 ? 39.553 5.853 12.158 1.00 19.04 571 ARG A C 1
ATOM 4373 O O . ARG A 1 571 ? 40.304 6.427 11.354 1.00 21.25 571 ARG A O 1
ATOM 4381 N N . TYR A 1 572 ? 39.259 4.569 12.063 1.00 20.06 572 TYR A N 1
ATOM 4382 C CA . TYR A 1 572 ? 39.902 3.715 11.044 1.00 20.38 572 TYR A CA 1
ATOM 4383 C C . TYR A 1 572 ? 38.864 3.135 10.101 1.00 20.69 572 TYR A C 1
ATOM 4384 O O . TYR A 1 572 ? 37.764 2.761 10.531 1.00 20.27 572 TYR A O 1
ATOM 4393 N N . VAL A 1 573 ? 39.235 3.053 8.821 1.00 20.07 573 VAL A N 1
ATOM 4394 C CA . VAL A 1 573 ? 38.409 2.421 7.789 1.00 21.92 573 VAL A CA 1
ATOM 4395 C C . VAL A 1 573 ? 39.186 1.249 7.181 1.00 21.89 573 VAL A C 1
ATOM 4396 O O . VAL A 1 573 ? 40.291 1.444 6.661 1.00 22.40 573 VAL A O 1
ATOM 4400 N N . GLU A 1 574 ? 38.599 0.058 7.258 1.00 21.94 574 GLU A N 1
ATOM 4401 C CA . GLU A 1 574 ? 39.112 -1.146 6.600 1.00 24.11 574 GLU A CA 1
ATOM 4402 C C . GLU A 1 574 ? 38.465 -1.327 5.230 1.00 24.24 574 GLU A C 1
ATOM 4403 O O . GLU A 1 574 ? 37.245 -1.370 5.107 1.00 23.49 574 GLU A O 1
ATOM 4409 N N . VAL A 1 575 ? 39.298 -1.453 4.217 1.00 22.98 575 VAL A N 1
ATOM 4410 C CA . VAL A 1 575 ? 38.855 -1.459 2.818 1.00 24.19 575 VAL A CA 1
ATOM 4411 C C . VAL A 1 575 ? 39.233 -2.843 2.285 1.00 25.83 575 VAL A C 1
ATOM 4412 O O . VAL A 1 575 ? 40.417 -3.209 2.323 1.00 22.05 575 VAL A O 1
ATOM 4416 N N . THR A 1 576 ? 38.234 -3.635 1.867 1.00 25.46 576 THR A N 1
ATOM 4417 C CA . THR A 1 576 ? 38.479 -4.905 1.178 1.00 28.20 576 THR A CA 1
ATOM 4418 C C . THR A 1 576 ? 37.809 -4.890 -0.208 1.00 28.12 576 THR A C 1
ATOM 4419 O O . THR A 1 576 ? 36.825 -4.182 -0.421 1.00 27.31 576 THR A O 1
ATOM 4423 N N . GLY A 1 577 ? 38.347 -5.652 -1.157 1.00 29.15 577 GLY A N 1
ATOM 4424 C CA . GLY A 1 577 ? 37.800 -5.665 -2.522 1.00 25.06 577 GLY A CA 1
ATOM 4425 C C . GLY A 1 577 ? 38.197 -4.524 -3.428 1.00 28.51 577 GLY A C 1
ATOM 4426 O O . GLY A 1 577 ? 37.698 -4.445 -4.567 1.00 26.24 577 GLY A O 1
ATOM 4427 N N . PHE A 1 578 ? 39.080 -3.639 -2.949 1.00 26.16 578 PHE A N 1
ATOM 4428 C CA . PHE A 1 578 ? 39.558 -2.512 -3.733 1.00 29.73 578 PHE A CA 1
ATOM 4429 C C . PHE A 1 578 ? 40.343 -3.057 -4.935 1.00 31.86 578 PHE A C 1
ATOM 4430 O O . PHE A 1 578 ? 41.107 -4.017 -4.789 1.00 32.79 578 PHE A O 1
ATOM 4438 N N . PRO A 1 579 ? 40.124 -2.488 -6.124 1.00 32.84 579 PRO A N 1
ATOM 4439 C CA . PRO A 1 579 ? 40.962 -2.946 -7.240 1.00 36.89 579 PRO A CA 1
ATOM 4440 C C . PRO A 1 579 ? 42.318 -2.244 -7.210 1.00 37.16 579 PRO A C 1
ATOM 4441 O O . PRO A 1 579 ? 42.409 -1.038 -7.463 1.00 39.69 579 PRO A O 1
ATOM 4445 N N . GLY A 1 580 ? 43.369 -2.985 -6.884 1.00 39.59 580 GLY A N 1
ATOM 4446 C CA . GLY A 1 580 ? 44.680 -2.377 -6.755 1.00 39.83 580 GLY A CA 1
ATOM 4447 C C . GLY A 1 580 ? 44.891 -1.937 -5.327 1.00 39.51 580 GLY A C 1
ATOM 4448 O O . GLY A 1 580 ? 44.386 -2.561 -4.401 1.00 42.20 580 GLY A O 1
ATOM 4449 N N . LYS A 1 581 ? 45.627 -0.853 -5.145 1.00 43.16 581 LYS A N 1
ATOM 4450 C CA . LYS A 1 581 ? 45.973 -0.413 -3.800 1.00 41.57 581 LYS A CA 1
ATOM 4451 C C . LYS A 1 581 ? 45.351 0.939 -3.511 1.00 39.20 581 LYS A C 1
ATOM 4452 O O . LYS A 1 581 ? 45.602 1.905 -4.231 1.00 37.48 581 LYS A O 1
ATOM 4458 N N . PRO A 1 582 ? 44.520 1.020 -2.453 1.00 35.53 582 PRO A N 1
ATOM 4459 C CA . PRO A 1 582 ? 44.041 2.357 -2.096 1.00 35.58 582 PRO A CA 1
ATOM 4460 C C . PRO A 1 582 ? 45.181 3.285 -1.683 1.00 34.41 582 PRO A C 1
ATOM 4461 O O . PRO A 1 582 ? 46.176 2.840 -1.127 1.00 34.33 582 PRO A O 1
ATOM 4465 N N . SER A 1 583 ? 45.029 4.564 -1.970 1.00 33.74 583 SER A N 1
ATOM 4466 C CA . SER A 1 583 ? 45.952 5.567 -1.484 1.00 35.14 583 SER A CA 1
ATOM 4467 C C . SER A 1 583 ? 45.180 6.422 -0.496 1.00 36.07 583 SER A C 1
ATOM 4468 O O . SER A 1 583 ? 43.976 6.180 -0.259 1.00 34.37 583 SER A O 1
ATOM 4471 N N . THR A 1 584 ? 45.850 7.406 0.092 1.00 34.59 584 THR A N 1
ATOM 4472 C CA . THR A 1 584 ? 45.196 8.267 1.073 1.00 34.98 584 THR A CA 1
ATOM 4473 C C . THR A 1 584 ? 44.028 9.033 0.445 1.00 34.99 584 THR A C 1
ATOM 4474 O O . THR A 1 584 ? 43.089 9.415 1.152 1.00 35.80 584 THR A O 1
ATOM 4478 N N . THR A 1 585 ? 44.070 9.258 -0.868 1.00 31.75 585 THR A N 1
ATOM 4479 C CA . THR A 1 585 ? 42.998 10.005 -1.508 1.00 31.18 585 THR A CA 1
ATOM 4480 C C . THR A 1 585 ? 41.737 9.145 -1.706 1.00 27.54 585 THR A C 1
ATOM 4481 O O . THR A 1 585 ? 40.682 9.687 -2.002 1.00 28.08 585 THR A O 1
ATOM 4485 N N . SER A 1 586 ? 41.836 7.834 -1.522 1.00 25.03 586 SER A N 1
ATOM 4486 C CA . SER A 1 586 ? 40.695 6.942 -1.788 1.00 26.67 586 SER A CA 1
ATOM 4487 C C . SER A 1 586 ? 39.542 7.093 -0.784 1.00 25.53 586 SER A C 1
ATOM 4488 O O . SER A 1 586 ? 38.406 6.743 -1.096 1.00 26.74 586 SER A O 1
ATOM 4491 N N . VAL A 1 587 ? 39.870 7.537 0.423 1.00 22.87 587 VAL A N 1
ATOM 4492 C CA . VAL A 1 587 ? 38.902 7.601 1.535 1.00 24.14 587 VAL A CA 1
ATOM 4493 C C . VAL A 1 587 ? 39.064 8.935 2.282 1.00 22.73 587 VAL A C 1
ATOM 4494 O O . VAL A 1 587 ? 40.163 9.302 2.714 1.00 24.31 587 VAL A O 1
ATOM 4498 N N . THR A 1 588 ? 37.960 9.666 2.445 1.00 21.58 588 THR A N 1
ATOM 4499 C CA . THR A 1 588 ? 37.977 10.941 3.176 1.00 22.61 588 THR A CA 1
ATOM 4500 C C . THR A 1 588 ? 36.792 10.890 4.123 1.00 22.09 588 THR A C 1
ATOM 4501 O O . THR A 1 588 ? 35.697 10.595 3.679 1.00 21.82 588 THR A O 1
ATOM 4505 N N . GLY A 1 589 ? 37.006 11.164 5.406 1.00 20.82 589 GLY A N 1
ATOM 4506 C CA . GLY A 1 589 ? 35.872 11.197 6.331 1.00 18.95 589 GLY A CA 1
ATOM 4507 C C . GLY A 1 589 ? 35.071 12.472 6.192 1.00 20.38 589 GLY A C 1
ATOM 4508 O O . GLY A 1 589 ? 35.637 13.564 5.993 1.00 21.26 589 GLY A O 1
ATOM 4509 N N . ARG A 1 590 ? 33.735 12.362 6.301 1.00 19.36 590 ARG A N 1
ATOM 4510 C CA . ARG A 1 590 ? 32.883 13.547 6.260 1.00 18.03 590 ARG A CA 1
ATOM 4511 C C . ARG A 1 590 ? 32.240 13.634 7.632 1.00 18.40 590 ARG A C 1
ATOM 4512 O O . ARG A 1 590 ? 31.416 12.803 7.975 1.00 17.89 590 ARG A O 1
ATOM 4520 N N . VAL A 1 591 ? 32.691 14.598 8.418 1.00 17.06 591 VAL A N 1
ATOM 4521 C CA . VAL A 1 591 ? 32.264 14.762 9.823 1.00 16.79 591 VAL A CA 1
ATOM 4522 C C . VAL A 1 591 ? 30.885 15.444 9.841 1.00 17.57 591 VAL A C 1
ATOM 4523 O O . VAL A 1 591 ? 30.753 16.561 9.333 1.00 18.71 591 VAL A O 1
ATOM 4527 N N . MET A 1 592 ? 29.887 14.771 10.428 1.00 18.08 592 MET A N 1
ATOM 4528 C CA . MET A 1 592 ? 28.510 15.254 10.465 1.00 18.31 592 MET A CA 1
ATOM 4529 C C . MET A 1 592 ? 28.021 15.467 11.876 1.00 17.48 592 MET A C 1
ATOM 4530 O O . MET A 1 592 ? 28.235 14.609 12.711 1.00 17.92 592 MET A O 1
ATOM 4535 N N . HIS A 1 593 ? 27.346 16.595 12.111 1.00 17.45 593 HIS A N 1
ATOM 4536 C CA . HIS A 1 593 ? 26.698 16.866 13.417 1.00 16.62 593 HIS A CA 1
ATOM 4537 C C . HIS A 1 593 ? 25.725 18.010 13.269 1.00 17.10 593 HIS A C 1
ATOM 4538 O O . HIS A 1 593 ? 25.589 18.599 12.185 1.00 15.06 593 HIS A O 1
ATOM 4545 N N . THR A 1 594 ? 24.997 18.305 14.346 1.00 15.76 594 THR A N 1
ATOM 4546 C CA . THR A 1 594 ? 24.135 19.475 14.342 1.00 17.26 594 THR A CA 1
ATOM 4547 C C . THR A 1 594 ? 24.844 20.763 13.868 1.00 17.60 594 THR A C 1
ATOM 4548 O O . THR A 1 594 ? 26.010 21.024 14.214 1.00 17.31 594 THR A O 1
ATOM 4552 N N . SER A 1 595 ? 24.139 21.569 13.068 1.00 18.34 595 SER A N 1
ATOM 4553 C CA . SER A 1 595 ? 24.727 22.785 12.511 1.00 18.77 595 SER A CA 1
ATOM 4554 C C . SER A 1 595 ? 24.635 23.860 13.555 1.00 20.69 595 SER A C 1
ATOM 4555 O O . SER A 1 595 ? 23.694 24.659 13.563 1.00 22.39 595 SER A O 1
ATOM 4558 N N . ALA A 1 596 ? 25.587 23.843 14.487 1.00 20.12 596 ALA A N 1
ATOM 4559 C CA . ALA A 1 596 ? 25.697 24.881 15.506 1.00 20.61 596 ALA A CA 1
ATOM 4560 C C . ALA A 1 596 ? 27.161 25.256 15.582 1.00 20.53 596 ALA A C 1
ATOM 4561 O O . ALA A 1 596 ? 28.018 24.393 15.383 1.00 24.44 596 ALA A O 1
ATOM 4563 N N . PRO A 1 597 ? 27.467 26.544 15.834 1.00 19.91 597 PRO A N 1
ATOM 4564 C CA . PRO A 1 597 ? 28.858 26.986 15.884 1.00 20.14 597 PRO A CA 1
ATOM 4565 C C . PRO A 1 597 ? 29.585 26.498 17.139 1.00 20.72 597 PRO A C 1
ATOM 4566 O O . PRO A 1 597 ? 28.955 26.263 18.180 1.00 19.50 597 PRO A O 1
ATOM 4570 N N . PHE A 1 598 ? 30.908 26.339 17.029 1.00 21.79 598 PHE A N 1
ATOM 4571 C CA . PHE A 1 598 ? 31.736 26.146 18.222 1.00 20.98 598 PHE A CA 1
ATOM 4572 C C . PHE A 1 598 ? 31.920 27.494 18.900 1.00 20.87 598 PHE A C 1
ATOM 4573 O O . PHE A 1 598 ? 32.072 28.506 18.242 1.00 22.26 598 PHE A O 1
ATOM 4581 N N . THR A 1 599 ? 31.866 27.514 20.226 1.00 21.19 599 THR A N 1
ATOM 4582 C CA . THR A 1 599 ? 31.771 28.790 20.919 1.00 20.69 599 THR A CA 1
ATOM 4583 C C . THR A 1 599 ? 32.825 28.962 22.014 1.00 21.88 599 THR A C 1
ATOM 4584 O O . THR A 1 599 ? 32.727 29.889 22.826 1.00 20.49 599 THR A O 1
ATOM 4588 N N . PHE A 1 600 ? 33.837 28.101 22.046 1.00 22.44 600 PHE A N 1
ATOM 4589 C CA . PHE A 1 600 ? 34.898 28.271 23.039 1.00 23.76 600 PHE A CA 1
ATOM 4590 C C . PHE A 1 600 ? 36.269 27.930 22.502 1.00 26.14 600 PHE A C 1
ATOM 4591 O O . PHE A 1 600 ? 36.555 26.759 22.214 1.00 27.54 600 PHE A O 1
ATOM 4599 N N . GLU A 1 601 ? 37.115 28.950 22.379 1.00 24.98 601 GLU A N 1
ATOM 4600 C CA . GLU A 1 601 ? 38.521 28.750 21.994 1.00 29.95 601 GLU A CA 1
ATOM 4601 C C . GLU A 1 601 ? 39.351 28.728 23.269 1.00 28.19 601 GLU A C 1
ATOM 4602 O O . GLU A 1 601 ? 39.225 29.629 24.089 1.00 26.93 601 GLU A O 1
ATOM 4608 N N . PHE A 1 602 ? 40.198 27.715 23.425 1.00 27.40 602 PHE A N 1
ATOM 4609 C CA . PHE A 1 602 ? 40.948 27.509 24.659 1.00 25.32 602 PHE A CA 1
ATOM 4610 C C . PHE A 1 602 ? 42.343 27.047 24.285 1.00 26.31 602 PHE A C 1
ATOM 4611 O O . PHE A 1 602 ? 42.487 26.094 23.508 1.00 21.47 602 PHE A O 1
ATOM 4619 N N . GLU A 1 603 ? 43.365 27.713 24.845 1.00 26.53 603 GLU A N 1
ATOM 4620 C CA . GLU A 1 603 ? 44.755 27.331 24.602 1.00 28.84 603 GLU A CA 1
ATOM 4621 C C . GLU A 1 603 ? 45.610 27.670 25.812 1.00 30.16 603 GLU A C 1
ATOM 4622 O O . GLU A 1 603 ? 45.511 28.768 26.359 1.00 28.69 603 GLU A O 1
ATOM 4628 N N . THR A 1 604 ? 46.430 26.709 26.225 1.00 29.64 604 THR A N 1
ATOM 4629 C CA . THR A 1 604 ? 47.367 26.885 27.344 1.00 30.59 604 THR A CA 1
ATOM 4630 C C . THR A 1 604 ? 48.786 26.605 26.842 1.00 32.81 604 THR A C 1
ATOM 4631 O O . THR A 1 604 ? 48.971 26.185 25.687 1.00 28.53 604 THR A O 1
ATOM 4635 N N . ASN A 1 605 ? 49.777 26.852 27.707 1.00 34.57 605 ASN A N 1
ATOM 4636 C CA . ASN A 1 605 ? 51.165 26.447 27.459 1.00 35.77 605 ASN A CA 1
ATOM 4637 C C . ASN A 1 605 ? 51.415 24.928 27.526 1.00 34.62 605 ASN A C 1
ATOM 4638 O O . ASN A 1 605 ? 52.508 24.480 27.162 1.00 37.35 605 ASN A O 1
ATOM 4643 N N . VAL A 1 606 ? 50.423 24.163 27.998 1.00 31.80 606 VAL A N 1
ATOM 4644 C CA . VAL A 1 606 ? 50.517 22.721 28.242 1.00 32.35 606 VAL A CA 1
ATOM 4645 C C . VAL A 1 606 ? 49.848 21.844 27.173 1.00 34.80 606 VAL A C 1
ATOM 4646 O O . VAL A 1 606 ? 48.618 21.700 27.155 1.00 32.29 606 VAL A O 1
ATOM 4650 N N . PRO A 1 607 ? 50.665 21.236 26.288 1.00 35.43 607 PRO A N 1
ATOM 4651 C CA . PRO A 1 607 ? 50.117 20.422 25.195 1.00 33.21 607 PRO A CA 1
ATOM 4652 C C . PRO A 1 607 ? 49.014 19.435 25.622 1.00 32.43 607 PRO A C 1
ATOM 4653 O O . PRO A 1 607 ? 47.996 19.331 24.921 1.00 29.73 607 PRO A O 1
ATOM 4657 N N . MET A 1 608 ? 49.174 18.777 26.774 1.00 30.15 608 MET A N 1
ATOM 4658 C CA . MET A 1 608 ? 48.219 17.772 27.208 1.00 30.69 608 MET A CA 1
ATOM 4659 C C . MET A 1 608 ? 46.831 18.346 27.503 1.00 30.61 608 MET A C 1
ATOM 4660 O O . MET A 1 608 ? 45.797 17.652 27.350 1.00 29.43 608 MET A O 1
ATOM 4665 N N . LEU A 1 609 ? 46.795 19.602 27.935 1.00 29.75 609 LEU A N 1
ATOM 4666 C CA . LEU A 1 609 ? 45.495 20.203 28.239 1.00 28.52 609 LEU A CA 1
ATOM 4667 C C . LEU A 1 609 ? 44.840 20.655 26.969 1.00 27.41 609 LEU A C 1
ATOM 4668 O O . LEU A 1 609 ? 43.612 20.628 26.863 1.00 30.01 609 LEU A O 1
ATOM 4673 N N . ASN A 1 610 ? 45.653 21.097 26.020 1.00 26.63 610 ASN A N 1
ATOM 4674 C CA . ASN A 1 610 ? 45.136 21.475 24.717 1.00 27.58 610 ASN A CA 1
ATOM 4675 C C . ASN A 1 610 ? 44.526 20.265 24.007 1.00 27.06 610 ASN A C 1
ATOM 4676 O O . ASN A 1 610 ? 43.484 20.391 23.341 1.00 24.21 610 ASN A O 1
ATOM 4681 N N . LYS A 1 611 ? 45.166 19.102 24.172 1.00 27.32 611 LYS A N 1
ATOM 4682 C CA . LYS A 1 611 ? 44.627 17.831 23.654 1.00 27.69 611 LYS A CA 1
ATOM 4683 C C . LYS A 1 611 ? 43.341 17.413 24.356 1.00 27.75 611 LYS A C 1
ATOM 4684 O O . LYS A 1 611 ? 42.373 16.968 23.711 1.00 24.86 611 LYS A O 1
ATOM 4690 N N . LEU A 1 612 ? 43.312 17.562 25.680 1.00 24.09 612 LEU A N 1
ATOM 4691 C CA . LEU A 1 612 ? 42.129 17.266 26.427 1.00 22.42 612 LEU A CA 1
ATOM 4692 C C . LEU A 1 612 ? 40.899 18.081 25.926 1.00 22.30 612 LEU A C 1
ATOM 4693 O O . LEU A 1 612 ? 39.807 17.509 25.679 1.00 21.86 612 LEU A O 1
ATOM 4698 N N . HIS A 1 613 ? 41.096 19.385 25.760 1.00 22.09 613 HIS A N 1
ATOM 4699 C CA . HIS A 1 613 ? 40.088 20.281 25.204 1.00 22.29 613 HIS A CA 1
ATOM 4700 C C . HIS A 1 613 ? 39.651 19.837 23.789 1.00 22.28 613 HIS A C 1
ATOM 4701 O O . HIS A 1 613 ? 38.453 19.727 23.526 1.00 22.14 613 HIS A O 1
ATOM 4708 N N . SER A 1 614 ? 40.611 19.556 22.907 1.00 21.55 614 SER A N 1
ATOM 4709 C CA . SER A 1 614 ? 40.280 19.023 21.575 1.00 22.01 614 SER A CA 1
ATOM 4710 C C . SER A 1 614 ? 39.396 17.766 21.687 1.00 22.12 614 SER A C 1
ATOM 4711 O O . SER A 1 614 ? 38.358 17.664 21.012 1.00 22.24 614 SER A O 1
ATOM 4714 N N . ASN A 1 615 ? 39.773 16.841 22.563 1.00 21.50 615 ASN A N 1
ATOM 4715 C CA . ASN A 1 615 ? 39.042 15.582 22.754 1.00 21.61 615 ASN A CA 1
ATOM 4716 C C . ASN A 1 615 ? 37.614 15.803 23.249 1.00 22.62 615 ASN A C 1
ATOM 4717 O O . ASN A 1 615 ? 36.673 15.134 22.801 1.00 21.62 615 ASN A O 1
ATOM 4722 N N . ILE A 1 616 ? 37.465 16.722 24.197 1.00 21.63 616 ILE A N 1
ATOM 4723 C CA . ILE A 1 616 ? 36.142 17.153 24.660 1.00 21.68 616 ILE A CA 1
ATOM 4724 C C . ILE A 1 616 ? 35.234 17.623 23.499 1.00 19.84 616 ILE A C 1
ATOM 4725 O O . ILE A 1 616 ? 34.092 17.189 23.416 1.00 20.29 616 ILE A O 1
ATOM 4730 N N . THR A 1 617 ? 35.745 18.514 22.662 1.00 20.83 617 THR A N 1
ATOM 4731 C CA . THR A 1 617 ? 34.963 19.097 21.553 1.00 20.73 617 THR A CA 1
ATOM 4732 C C . THR A 1 617 ? 34.682 18.044 20.507 1.00 21.43 617 THR A C 1
ATOM 4733 O O . THR A 1 617 ? 33.647 18.093 19.838 1.00 20.53 617 THR A O 1
ATOM 4737 N N . TRP A 1 618 ? 35.586 17.073 20.363 1.00 18.61 618 TRP A N 1
ATOM 4738 C CA . TRP A 1 618 ? 35.316 15.969 19.432 1.00 19.75 618 TRP A CA 1
ATOM 4739 C C . TRP A 1 618 ? 34.301 14.967 20.001 1.00 19.73 618 TRP A C 1
ATOM 4740 O O . TRP A 1 618 ? 33.471 14.460 19.264 1.00 20.08 618 TRP A O 1
ATOM 4751 N N . GLY A 1 619 ? 34.374 14.646 21.303 1.00 17.55 619 GLY A N 1
ATOM 4752 C CA . GLY A 1 619 ? 33.387 13.793 21.931 1.00 18.14 619 GLY A CA 1
ATOM 4753 C C . GLY A 1 619 ? 32.012 14.447 21.901 1.00 17.89 619 GLY A C 1
ATOM 4754 O O . GLY A 1 619 ? 30.997 13.773 21.682 1.00 18.37 619 GLY A O 1
ATOM 4755 N N . GLN A 1 620 ? 31.966 15.768 22.081 1.00 18.75 620 GLN A N 1
ATOM 4756 C CA . GLN A 1 620 ? 30.673 16.448 22.064 1.00 18.41 620 GLN A CA 1
ATOM 4757 C C . GLN A 1 620 ? 30.094 16.402 20.643 1.00 18.15 620 GLN A C 1
ATOM 4758 O O . GLN A 1 620 ? 28.960 15.968 20.425 1.00 17.67 620 GLN A O 1
ATOM 4764 N N . ARG A 1 621 ? 30.878 16.830 19.682 1.00 18.84 621 ARG A N 1
ATOM 4765 C CA . ARG A 1 621 ? 30.327 16.936 18.320 1.00 19.97 621 ARG A CA 1
ATOM 4766 C C . ARG A 1 621 ? 29.937 15.573 17.756 1.00 19.54 621 ARG A C 1
ATOM 4767 O O . ARG A 1 621 ? 28.951 15.455 17.006 1.00 19.48 621 ARG A O 1
ATOM 4775 N N . GLY A 1 622 ? 30.678 14.537 18.131 1.00 17.92 622 GLY A N 1
ATOM 4776 C CA . GLY A 1 622 ? 30.377 13.193 17.645 1.00 18.33 622 GLY A CA 1
ATOM 4777 C C . GLY A 1 622 ? 29.031 12.679 18.129 1.00 20.86 622 GLY A C 1
ATOM 4778 O O . GLY A 1 622 ? 28.387 11.830 17.495 1.00 21.05 622 GLY A O 1
ATOM 4779 N N . ASN A 1 623 ? 28.604 13.192 19.278 1.00 18.84 623 ASN A N 1
ATOM 4780 C CA . ASN A 1 623 ? 27.358 12.731 19.864 1.00 19.30 623 ASN A CA 1
ATOM 4781 C C . ASN A 1 623 ? 26.229 13.756 19.827 1.00 19.78 623 ASN A C 1
ATOM 4782 O O . ASN A 1 623 ? 25.221 13.618 20.565 1.00 22.08 623 ASN A O 1
ATOM 4787 N N . PHE A 1 624 ? 26.399 14.807 19.034 1.00 19.55 624 PHE A N 1
ATOM 4788 C CA . PHE A 1 624 ? 25.356 15.826 18.904 1.00 18.69 624 PHE A CA 1
ATOM 4789 C C . PHE A 1 624 ? 24.802 15.707 17.473 1.00 18.63 624 PHE A C 1
ATOM 4790 O O . PHE A 1 624 ? 24.938 16.615 16.670 1.00 19.66 624 PHE A O 1
ATOM 4798 N N . LEU A 1 625 ? 24.188 14.563 17.171 1.00 18.98 625 LEU A N 1
ATOM 4799 C CA . LEU A 1 625 ? 23.540 14.278 15.880 1.00 20.41 625 LEU A CA 1
ATOM 4800 C C . LEU A 1 625 ? 22.067 13.968 16.124 1.00 19.03 625 LEU A C 1
ATOM 4801 O O . LEU A 1 625 ? 21.722 12.859 16.521 1.00 20.74 625 LEU A O 1
ATOM 4806 N N . SER A 1 626 ? 21.217 14.952 15.870 1.00 18.71 626 SER A N 1
ATOM 4807 C CA . SER A 1 626 ? 19.748 14.909 16.124 1.00 18.47 626 SER A CA 1
ATOM 4808 C C . SER A 1 626 ? 19.331 14.798 17.618 1.00 18.10 626 SER A C 1
ATOM 4809 O O . SER A 1 626 ? 18.449 15.548 18.087 1.00 18.40 626 SER A O 1
ATOM 4812 N N . VAL A 1 627 ? 19.947 13.877 18.351 1.00 18.71 627 VAL A N 1
ATOM 4813 C CA . VAL A 1 627 ? 19.734 13.802 19.826 1.00 17.93 627 VAL A CA 1
ATOM 4814 C C . VAL A 1 627 ? 21.100 13.692 20.491 1.00 18.51 627 VAL A C 1
ATOM 4815 O O . VAL A 1 627 ? 22.061 13.229 19.847 1.00 18.17 627 VAL A O 1
ATOM 4819 N N . PRO A 1 628 ? 21.223 14.130 21.760 1.00 19.24 628 PRO A N 1
ATOM 4820 C CA . PRO A 1 628 ? 22.494 13.987 22.469 1.00 19.22 628 PRO A CA 1
ATOM 4821 C C . PRO A 1 628 ? 22.702 12.490 22.853 1.00 20.28 628 PRO A C 1
ATOM 4822 O O . PRO A 1 628 ? 21.993 11.951 23.711 1.00 18.63 628 PRO A O 1
ATOM 4826 N N . THR A 1 629 ? 23.623 11.813 22.163 1.00 18.02 629 THR A N 1
ATOM 4827 C CA . THR A 1 629 ? 23.730 10.365 22.314 1.00 19.90 629 THR A CA 1
ATOM 4828 C C . THR A 1 629 ? 24.816 9.979 23.298 1.00 20.19 629 THR A C 1
ATOM 4829 O O . THR A 1 629 ? 25.729 10.768 23.556 1.00 20.26 629 THR A O 1
ATOM 4833 N N . ASP A 1 630 ? 24.688 8.768 23.846 1.00 19.55 630 ASP A N 1
ATOM 4834 C CA . ASP A 1 630 ? 25.757 8.193 24.672 1.00 21.23 630 ASP A CA 1
ATOM 4835 C C . ASP A 1 630 ? 26.987 7.826 23.843 1.00 20.57 630 ASP A C 1
ATOM 4836 O O . ASP A 1 630 ? 28.089 8.170 24.224 1.00 22.15 630 ASP A O 1
ATOM 4841 N N . THR A 1 631 ? 26.778 7.162 22.701 1.00 21.09 631 THR A N 1
ATOM 4842 C CA . THR A 1 631 ? 27.886 6.791 21.821 1.00 21.07 631 THR A CA 1
ATOM 4843 C C . THR A 1 631 ? 27.380 6.754 20.403 1.00 20.69 631 THR A C 1
ATOM 4844 O O . THR A 1 631 ? 26.225 6.430 20.176 1.00 22.17 631 THR A O 1
ATOM 4848 N N . PRO A 1 632 ? 28.231 7.134 19.446 1.00 21.66 632 PRO A N 1
ATOM 4849 C CA . PRO A 1 632 ? 27.794 7.187 18.044 1.00 21.35 632 PRO A CA 1
ATOM 4850 C C . PRO A 1 632 ? 28.140 5.924 17.244 1.00 21.60 632 PRO A C 1
ATOM 4851 O O . PRO A 1 632 ? 27.855 5.863 16.031 1.00 23.03 632 PRO A O 1
ATOM 4855 N N . ALA A 1 633 ? 28.737 4.931 17.890 1.00 20.63 633 ALA A N 1
ATOM 4856 C CA . ALA A 1 633 ? 29.390 3.849 17.135 1.00 21.16 633 ALA A CA 1
ATOM 4857 C C . ALA A 1 633 ? 28.732 2.477 17.308 1.00 21.72 633 ALA A C 1
ATOM 4858 O O . ALA A 1 633 ? 28.444 1.800 16.314 1.00 19.41 633 ALA A O 1
ATOM 4860 N N . ARG A 1 634 ? 28.486 2.040 18.548 1.00 21.48 634 ARG A N 1
ATOM 4861 C CA . ARG A 1 634 ? 27.886 0.725 18.726 1.00 21.45 634 ARG A CA 1
ATOM 4862 C C . ARG A 1 634 ? 26.391 0.711 18.452 1.00 22.17 634 ARG A C 1
ATOM 4863 O O . ARG A 1 634 ? 25.808 1.740 18.074 1.00 23.46 634 ARG A O 1
ATOM 4871 N N . ASP A 1 635 ? 25.761 -0.441 18.667 1.00 21.54 635 ASP A N 1
ATOM 4872 C CA . ASP A 1 635 ? 24.301 -0.569 18.517 1.00 21.54 635 ASP A CA 1
ATOM 4873 C C . ASP A 1 635 ? 23.550 0.042 19.741 1.00 22.29 635 ASP A C 1
ATOM 4874 O O . ASP A 1 635 ? 22.838 -0.664 20.467 1.00 22.67 635 ASP A O 1
ATOM 4879 N N . GLU A 1 636 ? 23.725 1.350 19.956 1.00 20.40 636 GLU A N 1
ATOM 4880 C CA . GLU A 1 636 ? 23.024 2.051 21.023 1.00 19.66 636 GLU A CA 1
ATOM 4881 C C . GLU A 1 636 ? 22.629 3.420 20.464 1.00 18.03 636 GLU A C 1
ATOM 4882 O O . GLU A 1 636 ? 21.647 3.484 19.762 1.00 18.20 636 GLU A O 1
ATOM 4888 N N . ARG A 1 637 ? 23.412 4.469 20.696 1.00 17.64 637 ARG A N 1
ATOM 4889 C CA . ARG A 1 637 ? 23.141 5.808 20.106 1.00 17.63 637 ARG A CA 1
ATOM 4890 C C . ARG A 1 637 ? 21.787 6.322 20.531 1.00 18.85 637 ARG A C 1
ATOM 4891 O O . ARG A 1 637 ? 20.997 6.776 19.701 1.00 17.78 637 ARG A O 1
ATOM 4899 N N . LEU A 1 638 ? 21.526 6.211 21.838 1.00 17.46 638 LEU A N 1
ATOM 4900 C CA . LEU A 1 638 ? 20.259 6.623 22.418 1.00 18.32 638 LEU A CA 1
ATOM 4901 C C . LEU A 1 638 ? 20.435 7.912 23.201 1.00 18.22 638 LEU A C 1
ATOM 4902 O O . LEU A 1 638 ? 21.562 8.256 23.584 1.00 18.44 638 LEU A O 1
ATOM 4907 N N . GLY A 1 639 ? 19.324 8.630 23.412 1.00 19.70 639 GLY A N 1
ATOM 4908 C CA . GLY A 1 639 ? 19.347 9.933 24.090 1.00 19.74 639 GLY A CA 1
ATOM 4909 C C . GLY A 1 639 ? 19.392 9.738 25.599 1.00 20.39 639 GLY A C 1
ATOM 4910 O O . GLY A 1 639 ? 18.404 9.974 26.296 1.00 19.69 639 GLY A O 1
ATOM 4911 N N . TRP A 1 640 ? 20.534 9.274 26.089 1.00 19.16 640 TRP A N 1
ATOM 4912 C CA . TRP A 1 640 ? 20.681 8.902 27.509 1.00 20.25 640 TRP A CA 1
ATOM 4913 C C . TRP A 1 640 ? 20.671 10.130 28.404 1.00 19.79 640 TRP A C 1
ATOM 4914 O O . TRP A 1 640 ? 21.447 11.051 28.215 1.00 20.33 640 TRP A O 1
ATOM 4925 N N . THR A 1 641 ? 19.745 10.131 29.359 1.00 19.72 641 THR A N 1
ATOM 4926 C CA . THR A 1 641 ? 19.536 11.287 30.235 1.00 19.86 641 THR A CA 1
ATOM 4927 C C . THR A 1 641 ? 20.729 11.521 31.186 1.00 19.94 641 THR A C 1
ATOM 4928 O O . THR A 1 641 ? 21.199 12.634 31.355 1.00 20.52 641 THR A O 1
ATOM 4932 N N . GLY A 1 642 ? 21.249 10.444 31.767 1.00 21.46 642 GLY A N 1
ATOM 4933 C CA . GLY A 1 642 ? 22.401 10.529 32.660 1.00 20.33 642 GLY A CA 1
ATOM 4934 C C . GLY A 1 642 ? 23.599 11.212 32.044 1.00 21.96 642 GLY A C 1
ATOM 4935 O O . GLY A 1 642 ? 24.203 12.122 32.641 1.00 22.06 642 GLY A O 1
ATOM 4936 N N . ASP A 1 643 ? 23.926 10.817 30.809 1.00 20.76 643 ASP A N 1
ATOM 4937 C CA . ASP A 1 643 ? 25.094 11.344 30.158 1.00 22.02 643 ASP A CA 1
ATOM 4938 C C . ASP A 1 643 ? 24.981 12.836 29.878 1.00 20.41 643 ASP A C 1
ATOM 4939 O O . ASP A 1 643 ? 25.947 13.570 30.013 1.00 21.00 643 ASP A O 1
ATOM 4944 N N . ILE A 1 644 ? 23.821 13.278 29.410 1.00 19.70 644 ILE A N 1
ATOM 4945 C CA . ILE A 1 644 ? 23.674 14.701 29.117 1.00 20.36 644 ILE A CA 1
ATOM 4946 C C . ILE A 1 644 ? 23.513 15.534 30.406 1.00 20.91 644 ILE A C 1
ATOM 4947 O O . ILE A 1 644 ? 24.003 16.672 30.481 1.00 22.52 644 ILE A O 1
ATOM 4952 N N . ASN A 1 645 ? 22.893 14.949 31.426 1.00 21.12 645 ASN A N 1
ATOM 4953 C CA . ASN A 1 645 ? 22.859 15.551 32.768 1.00 22.45 645 ASN A CA 1
ATOM 4954 C C . ASN A 1 645 ? 24.264 15.959 33.169 1.00 23.07 645 ASN A C 1
ATOM 4955 O O . ASN A 1 645 ? 24.511 17.117 33.463 1.00 21.95 645 ASN A O 1
ATOM 4960 N N . VAL A 1 646 ? 25.204 15.021 33.155 1.00 22.17 646 VAL A N 1
ATOM 4961 C CA . VAL A 1 646 ? 26.548 15.353 33.616 1.00 23.74 646 VAL A CA 1
ATOM 4962 C C . VAL A 1 646 ? 27.316 16.308 32.681 1.00 24.08 646 VAL A C 1
ATOM 4963 O O . VAL A 1 646 ? 28.108 17.125 33.145 1.00 23.68 646 VAL A O 1
ATOM 4967 N N . PHE A 1 647 ? 27.072 16.207 31.373 1.00 21.87 647 PHE A N 1
ATOM 4968 C CA . PHE A 1 647 ? 27.866 16.935 30.386 1.00 21.54 647 PHE A CA 1
ATOM 4969 C C . PHE A 1 647 ? 27.319 18.305 29.959 1.00 21.53 647 PHE A C 1
ATOM 4970 O O . PHE A 1 647 ? 28.076 19.114 29.403 1.00 20.85 647 PHE A O 1
ATOM 4978 N N . ALA A 1 648 ? 26.040 18.578 30.231 1.00 20.94 648 ALA A N 1
ATOM 4979 C CA . ALA A 1 648 ? 25.414 19.809 29.717 1.00 20.64 648 ALA A CA 1
ATOM 4980 C C . ALA A 1 648 ? 26.167 21.115 29.991 1.00 20.63 648 ALA A C 1
ATOM 4981 O O . ALA A 1 648 ? 26.332 21.912 29.088 1.00 20.57 648 ALA A O 1
ATOM 4983 N N . PRO A 1 649 ? 26.639 21.347 31.237 1.00 19.48 649 PRO A N 1
ATOM 4984 C CA . PRO A 1 649 ? 27.342 22.606 31.466 1.00 20.76 649 PRO A CA 1
ATOM 4985 C C . PRO A 1 649 ? 28.610 22.760 30.622 1.00 20.86 649 PRO A C 1
ATOM 4986 O O . PRO A 1 649 ? 28.894 23.842 30.156 1.00 23.06 649 PRO A O 1
ATOM 4990 N N . THR A 1 650 ? 29.349 21.671 30.409 1.00 19.32 650 THR A N 1
ATOM 4991 C CA . THR A 1 650 ? 30.522 21.722 29.552 1.00 19.57 650 THR A CA 1
ATOM 4992 C C . THR A 1 650 ? 30.090 21.980 28.083 1.00 19.41 650 THR A C 1
ATOM 4993 O O . THR A 1 650 ? 30.669 22.819 27.404 1.00 19.76 650 THR A O 1
ATOM 4997 N N . ALA A 1 651 ? 29.090 21.240 27.621 1.00 20.84 651 ALA A N 1
ATOM 4998 C CA . ALA A 1 651 ? 28.546 21.355 26.254 1.00 20.55 651 ALA A CA 1
ATOM 4999 C C . ALA A 1 651 ? 28.153 22.783 25.930 1.00 20.70 651 ALA A C 1
ATOM 5000 O O . ALA A 1 651 ? 28.388 23.253 24.816 1.00 20.01 651 ALA A O 1
ATOM 5002 N N . ALA A 1 652 ? 27.563 23.475 26.911 1.00 20.43 652 ALA A N 1
ATOM 5003 C CA . ALA A 1 652 ? 27.135 24.869 26.717 1.00 22.01 652 ALA A CA 1
ATOM 5004 C C . ALA A 1 652 ? 28.269 25.901 26.683 1.00 23.97 652 ALA A C 1
ATOM 5005 O O . ALA A 1 652 ? 28.025 27.070 26.335 1.00 24.33 652 ALA A O 1
ATOM 5007 N N . TYR A 1 653 ? 29.496 25.507 27.058 1.00 21.61 653 TYR A N 1
ATOM 5008 C CA . TYR A 1 653 ? 30.655 26.337 26.762 1.00 20.91 653 TYR A CA 1
ATOM 5009 C C . TYR A 1 653 ? 31.101 26.127 25.310 1.00 21.67 653 TYR A C 1
ATOM 5010 O O . TYR A 1 653 ? 31.351 27.092 24.570 1.00 19.37 653 TYR A O 1
ATOM 5019 N N . THR A 1 654 ? 31.211 24.870 24.901 1.00 22.71 654 THR A N 1
ATOM 5020 C CA . THR A 1 654 ? 31.985 24.575 23.697 1.00 21.88 654 THR A CA 1
ATOM 5021 C C . THR A 1 654 ? 31.229 24.680 22.371 1.00 20.76 654 THR A C 1
ATOM 5022 O O . THR A 1 654 ? 31.851 24.961 21.364 1.00 23.06 654 THR A O 1
ATOM 5026 N N . MET A 1 655 ? 29.912 24.470 22.371 1.00 20.65 655 MET A N 1
ATOM 5027 C CA . MET A 1 655 ? 29.094 24.740 21.171 1.00 19.75 655 MET A CA 1
ATOM 5028 C C . MET A 1 655 ? 27.837 25.470 21.601 1.00 21.11 655 MET A C 1
ATOM 5029 O O . MET A 1 655 ? 27.416 25.368 22.765 1.00 18.83 655 MET A O 1
ATOM 5034 N N . GLU A 1 656 ? 27.259 26.228 20.681 1.00 20.34 656 GLU A N 1
ATOM 5035 C CA . GLU A 1 656 ? 25.926 26.769 20.909 1.00 22.12 656 GLU A CA 1
ATOM 5036 C C . GLU A 1 656 ? 24.979 25.568 21.021 1.00 21.18 656 GLU A C 1
ATOM 5037 O O . GLU A 1 656 ? 24.689 24.889 20.046 1.00 22.14 656 GLU A O 1
ATOM 5043 N N . SER A 1 657 ? 24.541 25.286 22.246 1.00 18.88 657 SER A N 1
ATOM 5044 C CA . SER A 1 657 ? 23.792 24.073 22.546 1.00 18.75 657 SER A CA 1
ATOM 5045 C C . SER A 1 657 ? 22.338 24.374 22.892 1.00 19.16 657 SER A C 1
ATOM 5046 O O . SER A 1 657 ? 21.566 23.451 23.164 1.00 17.21 657 SER A O 1
ATOM 5049 N N . ALA A 1 658 ? 21.935 25.652 22.804 1.00 18.66 658 ALA A N 1
ATOM 5050 C CA . ALA A 1 658 ? 20.564 26.024 23.169 1.00 18.57 658 ALA A CA 1
ATOM 5051 C C . ALA A 1 658 ? 19.501 25.409 22.274 1.00 16.95 658 ALA A C 1
ATOM 5052 O O . ALA A 1 658 ? 18.558 24.809 22.759 1.00 18.20 658 ALA A O 1
ATOM 5054 N N . ARG A 1 659 ? 19.612 25.570 20.955 1.00 17.02 659 ARG A N 1
ATOM 5055 C CA . ARG A 1 659 ? 18.584 25.004 20.107 1.00 16.53 659 ARG A CA 1
ATOM 5056 C C . ARG A 1 659 ? 18.594 23.463 20.235 1.00 17.15 659 ARG A C 1
ATOM 5057 O O . ARG A 1 659 ? 17.528 22.827 20.254 1.00 16.71 659 ARG A O 1
ATOM 5065 N N . PHE A 1 660 ? 19.796 22.871 20.313 1.00 16.88 660 PHE A N 1
ATOM 5066 C CA . PHE A 1 660 ? 19.924 21.404 20.303 1.00 16.41 660 PHE A CA 1
ATOM 5067 C C . PHE A 1 660 ? 19.291 20.802 21.558 1.00 17.27 660 PHE A C 1
ATOM 5068 O O . PHE A 1 660 ? 18.494 19.872 21.466 1.00 15.37 660 PHE A O 1
ATOM 5076 N N . LEU A 1 661 ? 19.644 21.347 22.715 1.00 17.25 661 LEU A N 1
ATOM 5077 C CA . LEU A 1 661 ? 19.097 20.808 23.971 1.00 17.32 661 LEU A CA 1
ATOM 5078 C C . LEU A 1 661 ? 17.675 21.263 24.265 1.00 17.36 661 LEU A C 1
ATOM 5079 O O . LEU A 1 661 ? 16.937 20.528 24.897 1.00 17.75 661 LEU A O 1
ATOM 5084 N N . THR A 1 662 ? 17.282 22.447 23.791 1.00 17.52 662 THR A N 1
ATOM 5085 C CA . THR A 1 662 ? 15.848 22.833 23.772 1.00 18.97 662 THR A CA 1
ATOM 5086 C C . THR A 1 662 ? 15.007 21.788 23.067 1.00 18.73 662 THR A C 1
ATOM 5087 O O . THR A 1 662 ? 13.993 21.338 23.592 1.00 17.56 662 THR A O 1
ATOM 5091 N N . LYS A 1 663 ? 15.429 21.400 21.863 1.00 18.50 663 LYS A N 1
ATOM 5092 C CA . LYS A 1 663 ? 14.766 20.363 21.110 1.00 18.09 663 LYS A CA 1
ATOM 5093 C C . LYS A 1 663 ? 14.743 19.052 21.910 1.00 17.93 663 LYS A C 1
ATOM 5094 O O . LYS A 1 663 ? 13.695 18.403 22.018 1.00 17.94 663 LYS A O 1
ATOM 5100 N N . TRP A 1 664 ? 15.880 18.667 22.467 1.00 16.50 664 TRP A N 1
ATOM 5101 C CA . TRP A 1 664 ? 15.943 17.392 23.189 1.00 17.64 664 TRP A CA 1
ATOM 5102 C C . TRP A 1 664 ? 15.013 17.406 24.430 1.00 16.54 664 TRP A C 1
ATOM 5103 O O . TRP A 1 664 ? 14.396 16.397 24.753 1.00 16.59 664 TRP A O 1
ATOM 5114 N N . LEU A 1 665 ? 14.930 18.531 25.108 1.00 17.76 665 LEU A N 1
ATOM 5115 C CA . LEU A 1 665 ? 14.034 18.588 26.295 1.00 17.52 665 LEU A CA 1
ATOM 5116 C C . LEU A 1 665 ? 12.571 18.444 25.908 1.00 17.14 665 LEU A C 1
ATOM 5117 O O . LEU A 1 665 ? 11.763 17.943 26.694 1.00 18.69 665 LEU A O 1
ATOM 5122 N N . VAL A 1 666 ? 12.198 18.872 24.685 1.00 16.69 666 VAL A N 1
ATOM 5123 C CA . VAL A 1 666 ? 10.899 18.540 24.173 1.00 17.13 666 VAL A CA 1
ATOM 5124 C C . VAL A 1 666 ? 10.732 17.024 24.049 1.00 18.11 666 VAL A C 1
ATOM 5125 O O . VAL A 1 666 ? 9.658 16.487 24.403 1.00 19.11 666 VAL A O 1
ATOM 5129 N N . ASP A 1 667 ? 11.774 16.336 23.567 1.00 18.12 667 ASP A N 1
ATOM 5130 C CA . ASP A 1 667 ? 11.732 14.862 23.458 1.00 18.67 667 ASP A CA 1
ATOM 5131 C C . ASP A 1 667 ? 11.586 14.249 24.855 1.00 17.48 667 ASP A C 1
ATOM 5132 O O . ASP A 1 667 ? 10.806 13.312 25.054 1.00 20.22 667 ASP A O 1
ATOM 5137 N N . LEU A 1 668 ? 12.330 14.780 25.809 1.00 17.96 668 LEU A N 1
ATOM 5138 C CA . LEU A 1 668 ? 12.295 14.219 27.161 1.00 18.24 668 LEU A CA 1
ATOM 5139 C C . LEU A 1 668 ? 10.904 14.356 27.783 1.00 19.20 668 LEU A C 1
ATOM 5140 O O . LEU A 1 668 ? 10.368 13.389 28.339 1.00 18.74 668 LEU A O 1
ATOM 5145 N N . ARG A 1 669 ? 10.328 15.551 27.693 1.00 20.15 669 ARG A N 1
ATOM 5146 C CA . ARG A 1 669 ? 8.936 15.757 28.121 1.00 20.63 669 ARG A CA 1
ATOM 5147 C C . ARG A 1 669 ? 7.910 14.959 27.353 1.00 21.56 669 ARG A C 1
ATOM 5148 O O . ARG A 1 669 ? 6.919 14.523 27.941 1.00 22.56 669 ARG A O 1
ATOM 5156 N N . ASP A 1 670 ? 8.141 14.692 26.072 1.00 20.78 670 ASP A N 1
ATOM 5157 C CA . ASP A 1 670 ? 7.225 13.840 25.300 1.00 20.76 670 ASP A CA 1
ATOM 5158 C C . ASP A 1 670 ? 7.242 12.422 25.866 1.00 22.68 670 ASP A C 1
ATOM 5159 O O . ASP A 1 670 ? 6.270 11.681 25.677 1.00 25.06 670 ASP A O 1
ATOM 5164 N N . ALA A 1 671 ? 8.359 12.030 26.489 1.00 20.84 671 ALA A N 1
ATOM 5165 C CA . ALA A 1 671 ? 8.533 10.649 26.999 1.00 20.44 671 ALA A CA 1
ATOM 5166 C C . ALA A 1 671 ? 8.160 10.503 28.481 1.00 20.48 671 ALA A C 1
ATOM 5167 O O . ALA A 1 671 ? 8.076 9.363 28.992 1.00 22.89 671 ALA A O 1
ATOM 5169 N N . GLN A 1 672 ? 7.963 11.620 29.162 1.00 19.90 672 GLN A N 1
ATOM 5170 C CA . GLN A 1 672 ? 7.709 11.563 30.636 1.00 20.96 672 GLN A CA 1
ATOM 5171 C C . GLN A 1 672 ? 6.481 10.689 30.897 1.00 21.54 672 GLN A C 1
ATOM 5172 O O . GLN A 1 672 ? 5.445 10.810 30.204 1.00 21.66 672 GLN A O 1
ATOM 5178 N N . THR A 1 673 ? 6.578 9.781 31.869 1.00 22.14 673 THR A N 1
ATOM 5179 C CA . THR A 1 673 ? 5.481 8.822 32.042 1.00 20.91 673 THR A CA 1
ATOM 5180 C C . THR A 1 673 ? 4.297 9.510 32.692 1.00 22.85 673 THR A C 1
ATOM 5181 O O . THR A 1 673 ? 4.440 10.615 33.240 1.00 23.37 673 THR A O 1
ATOM 5185 N N . SER A 1 674 ? 3.138 8.852 32.617 1.00 23.85 674 SER A N 1
ATOM 5186 C CA . SER A 1 674 ? 1.888 9.419 33.122 1.00 27.75 674 SER A CA 1
ATOM 5187 C C . SER A 1 674 ? 1.948 9.630 34.632 1.00 29.78 674 SER A C 1
ATOM 5188 O O . SER A 1 674 ? 1.175 10.408 35.154 1.00 34.58 674 SER A O 1
ATOM 5191 N N . ASP A 1 675 ? 2.835 8.939 35.337 1.00 31.23 675 ASP A N 1
ATOM 5192 C CA . ASP A 1 675 ? 2.989 9.218 36.769 1.00 32.13 675 ASP A CA 1
ATOM 5193 C C . ASP A 1 675 ? 4.168 10.155 37.080 1.00 31.51 675 ASP A C 1
ATOM 5194 O O . ASP A 1 675 ? 4.597 10.307 38.236 1.00 28.79 675 ASP A O 1
ATOM 5199 N N . GLY A 1 676 ? 4.674 10.802 36.035 1.00 25.83 676 GLY A N 1
ATOM 5200 C CA . GLY A 1 676 ? 5.633 11.918 36.184 1.00 25.90 676 GLY A CA 1
ATOM 5201 C C . GLY A 1 676 ? 7.098 11.532 36.204 1.00 23.95 676 GLY A C 1
ATOM 5202 O O . GLY A 1 676 ? 7.967 12.355 36.523 1.00 25.16 676 GLY A O 1
ATOM 5203 N N . ALA A 1 677 ? 7.406 10.275 35.876 1.00 22.93 677 ALA A N 1
ATOM 5204 C CA . ALA A 1 677 ? 8.791 9.856 35.895 1.00 21.28 677 ALA A CA 1
ATOM 5205 C C . ALA A 1 677 ? 9.471 10.233 34.555 1.00 21.71 677 ALA A C 1
ATOM 5206 O O . ALA A 1 677 ? 8.977 9.859 33.490 1.00 21.18 677 ALA A O 1
ATOM 5208 N N . PHE A 1 678 ? 10.590 10.952 34.627 1.00 20.43 678 PHE A N 1
ATOM 5209 C CA . PHE A 1 678 ? 11.475 11.060 33.447 1.00 21.62 678 PHE A CA 1
ATOM 5210 C C . PHE A 1 678 ? 12.104 9.680 33.129 1.00 23.41 678 PHE A C 1
ATOM 5211 O O . PHE A 1 678 ? 12.491 8.942 34.040 1.00 24.27 678 PHE A O 1
ATOM 5219 N N . THR A 1 679 ? 12.235 9.356 31.837 1.00 24.02 679 THR A N 1
ATOM 5220 C CA . THR A 1 679 ? 12.796 8.073 31.358 1.00 22.55 679 THR A CA 1
ATOM 5221 C C . THR A 1 679 ? 14.331 8.054 31.330 1.00 23.40 679 THR A C 1
ATOM 5222 O O . THR A 1 679 ? 14.986 9.097 31.432 1.00 21.74 679 THR A O 1
ATOM 5226 N N . ASP A 1 680 ? 14.913 6.851 31.228 1.00 22.13 680 ASP A N 1
ATOM 5227 C CA . ASP A 1 680 ? 16.347 6.701 31.142 1.00 23.47 680 ASP A CA 1
ATOM 5228 C C . ASP A 1 680 ? 16.855 7.229 29.790 1.00 21.21 680 ASP A C 1
ATOM 5229 O O . ASP A 1 680 ? 17.956 7.736 29.696 1.00 21.89 680 ASP A O 1
ATOM 5234 N N . VAL A 1 681 ? 16.049 7.069 28.751 1.00 21.07 681 VAL A N 1
ATOM 5235 C CA . VAL A 1 681 ? 16.412 7.619 27.424 1.00 20.00 681 VAL A CA 1
ATOM 5236 C C . VAL A 1 681 ? 15.255 8.394 26.830 1.00 18.45 681 VAL A C 1
ATOM 5237 O O . VAL A 1 681 ? 14.079 8.075 27.068 1.00 19.20 681 VAL A O 1
ATOM 5241 N N . ALA A 1 682 ? 15.582 9.394 26.000 1.00 19.08 682 ALA A N 1
ATOM 5242 C CA . ALA A 1 682 ? 14.570 10.141 25.271 1.00 18.93 682 ALA A CA 1
ATOM 5243 C C . ALA A 1 682 ? 15.134 10.498 23.884 1.00 18.31 682 ALA A C 1
ATOM 5244 O O . ALA A 1 682 ? 16.241 11.015 23.805 1.00 18.72 682 ALA A O 1
ATOM 5246 N N . PRO A 1 683 ? 14.382 10.210 22.802 1.00 20.38 683 PRO A N 1
ATOM 5247 C CA . PRO A 1 683 ? 13.103 9.475 22.689 1.00 19.63 683 PRO A CA 1
ATOM 5248 C C . PRO A 1 683 ? 13.157 8.105 23.348 1.00 20.52 683 PRO A C 1
ATOM 5249 O O . PRO A 1 683 ? 14.190 7.435 23.343 1.00 19.49 683 PRO A O 1
ATOM 5253 N N . ALA A 1 684 ? 12.027 7.701 23.910 1.00 22.72 684 ALA A N 1
ATOM 5254 C CA . ALA A 1 684 ? 11.956 6.452 24.651 1.00 26.08 684 ALA A CA 1
ATOM 5255 C C . ALA A 1 684 ? 11.739 5.282 23.691 1.00 24.94 684 ALA A C 1
ATOM 5256 O O . ALA A 1 684 ? 10.739 5.220 22.983 1.00 31.61 684 ALA A O 1
ATOM 5258 N N . VAL A 1 685 ? 12.726 4.401 23.634 1.00 25.44 685 VAL A N 1
ATOM 5259 C CA . VAL A 1 685 ? 12.648 3.176 22.849 1.00 26.32 685 VAL A CA 1
ATOM 5260 C C . VAL A 1 685 ? 13.126 2.005 23.697 1.00 27.55 685 VAL A C 1
ATOM 5261 O O . VAL A 1 685 ? 13.847 2.202 24.690 1.00 27.96 685 VAL A O 1
ATOM 5265 N N . GLY A 1 686 ? 12.678 0.810 23.316 1.00 28.20 686 GLY A N 1
ATOM 5266 C CA . GLY A 1 686 ? 13.164 -0.447 23.854 1.00 32.53 686 GLY A CA 1
ATOM 5267 C C . GLY A 1 686 ? 12.923 -0.775 25.323 1.00 36.08 686 GLY A C 1
ATOM 5268 O O . GLY A 1 686 ? 13.683 -1.547 25.908 1.00 41.59 686 GLY A O 1
ATOM 5269 N N . ASN A 1 687 ? 11.900 -0.204 25.942 1.00 36.55 687 ASN A N 1
ATOM 5270 C CA . ASN A 1 687 ? 11.594 -0.567 27.357 1.00 40.49 687 ASN A CA 1
ATOM 5271 C C . ASN A 1 687 ? 12.778 -0.522 28.349 1.00 37.03 687 ASN A C 1
ATOM 5272 O O . ASN A 1 687 ? 12.992 -1.449 29.148 1.00 37.64 687 ASN A O 1
ATOM 5277 N N A LEU A 1 688 ? 13.590 0.513 28.221 0.80 33.51 688 LEU A N 1
ATOM 5278 N N B LEU A 1 688 ? 13.499 0.597 28.357 0.20 34.05 688 LEU A N 1
ATOM 5279 C CA A LEU A 1 688 ? 14.543 0.837 29.251 0.80 30.04 688 LEU A CA 1
ATOM 5280 C CA B LEU A 1 688 ? 14.716 0.741 29.173 0.20 31.10 688 LEU A CA 1
ATOM 5281 C C A LEU A 1 688 ? 13.690 1.489 30.313 0.80 29.77 688 LEU A C 1
ATOM 5282 C C B LEU A 1 688 ? 14.514 1.021 30.666 0.20 29.70 688 LEU A C 1
ATOM 5283 O O A LEU A 1 688 ? 12.526 1.840 30.064 0.80 27.89 688 LEU A O 1
ATOM 5284 O O B LEU A 1 688 ? 15.299 0.555 31.498 0.20 28.95 688 LEU A O 1
ATOM 5293 N N A GLY A 1 689 ? 14.253 1.638 31.497 0.80 29.43 689 GLY A N 1
ATOM 5294 N N B GLY A 1 689 ? 13.478 1.785 31.004 0.20 28.64 689 GLY A N 1
ATOM 5295 C CA A GLY A 1 689 ? 13.478 2.097 32.631 0.80 27.69 689 GLY A CA 1
ATOM 5296 C CA B GLY A 1 689 ? 13.196 2.122 32.399 0.20 27.72 689 GLY A CA 1
ATOM 5297 C C A GLY A 1 689 ? 13.235 3.593 32.714 0.80 28.37 689 GLY A C 1
ATOM 5298 C C B GLY A 1 689 ? 13.012 3.613 32.632 0.20 27.49 689 GLY A C 1
ATOM 5299 O O A GLY A 1 689 ? 13.442 4.353 31.757 0.80 24.64 689 GLY A O 1
ATOM 5300 O O B GLY A 1 689 ? 13.091 4.406 31.689 0.20 26.20 689 GLY A O 1
ATOM 5301 N N . ASN A 1 690 ? 12.769 3.999 33.887 1.00 26.71 690 ASN A N 1
ATOM 5302 C CA . ASN A 1 690 ? 12.530 5.406 34.225 1.00 27.30 690 ASN A CA 1
ATOM 5303 C C . ASN A 1 690 ? 12.674 5.621 35.729 1.00 29.86 690 ASN A C 1
ATOM 5304 O O . ASN A 1 690 ? 12.794 4.6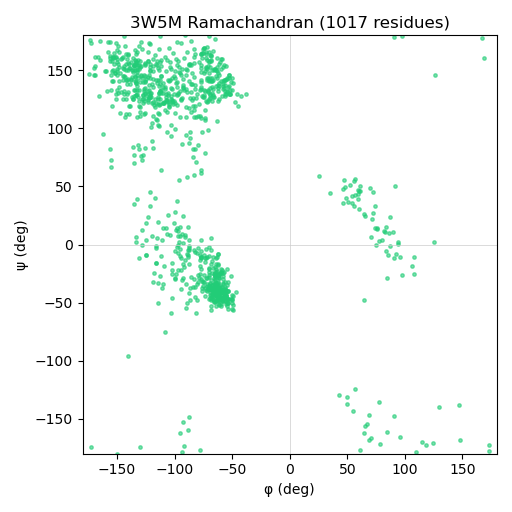54 36.488 1.00 28.80 690 ASN A O 1
ATOM 5309 N N . GLY A 1 691 ? 12.639 6.878 36.160 1.00 27.29 691 GLY A N 1
ATOM 5310 C CA . GLY A 1 691 ? 12.661 7.192 37.605 1.00 26.05 691 GLY A CA 1
ATOM 5311 C C . GLY A 1 691 ? 13.987 6.967 38.298 1.00 25.67 691 GLY A C 1
ATOM 5312 O O . GLY A 1 691 ? 14.032 6.742 39.519 1.00 25.84 691 GLY A O 1
ATOM 5313 N N . VAL A 1 692 ? 15.081 7.073 37.546 1.00 24.20 692 VAL A N 1
ATOM 5314 C CA . VAL A 1 692 ? 16.394 6.805 38.061 1.00 24.54 692 VAL A CA 1
ATOM 5315 C C . VAL A 1 692 ? 17.139 8.081 38.401 1.00 25.18 692 VAL A C 1
ATOM 5316 O O . VAL A 1 692 ? 17.371 8.937 37.515 1.00 23.37 692 VAL A O 1
ATOM 5320 N N . ALA A 1 693 ? 17.573 8.177 39.661 1.00 23.98 693 ALA A N 1
ATOM 5321 C CA . ALA A 1 693 ? 18.429 9.276 40.124 1.00 24.14 693 ALA A CA 1
ATOM 5322 C C . ALA A 1 693 ? 19.680 9.523 39.298 1.00 23.24 693 ALA A C 1
ATOM 5323 O O . ALA A 1 693 ? 20.462 8.610 39.070 1.00 24.08 693 ALA A O 1
ATOM 5325 N N . GLY A 1 694 ? 19.887 10.786 38.909 1.00 22.09 694 GLY A N 1
ATOM 5326 C CA . GLY A 1 694 ? 21.052 11.216 38.145 1.00 22.44 694 GLY A CA 1
ATOM 5327 C C . GLY A 1 694 ? 20.833 11.007 36.649 1.00 22.93 694 GLY A C 1
ATOM 5328 O O . GLY A 1 694 ? 21.638 11.465 35.832 1.00 25.79 694 GLY A O 1
ATOM 5329 N N . TRP A 1 695 ? 19.753 10.315 36.308 1.00 20.87 695 TRP A N 1
ATOM 5330 C CA . TRP A 1 695 ? 19.390 10.058 34.914 1.00 21.73 695 TRP A CA 1
ATOM 5331 C C . TRP A 1 695 ? 18.156 10.939 34.635 1.00 20.73 695 TRP A C 1
ATOM 5332 O O . TRP A 1 695 ? 18.288 12.014 34.060 1.00 20.21 695 TRP A O 1
ATOM 5343 N N . GLY A 1 696 ? 16.992 10.535 35.136 1.00 20.88 696 GLY A N 1
ATOM 5344 C CA . GLY A 1 696 ? 15.758 11.292 34.989 1.00 21.64 696 GLY A CA 1
ATOM 5345 C C . GLY A 1 696 ? 15.910 12.742 35.400 1.00 21.14 696 GLY A C 1
ATOM 5346 O O . GLY A 1 696 ? 15.201 13.621 34.862 1.00 21.24 696 GLY A O 1
ATOM 5347 N N . ASP A 1 697 ? 16.854 13.023 36.312 1.00 20.83 697 ASP A N 1
ATOM 5348 C CA . ASP A 1 697 ? 17.111 14.398 36.749 1.00 22.42 697 ASP A CA 1
ATOM 5349 C C . ASP A 1 697 ? 17.611 15.370 35.677 1.00 20.40 697 ASP A C 1
ATOM 5350 O O . ASP A 1 697 ? 17.624 16.580 35.907 1.00 19.38 697 ASP A O 1
ATOM 5355 N N . ALA A 1 698 ? 17.988 14.849 34.506 1.00 19.53 698 ALA A N 1
ATOM 5356 C CA . ALA A 1 698 ? 18.308 15.692 33.375 1.00 20.41 698 ALA A CA 1
ATOM 5357 C C . ALA A 1 698 ? 17.183 16.662 33.060 1.00 19.94 698 ALA A C 1
ATOM 5358 O O . ALA A 1 698 ? 17.438 17.768 32.582 1.00 20.32 698 ALA A O 1
ATOM 5360 N N . GLY A 1 699 ? 15.949 16.241 33.305 1.00 18.90 699 GLY A N 1
ATOM 5361 C CA . GLY A 1 699 ? 14.753 17.095 33.133 1.00 20.51 699 GLY A CA 1
ATOM 5362 C C . GLY A 1 699 ? 14.761 18.391 33.945 1.00 21.41 699 GLY A C 1
ATOM 5363 O O . GLY A 1 699 ? 14.053 19.339 33.606 1.00 21.11 699 GLY A O 1
ATOM 5364 N N . VAL A 1 700 ? 15.538 18.410 35.038 1.00 21.35 700 VAL A N 1
ATOM 5365 C CA . VAL A 1 700 ? 15.752 19.584 35.882 1.00 20.11 700 VAL A CA 1
ATOM 5366 C C . VAL A 1 700 ? 17.110 20.262 35.611 1.00 20.75 700 VAL A C 1
ATOM 5367 O O . VAL A 1 700 ? 17.200 21.497 35.452 1.00 20.03 700 VAL A O 1
ATOM 5371 N N . THR A 1 701 ? 18.173 19.459 35.521 1.00 19.22 701 THR A N 1
ATOM 5372 C CA . THR A 1 701 ? 19.532 19.992 35.472 1.00 19.49 701 THR A CA 1
ATOM 5373 C C . THR A 1 701 ? 19.894 20.571 34.118 1.00 20.79 701 THR A C 1
ATOM 5374 O O . THR A 1 701 ? 20.682 21.491 34.033 1.00 21.60 701 THR A O 1
ATOM 5378 N N . VAL A 1 702 ? 19.327 20.001 33.072 1.00 18.79 702 VAL A N 1
ATOM 5379 C CA . VAL A 1 702 ? 19.644 20.485 31.718 1.00 19.14 702 VAL A CA 1
ATOM 5380 C C . VAL A 1 702 ? 18.971 21.867 31.424 1.00 18.51 702 VAL A C 1
ATOM 5381 O O . VAL A 1 702 ? 19.633 22.773 30.898 1.00 20.46 702 VAL A O 1
ATOM 5385 N N . PRO A 1 703 ? 17.679 22.050 31.781 1.00 18.83 703 PRO A N 1
ATOM 5386 C CA . PRO A 1 703 ? 17.145 23.415 31.684 1.00 18.66 703 PRO A CA 1
ATOM 5387 C C . PRO A 1 703 ? 17.941 24.403 32.520 1.00 19.25 703 PRO A C 1
ATOM 5388 O O . PRO A 1 703 ? 18.204 25.535 32.093 1.00 16.71 703 PRO A O 1
ATOM 5392 N N . TRP A 1 704 ? 18.360 23.992 33.726 1.00 20.30 704 TRP A N 1
ATOM 5393 C CA . TRP A 1 704 ? 19.128 24.911 34.546 1.00 20.38 704 TRP A CA 1
ATOM 5394 C C . TRP A 1 704 ? 20.477 25.241 33.931 1.00 20.21 704 TRP A C 1
ATOM 5395 O O . TRP A 1 704 ? 20.908 26.397 33.941 1.00 19.76 704 TRP A O 1
ATOM 5406 N N . ALA A 1 705 ? 21.146 24.227 33.391 1.00 20.29 705 ALA A N 1
ATOM 5407 C CA . ALA A 1 705 ? 22.412 24.463 32.715 1.00 20.93 705 ALA A CA 1
ATOM 5408 C C . ALA A 1 705 ? 22.247 25.441 31.526 1.00 19.67 705 ALA A C 1
ATOM 5409 O O . ALA A 1 705 ? 23.075 26.333 31.351 1.00 19.12 705 ALA A O 1
ATOM 5411 N N . LEU A 1 706 ? 21.172 25.305 30.748 1.00 21.04 706 LEU A N 1
ATOM 5412 C CA . LEU A 1 706 ? 20.919 26.237 29.621 1.00 19.88 706 LEU A CA 1
ATOM 5413 C C . LEU A 1 706 ? 20.619 27.629 30.157 1.00 19.64 706 LEU A C 1
ATOM 5414 O O . LEU A 1 706 ? 21.096 28.615 29.646 1.00 20.34 706 LEU A O 1
ATOM 5419 N N . TYR A 1 707 ? 19.880 27.697 31.246 1.00 19.50 707 TYR A N 1
ATOM 5420 C CA . TYR A 1 707 ? 19.620 28.995 31.840 1.00 20.65 707 TYR A CA 1
ATOM 5421 C C . TYR A 1 707 ? 20.906 29.707 32.315 1.00 19.99 707 TYR A C 1
ATOM 5422 O O . TYR A 1 707 ? 21.111 30.900 32.030 1.00 20.78 707 TYR A O 1
ATOM 5431 N N . GLN A 1 708 ? 21.773 28.993 33.026 1.00 21.33 708 GLN A N 1
ATOM 5432 C CA . GLN A 1 708 ? 23.067 29.525 33.427 1.00 21.53 708 GLN A CA 1
ATOM 5433 C C . GLN A 1 708 ? 23.930 30.012 32.241 1.00 22.41 708 GLN A C 1
ATOM 5434 O O . GLN A 1 708 ? 24.522 31.105 32.290 1.00 21.13 708 GLN A O 1
ATOM 5440 N N . ALA A 1 709 ? 23.988 29.220 31.168 1.00 22.52 709 ALA A N 1
ATOM 5441 C CA . ALA A 1 709 ? 24.843 29.579 30.032 1.00 22.80 709 ALA A CA 1
ATOM 5442 C C . ALA A 1 709 ? 24.263 30.675 29.165 1.00 22.34 709 ALA A C 1
ATOM 5443 O O . ALA A 1 709 ? 25.013 31.540 28.657 1.00 22.16 709 ALA A O 1
ATOM 5445 N N . TYR A 1 710 ? 22.950 30.647 28.978 1.00 22.43 710 TYR A N 1
ATOM 5446 C CA . TYR A 1 710 ? 22.322 31.504 27.958 1.00 22.70 710 TYR A CA 1
ATOM 5447 C C . TYR A 1 710 ? 21.374 32.539 28.564 1.00 24.66 710 TYR A C 1
ATOM 5448 O O . TYR A 1 710 ? 21.025 33.515 27.905 1.00 25.98 710 TYR A O 1
ATOM 5457 N N . GLY A 1 711 ? 20.977 32.341 29.819 1.00 25.60 711 GLY A N 1
ATOM 5458 C CA . GLY A 1 711 ? 19.990 33.245 30.411 1.00 25.87 711 GLY A CA 1
ATOM 5459 C C . GLY A 1 711 ? 18.622 33.023 29.797 1.00 27.09 711 GLY A C 1
ATOM 5460 O O . GLY A 1 711 ? 17.766 33.917 29.855 1.00 29.68 711 GLY A O 1
ATOM 5461 N N . ASP A 1 712 ? 18.401 31.831 29.222 1.00 25.18 712 ASP A N 1
ATOM 5462 C CA . ASP A 1 712 ? 17.170 31.513 28.499 1.00 24.67 712 ASP A CA 1
ATOM 5463 C C . ASP A 1 712 ? 16.006 31.245 29.449 1.00 25.62 712 ASP A C 1
ATOM 5464 O O . ASP A 1 712 ? 15.865 30.115 29.941 1.00 25.18 712 ASP A O 1
ATOM 5469 N N . ARG A 1 713 ? 15.164 32.260 29.692 1.00 25.08 713 ARG A N 1
ATOM 5470 C CA . ARG A 1 713 ? 14.043 32.107 30.637 1.00 27.09 713 ARG A CA 1
ATOM 5471 C C . ARG A 1 713 ? 12.958 31.214 30.074 1.00 24.13 713 ARG A C 1
ATOM 5472 O O . ARG A 1 713 ? 12.269 30.557 30.817 1.00 23.08 713 ARG A O 1
ATOM 5480 N N . GLN A 1 714 ? 12.808 31.162 28.753 1.00 22.83 714 GLN A N 1
ATOM 5481 C CA . GLN A 1 714 ? 11.762 30.338 28.176 1.00 23.28 714 GLN A CA 1
ATOM 5482 C C . GLN A 1 714 ? 11.986 28.842 28.435 1.00 22.95 714 GLN A C 1
ATOM 5483 O O . GLN A 1 714 ? 11.027 28.091 28.631 1.00 21.32 714 GLN A O 1
ATOM 5489 N N . VAL A 1 715 ? 13.248 28.433 28.446 1.00 22.33 715 VAL A N 1
ATOM 5490 C CA . VAL A 1 715 ? 13.593 27.041 28.723 1.00 22.35 715 VAL A CA 1
ATOM 5491 C C . VAL A 1 715 ? 13.112 26.660 30.139 1.00 21.61 715 VAL A C 1
ATOM 5492 O O . VAL A 1 715 ? 12.616 25.561 30.337 1.00 20.53 715 VAL A O 1
ATOM 5496 N N . LEU A 1 716 ? 13.251 27.578 31.091 1.00 19.01 716 LEU A N 1
ATOM 5497 C CA . LEU A 1 716 ? 12.776 27.302 32.456 1.00 20.68 716 LEU A CA 1
ATOM 5498 C C . LEU A 1 716 ? 11.261 27.254 32.533 1.00 21.52 716 LEU A C 1
ATOM 5499 O O . LEU A 1 716 ? 10.686 26.334 33.126 1.00 22.18 716 LEU A O 1
ATOM 5504 N N . ALA A 1 717 ? 10.597 28.239 31.927 1.00 21.61 717 ALA A N 1
ATOM 5505 C CA . ALA A 1 717 ? 9.136 28.241 31.930 1.00 22.70 717 ALA A CA 1
ATOM 5506 C C . ALA A 1 717 ? 8.552 26.946 31.327 1.00 23.03 717 ALA A C 1
ATOM 5507 O O . ALA A 1 717 ? 7.591 26.391 31.838 1.00 22.55 717 ALA A O 1
ATOM 5509 N N . ASP A 1 718 ? 9.166 26.435 30.264 1.00 22.67 718 ASP A N 1
ATOM 5510 C CA . ASP A 1 718 ? 8.645 25.264 29.591 1.00 22.86 718 ASP A CA 1
ATOM 5511 C C . ASP A 1 718 ? 8.939 23.966 30.354 1.00 21.88 718 ASP A C 1
ATOM 5512 O O . ASP A 1 718 ? 8.253 22.976 30.147 1.00 23.63 718 ASP A O 1
ATOM 5517 N N . ALA A 1 719 ? 9.946 23.994 31.234 1.00 21.20 719 ALA A N 1
ATOM 5518 C CA . ALA A 1 719 ? 10.416 22.811 31.976 1.00 20.18 719 ALA A CA 1
ATOM 5519 C C . ALA A 1 719 ? 9.715 22.724 33.329 1.00 20.97 719 ALA A C 1
ATOM 5520 O O . ALA A 1 719 ? 9.466 21.634 33.827 1.00 20.61 719 ALA A O 1
ATOM 5522 N N . LEU A 1 720 ? 9.351 23.867 33.902 1.00 22.56 720 LEU A N 1
ATOM 5523 C CA . LEU A 1 720 ? 8.928 23.846 35.321 1.00 25.39 720 LEU A CA 1
ATOM 5524 C C . LEU A 1 720 ? 7.747 22.905 35.665 1.00 24.62 720 LEU A C 1
ATOM 5525 O O . LEU A 1 720 ? 7.859 22.168 36.633 1.00 24.74 720 LEU A O 1
ATOM 5530 N N . PRO A 1 721 ? 6.658 22.858 34.854 1.00 25.52 721 PRO A N 1
ATOM 5531 C CA . PRO A 1 721 ? 5.576 21.883 35.142 1.00 24.45 721 PRO A CA 1
ATOM 5532 C C . PRO A 1 721 ? 6.004 20.403 35.128 1.00 24.16 721 PRO A C 1
ATOM 5533 O O . PRO A 1 721 ? 5.546 19.614 35.967 1.00 23.48 721 PRO A O 1
ATOM 5537 N N . SER A 1 722 ? 6.876 20.017 34.192 1.00 22.86 722 SER A N 1
ATOM 5538 C CA . SER A 1 722 ? 7.424 18.636 34.172 1.00 21.56 722 SER A CA 1
ATOM 5539 C C . SER A 1 722 ? 8.304 18.376 35.402 1.00 22.33 722 SER A C 1
ATOM 5540 O O . SER A 1 722 ? 8.326 17.263 35.915 1.00 22.77 722 SER A O 1
ATOM 5543 N N . VAL A 1 723 ? 8.992 19.420 35.873 1.00 22.01 723 VAL A N 1
ATOM 5544 C CA . VAL A 1 723 ? 9.852 19.353 37.061 1.00 23.00 723 VAL A CA 1
ATOM 5545 C C . VAL A 1 723 ? 8.963 19.114 38.304 1.00 23.01 723 VAL A C 1
ATOM 5546 O O . VAL A 1 723 ? 9.260 18.234 39.106 1.00 22.43 723 VAL A O 1
ATOM 5550 N N . HIS A 1 724 ? 7.873 19.879 38.421 1.00 24.67 724 HIS A N 1
ATOM 5551 C CA . HIS A 1 724 ? 6.865 19.659 39.485 1.00 25.91 724 HIS A CA 1
ATOM 5552 C C . HIS A 1 724 ? 6.389 18.212 39.486 1.00 25.61 724 HIS A C 1
ATOM 5553 O O . HIS A 1 724 ? 6.338 17.574 40.550 1.00 25.50 724 HIS A O 1
ATOM 5560 N N . ALA A 1 725 ? 6.053 17.677 38.306 1.00 23.16 725 ALA A N 1
ATOM 5561 C CA . ALA A 1 725 ? 5.536 16.325 38.216 1.00 23.30 725 ALA A CA 1
ATOM 5562 C C . ALA A 1 725 ? 6.594 15.291 38.614 1.00 22.25 725 ALA A C 1
ATOM 5563 O O . ALA A 1 725 ? 6.254 14.257 39.184 1.00 24.21 725 ALA A O 1
ATOM 5565 N N . TRP A 1 726 ? 7.866 15.584 38.309 1.00 21.78 726 TRP A N 1
ATOM 5566 C CA . TRP A 1 726 ? 9.002 14.714 38.646 1.00 20.94 726 TRP A CA 1
ATOM 5567 C C . TRP A 1 726 ? 9.165 14.698 40.155 1.00 23.11 726 TRP A C 1
ATOM 5568 O O . TRP A 1 726 ? 9.317 13.616 40.742 1.00 23.23 726 TRP A O 1
ATOM 5579 N N . LEU A 1 727 ? 9.093 15.876 40.784 1.00 23.06 727 LEU A N 1
ATOM 5580 C CA . LEU A 1 727 ? 9.297 15.960 42.249 1.00 24.24 727 LEU A CA 1
ATOM 5581 C C . LEU A 1 727 ? 8.184 15.233 42.986 1.00 25.67 727 LEU A C 1
ATOM 5582 O O . LEU A 1 727 ? 8.421 14.591 44.042 1.00 28.53 727 LEU A O 1
ATOM 5587 N N . ARG A 1 728 ? 6.970 15.344 42.449 1.00 23.85 728 ARG A N 1
ATOM 5588 C CA . ARG A 1 728 ? 5.797 14.666 42.993 1.00 26.36 728 ARG A CA 1
ATOM 5589 C C . ARG A 1 728 ? 5.966 13.147 42.891 1.00 28.39 728 ARG A C 1
ATOM 5590 O O . ARG A 1 728 ? 5.702 12.410 43.863 1.00 26.12 728 ARG A O 1
ATOM 5598 N N . TYR A 1 729 ? 6.446 12.687 41.734 1.00 25.75 729 TYR A N 1
ATOM 5599 C CA . TYR A 1 729 ? 6.832 11.293 41.552 1.00 25.63 729 TYR A CA 1
ATOM 5600 C C . TYR A 1 729 ? 7.875 10.860 42.576 1.00 25.39 729 TYR A C 1
ATOM 5601 O O . TYR A 1 729 ? 7.755 9.783 43.167 1.00 29.68 729 TYR A O 1
ATOM 5610 N N . LEU A 1 730 ? 8.891 11.681 42.796 1.00 24.69 730 LEU A N 1
ATOM 5611 C CA . LEU A 1 730 ? 9.994 11.297 43.663 1.00 26.50 730 LEU A CA 1
ATOM 5612 C C . LEU A 1 730 ? 9.556 11.237 45.130 1.00 30.05 730 LEU A C 1
ATOM 5613 O O . LEU A 1 730 ? 10.023 10.390 45.889 1.00 32.91 730 LEU A O 1
ATOM 5618 N N . GLU A 1 731 ? 8.684 12.153 45.528 1.00 29.29 731 GLU A N 1
ATOM 5619 C CA . GLU A 1 731 ? 8.152 12.139 46.901 1.00 32.31 731 GLU A CA 1
ATOM 5620 C C . GLU A 1 731 ? 7.289 10.906 47.148 1.00 32.18 731 GLU A C 1
ATOM 5621 O O . GLU A 1 731 ? 7.372 10.289 48.210 1.00 33.11 731 GLU A O 1
ATOM 5627 N N . LYS A 1 732 ? 6.473 10.536 46.165 1.00 31.39 732 LYS A N 1
ATOM 5628 C CA . LYS A 1 732 ? 5.658 9.327 46.264 1.00 32.53 732 LYS A CA 1
ATOM 5629 C C . LYS A 1 732 ? 6.529 8.063 46.386 1.00 31.95 732 LYS A C 1
ATOM 5630 O O . LYS A 1 732 ? 6.217 7.155 47.159 1.00 30.37 732 LYS A O 1
ATOM 5636 N N . HIS A 1 733 ? 7.626 8.020 45.640 1.00 28.95 733 HIS A N 1
ATOM 5637 C CA . HIS A 1 733 ? 8.587 6.907 45.685 1.00 29.78 733 HIS A CA 1
ATOM 5638 C C . HIS A 1 733 ? 9.784 7.157 46.612 1.00 29.38 733 HIS A C 1
ATOM 5639 O O . HIS A 1 733 ? 10.959 7.073 46.213 1.00 28.57 733 HIS A O 1
ATOM 5646 N N . SER A 1 734 ? 9.457 7.461 47.872 1.00 30.81 734 SER A N 1
ATOM 5647 C CA . SER A 1 734 ? 10.448 7.670 48.935 1.00 31.47 734 SER A CA 1
ATOM 5648 C C . SER A 1 734 ? 9.773 7.392 50.292 1.00 30.93 734 SER A C 1
ATOM 5649 O O . SER A 1 734 ? 8.548 7.382 50.386 1.00 28.27 734 SER A O 1
ATOM 5652 N N . ASP A 1 735 ? 10.585 7.176 51.320 1.00 31.79 735 ASP A N 1
ATOM 5653 C CA . ASP A 1 735 ? 10.076 6.883 52.664 1.00 33.58 735 ASP A CA 1
ATOM 5654 C C . ASP A 1 735 ? 10.738 7.882 53.618 1.00 30.55 735 ASP A C 1
ATOM 5655 O O . ASP A 1 735 ? 11.949 7.848 53.802 1.00 30.24 735 ASP A O 1
ATOM 5660 N N . GLY A 1 736 ? 9.939 8.791 54.185 1.00 31.06 736 GLY A N 1
ATOM 5661 C CA . GLY A 1 736 ? 10.451 9.935 54.959 1.00 31.71 736 GLY A CA 1
ATOM 5662 C C . GLY A 1 736 ? 11.511 10.686 54.187 1.00 33.71 736 GLY A C 1
ATOM 5663 O O . GLY A 1 736 ? 12.515 11.119 54.750 1.00 31.18 736 GLY A O 1
ATOM 5664 N N . LEU A 1 737 ? 11.297 10.762 52.866 1.00 33.40 737 LEU A N 1
ATOM 5665 C CA . LEU A 1 737 ? 12.142 11.476 51.906 1.00 31.90 737 LEU A CA 1
ATOM 5666 C C . LEU A 1 737 ? 13.439 10.767 51.525 1.00 34.25 737 LEU A C 1
ATOM 5667 O O . LEU A 1 737 ? 14.242 11.310 50.764 1.00 31.78 737 LEU A O 1
ATOM 5672 N N . LEU A 1 738 ? 13.646 9.554 52.045 1.00 31.16 738 LEU A N 1
ATOM 5673 C CA . LEU A 1 738 ? 14.829 8.790 51.688 1.00 29.41 738 LEU A CA 1
ATOM 5674 C C . LEU A 1 738 ? 14.467 7.966 50.476 1.00 28.98 738 LEU A C 1
ATOM 5675 O O . LEU A 1 738 ? 13.406 7.349 50.438 1.00 28.78 738 LEU A O 1
ATOM 5680 N N . ARG A 1 739 ? 15.343 7.969 49.473 1.00 28.24 739 ARG A N 1
ATOM 5681 C CA . ARG A 1 739 ? 15.050 7.232 48.248 1.00 27.98 739 ARG A CA 1
ATOM 5682 C C . ARG A 1 739 ? 15.643 5.819 48.286 1.00 28.70 739 ARG A C 1
ATOM 5683 O O . ARG A 1 739 ? 16.686 5.607 48.918 1.00 26.75 739 ARG A O 1
ATOM 5691 N N . PRO A 1 740 ? 15.001 4.864 47.573 1.00 30.16 740 PRO A N 1
ATOM 5692 C CA . PRO A 1 740 ? 15.496 3.479 47.473 1.00 30.10 740 PRO A CA 1
ATOM 5693 C C . PRO A 1 740 ? 16.916 3.388 46.907 1.00 32.10 740 PRO A C 1
ATOM 5694 O O . PRO A 1 740 ? 17.337 4.269 46.155 1.00 31.26 740 PRO A O 1
ATOM 5698 N N . ALA A 1 741 ? 17.663 2.341 47.268 1.00 30.28 741 ALA A N 1
ATOM 5699 C CA . ALA A 1 741 ? 18.989 2.144 46.714 1.00 33.30 741 ALA A CA 1
ATOM 5700 C C . ALA A 1 741 ? 18.900 1.431 45.341 1.00 36.02 741 ALA A C 1
ATOM 5701 O O . ALA A 1 741 ? 19.419 0.327 45.148 1.00 34.99 741 ALA A O 1
ATOM 5703 N N . ASP A 1 742 ? 18.203 2.072 44.409 1.00 36.20 742 ASP A N 1
ATOM 5704 C CA . ASP A 1 742 ? 18.046 1.561 43.049 1.00 38.55 742 ASP A CA 1
ATOM 5705 C C . ASP A 1 742 ? 18.769 2.495 42.091 1.00 36.57 742 ASP A C 1
ATOM 5706 O O . ASP A 1 742 ? 19.150 3.599 42.472 1.00 36.85 742 ASP A O 1
ATOM 5711 N N . GLY A 1 743 ? 18.933 2.066 40.841 1.00 36.06 743 GLY A N 1
ATOM 5712 C CA . GLY A 1 743 ? 19.470 2.940 39.797 1.00 34.26 743 GLY A CA 1
ATOM 5713 C C . GLY A 1 743 ? 20.864 2.570 39.348 1.00 34.27 743 GLY A C 1
ATOM 5714 O O . GLY A 1 743 ? 21.434 1.584 39.827 1.00 34.43 743 GLY A O 1
ATOM 5715 N N . TYR A 1 744 ? 21.420 3.352 38.421 1.00 30.23 744 TYR A N 1
ATOM 5716 C CA . TYR A 1 744 ? 22.763 3.112 37.939 1.00 30.84 744 TYR A CA 1
ATOM 5717 C C . TYR A 1 744 ? 23.861 3.522 38.929 1.00 31.41 744 TYR A C 1
ATOM 5718 O O . TYR A 1 744 ? 24.947 2.964 38.905 1.00 32.11 744 TYR A O 1
ATOM 5727 N N . GLY A 1 745 ? 23.564 4.488 39.801 1.00 32.23 745 GLY A N 1
ATOM 5728 C CA . GLY A 1 745 ? 24.532 5.042 40.747 1.00 30.66 745 GLY A CA 1
ATOM 5729 C C . GLY A 1 745 ? 25.646 5.817 40.077 1.00 32.99 745 GLY A C 1
ATOM 5730 O O . GLY A 1 745 ? 25.489 6.335 38.942 1.00 30.22 745 GLY A O 1
ATOM 5731 N N . ASP A 1 746 ? 26.785 5.881 40.758 1.00 28.99 746 ASP A N 1
ATOM 5732 C CA . ASP A 1 746 ? 27.976 6.508 40.223 1.00 31.98 746 ASP A CA 1
ATOM 5733 C C . ASP A 1 746 ? 28.627 5.565 39.203 1.00 30.91 746 ASP A C 1
ATOM 5734 O O . ASP A 1 746 ? 29.750 5.089 39.381 1.00 29.51 746 ASP A O 1
ATOM 5739 N N . TRP A 1 747 ? 27.887 5.324 38.122 1.00 28.61 747 TRP A N 1
ATOM 5740 C CA . TRP A 1 747 ? 28.284 4.437 37.017 1.00 27.39 747 TRP A CA 1
ATOM 5741 C C . TRP A 1 747 ? 29.760 4.482 36.633 1.00 26.39 747 TRP A C 1
ATOM 5742 O O . TRP A 1 747 ? 30.322 5.545 36.379 1.00 25.79 747 TRP A O 1
ATOM 5753 N N . LEU A 1 748 ? 30.383 3.302 36.540 1.00 25.90 748 LEU A N 1
ATOM 5754 C CA . LEU A 1 748 ? 31.772 3.166 36.076 1.00 25.88 748 LEU A CA 1
ATOM 5755 C C . LEU A 1 748 ? 32.807 3.913 36.943 1.00 27.16 748 LEU A C 1
ATOM 5756 O O . LEU A 1 748 ? 33.835 4.366 36.460 1.00 28.53 748 LEU A O 1
ATOM 5761 N N . ASN A 1 749 ? 32.521 4.039 38.238 1.00 30.29 749 ASN A N 1
ATOM 5762 C CA . ASN A 1 749 ? 33.551 4.421 39.214 1.00 30.45 749 ASN A CA 1
ATOM 5763 C C . ASN A 1 749 ? 34.715 3.403 39.199 1.00 33.63 749 ASN A C 1
ATOM 5764 O O . ASN A 1 749 ? 34.520 2.260 38.768 1.00 36.93 749 ASN A O 1
ATOM 5769 N N . VAL A 1 750 ? 35.885 3.802 39.702 1.00 32.89 750 VAL A N 1
ATOM 5770 C CA . VAL A 1 750 ? 37.064 2.914 39.784 1.00 35.29 750 VAL A CA 1
ATOM 5771 C C . VAL A 1 750 ? 37.106 2.230 41.154 1.00 36.59 750 VAL A C 1
ATOM 5772 O O . VAL A 1 750 ? 37.766 2.725 42.072 1.00 34.95 750 VAL A O 1
ATOM 5776 N N . SER A 1 751 ? 36.403 1.099 41.254 1.00 38.51 751 SER A N 1
ATOM 5777 C CA A SER A 1 751 ? 36.305 0.303 42.487 0.50 41.90 751 SER A CA 1
ATOM 5778 C CA B SER A 1 751 ? 36.291 0.304 42.485 0.50 41.95 751 SER A CA 1
ATOM 5779 C C . SER A 1 751 ? 36.130 1.158 43.749 1.00 44.97 751 SER A C 1
ATOM 5780 O O . SER A 1 751 ? 36.909 1.062 44.708 1.00 43.67 751 SER A O 1
ATOM 5785 N N . ASP A 1 752 ? 35.099 1.999 43.735 1.00 41.71 752 ASP A N 1
ATOM 5786 C CA . ASP A 1 752 ? 34.797 2.904 44.843 1.00 42.72 752 ASP A CA 1
ATOM 5787 C C . ASP A 1 752 ? 33.300 3.162 44.709 1.00 41.95 752 ASP A C 1
ATOM 5788 O O . ASP A 1 752 ? 32.891 4.245 44.279 1.00 42.71 752 ASP A O 1
ATOM 5793 N N . GLU A 1 753 ? 32.499 2.147 45.041 1.00 39.92 753 GLU A N 1
ATOM 5794 C CA . GLU A 1 753 ? 31.056 2.156 44.802 1.00 39.70 753 GLU A CA 1
ATOM 5795 C C . GLU A 1 753 ? 30.226 2.875 45.879 1.00 37.93 753 GLU A C 1
ATOM 5796 O O . GLU A 1 753 ? 30.074 2.381 46.993 1.00 37.77 753 GLU A O 1
ATOM 5802 N N . THR A 1 754 ? 29.675 4.034 45.528 1.00 34.39 754 THR A N 1
ATOM 5803 C CA . THR A 1 754 ? 28.787 4.777 46.427 1.00 33.92 754 THR A CA 1
ATOM 5804 C C . THR A 1 754 ? 27.429 4.106 46.533 1.00 33.66 754 THR A C 1
ATOM 5805 O O . THR A 1 754 ? 26.815 3.765 45.505 1.00 35.54 754 THR A O 1
ATOM 5809 N N . PRO A 1 755 ? 26.929 3.919 47.780 1.00 34.36 755 PRO A N 1
ATOM 5810 C CA . PRO A 1 755 ? 25.583 3.410 48.031 1.00 32.40 755 PRO A CA 1
ATOM 5811 C C . PRO A 1 755 ? 24.525 4.199 47.256 1.00 34.12 755 PRO A C 1
ATOM 5812 O O . PRO A 1 755 ? 24.507 5.428 47.294 1.00 34.07 755 PRO A O 1
ATOM 5816 N N . LYS A 1 756 ? 23.667 3.480 46.543 1.00 34.49 756 LYS A N 1
ATOM 5817 C CA . LYS A 1 756 ? 22.703 4.094 45.637 1.00 34.00 756 LYS A CA 1
ATOM 5818 C C . LYS A 1 756 ? 21.618 4.902 46.346 1.00 34.24 756 LYS A C 1
ATOM 5819 O O . LYS A 1 756 ? 21.056 5.809 45.746 1.00 31.40 756 LYS A O 1
ATOM 5825 N N . ASP A 1 757 ? 21.319 4.593 47.619 1.00 35.26 757 ASP A N 1
ATOM 5826 C CA . ASP A 1 757 ? 20.345 5.403 48.377 1.00 34.37 757 ASP A CA 1
ATOM 5827 C C . ASP A 1 757 ? 20.892 6.791 48.760 1.00 32.40 757 ASP A C 1
ATOM 5828 O O . ASP A 1 757 ? 20.148 7.758 48.768 1.00 34.59 757 ASP A O 1
ATOM 5833 N N . VAL A 1 758 ? 22.185 6.886 49.042 1.00 32.64 758 VAL A N 1
ATOM 5834 C CA . VAL A 1 758 ? 22.860 8.180 49.236 1.00 33.36 758 VAL A CA 1
ATOM 5835 C C . VAL A 1 758 ? 22.750 9.003 47.937 1.00 33.82 758 VAL A C 1
ATOM 5836 O O . VAL A 1 758 ? 22.373 10.178 47.952 1.00 31.75 758 VAL A O 1
ATOM 5840 N N . ILE A 1 759 ? 23.064 8.361 46.824 1.00 30.38 759 ILE A N 1
ATOM 5841 C CA . ILE A 1 759 ? 22.962 9.005 45.506 1.00 29.98 759 ILE A CA 1
ATOM 5842 C C . ILE A 1 759 ? 21.549 9.472 45.203 1.00 27.01 759 ILE A C 1
ATOM 5843 O O . ILE A 1 759 ? 21.337 10.632 44.812 1.00 27.19 759 ILE A O 1
ATOM 5848 N N . ALA A 1 760 ? 20.585 8.575 45.357 1.00 27.06 760 ALA A N 1
ATOM 5849 C CA . ALA A 1 760 ? 19.215 8.865 45.005 1.00 26.69 760 ALA A CA 1
ATOM 5850 C C . ALA A 1 760 ? 18.622 9.956 45.873 1.00 29.00 760 ALA A C 1
ATOM 5851 O O . ALA A 1 760 ? 17.920 10.833 45.376 1.00 24.92 760 ALA A O 1
ATOM 5853 N N . THR A 1 761 ? 18.900 9.913 47.182 1.00 26.45 761 THR A N 1
ATOM 5854 C CA . THR A 1 761 ? 18.363 10.945 48.047 1.00 25.45 761 THR A CA 1
ATOM 5855 C C . THR A 1 761 ? 19.069 12.299 47.765 1.00 23.02 761 THR A C 1
ATOM 5856 O O . THR A 1 761 ? 18.410 13.322 47.783 1.00 26.78 761 THR A O 1
ATOM 5860 N N . ALA A 1 762 ? 20.367 12.292 47.443 1.00 23.81 762 ALA A N 1
ATOM 5861 C CA . ALA A 1 762 ? 21.096 13.520 47.109 1.00 23.00 762 ALA A CA 1
ATOM 5862 C C . ALA A 1 762 ? 20.500 14.181 45.852 1.00 23.86 762 ALA A C 1
ATOM 5863 O O . ALA A 1 762 ? 20.215 15.395 45.823 1.00 23.60 762 ALA A O 1
ATOM 5865 N N . TYR A 1 763 ? 20.234 13.365 44.839 1.00 24.75 763 TYR A N 1
ATOM 5866 C CA . TYR A 1 763 ? 19.629 13.895 43.605 1.00 24.91 763 TYR A CA 1
ATOM 5867 C C . TYR A 1 763 ? 18.201 14.434 43.768 1.00 23.55 763 TYR A C 1
ATOM 5868 O O . TYR A 1 763 ? 17.837 15.451 43.149 1.00 24.15 763 TYR A O 1
ATOM 5877 N N . PHE A 1 764 ? 17.413 13.795 44.637 1.00 23.95 764 PHE A N 1
ATOM 5878 C CA . PHE A 1 764 ? 16.073 14.245 44.978 1.00 23.82 764 PHE A CA 1
ATOM 5879 C C . PHE A 1 764 ? 16.109 15.667 45.572 1.00 24.44 764 PHE A C 1
ATOM 5880 O O . PHE A 1 764 ? 15.393 16.569 45.114 1.00 23.24 764 PHE A O 1
ATOM 5888 N N . ALA A 1 765 ? 16.947 15.857 46.594 1.00 25.83 765 ALA A N 1
ATOM 5889 C CA . ALA A 1 765 ? 17.170 17.169 47.203 1.00 24.76 765 ALA A CA 1
ATOM 5890 C C . ALA A 1 765 ? 17.618 18.199 46.187 1.00 24.63 765 ALA A C 1
ATOM 5891 O O . ALA A 1 765 ? 17.089 19.312 46.173 1.00 25.03 765 ALA A O 1
ATOM 5893 N N . HIS A 1 766 ? 18.600 17.834 45.359 1.00 21.75 766 HIS A N 1
ATOM 5894 C CA . HIS A 1 766 ? 19.164 18.764 44.382 1.00 23.71 766 HIS A CA 1
ATOM 5895 C C . HIS A 1 766 ? 18.096 19.222 43.377 1.00 23.88 766 HIS A C 1
ATOM 5896 O O . HIS A 1 766 ? 18.063 20.411 42.989 1.00 22.35 766 HIS A O 1
ATOM 5903 N N . SER A 1 767 ? 17.265 18.275 42.937 1.00 23.72 767 SER A N 1
ATOM 5904 C CA . SER A 1 767 ? 16.137 18.617 42.071 1.00 26.24 767 SER A CA 1
ATOM 5905 C C . SER A 1 767 ? 15.147 19.585 42.747 1.00 24.89 767 SER A C 1
ATOM 5906 O O . SER A 1 767 ? 14.665 20.517 42.106 1.00 22.22 767 SER A O 1
ATOM 5909 N N . ALA A 1 768 ? 14.860 19.376 44.033 1.00 23.24 768 ALA A N 1
ATOM 5910 C CA . ALA A 1 768 ? 14.017 20.313 44.781 1.00 23.56 768 ALA A CA 1
ATOM 5911 C C . ALA A 1 768 ? 14.647 21.710 44.868 1.00 23.08 768 ALA A C 1
ATOM 5912 O O . ALA A 1 768 ? 13.946 22.725 44.755 1.00 24.05 768 ALA A O 1
ATOM 5914 N N . ASP A 1 769 ? 15.962 21.744 45.078 1.00 24.14 769 ASP A N 1
ATOM 5915 C CA . ASP A 1 769 ? 16.761 22.971 45.173 1.00 24.10 769 ASP A CA 1
ATOM 5916 C C . ASP A 1 769 ? 16.667 23.719 43.845 1.00 23.28 769 ASP A C 1
ATOM 5917 O O . ASP A 1 769 ? 16.375 24.921 43.802 1.00 22.49 769 ASP A O 1
ATOM 5922 N N . LEU A 1 770 ? 16.923 23.004 42.753 1.00 21.18 770 LEU A N 1
ATOM 5923 C CA . LEU A 1 770 ? 16.874 23.660 41.461 1.00 22.33 770 LEU A CA 1
ATOM 5924 C C . LEU A 1 770 ? 15.484 24.156 41.126 1.00 22.50 770 LEU A C 1
ATOM 5925 O O . LEU A 1 770 ? 15.337 25.247 40.544 1.00 22.43 770 LEU A O 1
ATOM 5930 N N . ALA A 1 771 ? 14.458 23.377 41.469 1.00 22.77 771 ALA A N 1
ATOM 5931 C CA . ALA A 1 771 ? 13.101 23.825 41.197 1.00 23.50 771 ALA A CA 1
ATOM 5932 C C . ALA A 1 771 ? 12.806 25.152 41.932 1.00 24.53 771 ALA A C 1
ATOM 5933 O O . ALA A 1 771 ? 12.139 26.027 41.379 1.00 21.00 771 ALA A O 1
ATOM 5935 N N . ALA A 1 772 ? 13.324 25.311 43.158 1.00 21.96 772 ALA A N 1
ATOM 5936 C CA . ALA A 1 772 ? 13.135 26.579 43.887 1.00 23.97 772 ALA A CA 1
ATOM 5937 C C . ALA A 1 772 ? 13.850 27.729 43.184 1.00 25.29 772 ALA A C 1
ATOM 5938 O O . ALA A 1 772 ? 13.325 28.846 43.114 1.00 26.67 772 ALA A O 1
ATOM 5940 N N . ARG A 1 773 ? 15.039 27.453 42.659 1.00 23.84 773 ARG A N 1
ATOM 5941 C CA . ARG A 1 773 ? 15.822 28.442 41.942 1.00 24.02 773 ARG A CA 1
ATOM 5942 C C . ARG A 1 773 ? 15.082 28.871 40.669 1.00 24.38 773 ARG A C 1
ATOM 5943 O O . ARG A 1 773 ? 15.056 30.065 40.350 1.00 25.20 773 ARG A O 1
ATOM 5951 N N . MET A 1 774 ? 14.474 27.907 39.972 1.00 23.74 774 MET A N 1
ATOM 5952 C CA . MET A 1 774 ? 13.682 28.186 38.754 1.00 25.87 774 MET A CA 1
ATOM 5953 C C . MET A 1 774 ? 12.454 29.039 39.067 1.00 26.25 774 MET A C 1
ATOM 5954 O O . MET A 1 774 ? 12.187 30.030 38.369 1.00 27.58 774 MET A O 1
ATOM 5959 N N . ALA A 1 775 ? 11.699 28.638 40.098 1.00 27.62 775 ALA A N 1
ATOM 5960 C CA . ALA A 1 775 ? 10.492 29.363 40.505 1.00 27.05 775 ALA A CA 1
ATOM 5961 C C . ALA A 1 775 ? 10.873 30.807 40.769 1.00 27.12 775 ALA A C 1
ATOM 5962 O O . ALA A 1 775 ? 10.165 31.741 40.343 1.00 28.64 775 ALA A O 1
ATOM 5964 N N . THR A 1 776 ? 11.997 30.980 41.464 1.00 27.70 776 THR A N 1
ATOM 5965 C CA . THR A 1 776 ? 12.531 32.291 41.829 1.00 30.34 776 THR A CA 1
ATOM 5966 C C . THR A 1 776 ? 12.871 33.127 40.581 1.00 31.06 776 THR A C 1
ATOM 5967 O O . THR A 1 776 ? 12.420 34.260 40.457 1.00 27.84 776 THR A O 1
ATOM 5971 N N . GLU A 1 777 ? 13.639 32.567 39.653 1.00 28.39 777 GLU A N 1
ATOM 5972 C CA . GLU A 1 777 ? 13.944 33.296 38.415 1.00 30.21 777 GLU A CA 1
ATOM 5973 C C . GLU A 1 777 ? 12.711 33.699 37.622 1.00 29.90 777 GLU A C 1
ATOM 5974 O O . GLU A 1 777 ? 12.703 34.741 36.970 1.00 33.74 777 GLU A O 1
ATOM 5980 N N . LEU A 1 778 ? 11.672 32.879 37.667 1.00 30.91 778 LEU A N 1
ATOM 5981 C CA . LEU A 1 778 ? 10.442 33.150 36.917 1.00 30.73 778 LEU A CA 1
ATOM 5982 C C . LEU A 1 778 ? 9.444 34.028 37.679 1.00 33.67 778 LEU A C 1
ATOM 5983 O O . LEU A 1 778 ? 8.341 34.244 37.188 1.00 35.13 778 LEU A O 1
ATOM 5988 N N . GLY A 1 779 ? 9.821 34.501 38.873 1.00 35.23 779 GLY A N 1
ATOM 5989 C CA . GLY A 1 779 ? 8.921 35.295 39.732 1.00 35.60 779 GLY A CA 1
ATOM 5990 C C . GLY A 1 779 ? 7.716 34.513 40.217 1.00 39.02 779 GLY A C 1
ATOM 5991 O O . GLY A 1 779 ? 6.675 35.084 40.491 1.00 44.41 779 GLY A O 1
ATOM 5992 N N . LYS A 1 780 ? 7.849 33.195 40.315 1.00 40.32 780 LYS A N 1
ATOM 5993 C CA . LYS A 1 780 ? 6.788 32.345 40.831 1.00 39.07 780 LYS A CA 1
ATOM 5994 C C . LYS A 1 780 ? 7.019 32.125 42.328 1.00 38.99 780 LYS A C 1
ATOM 5995 O O . LYS A 1 780 ? 8.046 32.539 42.866 1.00 37.38 780 LYS A O 1
ATOM 6001 N N . ASP A 1 781 ? 6.066 31.471 42.986 1.00 42.14 781 ASP A N 1
ATOM 6002 C CA . ASP A 1 781 ? 6.167 31.191 44.423 1.00 43.61 781 ASP A CA 1
ATOM 6003 C C . ASP A 1 781 ? 7.102 30.000 44.717 1.00 39.73 781 ASP A C 1
ATOM 6004 O O . ASP A 1 781 ? 6.759 28.850 44.445 1.00 45.02 781 ASP A O 1
ATOM 6009 N N . ALA A 1 782 ? 8.254 30.287 45.312 1.00 37.21 782 ALA A N 1
ATOM 6010 C CA . ALA A 1 782 ? 9.300 29.279 45.496 1.00 35.45 782 ALA A CA 1
ATOM 6011 C C . ALA A 1 782 ? 9.184 28.538 46.823 1.00 33.88 782 ALA A C 1
ATOM 6012 O O . ALA A 1 782 ? 9.832 27.509 46.996 1.00 31.29 782 ALA A O 1
ATOM 6014 N N . ALA A 1 783 ? 8.358 29.048 47.740 1.00 34.78 783 ALA A N 1
ATOM 6015 C CA . ALA A 1 783 ? 8.303 28.520 49.120 1.00 34.72 783 ALA A CA 1
ATOM 6016 C C . ALA A 1 783 ? 8.032 27.019 49.225 1.00 34.24 783 ALA A C 1
ATOM 6017 O O . ALA A 1 783 ? 8.740 26.344 49.982 1.00 36.54 783 ALA A O 1
ATOM 6019 N N . PRO A 1 784 ? 7.060 26.476 48.452 1.00 35.28 784 PRO A N 1
ATOM 6020 C CA . PRO A 1 784 ? 6.859 25.021 48.474 1.00 35.47 784 PRO A CA 1
ATOM 6021 C C . PRO A 1 784 ? 8.115 24.210 48.138 1.00 36.78 784 PRO A C 1
ATOM 6022 O O . PRO A 1 784 ? 8.384 23.203 48.791 1.00 32.91 784 PRO A O 1
ATOM 6026 N N . TYR A 1 785 ? 8.872 24.635 47.120 1.00 33.51 785 TYR A N 1
ATOM 6027 C CA . TYR A 1 785 ? 10.095 23.941 46.737 1.00 32.15 785 TYR A CA 1
ATOM 6028 C C . TYR A 1 785 ? 11.235 24.140 47.724 1.00 31.18 785 TYR A C 1
ATOM 6029 O O . TYR A 1 785 ? 12.015 23.222 47.984 1.00 29.44 785 TYR A O 1
ATOM 6038 N N . THR A 1 786 ? 11.354 25.349 48.254 1.00 28.86 786 THR A N 1
ATOM 6039 C CA . THR A 1 786 ? 12.399 25.620 49.217 1.00 30.01 786 THR A CA 1
ATOM 6040 C C . THR A 1 786 ? 12.170 24.775 50.470 1.00 29.65 786 THR A C 1
ATOM 6041 O O . THR A 1 786 ? 13.125 24.234 51.049 1.00 29.17 786 THR A O 1
ATOM 6045 N N . ASP A 1 787 ? 10.910 24.683 50.870 1.00 29.46 787 ASP A N 1
ATOM 6046 C CA . ASP A 1 787 ? 10.512 23.891 52.030 1.00 34.27 787 ASP A CA 1
ATOM 6047 C C . ASP A 1 787 ? 10.785 22.402 51.797 1.00 33.22 787 ASP A C 1
ATOM 6048 O O . ASP A 1 787 ? 11.296 21.705 52.690 1.00 31.10 787 ASP A O 1
ATOM 6053 N N . LEU A 1 788 ? 10.458 21.922 50.594 1.00 31.02 788 LEU A N 1
ATOM 6054 C CA . LEU A 1 788 ? 10.770 20.534 50.215 1.00 29.10 788 LEU A CA 1
ATOM 6055 C C . LEU A 1 788 ? 12.250 20.254 50.299 1.00 27.00 788 LEU A C 1
ATOM 6056 O O . LEU A 1 788 ? 12.633 19.235 50.856 1.00 27.33 788 LEU A O 1
ATOM 6061 N N . PHE A 1 789 ? 13.074 21.135 49.714 1.00 26.15 789 PHE A N 1
ATOM 6062 C CA . PHE A 1 789 ? 14.535 21.037 49.771 1.00 27.59 789 PHE A CA 1
ATOM 6063 C C . PHE A 1 789 ? 15.051 20.970 51.203 1.00 29.28 789 PHE A C 1
ATOM 6064 O O . PHE A 1 789 ? 15.827 20.065 51.532 1.00 27.17 789 PHE A O 1
ATOM 6072 N N . THR A 1 790 ? 14.609 21.920 52.034 1.00 28.55 790 THR A N 1
ATOM 6073 C CA . THR A 1 790 ? 14.934 21.942 53.489 1.00 29.78 790 THR A CA 1
ATOM 6074 C C . THR A 1 790 ? 14.654 20.581 54.159 1.00 30.48 790 THR A C 1
ATOM 6075 O O . THR A 1 790 ? 15.481 20.064 54.915 1.00 29.96 790 THR A O 1
ATOM 6079 N N . ARG A 1 791 ? 13.483 20.015 53.875 1.00 31.07 791 ARG A N 1
ATOM 6080 C CA . ARG A 1 791 ? 13.078 18.749 54.505 1.00 31.98 791 ARG A CA 1
ATOM 6081 C C . ARG A 1 791 ? 13.883 17.546 54.033 1.00 31.21 791 ARG A C 1
ATOM 6082 O O . ARG A 1 791 ? 14.230 16.683 54.838 1.00 27.87 791 ARG A O 1
ATOM 6090 N N . ILE A 1 792 ? 14.231 17.508 52.743 1.00 27.85 792 ILE A N 1
ATOM 6091 C CA . ILE A 1 792 ? 15.087 16.449 52.236 1.00 26.25 792 ILE A CA 1
ATOM 6092 C C . ILE A 1 792 ? 16.505 16.551 52.745 1.00 27.22 792 ILE A C 1
ATOM 6093 O O . ILE A 1 792 ? 17.112 15.528 53.095 1.00 27.30 792 ILE A O 1
ATOM 6098 N N . ARG A 1 793 ? 17.055 17.769 52.754 1.00 26.44 793 ARG A N 1
ATOM 6099 C CA . ARG A 1 793 ? 18.399 17.967 53.274 1.00 28.46 793 ARG A CA 1
ATOM 6100 C C . ARG A 1 793 ? 18.488 17.486 54.733 1.00 29.82 793 ARG A C 1
ATOM 6101 O O . ARG A 1 793 ? 19.494 16.909 55.113 1.00 31.40 793 ARG A O 1
ATOM 6109 N N . LYS A 1 794 ? 17.453 17.742 55.522 1.00 30.01 794 LYS A N 1
ATOM 6110 C CA . LYS A 1 794 ? 17.480 17.327 56.938 1.00 34.97 794 LYS A CA 1
ATOM 6111 C C . LYS A 1 794 ? 17.431 15.803 57.065 1.00 34.83 794 LYS A C 1
ATOM 6112 O O . LYS A 1 794 ? 18.223 15.209 57.794 1.00 35.42 794 LYS A O 1
ATOM 6118 N N . ALA A 1 795 ? 16.504 15.188 56.336 1.00 32.76 795 ALA A N 1
ATOM 6119 C CA . ALA A 1 795 ? 16.403 13.738 56.276 1.00 31.09 795 ALA A CA 1
ATOM 6120 C C . ALA A 1 795 ? 17.710 13.157 55.742 1.00 31.94 795 ALA A C 1
ATOM 6121 O O . ALA A 1 795 ? 18.230 12.176 56.300 1.00 32.23 795 ALA A O 1
ATOM 6123 N N . PHE A 1 796 ? 18.288 13.787 54.715 1.00 27.88 796 PHE A N 1
ATOM 6124 C CA . PHE A 1 796 ? 19.559 13.328 54.188 1.00 28.34 796 PHE A CA 1
ATOM 6125 C C . PHE A 1 796 ? 20.690 13.349 55.224 1.00 29.76 796 PHE A C 1
ATOM 6126 O O . PHE A 1 796 ? 21.463 12.379 55.329 1.00 29.31 796 PHE A O 1
ATOM 6134 N N . GLN A 1 797 ? 20.812 14.455 55.958 1.00 28.99 797 GLN A N 1
ATOM 6135 C CA . GLN A 1 797 ? 21.953 14.627 56.869 1.00 30.59 797 GLN A CA 1
ATOM 6136 C C . GLN A 1 797 ? 21.845 13.637 58.010 1.00 31.80 797 GLN A C 1
ATOM 6137 O O . GLN A 1 797 ? 22.835 13.036 58.419 1.00 32.95 797 GLN A O 1
ATOM 6143 N N . THR A 1 798 ? 20.624 13.451 58.482 1.00 29.59 798 THR A N 1
ATOM 6144 C CA . THR A 1 798 ? 20.365 12.494 59.554 1.00 34.71 798 THR A CA 1
ATOM 6145 C C . THR A 1 798 ? 20.723 11.058 59.163 1.00 35.37 798 THR A C 1
ATOM 6146 O O . THR A 1 798 ? 21.273 10.305 59.982 1.00 32.25 798 THR A O 1
ATOM 6150 N N . ALA A 1 799 ? 20.445 10.699 57.909 1.00 32.11 799 ALA A N 1
ATOM 6151 C CA . ALA A 1 799 ? 20.595 9.320 57.458 1.00 31.36 799 ALA A CA 1
ATOM 6152 C C . ALA A 1 799 ? 22.020 8.976 57.088 1.00 33.06 799 ALA A C 1
ATOM 6153 O O . ALA A 1 799 ? 22.469 7.862 57.365 1.00 35.54 799 ALA A O 1
ATOM 6155 N N . TYR A 1 800 ? 22.747 9.921 56.492 1.00 29.12 800 TYR A N 1
ATOM 6156 C CA . TYR A 1 800 ? 24.013 9.596 55.854 1.00 31.47 800 TYR A CA 1
ATOM 6157 C C . TYR A 1 800 ? 25.250 10.368 56.295 1.00 30.00 800 TYR A C 1
ATOM 6158 O O . TYR A 1 800 ? 26.371 9.995 55.908 1.00 30.48 800 TYR A O 1
ATOM 6167 N N . VAL A 1 801 ? 25.075 11.420 57.106 1.00 31.23 801 VAL A N 1
ATOM 6168 C CA . VAL A 1 801 ? 26.196 12.241 57.514 1.00 29.71 801 VAL A CA 1
ATOM 6169 C C . VAL A 1 801 ? 26.427 12.061 59.009 1.00 32.28 801 VAL A C 1
ATOM 6170 O O . VAL A 1 801 ? 25.522 12.305 59.810 1.00 31.06 801 VAL A O 1
ATOM 6174 N N . ALA A 1 802 ? 27.626 11.610 59.352 1.00 34.03 802 ALA A N 1
ATOM 6175 C CA . ALA A 1 802 ? 28.021 11.361 60.742 1.00 37.49 802 ALA A CA 1
ATOM 6176 C C . ALA A 1 802 ? 28.635 12.600 61.435 1.00 40.98 802 ALA A C 1
ATOM 6177 O O . ALA A 1 802 ? 29.050 13.572 60.778 1.00 40.51 802 ALA A O 1
ATOM 6179 N N . SER A 1 803 ? 28.739 12.532 62.765 1.00 39.79 803 SER A N 1
ATOM 6180 C CA . SER A 1 803 ? 29.184 13.666 63.586 1.00 37.86 803 SER A CA 1
ATOM 6181 C C . SER A 1 803 ? 30.544 14.195 63.230 1.00 38.20 803 SER A C 1
ATOM 6182 O O . SER A 1 803 ? 30.817 15.372 63.474 1.00 38.60 803 SER A O 1
ATOM 6185 N N . ASP A 1 804 ? 31.399 13.341 62.670 1.00 37.34 804 ASP A N 1
ATOM 6186 C CA . ASP A 1 804 ? 32.730 13.760 62.252 1.00 38.79 804 ASP A CA 1
ATOM 6187 C C . ASP A 1 804 ? 32.776 14.139 60.772 1.00 38.34 804 ASP A C 1
ATOM 6188 O O . ASP A 1 804 ? 33.857 14.375 60.226 1.00 38.86 804 ASP A O 1
ATOM 6193 N N . GLY A 1 805 ? 31.607 14.188 60.135 1.00 40.77 805 GLY A N 1
ATOM 6194 C CA . GLY A 1 805 ? 31.511 14.589 58.727 1.00 41.87 805 GLY A CA 1
ATOM 6195 C C . GLY A 1 805 ? 31.719 13.469 57.715 1.00 42.79 805 GLY A C 1
ATOM 6196 O O . GLY A 1 805 ? 31.858 13.717 56.500 1.00 40.53 805 GLY A O 1
ATOM 6197 N N . LYS A 1 806 ? 31.750 12.231 58.203 1.00 43.13 806 LYS A N 1
ATOM 6198 C CA . LYS A 1 806 ? 31.862 11.094 57.305 1.00 44.63 806 LYS A CA 1
ATOM 6199 C C . LYS A 1 806 ? 30.513 10.829 56.659 1.00 39.85 806 LYS A C 1
ATOM 6200 O O . LYS A 1 806 ? 29.477 10.864 57.304 1.00 41.88 806 LYS A O 1
ATOM 6206 N N . VAL A 1 807 ? 30.535 10.588 55.360 1.00 39.48 807 VAL A N 1
ATOM 6207 C CA . VAL A 1 807 ? 29.314 10.266 54.658 1.00 35.23 807 VAL A CA 1
ATOM 6208 C C . VAL A 1 807 ? 29.331 8.769 54.341 1.00 31.92 807 VAL A C 1
ATOM 6209 O O . VAL A 1 807 ? 30.383 8.208 54.022 1.00 32.53 807 VAL A O 1
ATOM 6213 N N . LYS A 1 808 ? 28.163 8.162 54.460 1.00 30.31 808 LYS A N 1
ATOM 6214 C CA . LYS A 1 808 ? 27.937 6.747 54.174 1.00 35.31 808 LYS A CA 1
ATOM 6215 C C . LYS A 1 808 ? 28.551 6.320 52.840 1.00 38.04 808 LYS A C 1
ATOM 6216 O O . LYS A 1 808 ? 28.267 6.913 51.785 1.00 33.35 808 LYS A O 1
ATOM 6222 N N . GLY A 1 809 ? 29.435 5.327 52.922 1.00 35.62 809 GLY A N 1
ATOM 6223 C CA . GLY A 1 809 ? 30.038 4.722 51.767 1.00 34.51 809 GLY A CA 1
ATOM 6224 C C . GLY A 1 809 ? 31.469 5.166 51.704 1.00 36.74 809 GLY A C 1
ATOM 6225 O O . GLY A 1 809 ? 32.303 4.476 51.119 1.00 35.99 809 GLY A O 1
ATOM 6226 N N . ASP A 1 810 ? 31.740 6.333 52.294 1.00 35.98 810 ASP A N 1
ATOM 6227 C CA . ASP A 1 810 ? 33.088 6.852 52.420 1.00 37.34 810 ASP A CA 1
ATOM 6228 C C . ASP A 1 810 ? 33.833 6.792 51.077 1.00 38.08 810 ASP A C 1
ATOM 6229 O O . ASP A 1 810 ? 35.030 6.499 51.026 1.00 36.93 810 ASP A O 1
ATOM 6234 N N . THR A 1 811 ? 33.112 7.103 49.993 1.00 35.22 811 THR A N 1
ATOM 6235 C CA . THR A 1 811 ? 33.692 7.144 48.659 1.00 34.11 811 THR A CA 1
ATOM 6236 C C . THR A 1 811 ? 34.036 8.568 48.253 1.00 32.59 811 THR A C 1
ATOM 6237 O O . THR A 1 811 ? 33.500 9.521 48.821 1.00 33.58 811 THR A O 1
ATOM 6241 N N . GLN A 1 812 ? 34.924 8.716 47.271 1.00 30.20 812 GLN A N 1
ATOM 6242 C CA . GLN A 1 812 ? 35.240 10.033 46.727 1.00 30.39 812 GLN A CA 1
ATOM 6243 C C . GLN A 1 812 ? 33.933 10.719 46.267 1.00 31.01 812 GLN A C 1
ATOM 6244 O O . GLN A 1 812 ? 33.680 11.884 46.611 1.00 30.54 812 GLN A O 1
ATOM 6250 N N . SER A 1 813 ? 33.098 9.980 45.534 1.00 29.29 813 SER A N 1
ATOM 6251 C CA . SER A 1 813 ? 31.827 10.509 45.017 1.00 31.00 813 SER A CA 1
ATOM 6252 C C . SER A 1 813 ? 30.821 10.874 46.094 1.00 31.48 813 SER A C 1
ATOM 6253 O O . SER A 1 813 ? 30.101 11.854 45.931 1.00 30.83 813 SER A O 1
ATOM 6256 N N . ALA A 1 814 ? 30.802 10.115 47.197 1.00 32.47 814 ALA A N 1
ATOM 6257 C CA . ALA A 1 814 ? 29.964 10.429 48.362 1.00 32.33 814 ALA A CA 1
ATOM 6258 C C . ALA A 1 814 ? 30.237 11.828 48.910 1.00 32.74 814 ALA A C 1
ATOM 6259 O O . ALA A 1 814 ? 29.299 12.540 49.274 1.00 35.35 814 ALA A O 1
ATOM 6261 N N . TYR A 1 815 ? 31.501 12.236 48.936 1.00 34.46 815 TYR A N 1
ATOM 6262 C CA . TYR A 1 815 ? 31.840 13.561 49.428 1.00 31.52 815 TYR A CA 1
ATOM 6263 C C . TYR A 1 815 ? 31.637 14.613 48.360 1.00 32.13 815 TYR A C 1
ATOM 6264 O O . TYR A 1 815 ? 31.083 15.677 48.626 1.00 28.61 815 TYR A O 1
ATOM 6273 N N . VAL A 1 816 ? 32.097 14.310 47.149 1.00 29.41 816 VAL A N 1
ATOM 6274 C CA . VAL A 1 816 ? 31.892 15.216 46.033 1.00 28.13 816 VAL A CA 1
ATOM 6275 C C . VAL A 1 816 ? 30.429 15.648 45.959 1.00 27.41 816 VAL A C 1
ATOM 6276 O O . VAL A 1 816 ? 30.141 16.853 45.894 1.00 28.45 816 VAL A O 1
ATOM 6280 N N . LEU A 1 817 ? 29.514 14.685 45.964 1.00 27.58 817 LEU A N 1
ATOM 6281 C CA . LEU A 1 817 ? 28.111 14.996 45.721 1.00 28.79 817 LEU A CA 1
ATOM 6282 C C . LEU A 1 817 ? 27.475 15.782 46.860 1.00 30.05 817 LEU A C 1
ATOM 6283 O O . LEU A 1 817 ? 26.695 16.715 46.622 1.00 26.99 817 LEU A O 1
ATOM 6288 N N . THR A 1 818 ? 27.803 15.398 48.095 1.00 29.05 818 THR A N 1
ATOM 6289 C CA . THR A 1 818 ? 27.259 16.095 49.257 1.00 29.56 818 THR A CA 1
ATOM 6290 C C . THR A 1 818 ? 27.801 17.505 49.370 1.00 27.26 818 THR A C 1
ATOM 6291 O O . THR A 1 818 ? 27.031 18.407 49.711 1.00 29.80 818 THR A O 1
ATOM 6295 N N . LEU A 1 819 ? 29.089 17.710 49.078 1.00 26.41 819 LEU A N 1
ATOM 6296 C CA . LEU A 1 819 ? 29.662 19.056 49.090 1.00 27.14 819 LEU A CA 1
ATOM 6297 C C . LEU A 1 819 ? 29.091 19.906 47.953 1.00 28.87 819 LEU A C 1
ATOM 6298 O O . LEU A 1 819 ? 28.724 21.077 48.153 1.00 27.42 819 LEU A O 1
ATOM 6303 N N . SER A 1 820 ? 28.991 19.300 46.772 1.00 27.68 820 SER A N 1
ATOM 6304 C CA . SER A 1 820 ? 28.477 19.995 45.587 1.00 27.88 820 SER A CA 1
ATOM 6305 C C . SER A 1 820 ? 27.034 20.495 45.746 1.00 25.75 820 SER A C 1
ATOM 6306 O O . SER A 1 820 ? 26.727 21.627 45.373 1.00 29.01 820 SER A O 1
ATOM 6309 N N . MET A 1 821 ? 26.172 19.638 46.261 1.00 24.80 821 MET A N 1
ATOM 6310 C CA . MET A 1 821 ? 24.737 19.874 46.346 1.00 24.91 821 MET A CA 1
ATOM 6311 C C . MET A 1 821 ? 24.336 20.542 47.663 1.00 25.23 821 MET A C 1
ATOM 6312 O O . MET A 1 821 ? 23.151 20.691 47.948 1.00 25.63 821 MET A O 1
ATOM 6317 N N . ASN A 1 822 ? 25.343 20.942 48.431 1.00 26.49 822 ASN A N 1
ATOM 6318 C CA . ASN A 1 822 ? 25.168 21.673 49.697 1.00 27.20 822 ASN A CA 1
ATOM 6319 C C . ASN A 1 822 ? 24.368 20.865 50.693 1.00 27.68 822 ASN A C 1
ATOM 6320 O O . ASN A 1 822 ? 23.450 21.380 51.352 1.00 26.79 822 ASN A O 1
ATOM 6325 N N . LEU A 1 823 ? 24.739 19.579 50.803 1.00 24.71 823 LEU A N 1
ATOM 6326 C CA . LEU A 1 823 ? 24.042 18.651 51.666 1.00 25.05 823 LEU A CA 1
ATOM 6327 C C . LEU A 1 823 ? 24.750 18.442 53.015 1.00 27.22 823 LEU A C 1
ATOM 6328 O O . LEU A 1 823 ? 24.080 18.126 53.977 1.00 30.30 823 LEU A O 1
ATOM 6333 N N . VAL A 1 824 ? 26.065 18.655 53.071 1.00 27.93 824 VAL A N 1
ATOM 6334 C CA . VAL A 1 824 ? 26.827 18.533 54.326 1.00 28.99 824 VAL A CA 1
ATOM 6335 C C . VAL A 1 824 ? 26.440 19.723 55.221 1.00 28.51 824 VAL A C 1
ATOM 6336 O O . VAL A 1 824 ? 26.453 20.853 54.762 1.00 28.29 824 VAL A O 1
ATOM 6340 N N . PRO A 1 825 ? 26.124 19.485 56.510 1.00 30.00 825 PRO A N 1
ATOM 6341 C CA . PRO A 1 825 ? 25.973 20.675 57.374 1.00 30.15 825 PRO A CA 1
ATOM 6342 C C . PRO A 1 825 ? 27.216 21.580 57.283 1.00 27.46 825 PRO A C 1
ATOM 6343 O O . PRO A 1 825 ? 28.340 21.075 57.179 1.00 29.89 825 PRO A O 1
ATOM 6347 N N . ASP A 1 826 ? 27.029 22.902 57.317 1.00 26.78 826 ASP A N 1
ATOM 6348 C CA . ASP A 1 826 ? 28.145 23.821 57.090 1.00 27.74 826 ASP A CA 1
ATOM 6349 C C . ASP A 1 826 ? 29.284 23.640 58.061 1.00 27.10 826 ASP A C 1
ATOM 6350 O O . ASP A 1 826 ? 30.428 23.805 57.688 1.00 26.01 826 ASP A O 1
ATOM 6355 N N . ALA A 1 827 ? 28.947 23.286 59.302 1.00 26.44 827 ALA A N 1
ATOM 6356 C CA . ALA A 1 827 ? 29.941 23.027 60.350 1.00 27.27 827 ALA A CA 1
ATOM 6357 C C . ALA A 1 827 ? 30.877 21.897 59.973 1.00 29.87 827 ALA A C 1
ATOM 6358 O O . ALA A 1 827 ? 31.985 21.817 60.500 1.00 30.98 827 ALA A O 1
ATOM 6360 N N . LEU A 1 828 ? 30.447 21.049 59.035 1.00 27.82 828 LEU A N 1
ATOM 6361 C CA . LEU A 1 828 ? 31.183 19.828 58.703 1.00 28.50 828 LEU A CA 1
ATOM 6362 C C . LEU A 1 828 ? 31.748 19.806 57.288 1.00 28.67 828 LEU A C 1
ATOM 6363 O O . LEU A 1 828 ? 32.276 18.796 56.870 1.00 30.71 828 LEU A O 1
ATOM 6368 N N . ARG A 1 829 ? 31.633 20.907 56.553 1.00 29.16 829 ARG A N 1
ATOM 6369 C CA . ARG A 1 829 ? 32.183 20.960 55.192 1.00 28.57 829 ARG A CA 1
ATOM 6370 C C . ARG A 1 829 ? 33.695 20.797 55.154 1.00 29.69 829 ARG A C 1
ATOM 6371 O O . ARG A 1 829 ? 34.222 20.053 54.329 1.00 31.49 829 ARG A O 1
ATOM 6379 N N . LYS A 1 830 ? 34.394 21.478 56.054 1.00 30.06 830 LYS A N 1
ATOM 6380 C CA . LYS A 1 830 ? 35.837 21.340 56.171 1.00 30.44 830 LYS A CA 1
ATOM 6381 C C . LYS A 1 830 ? 36.231 19.871 56.357 1.00 31.23 830 LYS A C 1
ATOM 6382 O O . LYS A 1 830 ? 37.107 19.383 55.645 1.00 31.07 830 LYS A O 1
ATOM 6388 N N . ALA A 1 831 ? 35.583 19.194 57.311 1.00 30.52 831 ALA A N 1
ATOM 6389 C CA . ALA A 1 831 ? 35.850 17.779 57.606 1.00 33.80 831 ALA A CA 1
ATOM 6390 C C . ALA A 1 831 ? 35.569 16.883 56.402 1.00 35.04 831 ALA A C 1
ATOM 6391 O O . ALA A 1 831 ? 36.386 16.002 56.077 1.00 33.46 831 ALA A O 1
ATOM 6393 N N . ALA A 1 832 ? 34.426 17.110 55.740 1.00 34.00 832 ALA A N 1
ATOM 6394 C CA . ALA A 1 832 ? 34.055 16.314 54.569 1.00 33.03 832 ALA A CA 1
ATOM 6395 C C . ALA A 1 832 ? 35.044 16.510 53.439 1.00 32.72 832 ALA A C 1
ATOM 6396 O O . ALA A 1 832 ? 35.449 15.530 52.788 1.00 33.86 832 ALA A O 1
ATOM 6398 N N . ALA A 1 833 ? 35.483 17.747 53.229 1.00 34.76 833 ALA A N 1
ATOM 6399 C CA . ALA A 1 833 ? 36.459 18.036 52.185 1.00 34.42 833 ALA A CA 1
ATOM 6400 C C . ALA A 1 833 ? 37.863 17.496 52.519 1.00 40.49 833 ALA A C 1
ATOM 6401 O O . ALA A 1 833 ? 38.584 17.025 51.618 1.00 37.66 833 ALA A O 1
ATOM 6403 N N . ASP A 1 834 ? 38.253 17.585 53.799 1.00 36.46 834 ASP A N 1
ATOM 6404 C CA . ASP A 1 834 ? 39.517 17.016 54.274 1.00 38.03 834 ASP A CA 1
ATOM 6405 C C . ASP A 1 834 ? 39.582 15.509 53.981 1.00 35.27 834 ASP A C 1
ATOM 6406 O O . ASP A 1 834 ? 40.624 14.995 53.542 1.00 36.59 834 ASP A O 1
ATOM 6411 N N . ARG A 1 835 ? 38.477 14.817 54.264 1.00 33.78 835 ARG A N 1
ATOM 6412 C CA . ARG A 1 835 ? 38.307 13.387 54.035 1.00 35.98 835 ARG A CA 1
ATOM 6413 C C . ARG A 1 835 ? 38.378 13.017 52.535 1.00 38.15 835 ARG A C 1
ATOM 6414 O O . ARG A 1 835 ? 38.878 11.954 52.179 1.00 38.05 835 ARG A O 1
ATOM 6422 N N . LEU A 1 836 ? 37.871 13.903 51.676 1.00 36.05 836 LEU A N 1
ATOM 6423 C CA . LEU A 1 836 ? 37.920 13.703 50.233 1.00 34.78 836 LEU A CA 1
ATOM 6424 C C . LEU A 1 836 ? 39.355 13.716 49.765 1.00 35.86 836 LEU A C 1
ATOM 6425 O O . LEU A 1 836 ? 39.793 12.810 49.036 1.00 35.92 836 LEU A O 1
ATOM 6430 N N . VAL A 1 837 ? 40.077 14.743 50.196 1.00 34.34 837 VAL A N 1
ATOM 6431 C CA . VAL A 1 837 ? 41.481 14.908 49.880 1.00 35.66 837 VAL A CA 1
ATOM 6432 C C . VAL A 1 837 ? 42.286 13.712 50.393 1.00 38.55 837 VAL A C 1
ATOM 6433 O O . VAL A 1 837 ? 43.239 13.275 49.735 1.00 36.80 837 VAL A O 1
ATOM 6437 N N . ALA A 1 838 ? 41.886 13.195 51.553 1.00 36.71 838 ALA A N 1
ATOM 6438 C CA . ALA A 1 838 ? 42.563 12.061 52.174 1.00 38.67 838 ALA A CA 1
ATOM 6439 C C . ALA A 1 838 ? 42.407 10.811 51.308 1.00 38.77 838 ALA A C 1
ATOM 6440 O O . ALA A 1 838 ? 43.372 10.054 51.128 1.00 35.58 838 ALA A O 1
ATOM 6442 N N . LEU A 1 839 ? 41.198 10.612 50.770 1.00 37.90 839 LEU A N 1
ATOM 6443 C CA . LEU A 1 839 ? 40.900 9.473 49.892 1.00 37.08 839 LEU A CA 1
ATOM 6444 C C . LEU A 1 839 ? 41.648 9.555 48.561 1.00 38.58 839 LEU A C 1
ATOM 6445 O O . LEU A 1 839 ? 42.097 8.528 48.042 1.00 40.21 839 LEU A O 1
ATOM 6450 N N . ILE A 1 840 ? 41.784 10.770 48.030 1.00 36.70 840 ILE A N 1
ATOM 6451 C CA . ILE A 1 840 ? 42.561 11.025 46.812 1.00 37.59 840 ILE A CA 1
ATOM 6452 C C . ILE A 1 840 ? 44.064 10.756 47.039 1.00 41.74 840 ILE A C 1
ATOM 6453 O O . ILE A 1 840 ? 44.717 10.059 46.246 1.00 40.99 840 ILE A O 1
ATOM 6458 N N . GLU A 1 841 ? 44.601 11.311 48.129 1.00 43.50 841 GLU A N 1
ATOM 6459 C CA . GLU A 1 841 ? 45.993 11.072 48.531 1.00 44.62 841 GLU A CA 1
ATOM 6460 C C . GLU A 1 841 ? 46.275 9.569 48.681 1.00 41.87 841 GLU A C 1
ATOM 6461 O O . GLU A 1 841 ? 47.297 9.082 48.194 1.00 42.54 841 GLU A O 1
ATOM 6467 N N . ALA A 1 842 ? 45.354 8.851 49.327 1.00 40.21 842 ALA A N 1
ATOM 6468 C CA . ALA A 1 842 ? 45.467 7.402 49.541 1.00 41.66 842 ALA A CA 1
ATOM 6469 C C . ALA A 1 842 ? 45.498 6.587 48.243 1.00 43.99 842 ALA A C 1
ATOM 6470 O O . ALA A 1 842 ? 46.038 5.480 48.215 1.00 44.86 842 ALA A O 1
ATOM 6472 N N . LYS A 1 843 ? 44.902 7.126 47.181 1.00 41.24 843 LYS A N 1
ATOM 6473 C CA . LYS A 1 843 ? 44.913 6.477 45.878 1.00 37.18 843 LYS A CA 1
ATOM 6474 C C . LYS A 1 843 ? 46.087 6.967 45.043 1.00 41.28 843 LYS A C 1
ATOM 6475 O O . LYS A 1 843 ? 46.031 6.904 43.809 1.00 42.24 843 LYS A O 1
ATOM 6481 N N . ASP A 1 844 ? 47.143 7.446 45.707 1.00 38.08 844 ASP A N 1
ATOM 6482 C CA . ASP A 1 844 ? 48.338 8.000 45.045 1.00 43.82 844 ASP A CA 1
ATOM 6483 C C . ASP A 1 844 ? 47.990 9.165 44.091 1.00 41.34 844 ASP A C 1
ATOM 6484 O O . ASP A 1 844 ? 48.529 9.280 42.973 1.00 37.29 844 ASP A O 1
ATOM 6489 N N . TRP A 1 845 ? 47.095 10.029 44.577 1.00 41.45 845 TRP A N 1
ATOM 6490 C CA . TRP A 1 845 ? 46.630 11.219 43.873 1.00 40.69 845 TRP A CA 1
ATOM 6491 C C . TRP A 1 845 ? 45.935 10.848 42.558 1.00 37.00 845 TRP A C 1
ATOM 6492 O O . TRP A 1 845 ? 46.300 11.347 41.493 1.00 37.23 845 TRP A O 1
ATOM 6503 N N . HIS A 1 846 ? 44.994 9.922 42.652 1.00 32.78 846 HIS A N 1
ATOM 6504 C CA . HIS A 1 846 ? 44.129 9.562 41.520 1.00 36.53 846 HIS A CA 1
ATOM 6505 C C . HIS A 1 846 ? 42.677 9.675 41.945 1.00 34.50 846 HIS A C 1
ATOM 6506 O O . HIS A 1 846 ? 42.321 9.391 43.087 1.00 34.39 846 HIS A O 1
ATOM 6513 N N . LEU A 1 847 ? 41.831 10.078 41.005 1.00 32.78 847 LEU A N 1
ATOM 6514 C CA . LEU A 1 847 ? 40.403 10.066 41.232 1.00 31.41 847 LEU A CA 1
ATOM 6515 C C . LEU A 1 847 ? 39.869 8.636 41.304 1.00 30.49 847 LEU A C 1
ATOM 6516 O O . LEU A 1 847 ? 40.522 7.699 40.864 1.00 31.31 847 LEU A O 1
ATOM 6521 N N . SER A 1 848 ? 38.671 8.468 41.833 1.00 28.20 848 SER A N 1
ATOM 6522 C CA . SER A 1 848 ? 38.029 7.171 41.804 1.00 29.00 848 SER A CA 1
ATOM 6523 C C . SER A 1 848 ? 36.572 7.285 41.365 1.00 26.43 848 SER A C 1
ATOM 6524 O O . SER A 1 848 ? 35.816 6.312 41.383 1.00 28.53 848 SER A O 1
ATOM 6527 N N . THR A 1 849 ? 36.185 8.482 40.957 1.00 26.37 849 THR A N 1
ATOM 6528 C CA . THR A 1 849 ? 34.773 8.784 40.691 1.00 25.53 849 THR A CA 1
ATOM 6529 C C . THR A 1 849 ? 34.277 8.216 39.353 1.00 24.11 849 THR A C 1
ATOM 6530 O O . THR A 1 849 ? 35.050 8.175 38.388 1.00 26.31 849 THR A O 1
ATOM 6534 N N . GLY A 1 850 ? 32.999 7.854 39.304 1.00 25.48 850 GLY A N 1
ATOM 6535 C CA . GLY A 1 850 ? 32.283 7.493 38.046 1.00 24.78 850 GLY A CA 1
ATOM 6536 C C . GLY A 1 850 ? 31.552 8.666 37.368 1.00 25.41 850 GLY A C 1
ATOM 6537 O O . GLY A 1 850 ? 31.947 9.822 37.529 1.00 26.10 850 GLY A O 1
ATOM 6538 N N . PHE A 1 851 ? 30.484 8.352 36.622 1.00 26.36 851 PHE A N 1
ATOM 6539 C CA . PHE A 1 851 ? 29.737 9.349 35.837 1.00 25.40 851 PHE A CA 1
ATOM 6540 C C . PHE A 1 851 ? 29.192 10.527 36.610 1.00 24.53 851 PHE A C 1
ATOM 6541 O O . PHE A 1 851 ? 29.255 11.652 36.122 1.00 22.40 851 PHE A O 1
ATOM 6549 N N . LEU A 1 852 ? 28.673 10.263 37.805 1.00 25.42 852 LEU A N 1
ATOM 6550 C CA . LEU A 1 852 ? 27.978 11.283 38.595 1.00 26.85 852 LEU A CA 1
ATOM 6551 C C . LEU A 1 852 ? 28.914 12.122 39.467 1.00 28.85 852 LEU A C 1
ATOM 6552 O O . LEU A 1 852 ? 28.707 13.332 39.625 1.00 28.28 852 LEU A O 1
ATOM 6557 N N . GLY A 1 853 ? 29.937 11.473 40.019 1.00 26.29 853 GLY A N 1
ATOM 6558 C CA . GLY A 1 853 ? 30.988 12.161 40.768 1.00 27.16 853 GLY A CA 1
ATOM 6559 C C . GLY A 1 853 ? 31.962 12.987 39.966 1.00 27.60 853 GLY A C 1
ATOM 6560 O O . GLY A 1 853 ? 32.348 14.067 40.402 1.00 27.77 853 GLY A O 1
ATOM 6561 N N . THR A 1 854 ? 32.378 12.503 38.792 1.00 23.42 854 THR A N 1
ATOM 6562 C CA . THR A 1 854 ? 33.430 13.181 38.023 1.00 26.19 854 THR A CA 1
ATOM 6563 C C . THR A 1 854 ? 33.180 14.655 37.646 1.00 25.34 854 THR A C 1
ATOM 6564 O O . THR A 1 854 ? 34.084 15.460 37.777 1.00 27.25 854 THR A O 1
ATOM 6568 N N . PRO A 1 855 ? 31.961 15.001 37.163 1.00 26.82 855 PRO A N 1
ATOM 6569 C CA . PRO A 1 855 ? 31.747 16.387 36.730 1.00 27.08 855 PRO A CA 1
ATOM 6570 C C . PRO A 1 855 ? 31.842 17.392 37.872 1.00 27.39 855 PRO A C 1
ATOM 6571 O O . PRO A 1 855 ? 32.141 18.557 37.631 1.00 27.94 855 PRO A O 1
ATOM 6575 N N . ARG A 1 856 ? 31.604 16.928 39.102 1.00 27.91 856 ARG A N 1
ATOM 6576 C CA . ARG A 1 856 ? 31.594 17.811 40.279 1.00 27.77 856 ARG A CA 1
ATOM 6577 C C . ARG A 1 856 ? 32.897 17.770 41.090 1.00 28.79 856 ARG A C 1
ATOM 6578 O O . ARG A 1 856 ? 33.078 18.549 42.027 1.00 25.98 856 ARG A O 1
ATOM 6586 N N . LEU A 1 857 ? 33.820 16.883 40.724 1.00 27.24 857 LEU A N 1
ATOM 6587 C CA . LEU A 1 857 ? 35.023 16.649 41.557 1.00 27.40 857 LEU A CA 1
ATOM 6588 C C . LEU A 1 857 ? 36.003 17.831 41.592 1.00 26.91 857 LEU A C 1
ATOM 6589 O O . LEU A 1 857 ? 36.356 18.338 42.665 1.00 27.06 857 LEU A O 1
ATOM 6594 N N . LEU A 1 858 ? 36.464 18.281 40.432 1.00 24.39 858 LEU A N 1
ATOM 6595 C CA . LEU A 1 858 ? 37.417 19.375 40.421 1.00 25.22 858 LEU A CA 1
ATOM 6596 C C . LEU A 1 858 ? 36.771 20.670 40.943 1.00 27.06 858 LEU A C 1
ATOM 6597 O O . LEU A 1 858 ? 37.419 21.418 41.702 1.00 27.12 858 LEU A O 1
ATOM 6602 N N . PRO A 1 859 ? 35.497 20.947 40.564 1.00 27.96 859 PRO A N 1
ATOM 6603 C CA . PRO A 1 859 ? 34.813 22.125 41.160 1.00 27.30 859 PRO A CA 1
ATOM 6604 C C . PRO A 1 859 ? 34.713 22.102 42.716 1.00 30.39 859 PRO A C 1
ATOM 6605 O O . PRO A 1 859 ? 35.017 23.112 43.366 1.00 30.17 859 PRO A O 1
ATOM 6609 N N . VAL A 1 860 ? 34.313 20.973 43.290 1.00 29.93 860 VAL A N 1
ATOM 6610 C CA . VAL A 1 860 ? 34.259 20.814 44.759 1.00 31.04 860 VAL A CA 1
ATOM 6611 C C . VAL A 1 860 ? 35.637 21.018 45.399 1.00 32.29 860 VAL A C 1
ATOM 6612 O O . VAL A 1 860 ? 35.766 21.731 46.409 1.00 32.92 860 VAL A O 1
ATOM 6616 N N . LEU A 1 861 ? 36.665 20.419 44.801 1.00 31.93 861 LEU A N 1
ATOM 6617 C CA . LEU A 1 861 ? 38.042 20.607 45.260 1.00 32.19 861 LEU A CA 1
ATOM 6618 C C . LEU A 1 861 ? 38.428 22.096 45.278 1.00 32.04 861 LEU A C 1
ATOM 6619 O O . LEU A 1 861 ? 39.021 22.563 46.237 1.00 30.02 861 LEU A O 1
ATOM 6624 N N . THR A 1 862 ? 38.063 22.831 44.232 1.00 29.42 862 THR A N 1
ATOM 6625 C CA . THR A 1 862 ? 38.359 24.252 44.157 1.00 31.56 862 THR A CA 1
ATOM 6626 C C . THR A 1 862 ? 37.522 25.050 45.157 1.00 31.77 862 THR A C 1
ATOM 6627 O O . THR A 1 862 ? 38.030 26.002 45.763 1.00 32.84 862 THR A O 1
ATOM 6631 N N . ASP A 1 863 ? 36.263 24.660 45.333 1.00 32.48 863 ASP A N 1
ATOM 6632 C CA . ASP A 1 863 ? 35.353 25.393 46.225 1.00 36.84 863 ASP A CA 1
ATOM 6633 C C . ASP A 1 863 ? 35.827 25.338 47.658 1.00 39.39 863 ASP A C 1
ATOM 6634 O O . ASP A 1 863 ? 35.607 26.267 48.422 1.00 39.29 863 ASP A O 1
ATOM 6639 N N . THR A 1 864 ? 36.442 24.220 48.024 1.00 36.97 864 THR A N 1
ATOM 6640 C CA . THR A 1 864 ? 36.828 23.969 49.406 1.00 37.47 864 THR A CA 1
ATOM 6641 C C . THR A 1 864 ? 38.299 24.328 49.652 1.00 35.93 864 THR A C 1
ATOM 6642 O O . THR A 1 864 ? 38.859 23.972 50.686 1.00 38.13 864 THR A O 1
ATOM 6646 N N . GLY A 1 865 ? 38.922 25.015 48.699 1.00 34.79 865 GLY A N 1
ATOM 6647 C CA . GLY A 1 865 ? 40.288 25.525 48.877 1.00 38.10 865 GLY A CA 1
ATOM 6648 C C . GLY A 1 865 ? 41.414 24.568 48.503 1.00 40.52 865 GLY A C 1
ATOM 6649 O O . GLY A 1 865 ? 42.556 24.710 48.978 1.00 39.57 865 GLY A O 1
ATOM 6650 N N . HIS A 1 866 ? 41.105 23.610 47.631 1.00 37.60 866 HIS A N 1
ATOM 6651 C CA . HIS A 1 866 ? 42.090 22.637 47.166 1.00 36.19 866 HIS A CA 1
ATOM 6652 C C . HIS A 1 866 ? 42.314 22.622 45.655 1.00 36.50 866 HIS A C 1
ATOM 6653 O O . HIS A 1 866 ? 42.379 21.544 45.058 1.00 35.50 866 HIS A O 1
ATOM 6660 N N . THR A 1 867 ? 42.438 23.809 45.056 1.00 34.79 867 THR A N 1
ATOM 6661 C CA . THR A 1 867 ? 42.778 23.951 43.642 1.00 35.66 867 THR A CA 1
ATOM 6662 C C . THR A 1 867 ? 44.084 23.235 43.296 1.00 37.36 867 THR A C 1
ATOM 6663 O O . THR A 1 867 ? 44.191 22.637 42.230 1.00 32.05 867 THR A O 1
ATOM 6667 N N . ASP A 1 868 ? 45.064 23.291 44.202 1.00 39.21 868 ASP A N 1
ATOM 6668 C CA . ASP A 1 868 ? 46.339 22.590 44.006 1.00 39.14 868 ASP A CA 1
ATOM 6669 C C . ASP A 1 868 ? 46.167 21.076 43.786 1.00 37.07 868 ASP A C 1
ATOM 6670 O O . ASP A 1 868 ? 46.835 20.502 42.925 1.00 37.15 868 ASP A O 1
ATOM 6675 N N . VAL A 1 869 ? 45.269 20.465 44.558 1.00 33.41 869 VAL A N 1
ATOM 6676 C CA . VAL A 1 869 ? 44.867 19.065 44.421 1.00 34.89 869 VAL A CA 1
ATOM 6677 C C . VAL A 1 869 ? 44.106 18.829 43.108 1.00 34.41 869 VAL A C 1
ATOM 6678 O O . VAL A 1 869 ? 44.246 17.782 42.472 1.00 32.14 869 VAL A O 1
ATOM 6682 N N . ALA A 1 870 ? 43.292 19.802 42.715 1.00 33.53 870 ALA A N 1
ATOM 6683 C CA . ALA A 1 870 ? 42.561 19.693 41.451 1.00 31.10 870 ALA A CA 1
ATOM 6684 C C . ALA A 1 870 ? 43.559 19.622 40.316 1.00 30.90 870 ALA A C 1
ATOM 6685 O O . ALA A 1 870 ? 43.418 18.769 39.432 1.00 34.04 870 ALA A O 1
ATOM 6687 N N . TYR A 1 871 ? 44.577 20.479 40.352 1.00 28.63 871 TYR A N 1
ATOM 6688 C CA . TYR A 1 871 ? 45.605 20.469 39.323 1.00 32.92 871 TYR A CA 1
ATOM 6689 C C . TYR A 1 871 ? 46.359 19.146 39.303 1.00 35.18 871 TYR A C 1
ATOM 6690 O O . TYR A 1 871 ? 46.737 18.674 38.236 1.00 36.04 871 TYR A O 1
ATOM 6699 N N . ARG A 1 872 ? 46.561 18.555 40.478 1.00 39.65 872 ARG A N 1
ATOM 6700 C CA . ARG A 1 872 ? 47.304 17.300 40.583 1.00 42.80 872 ARG A CA 1
ATOM 6701 C C . ARG A 1 872 ? 46.567 16.207 39.809 1.00 40.25 872 ARG A C 1
ATOM 6702 O O . ARG A 1 872 ? 47.166 15.493 38.990 1.00 37.79 872 ARG A O 1
ATOM 6710 N N . LEU A 1 873 ? 45.268 16.109 40.066 1.00 36.11 873 LEU A N 1
ATOM 6711 C CA . LEU A 1 873 ? 44.388 15.224 39.316 1.00 35.18 873 LEU A CA 1
ATOM 6712 C C . LEU A 1 873 ? 44.363 15.555 37.833 1.00 35.02 873 LEU A C 1
ATOM 6713 O O . LEU A 1 873 ? 44.395 14.651 36.995 1.00 34.60 873 LEU A O 1
ATOM 6718 N N . LEU A 1 874 ? 44.321 16.845 37.513 1.00 33.97 874 LEU A N 1
ATOM 6719 C CA . LEU A 1 874 ? 44.211 17.277 36.122 1.00 32.78 874 LEU A CA 1
ATOM 6720 C C . LEU A 1 874 ? 45.433 16.866 35.294 1.00 34.65 874 LEU A C 1
ATOM 6721 O O . LEU A 1 874 ? 45.285 16.391 34.162 1.00 31.34 874 LEU A O 1
ATOM 6726 N N . HIS A 1 875 ? 46.627 17.040 35.867 1.00 35.13 875 HIS A N 1
ATOM 6727 C CA . HIS A 1 875 ? 47.890 16.793 35.156 1.00 36.91 875 HIS A CA 1
ATOM 6728 C C . HIS A 1 875 ? 48.376 15.350 35.274 1.00 35.68 875 HIS A C 1
ATOM 6729 O O . HIS A 1 875 ? 49.381 14.981 34.653 1.00 36.24 875 HIS A O 1
ATOM 6736 N N . GLN A 1 876 ? 47.667 14.561 36.072 1.00 32.90 876 GLN A N 1
ATOM 6737 C CA . GLN A 1 876 ? 47.979 13.149 36.287 1.00 33.87 876 GLN A CA 1
ATOM 6738 C C . GLN A 1 876 ? 48.022 12.384 34.955 1.00 36.91 876 GLN A C 1
ATOM 6739 O O . GLN A 1 876 ? 47.119 12.531 34.123 1.00 34.15 876 GLN A O 1
ATOM 6745 N N . ARG A 1 877 ? 49.070 11.587 34.743 1.00 39.55 877 ARG A N 1
ATOM 6746 C CA . ARG A 1 877 ? 49.228 10.832 33.479 1.00 36.39 877 ARG A CA 1
ATOM 6747 C C . ARG A 1 877 ? 49.026 9.319 33.650 1.00 37.84 877 ARG A C 1
ATOM 6748 O O . ARG A 1 877 ? 48.787 8.582 32.681 1.00 34.08 877 ARG A O 1
ATOM 6756 N N . THR A 1 878 ? 49.116 8.832 34.879 1.00 35.02 878 THR A N 1
ATOM 6757 C CA . THR A 1 878 ? 48.990 7.400 35.099 1.00 35.72 878 THR A CA 1
ATOM 6758 C C . THR A 1 878 ? 47.541 7.060 35.375 1.00 33.41 878 THR A C 1
ATOM 6759 O O . THR A 1 878 ? 46.764 7.939 35.726 1.00 36.03 878 THR A O 1
ATOM 6763 N N . PHE A 1 879 ? 47.169 5.792 35.208 1.00 33.95 879 PHE A N 1
ATOM 6764 C CA . PHE A 1 879 ? 45.761 5.346 35.376 1.00 33.52 879 PHE A CA 1
ATOM 6765 C C . PHE A 1 879 ? 45.251 5.312 36.839 1.00 39.30 879 PHE A C 1
ATOM 6766 O O . PHE A 1 879 ? 46.008 4.923 37.729 1.00 38.54 879 PHE A O 1
ATOM 6774 N N . PRO A 1 880 ? 43.963 5.698 37.097 1.00 36.99 880 PRO A N 1
ATOM 6775 C CA . PRO A 1 880 ? 42.977 6.369 36.209 1.00 35.95 880 PRO A CA 1
ATOM 6776 C C . PRO A 1 880 ? 43.153 7.884 36.172 1.00 36.34 880 PRO A C 1
ATOM 6777 O O . PRO A 1 880 ? 43.519 8.505 37.187 1.00 36.58 880 PRO A O 1
ATOM 6781 N N . SER A 1 881 ? 42.923 8.472 35.003 1.00 34.42 881 SER A N 1
ATOM 6782 C CA . SER A 1 881 ? 43.123 9.905 34.801 1.00 32.32 881 SER A CA 1
ATOM 6783 C C . SER A 1 881 ? 42.610 10.303 33.412 1.00 31.63 881 SER A C 1
ATOM 6784 O O . SER A 1 881 ? 42.192 9.438 32.644 1.00 27.94 881 SER A O 1
ATOM 6787 N N . TRP A 1 882 ? 42.597 11.603 33.129 1.00 31.64 882 TRP A N 1
ATOM 6788 C CA . TRP A 1 882 ? 42.349 12.102 31.789 1.00 29.34 882 TRP A CA 1
ATOM 6789 C C . TRP A 1 882 ? 43.607 11.936 30.930 1.00 30.78 882 TRP A C 1
ATOM 6790 O O . TRP A 1 882 ? 43.524 11.763 29.706 1.00 30.06 882 TRP A O 1
ATOM 6801 N N . GLY A 1 883 ? 44.775 11.994 31.574 1.00 28.54 883 GLY A N 1
ATOM 6802 C CA . GLY A 1 883 ? 46.044 11.921 30.882 1.00 28.96 883 GLY A CA 1
ATOM 6803 C C . GLY A 1 883 ? 46.317 10.509 30.370 1.00 28.97 883 GLY A C 1
ATOM 6804 O O . GLY A 1 883 ? 46.905 10.333 29.304 1.00 28.69 883 GLY A O 1
ATOM 6805 N N . TYR A 1 884 ? 45.890 9.516 31.137 1.00 28.84 884 TYR A N 1
ATOM 6806 C CA . TYR A 1 884 ? 46.148 8.124 30.780 1.00 30.80 884 TYR A CA 1
ATOM 6807 C C . TYR A 1 884 ? 45.666 7.806 29.340 1.00 30.64 884 TYR A C 1
ATOM 6808 O O . TYR A 1 884 ? 46.472 7.382 28.529 1.00 29.09 884 TYR A O 1
ATOM 6817 N N . PRO A 1 885 ? 44.371 8.061 29.023 1.00 30.35 885 PRO A N 1
ATOM 6818 C CA . PRO A 1 885 ? 43.881 7.768 27.655 1.00 27.58 885 PRO A CA 1
ATOM 6819 C C . PRO A 1 885 ? 44.551 8.593 26.584 1.00 26.90 885 PRO A C 1
ATOM 6820 O O . PRO A 1 885 ? 44.814 8.071 25.499 1.00 29.17 885 PRO A O 1
ATOM 6824 N N . ILE A 1 886 ? 44.870 9.852 26.894 1.00 27.95 886 ILE A N 1
ATOM 6825 C CA . ILE A 1 886 ? 45.576 10.734 25.968 1.00 26.74 886 ILE A CA 1
ATOM 6826 C C . ILE A 1 886 ? 46.953 10.180 25.588 1.00 29.97 886 ILE A C 1
ATOM 6827 O O . ILE A 1 886 ? 47.353 10.252 24.407 1.00 27.90 886 ILE A O 1
ATOM 6832 N N . ASP A 1 887 ? 47.660 9.632 26.576 1.00 31.40 887 ASP A N 1
ATOM 6833 C CA . ASP A 1 887 ? 48.960 8.990 26.319 1.00 34.32 887 ASP A CA 1
ATOM 6834 C C . ASP A 1 887 ? 48.831 7.732 25.439 1.00 35.25 887 ASP A C 1
ATOM 6835 O O . ASP A 1 887 ? 49.782 7.375 24.731 1.00 33.61 887 ASP A O 1
ATOM 6840 N N . LYS A 1 888 ? 47.648 7.105 25.464 1.00 31.66 888 LYS A N 1
ATOM 6841 C CA . LYS A 1 888 ? 47.338 5.967 24.594 1.00 35.41 888 LYS A CA 1
ATOM 6842 C C . LYS A 1 888 ? 46.756 6.380 23.241 1.00 34.81 888 LYS A C 1
ATOM 6843 O O . LYS A 1 888 ? 46.195 5.543 22.535 1.00 40.44 888 LYS A O 1
ATOM 6849 N N . GLY A 1 889 ? 46.882 7.658 22.889 1.00 32.70 889 GLY A N 1
ATOM 6850 C CA . GLY A 1 889 ? 46.460 8.155 21.583 1.00 28.42 889 GLY A CA 1
ATOM 6851 C C . GLY A 1 889 ? 44.972 8.490 21.456 1.00 29.84 889 GLY A C 1
ATOM 6852 O O . GLY A 1 889 ? 44.482 8.657 20.335 1.00 27.08 889 GLY A O 1
ATOM 6853 N N . SER A 1 890 ? 44.255 8.605 22.585 1.00 25.19 890 SER A N 1
ATOM 6854 C CA . SER A 1 890 ? 42.816 8.999 22.537 1.00 26.43 890 SER A CA 1
ATOM 6855 C C . SER A 1 890 ? 42.633 10.323 21.813 1.00 23.86 890 SER A C 1
ATOM 6856 O O . SER A 1 890 ? 43.460 11.226 21.932 1.00 24.07 890 SER A O 1
ATOM 6859 N N . THR A 1 891 ? 41.557 10.428 21.030 1.00 23.10 891 THR A N 1
ATOM 6860 C CA . THR A 1 891 ? 41.205 11.690 20.397 1.00 21.22 891 THR A CA 1
ATOM 6861 C C . THR A 1 891 ? 39.759 12.086 20.764 1.00 20.70 891 THR A C 1
ATOM 6862 O O . THR A 1 891 ? 39.232 13.050 20.228 1.00 21.08 891 THR A O 1
ATOM 6866 N N . THR A 1 892 ? 39.128 11.293 21.623 1.00 21.28 892 THR A N 1
ATOM 6867 C CA . THR A 1 892 ? 37.792 11.541 22.157 1.00 22.40 892 THR A CA 1
ATOM 6868 C C . THR A 1 892 ? 37.838 11.054 23.592 1.00 23.65 892 THR A C 1
ATOM 6869 O O . THR A 1 892 ? 38.888 10.575 24.034 1.00 22.94 892 THR A O 1
ATOM 6873 N N . MET A 1 893 ? 36.730 11.187 24.324 1.00 23.16 893 MET A N 1
ATOM 6874 C CA . MET A 1 893 ? 36.658 10.680 25.692 1.00 22.56 893 MET A CA 1
ATOM 6875 C C . MET A 1 893 ? 36.103 9.281 25.650 1.00 23.47 893 MET A C 1
ATOM 6876 O O . MET A 1 893 ? 35.139 8.997 24.915 1.00 20.36 893 MET A O 1
ATOM 6881 N N . TRP A 1 894 ? 36.694 8.389 26.442 1.00 23.11 894 TRP A N 1
ATOM 6882 C CA . TRP A 1 894 ? 36.206 7.000 26.489 1.00 24.25 894 TRP A CA 1
ATOM 6883 C C . TRP A 1 894 ? 35.091 6.771 27.495 1.00 22.72 894 TRP A C 1
ATOM 6884 O O . TRP A 1 894 ? 34.993 7.500 28.504 1.00 23.90 894 TRP A O 1
ATOM 6895 N N . GLU A 1 895 ? 34.284 5.739 27.257 1.00 22.38 895 GLU A N 1
ATOM 6896 C CA . GLU A 1 895 ? 33.247 5.344 28.185 1.00 24.29 895 GLU A CA 1
ATOM 6897 C C . GLU A 1 895 ? 33.808 4.980 29.573 1.00 27.08 895 GLU A C 1
ATOM 6898 O O . GLU A 1 895 ? 33.138 5.241 30.575 1.00 25.72 895 GLU A O 1
ATOM 6904 N N . ARG A 1 896 ? 34.993 4.352 29.608 1.00 24.99 896 ARG A N 1
ATOM 6905 C CA . ARG A 1 896 ? 35.577 3.825 30.872 1.00 26.27 896 ARG A CA 1
ATOM 6906 C C . ARG A 1 896 ? 36.930 4.453 31.114 1.00 25.71 896 ARG A C 1
ATOM 6907 O O . ARG A 1 896 ? 37.656 4.748 30.172 1.00 27.08 896 ARG A O 1
ATOM 6915 N N . TRP A 1 897 ? 37.324 4.607 32.375 1.00 25.46 897 TRP A N 1
ATOM 6916 C CA . TRP A 1 897 ? 38.677 5.055 32.646 1.00 25.10 897 TRP A CA 1
ATOM 6917 C C . TRP A 1 897 ? 39.717 4.094 32.020 1.00 25.19 897 TRP A C 1
ATOM 6918 O O . TRP A 1 897 ? 40.794 4.519 31.591 1.00 25.32 897 TRP A O 1
ATOM 6929 N N . ASP A 1 898 ? 39.345 2.821 31.921 1.00 27.30 898 ASP A N 1
ATOM 6930 C CA . ASP A 1 898 ? 40.232 1.774 31.380 1.00 30.43 898 ASP A CA 1
ATOM 6931 C C . ASP A 1 898 ? 39.704 1.118 30.113 1.00 31.09 898 ASP A C 1
ATOM 6932 O O . ASP A 1 898 ? 39.830 -0.088 29.963 1.00 32.33 898 ASP A O 1
ATOM 6937 N N . SER A 1 899 ? 39.113 1.882 29.196 1.00 28.60 899 SER A N 1
ATOM 6938 C CA . SER A 1 899 ? 38.603 1.243 27.962 1.00 28.93 899 SER A CA 1
ATOM 6939 C C . SER A 1 899 ? 39.705 0.442 27.242 1.00 27.10 899 SER A C 1
ATOM 6940 O O . SER A 1 899 ? 39.439 -0.646 26.723 1.00 27.11 899 SER A O 1
ATOM 6943 N N . ILE A 1 900 ? 40.921 0.992 27.217 1.00 28.87 900 ILE A N 1
ATOM 6944 C CA . ILE A 1 900 ? 42.140 0.206 27.031 1.00 28.10 900 ILE A CA 1
ATOM 6945 C C . ILE A 1 900 ? 42.762 0.074 28.422 1.00 31.95 900 ILE A C 1
ATOM 6946 O O . ILE A 1 900 ? 43.000 1.090 29.091 1.00 29.37 900 ILE A O 1
ATOM 6951 N N . GLN A 1 901 ? 43.002 -1.159 28.865 1.00 31.94 901 GLN A N 1
ATOM 6952 C CA . GLN A 1 901 ? 43.543 -1.401 30.213 1.00 34.68 901 GLN A CA 1
ATOM 6953 C C . GLN A 1 901 ? 45.064 -1.256 30.274 1.00 33.41 901 GLN A C 1
ATOM 6954 O O . GLN A 1 901 ? 45.728 -1.295 29.227 1.00 32.91 901 GLN A O 1
ATOM 6960 N N . PRO A 1 902 ? 45.621 -1.080 31.497 1.00 34.36 902 PRO A N 1
ATOM 6961 C CA . PRO A 1 902 ? 47.060 -0.839 31.659 1.00 38.26 902 PRO A CA 1
ATOM 6962 C C . PRO A 1 902 ? 47.943 -1.971 31.115 1.00 39.51 902 PRO A C 1
ATOM 6963 O O . PRO A 1 902 ? 49.082 -1.713 30.736 1.00 44.02 902 PRO A O 1
ATOM 6967 N N . ASP A 1 903 ? 47.404 -3.186 31.041 1.00 43.55 903 ASP A N 1
ATOM 6968 C CA . ASP A 1 903 ? 48.100 -4.337 30.424 1.00 49.09 903 ASP A CA 1
ATOM 6969 C C . ASP A 1 903 ? 48.073 -4.308 28.898 1.00 48.83 903 ASP A C 1
ATOM 6970 O O . ASP A 1 903 ? 48.753 -5.106 28.257 1.00 50.78 903 ASP A O 1
ATOM 6975 N N . GLY A 1 904 ? 47.264 -3.419 28.327 1.00 46.64 904 GLY A N 1
ATOM 6976 C CA . GLY A 1 904 ? 47.178 -3.263 26.878 1.00 43.19 904 GLY A CA 1
ATOM 6977 C C . GLY A 1 904 ? 45.914 -3.832 26.246 1.00 40.40 904 GLY A C 1
ATOM 6978 O O . GLY A 1 904 ? 45.576 -3.464 25.120 1.00 43.21 904 GLY A O 1
ATOM 6979 N N . GLY A 1 905 ? 45.214 -4.723 26.949 1.00 35.88 905 GLY A N 1
ATOM 6980 C CA . GLY A 1 905 ? 43.982 -5.307 26.422 1.00 34.07 905 GLY A CA 1
ATOM 6981 C C . GLY A 1 905 ? 42.800 -4.338 26.464 1.00 32.78 905 GLY A C 1
ATOM 6982 O O . GLY A 1 905 ? 42.875 -3.275 27.083 1.00 29.58 905 GLY A O 1
ATOM 6983 N N . PHE A 1 906 ? 41.708 -4.716 25.809 1.00 34.29 906 PHE A N 1
ATOM 6984 C CA . PHE A 1 906 ? 40.474 -3.933 25.849 1.00 31.28 906 PHE A CA 1
ATOM 6985 C C . PHE A 1 906 ? 39.594 -4.386 26.991 1.00 31.35 906 PHE A C 1
ATOM 6986 O O . PHE A 1 906 ? 39.630 -5.549 27.398 1.00 33.66 906 PHE A O 1
ATOM 6994 N N . GLN A 1 907 ? 38.803 -3.462 27.517 1.00 29.04 907 GLN A N 1
ATOM 6995 C CA . GLN A 1 907 ? 37.748 -3.819 28.432 1.00 29.88 907 GLN A CA 1
ATOM 6996 C C . GLN A 1 907 ? 36.716 -4.664 27.687 1.00 29.94 907 GLN A C 1
ATOM 6997 O O . GLN A 1 907 ? 36.846 -4.890 26.459 1.00 29.47 907 GLN A O 1
ATOM 7003 N N . THR A 1 908 ? 35.698 -5.129 28.397 1.00 28.31 908 THR A N 1
ATOM 7004 C CA . THR A 1 908 ? 34.757 -6.062 27.796 1.00 31.63 908 THR A CA 1
ATOM 7005 C C . THR A 1 908 ? 33.926 -5.438 26.669 1.00 32.68 908 THR A C 1
ATOM 7006 O O . THR A 1 908 ? 33.261 -4.417 26.888 1.00 30.70 908 THR A O 1
ATOM 7010 N N . PRO A 1 909 ? 33.923 -6.090 25.483 1.00 31.42 909 PRO A N 1
ATOM 7011 C CA . PRO A 1 909 ? 33.106 -5.642 24.338 1.00 30.61 909 PRO A CA 1
ATOM 7012 C C . PRO A 1 909 ? 31.605 -5.676 24.616 1.00 30.59 909 PRO A C 1
ATOM 7013 O O . PRO A 1 909 ? 30.816 -5.199 23.800 1.00 29.01 909 PRO A O 1
ATOM 7017 N N . GLU A 1 910 ? 31.201 -6.239 25.748 1.00 31.05 910 GLU A N 1
ATOM 7018 C CA . GLU A 1 910 ? 29.800 -6.213 26.119 1.00 31.61 910 GLU A CA 1
ATOM 7019 C C . GLU A 1 910 ? 29.353 -4.777 26.358 1.00 29.02 910 GLU A C 1
ATOM 7020 O O . GLU A 1 910 ? 28.188 -4.454 26.158 1.00 29.66 910 GLU A O 1
ATOM 7026 N N . MET A 1 911 ? 30.279 -3.933 26.797 1.00 27.79 911 MET A N 1
ATOM 7027 C CA . MET A 1 911 ? 30.008 -2.490 26.916 1.00 28.82 911 MET A CA 1
ATOM 7028 C C . MET A 1 911 ? 31.323 -1.713 27.018 1.00 28.61 911 MET A C 1
ATOM 7029 O O . MET A 1 911 ? 31.899 -1.584 28.104 1.00 27.90 911 MET A O 1
ATOM 7034 N N . ASN A 1 912 ? 31.815 -1.222 25.875 1.00 25.86 912 ASN A N 1
ATOM 7035 C CA . ASN A 1 912 ? 33.083 -0.508 25.840 1.00 26.18 912 ASN A CA 1
ATOM 7036 C C . ASN A 1 912 ? 33.269 0.462 24.682 1.00 28.37 912 ASN A C 1
ATOM 7037 O O . ASN A 1 912 ? 33.973 0.164 23.699 1.00 30.78 912 ASN A O 1
ATOM 7042 N N . SER A 1 913 ? 32.729 1.657 24.835 1.00 25.35 913 SER A N 1
ATOM 7043 C CA . SER A 1 913 ? 32.826 2.695 23.792 1.00 25.58 913 SER A CA 1
ATOM 7044 C C . SER A 1 913 ? 34.070 3.598 23.947 1.00 25.13 913 SER A C 1
ATOM 7045 O O . SER A 1 913 ? 34.529 3.875 25.071 1.00 26.29 913 SER A O 1
ATOM 7048 N N . PHE A 1 914 ? 34.630 4.041 22.822 1.00 23.93 914 PHE A N 1
ATOM 7049 C CA . PHE A 1 914 ? 35.730 4.994 22.854 1.00 23.48 914 PHE A CA 1
ATOM 7050 C C . PHE A 1 914 ? 35.306 6.433 22.563 1.00 22.56 914 PHE A C 1
ATOM 7051 O O . PHE A 1 914 ? 36.145 7.279 22.243 1.00 25.06 914 PHE A O 1
ATOM 7059 N N . ASN A 1 915 ? 34.008 6.707 22.704 1.00 22.35 915 ASN A N 1
ATOM 7060 C CA . ASN A 1 915 ? 33.460 8.026 22.388 1.00 20.45 915 ASN A CA 1
ATOM 7061 C C . ASN A 1 915 ? 32.147 8.300 23.164 1.00 21.47 915 ASN A C 1
ATOM 7062 O O . ASN A 1 915 ? 31.071 8.357 22.580 1.00 21.18 915 ASN A O 1
ATOM 7067 N N . HIS A 1 916 ? 32.247 8.411 24.490 1.00 21.65 916 HIS A N 1
ATOM 7068 C CA . HIS A 1 916 ? 31.173 8.898 25.371 1.00 23.13 916 HIS A CA 1
ATOM 7069 C C . HIS A 1 916 ? 31.625 10.246 25.919 1.00 23.67 916 HIS A C 1
ATOM 7070 O O . HIS A 1 916 ? 32.761 10.359 26.382 1.00 25.95 916 HIS A O 1
ATOM 7077 N N . TYR A 1 917 ? 30.772 11.273 25.903 1.00 23.92 917 TYR A N 1
ATOM 7078 C CA . TYR A 1 917 ? 31.242 12.563 26.379 1.00 24.12 917 TYR A CA 1
ATOM 7079 C C . TYR A 1 917 ? 31.306 12.730 27.914 1.00 25.55 917 TYR A C 1
ATOM 7080 O O . TYR A 1 917 ? 31.875 13.714 28.383 1.00 26.99 917 TYR A O 1
ATOM 7089 N N . ALA A 1 918 ? 30.767 11.774 28.671 1.00 24.84 918 ALA A N 1
ATOM 7090 C CA . ALA A 1 918 ? 30.557 11.963 30.129 1.00 26.30 918 ALA A CA 1
ATOM 7091 C C . ALA A 1 918 ? 31.800 12.466 30.879 1.00 28.06 918 ALA A C 1
ATOM 7092 O O . ALA A 1 918 ? 31.722 13.447 31.645 1.00 25.28 918 ALA A O 1
ATOM 7094 N N . TYR A 1 919 ? 32.948 11.810 30.674 1.00 26.72 919 TYR A N 1
ATOM 7095 C CA . TYR A 1 919 ? 34.179 12.242 31.355 1.00 27.01 919 TYR A CA 1
ATOM 7096 C C . TYR A 1 919 ? 34.811 13.515 30.791 1.00 28.02 919 TYR A C 1
ATOM 7097 O O . TYR A 1 919 ? 35.746 14.056 31.380 1.00 30.40 919 TYR A O 1
ATOM 7106 N N . GLY A 1 920 ? 34.311 13.988 29.650 1.00 25.28 920 GLY A N 1
ATOM 7107 C CA . GLY A 1 920 ? 34.643 15.326 29.150 1.00 25.82 920 GLY A CA 1
ATOM 7108 C C . GLY A 1 920 ? 34.039 16.458 29.983 1.00 25.31 920 GLY A C 1
ATOM 7109 O O . GLY A 1 920 ? 34.300 17.631 29.712 1.00 25.77 920 GLY A O 1
ATOM 7110 N N . SER A 1 921 ? 33.261 16.104 31.006 1.00 25.51 921 SER A N 1
ATOM 7111 C CA . SER A 1 921 ? 32.680 17.096 31.946 1.00 25.80 921 SER A CA 1
ATOM 7112 C C . SER A 1 921 ? 33.709 17.873 32.764 1.00 26.87 921 SER A C 1
ATOM 7113 O O . SER A 1 921 ? 33.373 18.877 33.401 1.00 26.40 921 SER A O 1
ATOM 7116 N N . VAL A 1 922 ? 34.964 17.425 32.724 1.00 23.55 922 VAL A N 1
ATOM 7117 C CA . VAL A 1 922 ? 36.100 18.169 33.278 1.00 24.41 922 VAL A CA 1
ATOM 7118 C C . VAL A 1 922 ? 36.310 19.507 32.562 1.00 24.44 922 VAL A C 1
ATOM 7119 O O . VAL A 1 922 ? 36.883 20.463 33.123 1.00 24.07 922 VAL A O 1
ATOM 7123 N N . GLY A 1 923 ? 35.811 19.591 31.325 1.00 25.13 923 GLY A N 1
ATOM 7124 C CA . GLY A 1 923 ? 35.929 20.785 30.505 1.00 23.65 923 GLY A CA 1
ATOM 7125 C C . GLY A 1 923 ? 35.485 22.031 31.242 1.00 22.66 923 GLY A C 1
ATOM 7126 O O . GLY A 1 923 ? 36.174 23.027 31.212 1.00 22.27 923 GLY A O 1
ATOM 7127 N N . GLU A 1 924 ? 34.326 21.978 31.885 1.00 23.52 924 GLU A N 1
ATOM 7128 C CA . GLU A 1 924 ? 33.770 23.183 32.512 1.00 25.83 924 GLU A CA 1
ATOM 7129 C C . GLU A 1 924 ? 34.679 23.713 33.611 1.00 27.36 924 GLU A C 1
ATOM 7130 O O . GLU A 1 924 ? 34.741 24.907 33.804 1.00 24.09 924 GLU A O 1
ATOM 7136 N N . TRP A 1 925 ? 35.378 22.820 34.314 1.00 26.95 925 TRP A N 1
ATOM 7137 C CA . TRP A 1 925 ? 36.349 23.257 35.325 1.00 26.46 925 TRP A CA 1
ATOM 7138 C C . TRP A 1 925 ? 37.518 24.010 34.688 1.00 27.19 925 TRP A C 1
ATOM 7139 O O . TRP A 1 925 ? 37.945 25.051 35.179 1.00 25.41 925 TRP A O 1
ATOM 7150 N N . MET A 1 926 ? 38.020 23.513 33.560 1.00 25.49 926 MET A N 1
ATOM 7151 C CA . MET A 1 926 ? 39.068 24.202 32.873 1.00 25.50 926 MET A CA 1
ATOM 7152 C C . MET A 1 926 ? 38.624 25.586 32.392 1.00 25.83 926 MET A C 1
ATOM 7153 O O . MET A 1 926 ? 39.395 26.545 32.468 1.00 24.98 926 MET A O 1
ATOM 7158 N N . TYR A 1 927 ? 37.400 25.691 31.872 1.00 24.89 927 TYR A N 1
ATOM 7159 C CA . TYR A 1 927 ? 36.983 26.925 31.229 1.00 22.78 927 TYR A CA 1
ATOM 7160 C C . TYR A 1 927 ? 36.745 27.971 32.308 1.00 23.90 927 TYR A C 1
ATOM 7161 O O . TYR A 1 927 ? 37.137 29.118 32.134 1.00 23.59 927 TYR A O 1
ATOM 7170 N N . ALA A 1 928 ? 36.188 27.529 33.438 1.00 24.11 928 ALA A N 1
ATOM 7171 C CA . ALA A 1 928 ? 35.877 28.415 34.570 1.00 26.40 928 ALA A CA 1
ATOM 7172 C C . ALA A 1 928 ? 37.120 28.845 35.356 1.00 26.81 928 ALA A C 1
ATOM 7173 O O . ALA A 1 928 ? 37.183 29.975 35.827 1.00 27.61 928 ALA A O 1
ATOM 7175 N N . ASN A 1 929 ? 38.127 27.973 35.431 1.00 28.13 929 ASN A N 1
ATOM 7176 C CA . ASN A 1 929 ? 39.274 28.178 36.349 1.00 28.63 929 ASN A CA 1
ATOM 7177 C C . ASN A 1 929 ? 40.628 28.413 35.707 1.00 30.28 929 ASN A C 1
ATOM 7178 O O . ASN A 1 929 ? 41.450 29.173 36.239 1.00 31.97 929 ASN A O 1
ATOM 7183 N N . ILE A 1 930 ? 40.878 27.800 34.553 1.00 26.76 930 ILE A N 1
ATOM 7184 C CA . ILE A 1 930 ? 42.126 28.062 33.865 1.00 27.60 930 ILE A CA 1
ATOM 7185 C C . ILE A 1 930 ? 41.907 29.244 32.947 1.00 29.93 930 ILE A C 1
ATOM 7186 O O . ILE A 1 930 ? 42.670 30.211 32.971 1.00 29.75 930 ILE A O 1
ATOM 7191 N N . ALA A 1 931 ? 40.846 29.182 32.135 1.00 29.20 931 ALA A N 1
ATOM 7192 C CA . ALA A 1 931 ? 40.491 30.328 31.302 1.00 32.13 931 ALA A CA 1
ATOM 7193 C C . ALA A 1 931 ? 39.878 31.457 32.168 1.00 28.73 931 ALA A C 1
ATOM 7194 O O . ALA A 1 931 ? 40.014 32.625 31.855 1.00 32.93 931 ALA A O 1
ATOM 7196 N N . GLY A 1 932 ? 39.232 31.096 33.268 1.00 32.28 932 GLY A N 1
ATOM 7197 C CA . GLY A 1 932 ? 38.673 32.106 34.164 1.00 30.41 932 GLY A CA 1
ATOM 7198 C C . GLY A 1 932 ? 37.450 32.803 33.586 1.00 33.26 932 GLY A C 1
ATOM 7199 O O . GLY A 1 932 ? 37.336 34.032 33.658 1.00 33.63 932 GLY A O 1
ATOM 7200 N N . ILE A 1 933 ? 36.536 32.015 33.012 1.00 29.53 933 ILE A N 1
ATOM 7201 C CA . ILE A 1 933 ? 35.311 32.548 32.395 1.00 26.13 933 ILE A CA 1
ATOM 7202 C C . ILE A 1 933 ? 34.144 31.757 32.939 1.00 26.26 933 ILE A C 1
ATOM 7203 O O . ILE A 1 933 ? 34.008 30.571 32.644 1.00 26.01 933 ILE A O 1
ATOM 7208 N N . ALA A 1 934 ? 33.311 32.389 33.765 1.00 26.53 934 ALA A N 1
ATOM 7209 C CA . ALA A 1 934 ? 32.180 31.694 34.394 1.00 25.61 934 ALA A CA 1
ATOM 7210 C C . ALA A 1 934 ? 31.051 32.696 34.592 1.00 25.58 934 ALA A C 1
ATOM 7211 O O . ALA A 1 934 ? 31.316 33.868 34.686 1.00 24.19 934 ALA A O 1
ATOM 7213 N N . PRO A 1 935 ? 29.793 32.242 34.607 1.00 25.98 935 PRO A N 1
ATOM 7214 C CA . PRO A 1 935 ? 28.734 33.264 34.724 1.00 26.23 935 PRO A CA 1
ATOM 7215 C C . PRO A 1 935 ? 28.465 33.671 36.180 1.00 29.11 935 PRO A C 1
ATOM 7216 O O . PRO A 1 935 ? 28.090 32.830 36.983 1.00 29.52 935 PRO A O 1
ATOM 7220 N N . GLY A 1 936 ? 28.664 34.950 36.502 1.00 29.34 936 GLY A N 1
ATOM 7221 C CA . GLY A 1 936 ? 28.264 35.504 37.810 1.00 30.71 936 GLY A CA 1
ATOM 7222 C C . GLY A 1 936 ? 26.762 35.716 37.921 1.00 30.65 936 GLY A C 1
ATOM 7223 O O . GLY A 1 936 ? 26.166 35.543 38.992 1.00 30.64 936 GLY A O 1
ATOM 7224 N N . ARG A 1 937 ? 26.146 36.109 36.814 1.00 29.34 937 ARG A N 1
ATOM 7225 C CA . ARG A 1 937 ? 24.697 36.094 36.702 1.00 29.98 937 ARG A CA 1
ATOM 7226 C C . ARG A 1 937 ? 24.346 35.283 35.455 1.00 28.91 937 ARG A C 1
ATOM 7227 O O . ARG A 1 937 ? 25.161 35.179 34.538 1.00 27.91 937 ARG A O 1
ATOM 7235 N N . ALA A 1 938 ? 23.142 34.719 35.429 1.00 27.09 938 ALA A N 1
ATOM 7236 C CA . ALA A 1 938 ? 22.724 33.835 34.355 1.00 26.95 938 ALA A CA 1
ATOM 7237 C C . ALA A 1 938 ? 22.919 34.482 32.995 1.00 26.18 938 ALA A C 1
ATOM 7238 O O . ALA A 1 938 ? 22.640 35.684 32.791 1.00 26.47 938 ALA A O 1
ATOM 7240 N N . GLY A 1 939 ? 23.444 33.687 32.076 1.00 25.06 939 GLY A N 1
ATOM 7241 C CA . GLY A 1 939 ? 23.685 34.149 30.714 1.00 24.65 939 GLY A CA 1
ATOM 7242 C C . GLY A 1 939 ? 24.865 35.086 30.575 1.00 25.59 939 GLY A C 1
ATOM 7243 O O . GLY A 1 939 ? 25.009 35.736 29.541 1.00 24.74 939 GLY A O 1
ATOM 7244 N N . TYR A 1 940 ? 25.726 35.159 31.599 1.00 24.39 940 TYR A N 1
ATOM 7245 C CA . TYR A 1 940 ? 26.925 36.009 31.571 1.00 25.67 940 TYR A CA 1
ATOM 7246 C C . TYR A 1 940 ? 26.613 37.515 31.533 1.00 25.93 940 TYR A C 1
ATOM 7247 O O . TYR A 1 940 ? 27.445 38.313 31.070 1.00 27.75 940 TYR A O 1
ATOM 7256 N N A ARG A 1 941 ? 25.430 37.896 32.012 0.50 27.92 941 ARG A N 1
ATOM 7257 N N B ARG A 1 941 ? 25.425 37.900 31.996 0.50 28.15 941 ARG A N 1
ATOM 7258 C CA A ARG A 1 941 ? 25.118 39.310 32.242 0.50 30.26 941 ARG A CA 1
ATOM 7259 C CA B ARG A 1 941 ? 25.120 39.316 32.237 0.50 30.41 941 ARG A CA 1
ATOM 7260 C C A ARG A 1 941 ? 26.187 39.934 33.142 0.50 29.11 941 ARG A C 1
ATOM 7261 C C B ARG A 1 941 ? 26.184 39.937 33.145 0.50 29.26 941 ARG A C 1
ATOM 7262 O O A ARG A 1 941 ? 26.517 41.118 33.013 0.50 29.73 941 ARG A O 1
ATOM 7263 O O B ARG A 1 941 ? 26.512 41.122 33.023 0.50 29.82 941 ARG A O 1
ATOM 7278 N N . GLN A 1 942 ? 26.693 39.128 34.069 1.00 29.00 942 GLN A N 1
ATOM 7279 C CA . GLN A 1 942 ? 27.908 39.424 34.805 1.00 28.39 942 GLN A CA 1
ATOM 7280 C C . GLN A 1 942 ? 28.794 38.213 34.565 1.00 28.15 942 GLN A C 1
ATOM 7281 O O . GLN A 1 942 ? 28.320 37.075 34.662 1.00 27.68 942 GLN A O 1
ATOM 7287 N N . VAL A 1 943 ? 30.059 38.453 34.225 1.00 24.94 943 VAL A N 1
ATOM 7288 C CA . VAL A 1 943 ? 31.037 37.373 34.083 1.00 26.46 943 VAL A CA 1
ATOM 7289 C C . VAL A 1 943 ? 32.019 37.409 35.270 1.00 29.10 943 VAL A C 1
ATOM 7290 O O . VAL A 1 943 ? 32.554 38.482 35.600 1.00 28.65 943 VAL A O 1
ATOM 7294 N N . VAL A 1 944 ? 32.225 36.265 35.925 1.00 26.96 944 VAL A N 1
ATOM 7295 C CA . VAL A 1 944 ? 33.288 36.168 36.931 1.00 27.36 944 VAL A CA 1
ATOM 7296 C C . VAL A 1 944 ? 34.567 35.715 36.232 1.00 28.05 944 VAL A C 1
ATOM 7297 O O . VAL A 1 944 ? 34.605 34.635 35.612 1.00 27.05 944 VAL A O 1
ATOM 7301 N N . ILE A 1 945 ? 35.586 36.571 36.291 1.00 28.66 945 ILE A N 1
ATOM 7302 C CA . ILE A 1 945 ? 36.896 36.311 35.718 1.00 28.27 945 ILE A CA 1
ATOM 7303 C C . ILE A 1 945 ? 37.882 36.024 36.840 1.00 30.45 945 ILE A C 1
ATOM 7304 O O . ILE A 1 945 ? 38.454 36.944 37.456 1.00 29.54 945 ILE A O 1
ATOM 7309 N N . ARG A 1 946 ? 38.077 34.734 37.086 1.00 30.12 946 ARG A N 1
ATOM 7310 C CA . ARG A 1 946 ? 38.870 34.266 38.217 1.00 31.88 946 ARG A CA 1
ATOM 7311 C C . ARG A 1 946 ? 39.822 33.131 37.773 1.00 32.62 946 ARG A C 1
ATOM 7312 O O . ARG A 1 946 ? 39.597 31.966 38.114 1.00 34.02 946 ARG A O 1
ATOM 7320 N N . PRO A 1 947 ? 40.854 33.477 36.971 1.00 33.98 947 PRO A N 1
ATOM 7321 C CA . PRO A 1 947 ? 41.871 32.492 36.611 1.00 36.51 947 PRO A CA 1
ATOM 7322 C C . PRO A 1 947 ? 42.649 32.099 37.865 1.00 40.37 947 PRO A C 1
ATOM 7323 O O . PRO A 1 947 ? 43.032 32.975 38.657 1.00 39.54 947 PRO A O 1
ATOM 7327 N N . ARG A 1 948 ? 42.848 30.798 38.057 1.00 37.75 948 ARG A N 1
ATOM 7328 C CA . ARG A 1 948 ? 43.630 30.317 39.172 1.00 37.94 948 ARG A CA 1
ATOM 7329 C C . ARG A 1 948 ? 44.832 29.535 38.664 1.00 39.95 948 ARG A C 1
ATOM 7330 O O . ARG A 1 948 ? 44.737 28.316 38.516 1.00 44.33 948 ARG A O 1
ATOM 7338 N N . PRO A 1 949 ? 45.968 30.220 38.416 1.00 43.25 949 PRO A N 1
ATOM 7339 C CA . PRO A 1 949 ? 47.192 29.538 37.989 1.00 43.49 949 PRO A CA 1
ATOM 7340 C C . PRO A 1 949 ? 47.575 28.458 38.992 1.00 42.97 949 PRO A C 1
ATOM 7341 O O . PRO A 1 949 ? 47.199 28.538 40.170 1.00 39.41 949 PRO A O 1
ATOM 7345 N N . GLY A 1 950 ? 48.287 27.439 38.515 1.00 39.88 950 GLY A N 1
ATOM 7346 C CA . GLY A 1 950 ? 48.515 26.225 39.292 1.00 38.55 950 GLY A CA 1
ATOM 7347 C C . GLY A 1 950 ? 49.057 25.163 38.357 1.00 40.24 950 GLY A C 1
ATOM 7348 O O . GLY A 1 950 ? 49.196 25.408 37.141 1.00 40.25 950 GLY A O 1
ATOM 7349 N N . GLY A 1 951 ? 49.365 23.989 38.906 1.00 40.77 951 GLY A N 1
ATOM 7350 C CA . GLY A 1 951 ? 49.963 22.905 38.115 1.00 37.76 951 GLY A CA 1
ATOM 7351 C C . GLY A 1 951 ? 51.048 23.421 37.191 1.00 38.37 951 GLY A C 1
ATOM 7352 O O . GLY A 1 951 ? 51.914 24.183 37.611 1.00 40.52 951 GLY A O 1
ATOM 7353 N N . GLU A 1 952 ? 50.967 23.066 35.912 1.00 35.41 952 GLU A N 1
ATOM 7354 C CA . GLU A 1 952 ? 52.006 23.408 34.959 1.00 34.62 952 GLU A CA 1
ATOM 7355 C C . GLU A 1 952 ? 51.560 24.555 34.090 1.00 34.78 952 GLU A C 1
ATOM 7356 O O . GLU A 1 952 ? 52.233 24.887 33.106 1.00 35.83 952 GLU A O 1
ATOM 7362 N N . VAL A 1 953 ? 50.416 25.157 34.427 1.00 35.41 953 VAL A N 1
ATOM 7363 C CA . VAL A 1 953 ? 49.865 26.207 33.573 1.00 36.85 953 VAL A CA 1
ATOM 7364 C C . VAL A 1 953 ? 50.441 27.570 33.959 1.00 35.30 953 VAL A C 1
ATOM 7365 O O . VAL A 1 953 ? 50.223 28.040 35.061 1.00 36.01 953 VAL A O 1
ATOM 7369 N N . THR A 1 954 ? 51.152 28.208 33.048 1.00 36.86 954 THR A N 1
ATOM 7370 C CA . THR A 1 954 ? 51.663 29.547 33.329 1.00 39.83 954 THR A CA 1
ATOM 7371 C C . THR A 1 954 ? 51.115 30.563 32.337 1.00 40.38 954 THR A C 1
ATOM 7372 O O . THR A 1 954 ? 51.507 31.739 32.324 1.00 38.44 954 THR A O 1
ATOM 7376 N N . SER A 1 955 ? 50.179 30.111 31.506 1.00 37.43 955 SER A N 1
ATOM 7377 C CA . SER A 1 955 ? 49.839 30.850 30.315 1.00 35.39 955 SER A CA 1
ATOM 7378 C C . SER A 1 955 ? 48.537 30.259 29.809 1.00 34.16 955 SER A C 1
ATOM 7379 O O . SER A 1 955 ? 48.440 29.049 29.683 1.00 32.68 955 SER A O 1
ATOM 7382 N N . ALA A 1 956 ? 47.534 31.104 29.563 1.00 33.00 956 ALA A N 1
ATOM 7383 C CA . ALA A 1 956 ? 46.263 30.660 28.965 1.00 31.37 956 ALA A CA 1
ATOM 7384 C C . ALA A 1 956 ? 45.573 31.782 28.210 1.00 32.16 956 ALA A C 1
ATOM 7385 O O . ALA A 1 956 ? 45.710 32.969 28.546 1.00 32.78 956 ALA A O 1
ATOM 7387 N N . ARG A 1 957 ? 44.821 31.413 27.181 1.00 31.74 957 ARG A N 1
ATOM 7388 C CA . ARG A 1 957 ? 44.043 32.378 26.428 1.00 30.74 957 ARG A CA 1
ATOM 7389 C C . ARG A 1 957 ? 42.747 31.684 26.000 1.00 30.39 957 ARG A C 1
ATOM 7390 O O . ARG A 1 957 ? 42.753 30.499 25.693 1.00 28.65 957 ARG A O 1
ATOM 7398 N N . ALA A 1 958 ? 41.638 32.418 26.038 1.00 29.02 958 ALA A N 1
ATOM 7399 C CA . ALA A 1 958 ? 40.325 31.847 25.714 1.00 25.89 958 ALA A CA 1
ATOM 7400 C C . ALA A 1 958 ? 39.411 32.909 25.123 1.00 27.56 958 ALA A C 1
ATOM 7401 O O . ALA A 1 958 ? 39.542 34.103 25.430 1.00 26.53 958 ALA A O 1
ATOM 7403 N N . THR A 1 959 ? 38.479 32.484 24.272 1.00 27.02 959 THR A N 1
ATOM 7404 C CA . THR A 1 959 ? 37.376 33.353 23.866 1.00 26.83 959 THR A CA 1
ATOM 7405 C C . THR A 1 959 ? 36.084 32.532 23.894 1.00 26.80 959 THR A C 1
ATOM 7406 O O . THR A 1 959 ? 36.012 31.454 23.278 1.00 27.55 959 THR A O 1
ATOM 7410 N N . PHE A 1 960 ? 35.091 33.026 24.627 1.00 25.79 960 PHE A N 1
ATOM 7411 C CA . PHE A 1 960 ? 33.780 32.412 24.703 1.00 24.59 960 PHE A CA 1
ATOM 7412 C C . PHE A 1 960 ? 32.800 33.276 23.914 1.00 24.34 960 PHE A C 1
ATOM 7413 O O . PHE A 1 960 ? 32.685 34.467 24.177 1.00 23.07 960 PHE A O 1
ATOM 7421 N N . ALA A 1 961 ? 32.103 32.678 22.939 1.00 23.34 961 ALA A N 1
ATOM 7422 C CA . ALA A 1 961 ? 31.125 33.411 22.130 1.00 22.04 961 ALA A CA 1
ATOM 7423 C C . ALA A 1 961 ? 29.795 33.444 22.893 1.00 23.55 961 ALA A C 1
ATOM 7424 O O . ALA A 1 961 ? 28.900 32.609 22.658 1.00 24.74 961 ALA A O 1
ATOM 7426 N N . SER A 1 962 ? 29.659 34.373 23.835 1.00 22.26 962 SER A N 1
ATOM 7427 C CA . SER A 1 962 ? 28.419 34.462 24.603 1.00 22.83 962 SER A CA 1
ATOM 7428 C C . SER A 1 962 ? 27.315 35.094 23.753 1.00 22.63 962 SER A C 1
ATOM 7429 O O . SER A 1 962 ? 27.594 35.690 22.704 1.00 22.62 962 SER A O 1
ATOM 7432 N N . LEU A 1 963 ? 26.064 35.023 24.231 1.00 22.98 963 LEU A N 1
ATOM 7433 C CA . LEU A 1 963 ? 24.953 35.715 23.521 1.00 23.36 963 LEU A CA 1
ATOM 7434 C C . LEU A 1 963 ? 25.121 37.249 23.424 1.00 23.63 963 LEU A C 1
ATOM 7435 O O . LEU A 1 963 ? 24.663 37.861 22.442 1.00 23.06 963 LEU A O 1
ATOM 7440 N N . HIS A 1 964 ? 25.810 37.851 24.402 1.00 20.77 964 HIS A N 1
ATOM 7441 C CA . HIS A 1 964 ? 26.085 39.286 24.382 1.00 22.22 964 HIS A CA 1
ATOM 7442 C C . HIS A 1 964 ? 27.299 39.636 23.503 1.00 21.67 964 HIS A C 1
ATOM 7443 O O . HIS A 1 964 ? 27.576 40.803 23.289 1.00 20.24 964 HIS A O 1
ATOM 7450 N N . GLY A 1 965 ? 27.996 38.617 23.002 1.00 21.62 965 GLY A N 1
ATOM 7451 C CA . GLY A 1 965 ? 29.212 38.804 22.184 1.00 22.96 965 GLY A CA 1
ATOM 7452 C C . GLY A 1 965 ? 30.428 38.176 22.866 1.00 22.93 965 GLY A C 1
ATOM 7453 O O . GLY A 1 965 ? 30.301 37.496 23.915 1.00 22.80 965 GLY A O 1
ATOM 7454 N N . PRO A 1 966 ? 31.626 38.406 22.305 1.00 25.07 966 PRO A N 1
ATOM 7455 C CA . PRO A 1 966 ? 32.795 37.669 22.818 1.00 25.73 966 PRO A CA 1
ATOM 7456 C C . PRO A 1 966 ? 33.239 38.076 24.234 1.00 25.79 966 PRO A C 1
ATOM 7457 O O . PRO A 1 966 ? 33.284 39.264 24.579 1.00 25.44 966 PRO A O 1
ATOM 7461 N N . VAL A 1 967 ? 33.513 37.066 25.047 1.00 24.15 967 VAL A N 1
ATOM 7462 C CA . VAL A 1 967 ? 34.120 37.244 26.349 1.00 25.21 967 VAL A CA 1
ATOM 7463 C C . VAL A 1 967 ? 35.499 36.599 26.237 1.00 25.56 967 VAL A C 1
ATOM 7464 O O . VAL A 1 967 ? 35.599 35.389 26.063 1.00 24.06 967 VAL A O 1
ATOM 7468 N N . SER A 1 968 ? 36.558 37.411 26.294 1.00 26.31 968 SER A N 1
ATOM 7469 C CA . SER A 1 968 ? 37.918 36.893 26.120 1.00 27.69 968 SER A CA 1
ATOM 7470 C C . SER A 1 968 ? 38.806 37.111 27.332 1.00 29.49 968 SER A C 1
ATOM 7471 O O . SER A 1 968 ? 38.624 38.077 28.076 1.00 27.94 968 SER A O 1
ATOM 7474 N N . THR A 1 969 ? 39.747 36.186 27.526 1.00 29.58 969 THR A N 1
ATOM 7475 C CA . THR A 1 969 ? 40.775 36.294 28.563 1.00 31.42 969 THR A CA 1
ATOM 7476 C C . THR A 1 969 ? 42.132 35.883 27.996 1.00 33.48 969 THR A C 1
ATOM 7477 O O . THR A 1 969 ? 42.212 35.086 27.065 1.00 32.39 969 THR A O 1
ATOM 7481 N N . ARG A 1 970 ? 43.195 36.471 28.547 1.00 31.80 970 ARG A N 1
ATOM 7482 C CA . ARG A 1 970 ? 44.553 36.084 28.225 1.00 31.40 970 ARG A CA 1
ATOM 7483 C C . ARG A 1 970 ? 45.399 36.455 29.426 1.00 33.00 970 ARG A C 1
ATOM 7484 O O . ARG A 1 970 ? 45.458 37.630 29.797 1.00 31.69 970 ARG A O 1
ATOM 7492 N N . TRP A 1 971 ? 46.027 35.464 30.039 1.00 32.06 971 TRP A N 1
ATOM 7493 C CA . TRP A 1 971 ? 46.897 35.729 31.177 1.00 32.43 971 TRP A CA 1
ATOM 7494 C C . TRP A 1 971 ? 48.226 34.995 31.070 1.00 35.42 971 TRP A C 1
ATOM 7495 O O . TRP A 1 971 ? 48.329 33.950 30.412 1.00 31.97 971 TRP A O 1
ATOM 7506 N N . GLN A 1 972 ? 49.242 35.564 31.724 1.00 36.60 972 GLN A N 1
ATOM 7507 C CA . GLN A 1 972 ? 50.602 35.032 31.687 1.00 38.43 972 GLN A CA 1
ATOM 7508 C C . GLN A 1 972 ? 51.279 35.299 33.022 1.00 38.77 972 GLN A C 1
ATOM 7509 O O . GLN A 1 972 ? 51.204 36.421 33.538 1.00 37.76 972 GLN A O 1
ATOM 7515 N N . GLN A 1 973 ? 51.889 34.258 33.586 1.00 40.52 973 GLN A N 1
ATOM 7516 C CA . GLN A 1 973 ? 52.853 34.387 34.693 1.00 45.18 973 GLN A CA 1
ATOM 7517 C C . GLN A 1 973 ? 54.274 34.339 34.144 1.00 48.82 973 GLN A C 1
ATOM 7518 O O . GLN A 1 973 ? 54.666 33.340 33.517 1.00 46.30 973 GLN A O 1
ATOM 7524 N N . ARG A 1 974 ? 55.047 35.403 34.370 1.00 48.77 974 ARG A N 1
ATOM 7525 C CA . ARG A 1 974 ? 56.460 35.386 34.017 1.00 51.32 974 ARG A CA 1
ATOM 7526 C C . ARG A 1 974 ? 57.302 36.268 34.919 1.00 54.55 974 ARG A C 1
ATOM 7527 O O . ARG A 1 974 ? 56.831 37.287 35.428 1.00 52.68 974 ARG A O 1
ATOM 7535 N N . SER A 1 975 ? 58.551 35.844 35.105 1.00 55.16 975 SER A N 1
ATOM 7536 C CA . SER A 1 975 ? 59.506 36.435 36.058 1.00 53.56 975 SER A CA 1
ATOM 7537 C C . SER A 1 975 ? 58.882 37.157 37.246 1.00 50.74 975 SER A C 1
ATOM 7538 O O . SER A 1 975 ? 59.122 38.343 37.445 1.00 55.53 975 SER A O 1
ATOM 7541 N N . GLY A 1 976 ? 58.084 36.432 38.030 1.00 47.73 976 GLY A N 1
ATOM 7542 C CA . GLY A 1 976 ? 57.446 36.990 39.224 1.00 49.15 976 GLY A CA 1
ATOM 7543 C C . GLY A 1 976 ? 56.141 37.714 38.928 1.00 55.09 976 GLY A C 1
ATOM 7544 O O . GLY A 1 976 ? 55.236 37.764 39.781 1.00 57.00 976 GLY A O 1
ATOM 7545 N N . GLY A 1 977 ? 56.044 38.259 37.710 1.00 53.87 977 GLY A N 1
ATOM 7546 C CA . GLY A 1 977 ? 54.913 39.091 37.279 1.00 50.27 977 GLY A CA 1
ATOM 7547 C C . GLY A 1 977 ? 53.717 38.345 36.696 1.00 50.97 977 GLY A C 1
ATOM 7548 O O . GLY A 1 977 ? 53.855 37.235 36.162 1.00 50.69 977 GLY A O 1
ATOM 7549 N N . PHE A 1 978 ? 52.547 38.977 36.808 1.00 45.69 978 PHE A N 1
ATOM 7550 C CA . PHE A 1 978 ? 51.273 38.485 36.279 1.00 42.22 978 PHE A CA 1
ATOM 7551 C C . PHE A 1 978 ? 50.640 39.586 35.419 1.00 40.70 978 PHE A C 1
ATOM 7552 O O . PHE A 1 978 ? 50.542 40.740 35.848 1.00 38.69 978 PHE A O 1
ATOM 7560 N N . VAL A 1 979 ? 50.245 39.251 34.194 1.00 35.11 979 VAL A N 1
ATOM 7561 C CA . VAL A 1 979 ? 49.442 40.158 33.392 1.00 35.04 979 VAL A CA 1
ATOM 7562 C C . VAL A 1 979 ? 48.165 39.426 32.932 1.00 37.30 979 VAL A C 1
ATOM 7563 O O . VAL A 1 979 ? 48.232 38.296 32.437 1.00 33.87 979 VAL A O 1
ATOM 7567 N N . LEU A 1 980 ? 47.010 40.052 33.148 1.00 33.26 980 LEU A N 1
ATOM 7568 C CA . LEU A 1 980 ? 45.747 39.565 32.594 1.00 34.07 980 LEU A CA 1
ATOM 7569 C C . LEU A 1 980 ? 45.130 40.646 31.716 1.00 35.02 980 LEU A C 1
ATOM 7570 O O . LEU A 1 980 ? 45.039 41.810 32.126 1.00 35.02 980 LEU A O 1
ATOM 7575 N N . THR A 1 981 ? 44.736 40.283 30.495 1.00 32.88 981 THR A N 1
ATOM 7576 C CA . THR A 1 981 ? 43.900 41.175 29.695 1.00 32.50 981 THR A CA 1
ATOM 7577 C C . THR A 1 981 ? 42.553 40.470 29.514 1.00 33.51 981 THR A C 1
ATOM 7578 O O . THR A 1 981 ? 42.463 39.239 29.598 1.00 29.32 981 THR A O 1
ATOM 7582 N N . CYS A 1 982 ? 41.501 41.243 29.296 1.00 30.37 982 CYS A N 1
ATOM 7583 C CA . CYS A 1 982 ? 40.220 40.635 29.008 1.00 32.33 982 CYS A CA 1
ATOM 7584 C C . CYS A 1 982 ? 39.372 41.571 28.197 1.00 33.17 982 CYS A C 1
ATOM 7585 O O . CYS A 1 982 ? 39.647 42.775 28.112 1.00 33.00 982 CYS A O 1
ATOM 7588 N N . SER A 1 983 ? 38.366 40.997 27.551 1.00 32.19 983 SER A N 1
ATOM 7589 C CA . SER A 1 983 ? 37.422 41.748 26.744 1.00 30.74 983 SER A CA 1
ATOM 7590 C C . SER A 1 983 ? 36.041 41.334 27.240 1.00 28.53 983 SER A C 1
ATOM 7591 O O . SER A 1 983 ? 35.741 40.143 27.322 1.00 28.02 983 SER A O 1
ATOM 7594 N N . VAL A 1 984 ? 35.242 42.329 27.626 1.00 26.36 984 VAL A N 1
ATOM 7595 C CA . VAL A 1 984 ? 33.923 42.151 28.238 1.00 25.62 984 VAL A CA 1
ATOM 7596 C C . VAL A 1 984 ? 32.938 42.941 27.376 1.00 25.26 984 VAL A C 1
ATOM 7597 O O . VAL A 1 984 ? 33.167 44.121 27.096 1.00 25.30 984 VAL A O 1
ATOM 7601 N N . PRO A 1 985 ? 31.859 42.301 26.899 1.00 24.90 985 PRO A N 1
ATOM 7602 C CA . PRO A 1 985 ? 31.008 43.012 25.939 1.00 23.86 985 PRO A CA 1
ATOM 7603 C C . PRO A 1 985 ? 30.071 44.073 26.537 1.00 24.92 985 PRO A C 1
ATOM 7604 O O . PRO A 1 985 ? 29.623 43.960 27.695 1.00 22.95 985 PRO A O 1
ATOM 7608 N N . PRO A 1 986 ? 29.737 45.088 25.734 1.00 25.58 986 PRO A N 1
ATOM 7609 C CA . PRO A 1 986 ? 28.778 46.113 26.160 1.00 25.56 986 PRO A CA 1
ATOM 7610 C C . PRO A 1 986 ? 27.496 45.491 26.720 1.00 27.23 986 PRO A C 1
ATOM 7611 O O . PRO A 1 986 ? 27.049 44.435 26.239 1.00 26.72 986 PRO A O 1
ATOM 7615 N N . ASN A 1 987 ? 26.949 46.130 27.756 1.00 25.78 987 ASN A N 1
ATOM 7616 C CA . ASN A 1 987 ? 25.724 45.689 28.427 1.00 24.74 987 ASN A CA 1
ATOM 7617 C C . ASN A 1 987 ? 25.955 44.495 29.343 1.00 24.84 987 ASN A C 1
ATOM 7618 O O . ASN A 1 987 ? 25.008 43.829 29.762 1.00 26.26 987 ASN A O 1
ATOM 7623 N N . THR A 1 988 ? 27.216 44.211 29.648 1.00 24.91 988 THR A N 1
ATOM 7624 C CA . THR A 1 988 ? 27.545 43.217 30.678 1.00 25.49 988 THR A CA 1
ATOM 7625 C C . THR A 1 988 ? 28.601 43.839 31.582 1.00 24.35 988 THR A C 1
ATOM 7626 O O . THR A 1 988 ? 29.177 44.876 31.239 1.00 24.81 988 THR A O 1
ATOM 7630 N N . THR A 1 989 ? 28.826 43.237 32.741 1.00 25.94 989 THR A N 1
ATOM 7631 C CA . THR A 1 989 ? 29.898 43.669 33.636 1.00 28.28 989 THR A CA 1
ATOM 7632 C C . THR A 1 989 ? 30.736 42.458 34.032 1.00 26.84 989 THR A C 1
ATOM 7633 O O . THR A 1 989 ? 30.391 41.316 33.698 1.00 27.81 989 THR A O 1
ATOM 7637 N N . ALA A 1 990 ? 31.832 42.697 34.746 1.00 27.02 990 ALA A N 1
ATOM 7638 C CA . ALA A 1 990 ? 32.683 41.609 35.209 1.00 26.16 990 ALA A CA 1
ATOM 7639 C C . ALA A 1 990 ? 33.154 41.838 36.635 1.00 28.98 990 ALA A C 1
ATOM 7640 O O . ALA A 1 990 ? 33.258 42.980 37.088 1.00 27.51 990 ALA A O 1
ATOM 7642 N N . GLU A 1 991 ? 33.415 40.734 37.322 1.00 29.90 991 GLU A N 1
ATOM 7643 C CA . GLU A 1 991 ? 34.147 40.743 38.575 1.00 31.50 991 GLU A CA 1
ATOM 7644 C C . GLU A 1 991 ? 35.465 40.030 38.323 1.00 31.07 991 GLU A C 1
ATOM 7645 O O . GLU A 1 991 ? 35.475 38.873 37.938 1.00 29.07 991 GLU A O 1
ATOM 7651 N N . VAL A 1 992 ? 36.573 40.734 38.524 1.00 30.68 992 VAL A N 1
ATOM 7652 C CA . VAL A 1 992 ? 37.884 40.230 38.161 1.00 30.77 992 VAL A CA 1
ATOM 7653 C C . VAL A 1 992 ? 38.677 39.981 39.440 1.00 35.66 992 VAL A C 1
ATOM 7654 O O . VAL A 1 992 ? 38.680 40.820 40.340 1.00 34.65 992 VAL A O 1
ATOM 7658 N N . TRP A 1 993 ? 39.300 38.806 39.521 1.00 35.29 993 TRP A N 1
ATOM 7659 C CA . TRP A 1 993 ? 40.146 38.423 40.656 1.00 39.55 993 TRP A CA 1
ATOM 7660 C C . TRP A 1 993 ? 41.573 38.276 40.173 1.00 42.51 993 TRP A C 1
ATOM 7661 O O . TRP A 1 993 ? 41.842 37.463 39.283 1.00 40.95 993 TRP A O 1
ATOM 7672 N N . ILE A 1 994 ? 42.488 39.057 40.747 1.00 43.15 994 ILE A N 1
ATOM 7673 C CA . ILE A 1 994 ? 43.887 39.020 40.330 1.00 44.45 994 ILE A CA 1
ATOM 7674 C C . ILE A 1 994 ? 44.753 38.588 41.505 1.00 48.41 994 ILE A C 1
ATOM 7675 O O . ILE A 1 994 ? 44.882 39.356 42.458 1.00 51.51 994 ILE A O 1
ATOM 7680 N N . PRO A 1 995 ? 45.340 37.364 41.455 1.00 51.10 995 PRO A N 1
ATOM 7681 C CA . PRO A 1 995 ? 46.228 36.935 42.544 1.00 52.22 995 PRO A CA 1
ATOM 7682 C C . PRO A 1 995 ? 47.353 37.943 42.760 1.00 54.33 995 PRO A C 1
ATOM 7683 O O . PRO A 1 995 ? 48.007 38.379 41.794 1.00 48.19 995 PRO A O 1
ATOM 7687 N N . ALA A 1 996 ? 47.534 38.343 44.017 1.00 55.91 996 ALA A N 1
ATOM 7688 C CA . ALA A 1 996 ? 48.540 39.341 44.367 1.00 63.19 996 ALA A CA 1
ATOM 7689 C C . ALA A 1 996 ? 49.057 39.144 45.784 1.00 66.01 996 ALA A C 1
ATOM 7690 O O . ALA A 1 996 ? 48.262 39.021 46.724 1.00 71.12 996 ALA A O 1
ATOM 7692 N N . ASP A 1 997 ? 50.386 39.109 45.918 1.00 73.02 997 ASP A N 1
ATOM 7693 C CA . ASP A 1 997 ? 51.063 39.154 47.223 1.00 78.39 997 ASP A CA 1
ATOM 7694 C C . ASP A 1 997 ? 50.593 40.372 48.011 1.00 77.24 997 ASP A C 1
ATOM 7695 O O . ASP A 1 997 ? 50.158 40.248 49.155 1.00 76.55 997 ASP A O 1
ATOM 7700 N N . HIS A 1 998 ? 50.685 41.542 47.381 1.00 76.57 998 HIS A N 1
ATOM 7701 C CA . HIS A 1 998 ? 50.133 42.773 47.936 1.00 79.65 998 HIS A CA 1
ATOM 7702 C C . HIS A 1 998 ? 48.968 43.273 47.061 1.00 75.87 998 HIS A C 1
ATOM 7703 O O . HIS A 1 998 ? 49.200 43.843 45.991 1.00 74.58 998 HIS A O 1
ATOM 7710 N N . PRO A 1 999 ? 47.712 43.046 47.508 1.00 72.95 999 PRO A N 1
ATOM 7711 C CA . PRO A 1 999 ? 46.509 43.419 46.752 1.00 72.40 999 PRO A CA 1
ATOM 7712 C C . PRO A 1 999 ? 46.442 44.862 46.215 1.00 73.69 999 PRO A C 1
ATOM 7713 O O . PRO A 1 999 ? 46.278 45.041 45.006 1.00 72.25 999 PRO A O 1
ATOM 7717 N N . ASP A 1 1000 ? 46.579 45.872 47.075 1.00 73.26 1000 ASP A N 1
ATOM 7718 C CA . ASP A 1 1000 ? 46.444 47.271 46.631 1.00 70.50 1000 ASP A CA 1
ATOM 7719 C C . ASP A 1 1000 ? 47.576 47.760 45.699 1.00 67.04 1000 ASP A C 1
ATOM 7720 O O . ASP A 1 1000 ? 47.614 48.932 45.323 1.00 65.73 1000 ASP A O 1
ATOM 7725 N N . ARG A 1 1001 ? 48.475 46.858 45.309 1.00 66.38 1001 ARG A N 1
ATOM 7726 C CA . ARG A 1 1001 ? 49.579 47.212 44.403 1.00 65.60 1001 ARG A CA 1
ATOM 7727 C C . ARG A 1 1001 ? 49.289 46.906 42.918 1.00 60.29 1001 ARG A C 1
ATOM 7728 O O . ARG A 1 1001 ? 50.051 47.318 42.032 1.00 56.79 1001 ARG A O 1
ATOM 7736 N N . VAL A 1 1002 ? 48.197 46.185 42.654 1.00 54.00 1002 VAL A N 1
ATOM 7737 C CA . VAL A 1 1002 ? 47.807 45.809 41.283 1.00 47.73 1002 VAL A CA 1
ATOM 7738 C C . VAL A 1 1002 ? 47.503 47.032 40.419 1.00 47.57 1002 VAL A C 1
ATOM 7739 O O . VAL A 1 1002 ? 46.660 47.854 40.771 1.00 50.23 1002 VAL A O 1
ATOM 7743 N N . GLN A 1 1003 ? 48.199 47.160 39.297 1.00 48.64 1003 GLN A N 1
ATOM 7744 C CA . GLN A 1 1003 ? 47.903 48.221 38.355 1.00 50.69 1003 GLN A CA 1
ATOM 7745 C C . GLN A 1 1003 ? 46.730 47.771 37.481 1.00 53.56 1003 GLN A C 1
ATOM 7746 O O . GLN A 1 1003 ? 46.672 46.611 37.071 1.00 55.80 1003 GLN A O 1
ATOM 7752 N N . HIS A 1 1004 ? 45.784 48.668 37.220 1.00 50.16 1004 HIS A N 1
ATOM 7753 C CA . HIS A 1 1004 ? 44.628 48.332 36.374 1.00 48.79 1004 HIS A CA 1
ATOM 7754 C C . HIS A 1 1004 ? 44.214 49.526 35.533 1.00 48.01 1004 HIS A C 1
ATOM 7755 O O . HIS A 1 1004 ? 44.093 50.633 36.055 1.00 45.11 1004 HIS A O 1
ATOM 7762 N N . THR A 1 1005 ? 44.015 49.308 34.230 1.00 45.37 1005 THR A N 1
ATOM 7763 C CA . THR A 1 1005 ? 43.598 50.394 33.342 1.00 43.17 1005 THR A CA 1
ATOM 7764 C C . THR A 1 1005 ? 42.167 50.890 33.622 1.00 42.49 1005 THR A C 1
ATOM 7765 O O . THR A 1 1005 ? 41.910 52.095 33.531 1.00 47.19 1005 THR A O 1
ATOM 7769 N N . HIS A 1 1006 ? 41.253 49.973 33.959 1.00 38.33 1006 HIS A N 1
ATOM 7770 C CA . HIS A 1 1006 ? 39.838 50.302 34.220 1.00 36.66 1006 HIS A CA 1
ATOM 7771 C C . HIS A 1 1006 ? 39.296 49.622 35.478 1.00 33.97 1006 HIS A C 1
ATOM 7772 O O . HIS A 1 1006 ? 39.892 48.689 36.003 1.00 34.84 1006 HIS A O 1
ATOM 7779 N N . GLY A 1 1007 ? 38.131 50.061 35.939 1.00 34.26 1007 GLY A N 1
ATOM 7780 C CA . GLY A 1 1007 ? 37.442 49.349 37.013 1.00 37.41 1007 GLY A CA 1
ATOM 7781 C C . GLY A 1 1007 ? 37.829 49.852 38.385 1.00 36.40 1007 GLY A C 1
ATOM 7782 O O . GLY A 1 1007 ? 38.680 50.740 38.495 1.00 40.56 1007 GLY A O 1
ATOM 7783 N N . THR A 1 1008 ? 37.223 49.272 39.413 1.00 36.31 1008 THR A N 1
ATOM 7784 C CA . THR A 1 1008 ? 37.361 49.722 40.803 1.00 39.84 1008 THR A CA 1
ATOM 7785 C C . THR A 1 1008 ? 37.772 48.582 41.725 1.00 42.02 1008 THR A C 1
ATOM 7786 O O . THR A 1 1008 ? 37.100 47.553 41.780 1.00 43.66 1008 THR A O 1
ATOM 7790 N N . PHE A 1 1009 ? 38.863 48.774 42.459 1.00 44.46 1009 PHE A N 1
ATOM 7791 C CA . PHE A 1 1009 ? 39.205 47.868 43.538 1.00 47.21 1009 PHE A CA 1
ATOM 7792 C C . PHE A 1 1009 ? 38.034 47.883 44.509 1.00 49.05 1009 PHE A C 1
ATOM 7793 O O . PHE A 1 1009 ? 37.593 48.952 44.906 1.00 53.62 1009 PHE A O 1
ATOM 7801 N N . VAL A 1 1010 ? 37.510 46.712 44.865 1.00 49.29 1010 VAL A N 1
ATOM 7802 C CA . VAL A 1 1010 ? 36.512 46.624 45.939 1.00 48.76 1010 VAL A CA 1
ATOM 7803 C C . VAL A 1 1010 ? 37.033 45.925 47.208 1.00 50.26 1010 VAL A C 1
ATOM 7804 O O . VAL A 1 1010 ? 36.690 46.330 48.321 1.00 51.74 1010 VAL A O 1
ATOM 7808 N N . ARG A 1 1011 ? 37.855 44.887 47.052 1.00 50.34 1011 ARG A N 1
ATOM 7809 C CA . ARG A 1 1011 ? 38.337 44.127 48.218 1.00 52.04 1011 ARG A CA 1
ATOM 7810 C C . ARG A 1 1011 ? 39.500 43.179 47.934 1.00 55.46 1011 ARG A C 1
ATOM 7811 O O . ARG A 1 1011 ? 39.770 42.824 46.775 1.00 56.38 1011 ARG A O 1
ATOM 7819 N N . ALA A 1 1012 ? 40.188 42.793 49.011 1.00 56.84 1012 ALA A N 1
ATOM 7820 C CA . ALA A 1 1012 ? 41.108 41.661 48.996 1.00 57.18 1012 ALA A CA 1
ATOM 7821 C C . ALA A 1 1012 ? 40.392 40.421 49.546 1.00 58.12 1012 ALA A C 1
ATOM 7822 O O . ALA A 1 1012 ? 39.653 40.495 50.534 1.00 57.33 1012 ALA A O 1
ATOM 7824 N N . GLU A 1 1013 ? 40.584 39.296 48.864 1.00 58.54 1013 GLU A N 1
ATOM 7825 C CA . GLU A 1 1013 ? 40.054 38.004 49.291 1.00 59.53 1013 GLU A CA 1
ATOM 7826 C C . GLU A 1 1013 ? 40.922 36.893 48.687 1.00 60.72 1013 GLU A C 1
ATOM 7827 O O . GLU A 1 1013 ? 41.450 37.046 47.568 1.00 56.34 1013 GLU A O 1
ATOM 7833 N N . ASP A 1 1014 ? 41.079 35.804 49.448 1.00 59.79 1014 ASP A N 1
ATOM 7834 C CA . ASP A 1 1014 ? 41.847 34.609 49.042 1.00 60.85 1014 ASP A CA 1
ATOM 7835 C C . ASP A 1 1014 ? 43.087 34.905 48.185 1.00 58.53 1014 ASP A C 1
ATOM 7836 O O . ASP A 1 1014 ? 43.324 34.233 47.177 1.00 56.05 1014 ASP A O 1
ATOM 7841 N N . GLY A 1 1015 ? 43.860 35.916 48.581 1.00 55.74 1015 GLY A N 1
ATOM 7842 C CA . GLY A 1 1015 ? 45.143 36.212 47.940 1.00 55.78 1015 GLY A CA 1
ATOM 7843 C C . GLY A 1 1015 ? 45.055 37.010 46.651 1.00 55.57 1015 GLY A C 1
ATOM 7844 O O . GLY A 1 1015 ? 46.040 37.123 45.910 1.00 51.44 1015 GLY A O 1
ATOM 7845 N N . CYS A 1 1016 ? 43.874 37.561 46.373 1.00 55.46 1016 CYS A N 1
ATOM 7846 C CA . CYS A 1 1016 ? 43.689 38.400 45.192 1.00 54.30 1016 CYS A CA 1
ATOM 7847 C C . CYS A 1 1016 ? 42.964 39.721 45.446 1.00 51.84 1016 CYS A C 1
ATOM 7848 O O . CYS A 1 1016 ? 42.141 39.845 46.359 1.00 53.47 1016 CYS A O 1
ATOM 7851 N N . ALA A 1 1017 ? 43.311 40.707 44.630 1.00 49.06 1017 ALA A N 1
ATOM 7852 C CA . ALA A 1 1017 ? 42.529 41.922 44.491 1.00 46.09 1017 ALA A CA 1
ATOM 7853 C C . ALA A 1 1017 ? 41.279 41.577 43.676 1.00 45.48 1017 ALA A C 1
ATOM 7854 O O . ALA A 1 1017 ? 41.371 40.888 42.653 1.00 44.24 1017 ALA A O 1
ATOM 7856 N N . VAL A 1 1018 ? 40.120 42.029 44.152 1.00 41.04 1018 VAL A N 1
ATOM 7857 C CA . VAL A 1 1018 ? 38.855 41.834 43.459 1.00 39.69 1018 VAL A CA 1
ATOM 7858 C C . VAL A 1 1018 ? 38.439 43.169 42.867 1.00 42.41 1018 VAL A C 1
ATOM 7859 O O . VAL A 1 1018 ? 38.305 44.161 43.593 1.00 42.14 1018 VAL A O 1
ATOM 7863 N N . PHE A 1 1019 ? 38.220 43.192 41.554 1.00 40.11 1019 PHE A N 1
ATOM 7864 C CA . PHE A 1 1019 ? 37.804 44.400 40.862 1.00 38.71 1019 PHE A CA 1
ATOM 7865 C C . PHE A 1 1019 ? 36.387 44.258 40.317 1.00 39.47 1019 PHE A C 1
ATOM 7866 O O . PHE A 1 1019 ? 35.936 43.146 40.004 1.00 37.18 1019 PHE A O 1
ATOM 7874 N N . GLU A 1 1020 ? 35.671 45.375 40.229 1.00 36.51 1020 GLU A N 1
ATOM 7875 C CA . GLU A 1 1020 ? 34.408 45.409 39.491 1.00 38.64 1020 GLU A CA 1
ATOM 7876 C C . GLU A 1 1020 ? 34.651 46.282 38.302 1.00 34.81 1020 GLU A C 1
ATOM 7877 O O . GLU A 1 1020 ? 35.213 47.356 38.442 1.00 34.97 1020 GLU A O 1
ATOM 7883 N N . VAL A 1 1021 ? 34.249 45.823 37.129 1.00 30.97 1021 VAL A N 1
ATOM 7884 C CA . VAL A 1 1021 ? 34.545 46.541 35.898 1.00 32.02 1021 VAL A CA 1
ATOM 7885 C C . VAL A 1 1021 ? 33.344 46.437 34.934 1.00 28.63 1021 VAL A C 1
ATOM 7886 O O . VAL A 1 1021 ? 32.588 45.472 34.978 1.00 27.51 1021 VAL A O 1
ATOM 7890 N N . GLY A 1 1022 ? 33.152 47.452 34.101 1.00 28.75 1022 GLY A N 1
ATOM 7891 C CA . GLY A 1 1022 ? 32.100 47.414 33.091 1.00 28.05 1022 GLY A CA 1
ATOM 7892 C C . GLY A 1 1022 ? 32.650 46.768 31.842 1.00 27.24 1022 GLY A C 1
ATOM 7893 O O . GLY A 1 1022 ? 33.666 46.067 31.898 1.00 26.92 1022 GLY A O 1
ATOM 7894 N N . SER A 1 1023 ? 32.002 47.026 30.709 1.00 25.98 1023 SER A N 1
ATOM 7895 C CA . SER A 1 1023 ? 32.426 46.440 29.450 1.00 26.17 1023 SER A CA 1
ATOM 7896 C C . SER A 1 1023 ? 33.748 47.032 28.963 1.00 27.13 1023 SER A C 1
ATOM 7897 O O . SER A 1 1023 ? 34.187 48.073 29.466 1.00 26.86 1023 SER A O 1
ATOM 7900 N N . GLY A 1 1024 ? 34.378 46.383 27.986 1.00 26.12 1024 GLY A N 1
ATOM 7901 C CA . GLY A 1 1024 ? 35.583 46.928 27.340 1.00 26.76 1024 GLY A CA 1
ATOM 7902 C C . GLY A 1 1024 ? 36.813 46.029 27.352 1.00 25.96 1024 GLY A C 1
ATOM 7903 O O . GLY A 1 1024 ? 36.718 44.852 27.714 1.00 25.95 1024 GLY A O 1
ATOM 7904 N N . SER A 1 1025 ? 37.958 46.594 26.938 1.00 29.45 1025 SER A N 1
ATOM 7905 C CA . SER A 1 1025 ? 39.255 45.908 26.940 1.00 30.51 1025 SER A CA 1
ATOM 7906 C C . SER A 1 1025 ? 40.048 46.332 28.159 1.00 29.90 1025 SER A C 1
ATOM 7907 O O . SER A 1 1025 ? 40.470 47.472 28.250 1.00 29.76 1025 SER A O 1
ATOM 7910 N N . HIS A 1 1026 ? 40.269 45.404 29.074 1.00 30.43 1026 HIS A N 1
ATOM 7911 C CA . HIS A 1 1026 ? 40.923 45.726 30.333 1.00 31.68 1026 HIS A CA 1
ATOM 7912 C C . HIS A 1 1026 ? 42.255 45.037 30.464 1.00 33.96 1026 HIS A C 1
ATOM 7913 O O . HIS A 1 1026 ? 42.495 44.021 29.808 1.00 32.50 1026 HIS A O 1
ATOM 7920 N N . ARG A 1 1027 ? 43.107 45.612 31.317 1.00 34.69 1027 ARG A N 1
ATOM 7921 C CA . ARG A 1 1027 ? 44.445 45.100 31.588 1.00 37.22 1027 ARG A CA 1
ATOM 7922 C C . ARG A 1 1027 ? 44.728 45.193 33.071 1.00 36.36 1027 ARG A C 1
ATOM 7923 O O . ARG A 1 1027 ? 44.363 46.180 33.715 1.00 35.44 1027 ARG A O 1
ATOM 7931 N N . PHE A 1 1028 ? 45.342 44.145 33.605 1.00 36.29 1028 PHE A N 1
ATOM 7932 C CA . PHE A 1 1028 ? 45.725 44.084 35.011 1.00 39.62 1028 PHE A CA 1
ATOM 7933 C C . PHE A 1 1028 ? 47.145 43.542 35.079 1.00 42.07 1028 PHE A C 1
ATOM 7934 O O . PHE A 1 1028 ? 47.465 42.552 34.422 1.00 41.94 1028 PHE A O 1
ATOM 7942 N N . THR A 1 1029 ? 47.995 44.205 35.860 1.00 41.59 1029 THR A N 1
ATOM 7943 C CA . THR A 1 1029 ? 49.402 43.844 35.976 1.00 42.17 1029 THR A CA 1
ATOM 7944 C C . THR A 1 1029 ? 49.845 43.822 37.442 1.00 44.08 1029 THR A C 1
ATOM 7945 O O . THR A 1 1029 ? 49.450 44.686 38.224 1.00 44.67 1029 THR A O 1
ATOM 7949 N N . VAL A 1 1030 ? 50.648 42.820 37.801 1.00 44.95 1030 VAL A N 1
ATOM 7950 C CA . VAL A 1 1030 ? 51.276 42.723 39.130 1.00 49.48 1030 VAL A CA 1
ATOM 7951 C C . VAL A 1 1030 ? 52.752 42.460 38.857 1.00 54.74 1030 VAL A C 1
ATOM 7952 O O . VAL A 1 1030 ? 53.093 41.412 38.303 1.00 54.07 1030 VAL A O 1
ATOM 7956 N N . LYS A 1 1031 ? 53.625 43.409 39.210 1.00 62.81 1031 LYS A N 1
ATOM 7957 C CA . LYS A 1 1031 ? 55.053 43.314 38.831 1.00 70.88 1031 LYS A CA 1
ATOM 7958 C C . LYS A 1 1031 ? 55.951 42.418 39.705 1.00 74.58 1031 LYS A C 1
ATOM 7959 O O . LYS A 1 1031 ? 56.551 41.469 39.193 1.00 78.97 1031 LYS A O 1
ATOM 7965 N N . LEU A 1 1032 ? 56.047 42.709 41.002 1.00 77.32 1032 LEU A N 1
ATOM 7966 C CA . LEU A 1 1032 ? 57.011 42.017 41.878 1.00 78.28 1032 LEU A CA 1
ATOM 7967 C C . LEU A 1 1032 ? 56.348 41.192 42.982 1.00 77.99 1032 LEU A C 1
ATOM 7968 O O . LEU A 1 1032 ? 55.121 41.121 43.072 1.00 78.15 1032 LEU A O 1
#

GO terms:
  GO:0030596 alpha-L-rhamnosidase activity (F, EXP)

Organism: Streptomyces avermitilis (strain ATCC 31267 / DSM 46492 / JCM 5070 / NBRC 14893 / NCIMB 12804 / NRRL 8165 / MA-4680) (NCBI:txid227882)